Protein AF-0000000080760798 (afdb_homodimer)

Secondary structure (DSSP, 8-state):
-EEEEEEEE-TT----HHHHHHHHHHHHHHHGGG--SEEEEEEEETTEEEEEEESS-HHHHTT-HHHHHHHHHHHHTHHHH-EEEEEEEE--SSS-TT-GGGSSSEEETTEEEEEES-BTTHHHHHHH-TTSPP-SSSTHHHHHHHHHHHHHTT--HHHHHHHHHHH--B--EEEEEESSSSEEEEEESS--EEEEEETTTTEEEEESSHHHHHHHHHHTTTT------EEE-TTEEEEEETTTTEE---EE---TTPPP---------------EEEEHHHHHHHHHHT--B-SSS--BTTSTT--B-TTS-BHHHHT--------HHHHHHHHHTT--SSS---EEEE--SSHHHHHHHHIIIIIS---EEEEEEE-S-B-HHHHHHHHHHHHHHT-EEEEEE--HHHHHHHHHHHHHHHHHS--GGGGGGGGGGGGGHHHHHHHHHHHHT---EEE---GGG--THHHHTTTPPP-STT--GGG--HHHHHHHHHHHHHHHHH-GGGSSTTHHHHHHHHHHHHHS----EEGGGTS---HHHHHHHHHHHH-PPPPTT-S--SS-SBTTHHHHHHHHHHHHS--HHHHHHHHHHHTTSS-HHHHHHHHHHHTS--HHHHHHHHHHHT--HHHHHHHHHHSPP--/-EEEEEEEE-TT----HHHHHHHHHHHHHHHGGG--SEEEEEEEETTEEEEEEESS-HHHHTT-HHHHHHHHHHHHTHHHH-EEEEEEEE--SSS-TT-GGGSSSEEETTEEEEEES-BTTHHHHHHH-TTSPP-SSSTHHHHHHHHHHHHHTT--HHHHHHHHHHH--B--EEEEEESSSSEEEEEESS--EEEEEETTTTEEEEES-HHHHHHHHHHTTTT------EEE-TTEEEEEETTTTEE---EE---TTPPP---------------EEEEHHHHHHHHHHT--B-SSS--BTTSTT--B-TTS-BHHHHT--------HHHHHHHHHTT--SSS---EEEE--SSHHHHHHHHIIIIIS---EEEEEEE-S-B-HHHHHHHHHHHHHHT-EEEEEE--HHHHHHHHHHHHHHHHHS--GGGGGGGGGGGGGHHHHHHHHHHHH----EEE---GGG--THHHHTTTPPP-STT--GGG--HHHHHHHHHHHHHHHHH-GGGSSTTHHHHHHHHHHHHHS----EEGGGTS---HHHHHHHHHHHH-PPPPTT-S--SS-SBTTHHHHHHHHHHHHS--HHHHHHHHHHHTTSS-HHHHHHHHHHHTS--HHHHHHHHHHHT--HHHHHHHHHHSPP--

Sequence (1294 aa):
MCGIFGLVVARQSTLKTDDISKLLKRLFLLSESRGKEAAGLAAAAGQTLRVLKYPVPASELLKMQEYKRQVEQAVSQRDQTGLGIVGHARLVTNGQQGVDANNQPVVRDSVVVVHNGIIVNEAEIWAAEPRLKKLAQVDTEVVAALMNDRLARGAPIEQVCREVFGKIYGEASLGVLFADRDDLLLATNTGSLNYLHAPKQGVFVFVSEYVIAKRIREEMKEHIEFGDPQPVRAGQAMTIRIESAQPGPLFSLGLPYSPAETAAPILAAPAPVLRKVVSNVEEQQRRYAGLRRCSKCVLPETMPFIEFDEQGVCNYCNNYKPAKLKGRKELDKLLEKYRSNNGSADCLVGFSGGRDSSYGLHLLKTELGMNPIAYTYDWGMVTDLARRNQARLCGKLGVEHIWVSADIKQKRANVGVNVNAWLKNPDLGMIPLFMAGDKQFMYHANRLMKETGIKLMVYSTNHLERTDFKVGFCGVRPASAGVQLNKVSSMQKAQLALYYMKNYLVNPGYINQSLLDTFTAFLSYYFVNQDFLYLFDYLEWDEATINKVLIETYDWELAPDTPTTWRIGDGTAPFYNYIYQTVAGFTEYETFRSNQIREGVITREEAFMLIEKENIARIDAIQDYCRLIGVDFDKAMRVINSIPKLYMCGIFGLVVARQSTLKTDDISKLLKRLFLLSESRGKEAAGLAAAAGQTLRVLKYPVPASELLKMQEYKRQVEQAVSQRDQTGLGIVGHARLVTNGQQGVDANNQPVVRDSVVVVHNGIIVNEAEIWAAEPRLKKLAQVDTEVVAALMNDRLARGAPIEQVCREVFGKIYGEASLGVLFADRDDLLLATNTGSLNYLHAPKQGVFVFVSEYVIAKRIREEMKEHIEFGDPQPVRAGQAMTIRIESAQPGPLFSLGLPYSPAETAAPILAAPAPVLRKVVSNVEEQQRRYAGLRRCSKCVLPETMPFIEFDEQGVCNYCNNYKPAKLKGRKELDKLLEKYRSNNGSADCLVGFSGGRDSSYGLHLLKTELGMNPIAYTYDWGMVTDLARRNQARLCGKLGVEHIWVSADIKQKRANVGVNVNAWLKNPDLGMIPLFMAGDKQFMYHANRLMKETGIKLMVYSTNHLERTDFKVGFCGVRPASAGVQLNKVSSMQKAQLALYYMKNYLVNPGYINQSLLDTFTAFLSYYFVNQDFLYLFDYLEWDEATINKVLIETYDWELAPDTPTTWRIGDGTAPFYNYIYQTVAGFTEYETFRSNQIREGVITREEAFMLIEKENIARIDAIQDYCRLIGVDFDKAMRVINSIPKLY

InterPro domains:
  IPR014729 Rossmann-like alpha/beta/alpha sandwich fold [G3DSA:3.40.50.620] (292-463)
  IPR017932 Glutamine amidotransferase type 2 domain [PF13537] (88-210)
  IPR017932 Glutamine amidotransferase type 2 domain [PS51278] (2-243)
  IPR029055 Nucleophile aminohydrolases, N-terminal [G3DSA:3.60.20.10] (2-246)
  IPR029055 Nucleophile aminohydrolases, N-terminal [SSF56235] (2-240)

Structure (mmCIF, N/CA/C/O backbone):
data_AF-0000000080760798-model_v1
#
loop_
_entity.id
_entity.type
_entity.pdbx_description
1 polymer 'glutamine--fructose-6-phosphate transaminase (isomerizing)'
#
loop_
_atom_site.group_PDB
_atom_site.id
_atom_site.type_symbol
_atom_site.label_atom_id
_atom_site.label_alt_id
_atom_site.label_comp_id
_atom_site.label_asym_id
_atom_site.label_entity_id
_atom_site.label_seq_id
_atom_site.pdbx_PDB_ins_code
_atom_site.Cartn_x
_atom_site.Cartn_y
_atom_site.Cartn_z
_atom_site.occupancy
_atom_site.B_iso_or_equiv
_atom_site.auth_seq_id
_atom_site.auth_comp_id
_atom_site.auth_asym_id
_atom_site.auth_atom_id
_atom_site.pdbx_PDB_model_num
ATOM 1 N N . MET A 1 1 ? -3.92 17.984 8.961 1 66.06 1 MET A N 1
ATOM 2 C CA . MET A 1 1 ? -4.133 19.281 9.586 1 66.06 1 MET A CA 1
ATOM 3 C C . MET A 1 1 ? -3.27 19.438 10.836 1 66.06 1 MET A C 1
ATOM 5 O O . MET A 1 1 ? -2.967 18.453 11.508 1 66.06 1 MET A O 1
ATOM 9 N N . CYS A 1 2 ? -2.701 20.641 10.969 1 82.19 2 CYS A N 1
ATOM 10 C CA . CYS A 1 2 ? -1.613 20.906 11.906 1 82.19 2 CYS A CA 1
ATOM 11 C C . CYS A 1 2 ? -1.903 22.156 12.734 1 82.19 2 CYS A C 1
ATOM 13 O O . CYS A 1 2 ? -2.855 22.875 12.453 1 82.19 2 CYS A O 1
ATOM 15 N N . GLY A 1 3 ? -1.371 22.156 13.898 1 88.81 3 GLY A N 1
ATOM 16 C CA . GLY A 1 3 ? -1.355 23.391 14.672 1 88.81 3 GLY A CA 1
ATOM 17 C C . GLY A 1 3 ? -0.161 24.266 14.367 1 88.81 3 GLY A C 1
ATOM 18 O O . GLY A 1 3 ? 0.986 23.828 14.461 1 88.81 3 GLY A O 1
ATOM 19 N N . ILE A 1 4 ? -0.483 25.469 13.906 1 95.06 4 ILE A N 1
ATOM 20 C CA . ILE A 1 4 ? 0.619 26.406 13.672 1 95.06 4 ILE A CA 1
ATOM 21 C C . ILE A 1 4 ? 0.487 27.609 14.609 1 95.06 4 ILE A C 1
ATOM 23 O O . ILE A 1 4 ? -0.614 27.938 15.055 1 95.06 4 ILE A O 1
ATOM 27 N N . PHE A 1 5 ? 1.558 28.234 14.93 1 97.38 5 PHE A N 1
ATOM 28 C CA . PHE A 1 5 ? 1.598 29.422 15.758 1 97.38 5 PHE A CA 1
ATOM 29 C C . PHE A 1 5 ? 2.83 30.266 15.438 1 97.38 5 PHE A C 1
ATOM 31 O O . PHE A 1 5 ? 3.686 29.844 14.656 1 97.38 5 PHE A O 1
ATOM 38 N N . GLY A 1 6 ? 2.838 31.453 16.031 1 97.62 6 GLY A N 1
ATOM 39 C CA . GLY A 1 6 ? 4.02 32.312 15.922 1 97.62 6 GLY A CA 1
ATOM 40 C C . GLY A 1 6 ? 4.031 33.438 16.906 1 97.62 6 GLY A C 1
ATOM 41 O O . GLY A 1 6 ? 3.033 33.688 17.594 1 97.62 6 GLY A O 1
ATOM 42 N N . LEU A 1 7 ? 5.207 34.031 17.062 1 96.88 7 LEU A N 1
ATOM 43 C CA . LEU A 1 7 ? 5.379 35.188 17.953 1 96.88 7 LEU A CA 1
ATOM 44 C C . LEU A 1 7 ? 6.387 36.188 17.391 1 96.88 7 LEU A C 1
ATOM 46 O O . LEU A 1 7 ? 7.348 35.781 16.719 1 96.88 7 LEU A O 1
ATOM 50 N N . VAL A 1 8 ? 6.074 37.406 17.547 1 97.75 8 VAL A N 1
ATOM 51 C CA . VAL A 1 8 ? 6.996 38.469 17.234 1 97.75 8 VAL A CA 1
ATOM 52 C C . VAL A 1 8 ? 7.246 39.312 18.484 1 97.75 8 VAL A C 1
ATOM 54 O O . VAL A 1 8 ? 6.301 39.75 19.141 1 97.75 8 VAL A O 1
ATOM 57 N N . VAL A 1 9 ? 8.477 39.469 18.828 1 97.56 9 VAL A N 1
ATOM 58 C CA . VAL A 1 9 ? 8.906 40.312 19.938 1 97.56 9 VAL A CA 1
ATOM 59 C C . VAL A 1 9 ? 9.734 41.469 19.406 1 97.56 9 VAL A C 1
ATOM 61 O O . VAL A 1 9 ? 10.781 41.281 18.797 1 97.56 9 VAL A O 1
ATOM 64 N N . ALA A 1 10 ? 9.25 42.625 19.688 1 96.25 10 ALA A N 1
ATOM 65 C CA . ALA A 1 10 ? 9.891 43.812 19.156 1 96.25 10 ALA A CA 1
ATOM 66 C C . ALA A 1 10 ? 11.297 44 19.734 1 96.25 10 ALA A C 1
ATOM 68 O O . ALA A 1 10 ? 11.594 43.469 20.812 1 96.25 10 ALA A O 1
ATOM 69 N N . ARG A 1 11 ? 12.102 44.688 19 1 94.12 11 ARG A N 1
ATOM 70 C CA . ARG A 1 11 ? 13.469 44.969 19.422 1 94.12 11 ARG A CA 1
ATOM 71 C C . ARG A 1 11 ? 13.508 45.656 20.781 1 94.12 11 ARG A C 1
ATOM 73 O O . ARG A 1 11 ? 14.344 45.312 21.625 1 94.12 11 ARG A O 1
ATOM 80 N N . GLN A 1 12 ? 12.562 46.5 21.047 1 93.25 12 GLN A N 1
ATOM 81 C CA . GLN A 1 12 ? 12.547 47.281 22.281 1 93.25 12 GLN A CA 1
ATOM 82 C C . GLN A 1 12 ? 11.531 46.719 23.266 1 93.25 12 GLN A C 1
ATOM 84 O O . GLN A 1 12 ? 11.07 47.438 24.156 1 93.25 12 GLN A O 1
ATOM 89 N N . SER A 1 13 ? 11.242 45.531 23.109 1 94.44 13 SER A N 1
ATOM 90 C CA . SER A 1 13 ? 10.258 44.906 23.984 1 94.44 13 SER A CA 1
ATOM 91 C C . SER A 1 13 ? 10.758 44.844 25.422 1 94.44 13 SER A C 1
ATOM 93 O O . SER A 1 13 ? 11.945 44.656 25.672 1 94.44 13 SER A O 1
ATOM 95 N N . THR A 1 14 ? 9.867 44.938 26.344 1 89.69 14 THR A N 1
ATOM 96 C CA . THR A 1 14 ? 10.195 44.906 27.766 1 89.69 14 THR A CA 1
ATOM 97 C C . THR A 1 14 ? 10.039 43.469 28.297 1 89.69 14 THR A C 1
ATOM 99 O O . THR A 1 14 ? 10.25 43.219 29.484 1 89.69 14 THR A O 1
ATOM 102 N N . LEU A 1 15 ? 9.68 42.625 27.469 1 92.81 15 LEU A N 1
ATOM 103 C CA . LEU A 1 15 ? 9.43 41.25 27.891 1 92.81 15 LEU A CA 1
ATOM 104 C C . LEU A 1 15 ? 10.734 40.562 28.25 1 92.81 15 LEU A C 1
ATOM 106 O O . LEU A 1 15 ? 11.711 40.625 27.5 1 92.81 15 LEU A O 1
ATOM 110 N N . LYS A 1 16 ? 10.75 39.812 29.328 1 92.38 16 LYS A N 1
ATOM 111 C CA . LYS A 1 16 ? 11.93 39.094 29.797 1 92.38 16 LYS A CA 1
ATOM 112 C C . LYS A 1 16 ? 12.125 37.812 29.016 1 92.38 16 LYS A C 1
ATOM 114 O O . LYS A 1 16 ? 11.164 37.25 28.469 1 92.38 16 LYS A O 1
ATOM 119 N N . THR A 1 17 ? 13.328 37.375 29.016 1 91.81 17 THR A N 1
ATOM 120 C CA . THR A 1 17 ? 13.703 36.156 28.297 1 91.81 17 THR A CA 1
ATOM 121 C C . THR A 1 17 ? 12.891 34.969 28.797 1 91.81 17 THR A C 1
ATOM 123 O O . THR A 1 17 ? 12.422 34.156 28 1 91.81 17 THR A O 1
ATOM 126 N N . ASP A 1 18 ? 12.703 34.875 30.031 1 92.31 18 ASP A N 1
ATOM 127 C CA . ASP A 1 18 ? 11.984 33.781 30.641 1 92.31 18 ASP A CA 1
ATOM 128 C C . ASP A 1 18 ? 10.516 33.781 30.203 1 92.31 18 ASP A C 1
ATOM 130 O O . ASP A 1 18 ? 9.914 32.688 30.047 1 92.31 18 ASP A O 1
ATOM 134 N N . ASP A 1 19 ? 9.992 34.906 30.047 1 94.19 19 ASP A N 1
ATOM 135 C CA . ASP A 1 19 ? 8.602 35.031 29.625 1 94.19 19 ASP A CA 1
ATOM 136 C C . ASP A 1 19 ? 8.43 34.594 28.172 1 94.19 19 ASP A C 1
ATOM 138 O O . ASP A 1 19 ? 7.402 34 27.812 1 94.19 19 ASP A O 1
ATOM 142 N N . ILE A 1 20 ? 9.414 34.938 27.406 1 94.75 20 ILE A N 1
ATOM 143 C CA . ILE A 1 20 ? 9.383 34.5 26 1 94.75 20 ILE A CA 1
ATOM 144 C C . ILE A 1 20 ? 9.422 33 25.922 1 94.75 20 ILE A C 1
ATOM 146 O O . ILE A 1 20 ? 8.664 32.375 25.172 1 94.75 20 ILE A O 1
ATOM 150 N N . SER A 1 21 ? 10.297 32.375 26.672 1 93.75 21 SER A N 1
ATOM 151 C CA . SER A 1 21 ? 10.422 30.922 26.703 1 93.75 21 SER A CA 1
ATOM 152 C C . SER A 1 21 ? 9.141 30.266 27.188 1 93.75 21 SER A C 1
ATOM 154 O O . SER A 1 21 ? 8.727 29.234 26.656 1 93.75 21 SER A O 1
ATOM 156 N N . LYS A 1 22 ? 8.578 30.812 28.172 1 94.62 22 LYS A N 1
ATOM 157 C CA . LYS A 1 22 ? 7.32 30.297 28.703 1 94.62 22 LYS A CA 1
ATOM 158 C C . LYS A 1 22 ? 6.207 30.391 27.656 1 94.62 22 LYS A C 1
ATOM 160 O O . LYS A 1 22 ? 5.426 29.453 27.5 1 94.62 22 LYS A O 1
ATOM 165 N N . LEU A 1 23 ? 6.133 31.531 27.078 1 96 23 LEU A N 1
ATOM 166 C CA . LEU A 1 23 ? 5.133 31.734 26.031 1 96 23 LEU A CA 1
ATOM 167 C C . LEU A 1 23 ? 5.301 30.703 24.906 1 96 23 LEU A C 1
ATOM 169 O O . LEU A 1 23 ? 4.328 30.094 24.469 1 96 23 LEU A O 1
ATOM 173 N N . LEU A 1 24 ? 6.52 30.516 24.453 1 95.38 24 LEU A N 1
ATOM 174 C CA . LEU A 1 24 ? 6.816 29.562 23.391 1 95.38 24 LEU A CA 1
ATOM 175 C C . LEU A 1 24 ? 6.449 28.156 23.812 1 95.38 24 LEU A C 1
ATOM 177 O O . LEU A 1 24 ? 5.871 27.391 23.016 1 95.38 24 LEU A O 1
ATOM 181 N N . LYS A 1 25 ? 6.789 27.75 24.938 1 95.12 25 LYS A N 1
ATOM 182 C CA . LYS A 1 25 ? 6.469 26.422 25.484 1 95.12 25 LYS A CA 1
ATOM 183 C C . LYS A 1 25 ? 4.961 26.188 25.484 1 95.12 25 LYS A C 1
ATOM 185 O O . LYS A 1 25 ? 4.492 25.125 25.062 1 95.12 25 LYS A O 1
ATOM 190 N N . ARG A 1 26 ? 4.258 27.125 25.938 1 95.06 26 ARG A N 1
ATOM 191 C CA . ARG A 1 26 ? 2.809 26.984 26.031 1 95.06 26 ARG A CA 1
ATOM 192 C C . ARG A 1 26 ? 2.18 26.906 24.641 1 95.06 26 ARG A C 1
ATOM 194 O O . ARG A 1 26 ? 1.226 26.156 24.422 1 95.06 26 ARG A O 1
ATOM 201 N N . LEU A 1 27 ? 2.637 27.719 23.766 1 95.69 27 LEU A N 1
ATOM 202 C CA . LEU A 1 27 ? 2.148 27.688 22.391 1 95.69 27 LEU A CA 1
ATOM 203 C C . LEU A 1 27 ? 2.354 26.297 21.781 1 95.69 27 LEU A C 1
ATOM 205 O O . LEU A 1 27 ? 1.455 25.766 21.125 1 95.69 27 LEU A O 1
ATOM 209 N N . PHE A 1 28 ? 3.473 25.672 21.984 1 94.19 28 PHE A N 1
ATOM 210 C CA . PHE A 1 28 ? 3.762 24.328 21.484 1 94.19 28 PHE A CA 1
ATOM 211 C C . PHE A 1 28 ? 2.822 23.312 22.109 1 94.19 28 PHE A C 1
ATOM 213 O O . PHE A 1 28 ? 2.213 22.5 21.406 1 94.19 28 PHE A O 1
ATOM 220 N N . LEU A 1 29 ? 2.678 23.375 23.359 1 92.75 29 LEU A N 1
ATOM 221 C CA . LEU A 1 29 ? 1.904 22.375 24.078 1 92.75 29 LEU A CA 1
ATOM 222 C C . LEU A 1 29 ? 0.426 22.453 23.719 1 92.75 29 LEU A C 1
ATOM 224 O O . LEU A 1 29 ? -0.244 21.422 23.578 1 92.75 29 LEU A O 1
ATOM 228 N N . LEU A 1 30 ? -0.06 23.672 23.609 1 90.44 30 LEU A N 1
ATOM 229 C CA . LEU A 1 30 ? -1.463 23.844 23.234 1 90.44 30 LEU A CA 1
ATOM 230 C C . LEU A 1 30 ? -1.706 23.422 21.797 1 90.44 30 LEU A C 1
ATOM 232 O O . LEU A 1 30 ? -2.771 22.891 21.469 1 90.44 30 LEU A O 1
ATOM 236 N N . SER A 1 31 ? -0.757 23.656 20.953 1 89.19 31 SER A N 1
ATOM 237 C CA . SER A 1 31 ? -0.904 23.297 19.547 1 89.19 31 SER A CA 1
ATOM 238 C C . SER A 1 31 ? -0.736 21.797 19.328 1 89.19 31 SER A C 1
ATOM 240 O O . SER A 1 31 ? -1.165 21.266 18.297 1 89.19 31 SER A O 1
ATOM 242 N N . GLU A 1 32 ? -0.089 21.062 20.219 1 85.75 32 GLU A N 1
ATOM 243 C CA . GLU A 1 32 ? 0.142 19.625 20.141 1 85.75 32 GLU A CA 1
ATOM 244 C C . GLU A 1 32 ? -1.176 18.844 20.109 1 85.75 32 GLU A C 1
ATOM 246 O O . GLU A 1 32 ? -1.229 17.719 19.625 1 85.75 32 GLU A O 1
ATOM 251 N N . SER A 1 33 ? -2.186 19.438 20.578 1 74.62 33 SER A N 1
ATOM 252 C CA . SER A 1 33 ? -3.496 18.797 20.578 1 74.62 33 SER A CA 1
ATOM 253 C C . SER A 1 33 ? -3.959 18.5 19.156 1 74.62 33 SER A C 1
ATOM 255 O O . SER A 1 33 ? -4.805 17.625 18.938 1 74.62 33 SER A O 1
ATOM 257 N N . ARG A 1 34 ? -3.348 19.094 18.234 1 76 34 ARG A N 1
ATOM 258 C CA . ARG A 1 34 ? -3.783 18.953 16.844 1 76 34 ARG A CA 1
ATOM 259 C C . ARG A 1 34 ? -2.867 18.016 16.078 1 76 34 ARG A C 1
ATOM 261 O O . ARG A 1 34 ? -3.219 17.562 14.984 1 76 34 ARG A O 1
ATOM 268 N N . GLY A 1 35 ? -1.756 17.797 16.625 1 75.44 35 GLY A N 1
ATOM 269 C CA . GLY A 1 35 ? -0.795 16.906 16 1 75.44 35 GLY A CA 1
ATOM 270 C C . GLY A 1 35 ? 0.308 16.453 16.938 1 75.44 35 GLY A C 1
ATOM 271 O O . GLY A 1 35 ? 0.929 17.281 17.609 1 75.44 35 GLY A O 1
ATOM 272 N N . LYS A 1 36 ? 0.462 15.195 16.953 1 74.75 36 LYS A N 1
ATOM 273 C CA . LYS A 1 36 ? 1.42 14.672 17.922 1 74.75 36 LYS A CA 1
ATOM 274 C C . LYS A 1 36 ? 2.535 13.898 17.219 1 74.75 36 LYS A C 1
ATOM 276 O O . LYS A 1 36 ? 3.236 13.109 17.859 1 74.75 36 LYS A O 1
ATOM 281 N N . GLU A 1 37 ? 2.707 14.211 15.969 1 78.19 37 GLU A N 1
ATOM 282 C CA . GLU A 1 37 ? 3.604 13.305 15.258 1 78.19 37 GLU A CA 1
ATOM 283 C C . GLU A 1 37 ? 4.918 14 14.906 1 78.19 37 GLU A C 1
ATOM 285 O O . GLU A 1 37 ? 5.949 13.344 14.75 1 78.19 37 GLU A O 1
ATOM 290 N N . ALA A 1 38 ? 4.867 15.273 14.68 1 85.38 38 ALA A N 1
ATOM 291 C CA . ALA A 1 38 ? 6.062 16.047 14.352 1 85.38 38 ALA A CA 1
ATOM 292 C C . ALA A 1 38 ? 5.926 17.484 14.828 1 85.38 38 ALA A C 1
ATOM 294 O O . ALA A 1 38 ? 4.816 18 15 1 85.38 38 ALA A O 1
ATOM 295 N N . ALA A 1 39 ? 7.055 18.062 15.086 1 91 39 ALA A N 1
ATOM 296 C CA . ALA A 1 39 ? 7.059 19.469 15.516 1 91 39 ALA A CA 1
ATOM 297 C C . ALA A 1 39 ? 8.289 20.188 14.992 1 91 39 ALA A C 1
ATOM 299 O O . ALA A 1 39 ? 9.312 19.578 14.703 1 91 39 ALA A O 1
ATOM 300 N N . GLY A 1 40 ? 8.188 21.453 14.789 1 93.31 40 GLY A N 1
ATOM 301 C CA . GLY A 1 40 ? 9.289 22.281 14.328 1 93.31 40 GLY A CA 1
ATOM 302 C C . GLY A 1 40 ? 9.031 23.766 14.484 1 93.31 40 GLY A C 1
ATOM 303 O O . GLY A 1 40 ? 7.918 24.172 14.812 1 93.31 40 GLY A O 1
ATOM 304 N N . LEU A 1 41 ? 10.141 24.547 14.375 1 96 41 LEU A N 1
ATOM 305 C CA . LEU A 1 41 ? 10.016 26 14.445 1 96 41 LEU A CA 1
ATOM 306 C C . LEU A 1 41 ? 11.07 26.688 13.586 1 96 41 LEU A C 1
ATOM 308 O O . LEU A 1 41 ? 12.047 26.047 13.172 1 96 41 LEU A O 1
ATOM 312 N N . ALA A 1 42 ? 10.828 27.859 13.234 1 97.31 42 ALA A N 1
ATOM 313 C CA . ALA A 1 42 ? 11.773 28.781 12.602 1 97.31 42 ALA A CA 1
ATOM 314 C C . ALA A 1 42 ? 11.867 30.078 13.375 1 97.31 42 ALA A C 1
ATOM 316 O O . ALA A 1 42 ? 10.852 30.656 13.781 1 97.31 42 ALA A O 1
ATOM 317 N N . ALA A 1 43 ? 13.062 30.531 13.672 1 97.06 43 ALA A N 1
ATOM 318 C CA . ALA A 1 43 ? 13.289 31.75 14.445 1 97.06 43 ALA A CA 1
ATOM 319 C C . ALA A 1 43 ? 14.164 32.719 13.68 1 97.06 43 ALA A C 1
ATOM 321 O O . ALA A 1 43 ? 15.297 32.406 13.305 1 97.06 43 ALA A O 1
ATOM 322 N N . ALA A 1 44 ? 13.633 33.844 13.469 1 95.81 44 ALA A N 1
ATOM 323 C CA . ALA A 1 44 ? 14.375 34.938 12.805 1 95.81 44 ALA A CA 1
ATOM 324 C C . ALA A 1 44 ? 14.852 35.969 13.805 1 95.81 44 ALA A C 1
ATOM 326 O O . ALA A 1 44 ? 14.039 36.625 14.469 1 95.81 44 ALA A O 1
ATOM 327 N N . ALA A 1 45 ? 16.125 36.125 13.953 1 94.12 45 ALA A N 1
ATOM 328 C CA . ALA A 1 45 ? 16.75 37.094 14.828 1 94.12 45 ALA A CA 1
ATOM 329 C C . ALA A 1 45 ? 18.156 37.438 14.359 1 94.12 45 ALA A C 1
ATOM 331 O O . ALA A 1 45 ? 18.906 36.562 13.945 1 94.12 45 ALA A O 1
ATOM 332 N N . GLY A 1 46 ? 18.453 38.688 14.414 1 89.94 46 GLY A N 1
ATOM 333 C CA . GLY A 1 46 ? 19.781 39.062 13.969 1 89.94 46 GLY A CA 1
ATOM 334 C C . GLY A 1 46 ? 20.031 38.781 12.5 1 89.94 46 GLY A C 1
ATOM 335 O O . GLY A 1 46 ? 19.25 39.188 11.641 1 89.94 46 GLY A O 1
ATOM 336 N N . GLN A 1 47 ? 21.094 38.062 12.266 1 90.88 47 GLN A N 1
ATOM 337 C CA . GLN A 1 47 ? 21.484 37.781 10.891 1 90.88 47 GLN A CA 1
ATOM 338 C C . GLN A 1 47 ? 21.203 36.312 10.531 1 90.88 47 GLN A C 1
ATOM 340 O O . GLN A 1 47 ? 21.734 35.812 9.555 1 90.88 47 GLN A O 1
ATOM 345 N N . THR A 1 48 ? 20.312 35.75 11.367 1 93.19 48 THR A N 1
ATOM 346 C CA . THR A 1 48 ? 20.109 34.312 11.148 1 93.19 48 THR A CA 1
ATOM 347 C C . THR A 1 48 ? 18.625 33.969 11.234 1 93.19 48 THR A C 1
ATOM 349 O O . THR A 1 48 ? 17.891 34.562 12.016 1 93.19 48 THR A O 1
ATOM 352 N N . LEU A 1 49 ? 18.188 33.188 10.406 1 95.38 49 LEU A N 1
ATOM 353 C CA . LEU A 1 49 ? 16.906 32.469 10.469 1 95.38 49 LEU A CA 1
ATOM 354 C C . LEU A 1 49 ? 17.125 30.984 10.727 1 95.38 49 LEU A C 1
ATOM 356 O O . LEU A 1 49 ? 17.469 30.25 9.812 1 95.38 49 LEU A O 1
ATOM 360 N N . ARG A 1 50 ? 16.828 30.594 11.93 1 95.19 50 ARG A N 1
ATOM 361 C CA . ARG A 1 50 ? 17.094 29.234 12.383 1 95.19 50 ARG A CA 1
ATOM 362 C C . ARG A 1 50 ? 15.867 28.344 12.234 1 95.19 50 ARG A C 1
ATOM 364 O O . ARG A 1 50 ? 14.781 28.688 12.711 1 95.19 50 ARG A O 1
ATOM 371 N N . VAL A 1 51 ? 16.031 27.25 11.555 1 95.12 51 VAL A N 1
ATOM 372 C CA . VAL A 1 51 ? 14.938 26.312 11.352 1 95.12 51 VAL A CA 1
ATOM 373 C C . VAL A 1 51 ? 15.273 24.969 12.016 1 95.12 51 VAL A C 1
ATOM 375 O O . VAL A 1 51 ? 16.344 24.422 11.805 1 95.12 51 VAL A O 1
ATOM 378 N N . LEU A 1 52 ? 14.398 24.531 12.828 1 93.81 52 LEU A N 1
ATOM 379 C CA . LEU A 1 52 ? 14.523 23.266 13.531 1 93.81 52 LEU A CA 1
ATOM 380 C C . LEU A 1 52 ? 13.258 22.422 13.375 1 93.81 52 LEU A C 1
ATOM 382 O O . LEU A 1 52 ? 12.148 22.906 13.625 1 93.81 52 LEU A O 1
ATOM 386 N N . LYS A 1 53 ? 13.359 21.172 12.969 1 90.69 53 LYS A N 1
ATOM 387 C CA . LYS A 1 53 ? 12.219 20.266 12.859 1 90.69 53 LYS A CA 1
ATOM 388 C C . LYS A 1 53 ? 12.633 18.828 13.141 1 90.69 53 LYS A C 1
ATOM 390 O O . LYS A 1 53 ? 13.727 18.406 12.766 1 90.69 53 LYS A O 1
ATOM 395 N N . TYR A 1 54 ? 11.758 18.109 13.828 1 86.88 54 TYR A N 1
ATOM 396 C CA . TYR A 1 54 ? 11.984 16.719 14.203 1 86.88 54 TYR A CA 1
ATOM 397 C C . TYR A 1 54 ? 10.688 15.922 14.125 1 86.88 54 TYR A C 1
ATOM 399 O O . TYR A 1 54 ? 9.602 16.469 14.367 1 86.88 54 TYR A O 1
ATOM 407 N N . PRO A 1 55 ? 10.773 14.664 13.82 1 84.5 55 PRO A N 1
ATOM 408 C CA . PRO A 1 55 ? 9.594 13.789 13.828 1 84.5 55 PRO A CA 1
ATOM 409 C C . PRO A 1 55 ? 9.211 13.336 15.234 1 84.5 55 PRO A C 1
ATOM 411 O O . PRO A 1 55 ? 9.031 12.133 15.469 1 84.5 55 PRO A O 1
ATOM 414 N N . VAL A 1 56 ? 9.047 14.242 16.172 1 83.62 56 VAL A N 1
ATOM 415 C CA . VAL A 1 56 ? 8.633 13.984 17.547 1 83.62 56 VAL A CA 1
ATOM 416 C C . VAL A 1 56 ? 7.535 14.969 17.953 1 83.62 56 VAL A C 1
ATOM 418 O O . VAL A 1 56 ? 7.391 16.031 17.344 1 83.62 56 VAL A O 1
ATOM 421 N N . PRO A 1 57 ? 6.77 14.594 18.938 1 84.94 57 PRO A N 1
ATOM 422 C CA . PRO A 1 57 ? 5.762 15.539 19.438 1 84.94 57 PRO A CA 1
ATOM 423 C C . PRO A 1 57 ? 6.379 16.812 20 1 84.94 57 PRO A C 1
ATOM 425 O O . PRO A 1 57 ? 7.539 16.812 20.422 1 84.94 57 PRO A O 1
ATOM 428 N N . ALA A 1 58 ? 5.598 17.828 20.031 1 90.88 58 ALA A N 1
ATOM 429 C CA . ALA A 1 58 ? 6.051 19.125 20.531 1 90.88 58 ALA A CA 1
ATOM 430 C C . ALA A 1 58 ? 6.598 19 21.953 1 90.88 58 ALA A C 1
ATOM 432 O O . ALA A 1 58 ? 7.609 19.625 22.297 1 90.88 58 ALA A O 1
ATOM 433 N N . SER A 1 59 ? 5.965 18.188 22.766 1 91.25 59 SER A N 1
ATOM 434 C CA . SER A 1 59 ? 6.387 18.016 24.141 1 91.25 59 SER A CA 1
ATOM 435 C C . SER A 1 59 ? 7.789 17.422 24.234 1 91.25 59 SER A C 1
ATOM 437 O O . SER A 1 59 ? 8.562 17.781 25.125 1 91.25 59 SER A O 1
ATOM 439 N N . GLU A 1 60 ? 8.125 16.594 23.312 1 89.56 60 GLU A N 1
ATOM 440 C CA . GLU A 1 60 ? 9.445 15.969 23.266 1 89.56 60 GLU A CA 1
ATOM 441 C C . GLU A 1 60 ? 10.477 16.906 22.656 1 89.56 60 GLU A C 1
ATOM 443 O O . GLU A 1 60 ? 11.633 16.938 23.078 1 89.56 60 GLU A O 1
ATOM 448 N N . LEU A 1 61 ? 10.109 17.656 21.688 1 91.06 61 LEU A N 1
ATOM 449 C CA . LEU A 1 61 ? 10.992 18.625 21.062 1 91.06 61 LEU A CA 1
ATOM 450 C C . LEU A 1 61 ? 11.492 19.641 22.094 1 91.06 61 LEU A C 1
ATOM 452 O O . LEU A 1 61 ? 12.672 20 22.094 1 91.06 61 LEU A O 1
ATOM 456 N N . LEU A 1 62 ? 10.625 20.062 23 1 93.94 62 LEU A N 1
ATOM 457 C CA . LEU A 1 62 ? 10.922 21.078 24 1 93.94 62 LEU A CA 1
ATOM 458 C C . LEU A 1 62 ? 12.008 20.578 24.953 1 93.94 62 LEU A C 1
ATOM 460 O O . LEU A 1 62 ? 12.695 21.391 25.578 1 93.94 62 LEU A O 1
ATOM 464 N N . LYS A 1 63 ? 12.133 19.266 25.016 1 92.62 63 LYS A N 1
ATOM 465 C CA . LYS A 1 63 ? 13.102 18.672 25.938 1 92.62 63 LYS A CA 1
ATOM 466 C C . LYS A 1 63 ? 14.461 18.516 25.266 1 92.62 63 LYS A C 1
ATOM 468 O O . LYS A 1 63 ? 15.469 18.297 25.953 1 92.62 63 LYS A O 1
ATOM 473 N N . MET A 1 64 ? 14.555 18.672 24.062 1 91.06 64 MET A N 1
ATOM 474 C CA . MET A 1 64 ? 15.789 18.438 23.328 1 91.06 64 MET A CA 1
ATOM 475 C C . MET A 1 64 ? 16.797 19.562 23.562 1 91.06 64 MET A C 1
ATOM 477 O O . MET A 1 64 ? 16.406 20.734 23.641 1 91.06 64 MET A O 1
ATOM 481 N N . GLN A 1 65 ? 18 19.25 23.688 1 90.56 65 GLN A N 1
ATOM 482 C CA . GLN A 1 65 ? 19.062 20.219 23.922 1 90.56 65 GLN A CA 1
ATOM 483 C C . GLN A 1 65 ? 19.203 21.156 22.734 1 90.56 65 GLN A C 1
ATOM 485 O O . GLN A 1 65 ? 19.5 22.344 22.891 1 90.56 65 GLN A O 1
ATOM 490 N N . GLU A 1 66 ? 19.125 20.609 21.625 1 88.44 66 GLU A N 1
ATOM 491 C CA . GLU A 1 66 ? 19.266 21.406 20.406 1 88.44 66 GLU A CA 1
ATOM 492 C C . GLU A 1 66 ? 18.188 22.5 20.344 1 88.44 66 GLU A C 1
ATOM 494 O O . GLU A 1 66 ? 18.469 23.625 19.906 1 88.44 66 GLU A O 1
ATOM 499 N N . TYR A 1 67 ? 17.016 22.141 20.688 1 93.38 67 TYR A N 1
ATOM 500 C CA . TYR A 1 67 ? 15.938 23.125 20.734 1 93.38 67 TYR A CA 1
ATOM 501 C C . TYR A 1 67 ? 16.281 24.266 21.703 1 93.38 67 TYR A C 1
ATOM 503 O O . TYR A 1 67 ? 16.172 25.438 21.344 1 93.38 67 TYR A O 1
ATOM 511 N N . LYS A 1 68 ? 16.703 23.891 22.859 1 93.38 68 LYS A N 1
ATOM 512 C CA . LYS A 1 68 ? 17.031 24.891 23.875 1 93.38 68 LYS A CA 1
ATOM 513 C C . LYS A 1 68 ? 18.125 25.828 23.391 1 93.38 68 LYS A C 1
ATOM 515 O O . LYS A 1 68 ? 18.016 27.047 23.547 1 93.38 68 LYS A O 1
ATOM 520 N N . ARG A 1 69 ? 19.078 25.234 22.781 1 92.19 69 ARG A N 1
ATOM 521 C CA . ARG A 1 69 ? 20.203 26.016 22.297 1 92.19 69 ARG A CA 1
ATOM 522 C C . ARG A 1 69 ? 19.766 26.984 21.203 1 92.19 69 ARG A C 1
ATOM 524 O O . ARG A 1 69 ? 20.125 28.156 21.234 1 92.19 69 ARG A O 1
ATOM 531 N N . GLN A 1 70 ? 19.047 26.578 20.281 1 90.5 70 GLN A N 1
ATOM 532 C CA . GLN A 1 70 ? 18.641 27.391 19.141 1 90.5 70 GLN A CA 1
ATOM 533 C C . GLN A 1 70 ? 17.703 28.516 19.562 1 90.5 70 GLN A C 1
ATOM 535 O O . GLN A 1 70 ? 17.844 29.656 19.094 1 90.5 70 GLN A O 1
ATOM 540 N N . VAL A 1 71 ? 16.781 28.188 20.406 1 92.19 71 VAL A N 1
ATOM 541 C CA . VAL A 1 71 ? 15.828 29.188 20.859 1 92.19 71 VAL A CA 1
ATOM 542 C C . VAL A 1 71 ? 16.547 30.234 21.734 1 92.19 71 VAL A C 1
ATOM 544 O O . VAL A 1 71 ? 16.297 31.438 21.594 1 92.19 71 VAL A O 1
ATOM 547 N N . GLU A 1 72 ? 17.422 29.75 22.594 1 92.31 72 GLU A N 1
ATOM 548 C CA . GLU A 1 72 ? 18.188 30.672 23.438 1 92.31 72 GLU A CA 1
ATOM 549 C C . GLU A 1 72 ? 19.016 31.625 22.578 1 92.31 72 GLU A C 1
ATOM 551 O O . GLU A 1 72 ? 19.109 32.812 22.875 1 92.31 72 GLU A O 1
ATOM 556 N N . GLN A 1 73 ? 19.609 31.078 21.625 1 91.94 73 GLN A N 1
ATOM 557 C CA . GLN A 1 73 ? 20.438 31.891 20.734 1 91.94 73 GLN A CA 1
ATOM 558 C C . GLN A 1 73 ? 19.578 32.938 20 1 91.94 73 GLN A C 1
ATOM 560 O O . GLN A 1 73 ? 19.984 34.094 19.859 1 91.94 73 GLN A O 1
ATOM 565 N N . ALA A 1 74 ? 18.5 32.562 19.562 1 93.81 74 ALA A N 1
ATOM 566 C CA . ALA A 1 74 ? 17.609 33.469 18.859 1 93.81 74 ALA A CA 1
ATOM 567 C C . ALA A 1 74 ? 17.094 34.562 19.797 1 93.81 74 ALA A C 1
ATOM 569 O O . ALA A 1 74 ? 17.078 35.75 19.422 1 93.81 74 ALA A O 1
ATOM 570 N N . VAL A 1 75 ? 16.703 34.156 20.953 1 93.75 75 VAL A N 1
ATOM 571 C CA . VAL A 1 75 ? 16.156 35.094 21.938 1 93.75 75 VAL A CA 1
ATOM 572 C C . VAL A 1 75 ? 17.219 36.094 22.344 1 93.75 75 VAL A C 1
ATOM 574 O O . VAL A 1 75 ? 16.922 37.281 22.594 1 93.75 75 VAL A O 1
ATOM 577 N N . SER A 1 76 ? 18.438 35.625 22.422 1 92.12 76 SER A N 1
ATOM 578 C CA . SER A 1 76 ? 19.547 36.469 22.828 1 92.12 76 SER A CA 1
ATOM 579 C C . SER A 1 76 ? 19.828 37.562 21.781 1 92.12 76 SER A C 1
ATOM 581 O O . SER A 1 76 ? 20.406 38.594 22.109 1 92.12 76 SER A O 1
ATOM 583 N N . GLN A 1 77 ? 19.406 37.344 20.594 1 92.06 77 GLN A N 1
ATOM 584 C CA . GLN A 1 77 ? 19.703 38.281 19.516 1 92.06 77 GLN A CA 1
ATOM 585 C C . GLN A 1 77 ? 18.5 39.188 19.219 1 92.06 77 GLN A C 1
ATOM 587 O O . GLN A 1 77 ? 18.516 39.938 18.25 1 92.06 77 GLN A O 1
ATOM 592 N N . ARG A 1 78 ? 17.531 39.094 20 1 91.19 78 ARG A N 1
ATOM 593 C CA . ARG A 1 78 ? 16.297 39.844 19.766 1 91.19 78 ARG A CA 1
ATOM 594 C C . ARG A 1 78 ? 16.531 41.344 19.781 1 91.19 78 ARG A C 1
ATOM 596 O O . ARG A 1 78 ? 15.859 42.094 19.062 1 91.19 78 ARG A O 1
ATOM 603 N N . ASP A 1 79 ? 17.5 41.812 20.5 1 89.44 79 ASP A N 1
ATOM 604 C CA . ASP A 1 79 ? 17.75 43.25 20.672 1 89.44 79 ASP A CA 1
ATOM 605 C C . ASP A 1 79 ? 18.359 43.844 19.406 1 89.44 79 ASP A C 1
ATOM 607 O O . ASP A 1 79 ? 18.375 45.062 19.234 1 89.44 79 ASP A O 1
ATOM 611 N N . GLN A 1 80 ? 18.766 42.969 18.594 1 88.5 80 GLN A N 1
ATOM 612 C CA . GLN A 1 80 ? 19.375 43.469 17.359 1 88.5 80 GLN A CA 1
ATOM 613 C C . GLN A 1 80 ? 18.312 43.812 16.328 1 88.5 80 GLN A C 1
ATOM 615 O O . GLN A 1 80 ? 18.375 44.844 15.695 1 88.5 80 GLN A O 1
ATOM 620 N N . THR A 1 81 ? 17.375 43.062 16.141 1 89.69 81 THR A N 1
ATOM 621 C CA . THR A 1 81 ? 16.453 43.25 15.023 1 89.69 81 THR A CA 1
ATOM 622 C C . THR A 1 81 ? 15.016 42.938 15.453 1 89.69 81 THR A C 1
ATOM 624 O O . THR A 1 81 ? 14.07 43.219 14.711 1 89.69 81 THR A O 1
ATOM 627 N N . GLY A 1 82 ? 14.82 42.406 16.625 1 94.44 82 GLY A N 1
ATOM 628 C CA . GLY A 1 82 ? 13.57 41.781 16.984 1 94.44 82 GLY A CA 1
ATOM 629 C C . GLY A 1 82 ? 13.602 40.281 16.797 1 94.44 82 GLY A C 1
ATOM 630 O O . GLY A 1 82 ? 14.609 39.719 16.344 1 94.44 82 GLY A O 1
ATOM 631 N N . LEU A 1 83 ? 12.555 39.656 17.281 1 96.75 83 LEU A N 1
ATOM 632 C CA . LEU A 1 83 ? 12.461 38.188 17.203 1 96.75 83 LEU A CA 1
ATOM 633 C C . LEU A 1 83 ? 11.156 37.75 16.531 1 96.75 83 LEU A C 1
ATOM 635 O O . LEU A 1 83 ? 10.078 38.219 16.922 1 96.75 83 LEU A O 1
ATOM 639 N N . GLY A 1 84 ? 11.273 37.062 15.445 1 97.44 84 GLY A N 1
ATOM 640 C CA . GLY A 1 84 ? 10.141 36.406 14.812 1 97.44 84 GLY A CA 1
ATOM 641 C C . GLY A 1 84 ? 10.242 34.906 14.82 1 97.44 84 GLY A C 1
ATOM 642 O O . GLY A 1 84 ? 11.273 34.344 14.422 1 97.44 84 GLY A O 1
ATOM 643 N N . ILE A 1 85 ? 9.195 34.219 15.328 1 98.06 85 ILE A N 1
ATOM 644 C CA . ILE A 1 85 ? 9.195 32.781 15.391 1 98.06 85 ILE A CA 1
ATOM 645 C C . ILE A 1 85 ? 7.891 32.25 14.797 1 98.06 85 ILE A C 1
ATOM 647 O O . ILE A 1 85 ? 6.82 32.812 15.016 1 98.06 85 ILE A O 1
ATOM 651 N N . VAL A 1 86 ? 8 31.203 13.977 1 98 86 VAL A N 1
ATOM 652 C CA . VAL A 1 86 ? 6.84 30.406 13.602 1 98 86 VAL A CA 1
ATOM 653 C C . VAL A 1 86 ? 7.051 28.953 14.031 1 98 86 VAL A C 1
ATOM 655 O O . VAL A 1 86 ? 8.18 28.453 14.031 1 98 86 VAL A O 1
ATOM 658 N N . GLY A 1 87 ? 6.012 28.328 14.5 1 96.31 87 GLY A N 1
ATOM 659 C CA . GLY A 1 87 ? 6.066 26.953 14.969 1 96.31 87 GLY A CA 1
ATOM 660 C C . GLY A 1 87 ? 4.945 26.094 14.414 1 96.31 87 GLY A C 1
ATOM 661 O O . GLY A 1 87 ? 3.938 26.609 13.93 1 96.31 87 GLY A O 1
ATOM 662 N N . HIS A 1 88 ? 5.188 24.812 14.438 1 93.19 88 HIS A N 1
ATOM 663 C CA . HIS A 1 88 ? 4.266 23.844 13.867 1 93.19 88 HIS A CA 1
ATOM 664 C C . HIS A 1 88 ? 4.227 22.562 14.688 1 93.19 88 HIS A C 1
ATOM 666 O O . HIS A 1 88 ? 5.266 22.078 15.156 1 93.19 88 HIS A O 1
ATOM 672 N N . ALA A 1 89 ? 3.064 22.078 14.914 1 88.06 89 ALA A N 1
ATOM 673 C CA . ALA A 1 89 ? 2.801 20.734 15.438 1 88.06 89 ALA A CA 1
ATOM 674 C C . ALA A 1 89 ? 1.956 19.938 14.453 1 88.06 89 ALA A C 1
ATOM 676 O O . ALA A 1 89 ? 0.798 20.266 14.195 1 88.06 89 ALA A O 1
ATOM 677 N N . ARG A 1 90 ? 2.49 18.828 13.984 1 77.38 90 ARG A N 1
ATOM 678 C CA . ARG A 1 90 ? 1.94 18.172 12.805 1 77.38 90 ARG A CA 1
ATOM 679 C C . ARG A 1 90 ? 1.256 16.859 13.18 1 77.38 90 ARG A C 1
ATOM 681 O O . ARG A 1 90 ? 1.766 16.109 14.008 1 77.38 90 ARG A O 1
ATOM 688 N N . LEU A 1 91 ? 0.16 16.734 12.469 1 69.38 91 LEU A N 1
ATOM 689 C CA . LEU A 1 91 ? -0.493 15.43 12.43 1 69.38 91 LEU A CA 1
ATOM 690 C C . LEU A 1 91 ? -0.167 14.703 11.133 1 69.38 91 LEU A C 1
ATOM 692 O O . LEU A 1 91 ? -0.388 15.234 10.039 1 69.38 91 LEU A O 1
ATOM 696 N N . VAL A 1 92 ? 0.531 13.586 11.281 1 62.38 92 VAL A N 1
ATOM 697 C CA . VAL A 1 92 ? 0.827 12.781 10.102 1 62.38 92 VAL A CA 1
ATOM 698 C C . VAL A 1 92 ? -0.04 11.523 10.102 1 62.38 92 VAL A C 1
ATOM 700 O O . VAL A 1 92 ? -0.124 10.82 11.117 1 62.38 92 VAL A O 1
ATOM 703 N N . THR A 1 93 ? -0.705 11.344 8.992 1 59.31 93 THR A N 1
ATOM 704 C CA . THR A 1 93 ? -1.636 10.219 8.969 1 59.31 93 THR A CA 1
ATOM 705 C C . THR A 1 93 ? -1.055 9.055 8.172 1 59.31 93 THR A C 1
ATOM 707 O O . THR A 1 93 ? -1.454 7.906 8.367 1 59.31 93 THR A O 1
ATOM 710 N N . ASN A 1 94 ? -0.137 9.383 7.316 1 60.03 94 ASN A N 1
ATOM 711 C CA . ASN A 1 94 ? 0.322 8.32 6.426 1 60.03 94 ASN A CA 1
ATOM 712 C C . ASN A 1 94 ? 1.569 7.637 6.973 1 60.03 94 ASN A C 1
ATOM 714 O O . ASN A 1 94 ? 2.156 6.781 6.301 1 60.03 94 ASN A O 1
ATOM 718 N N . GLY A 1 95 ? 1.939 8.086 8.07 1 61.44 95 GLY A N 1
ATOM 719 C CA . GLY A 1 95 ? 3.049 7.426 8.75 1 61.44 95 GLY A CA 1
ATOM 720 C C . GLY A 1 95 ? 4.402 7.82 8.195 1 61.44 95 GLY A C 1
ATOM 721 O O . GLY A 1 95 ? 5.387 7.098 8.367 1 61.44 95 GLY A O 1
ATOM 722 N N . GLN A 1 96 ? 4.496 8.906 7.52 1 65.75 96 GLN A N 1
ATOM 723 C CA . GLN A 1 96 ? 5.762 9.273 6.891 1 65.75 96 GLN A CA 1
ATOM 724 C C . GLN A 1 96 ? 6.453 10.398 7.656 1 65.75 96 GLN A C 1
ATOM 726 O O . GLN A 1 96 ? 7.242 11.148 7.086 1 65.75 96 GLN A O 1
ATOM 731 N N . GLN A 1 97 ? 6.141 10.555 8.914 1 71.81 97 GLN A N 1
ATOM 732 C CA . GLN A 1 97 ? 6.746 11.609 9.711 1 71.81 97 GLN A CA 1
ATOM 733 C C . GLN A 1 97 ? 8.242 11.375 9.906 1 71.81 97 GLN A C 1
ATOM 735 O O . GLN A 1 97 ? 9 12.32 10.133 1 71.81 97 GLN A O 1
ATOM 740 N N . GLY A 1 98 ? 8.594 10.219 9.688 1 71.88 98 GLY A N 1
ATOM 741 C CA . GLY A 1 98 ? 10 9.898 9.883 1 71.88 98 GLY A CA 1
ATOM 742 C C . GLY A 1 98 ? 10.906 10.5 8.82 1 71.88 98 GLY A C 1
ATOM 743 O O . GLY A 1 98 ? 12.125 10.555 9 1 71.88 98 GLY A O 1
ATOM 744 N N . VAL A 1 99 ? 10.336 11.008 7.77 1 73.88 99 VAL A N 1
ATOM 745 C CA . VAL A 1 99 ? 11.078 11.695 6.719 1 73.88 99 VAL A CA 1
ATOM 746 C C . VAL A 1 99 ? 11.148 13.188 7.027 1 73.88 99 VAL A C 1
ATOM 748 O O . VAL A 1 99 ? 10.195 13.93 6.77 1 73.88 99 VAL A O 1
ATOM 751 N N . ASP A 1 100 ? 12.227 13.633 7.414 1 75.88 100 ASP A N 1
ATOM 752 C CA . ASP A 1 100 ? 12.406 14.984 7.934 1 75.88 100 ASP A CA 1
ATOM 753 C C . ASP A 1 100 ? 11.961 16.031 6.914 1 75.88 100 ASP A C 1
ATOM 755 O O . ASP A 1 100 ? 11.359 17.047 7.277 1 75.88 100 ASP A O 1
ATOM 759 N N . ALA A 1 101 ? 12.258 15.703 5.684 1 74.88 101 ALA A N 1
ATOM 760 C CA . ALA A 1 101 ? 11.945 16.672 4.637 1 74.88 101 ALA A CA 1
ATOM 761 C C . ALA A 1 101 ? 10.438 16.906 4.547 1 74.88 101 ALA A C 1
ATOM 763 O O . ALA A 1 101 ? 10 17.953 4.047 1 74.88 101 ALA A O 1
ATOM 764 N N . ASN A 1 102 ? 9.719 15.953 5.125 1 76.62 102 ASN A N 1
ATOM 765 C CA . ASN A 1 102 ? 8.258 16.047 5.035 1 76.62 102 ASN A CA 1
ATOM 766 C C . ASN A 1 102 ? 7.668 16.828 6.199 1 76.62 102 ASN A C 1
ATOM 768 O O . ASN A 1 102 ? 6.477 17.125 6.207 1 76.62 102 ASN A O 1
ATOM 772 N N . ASN A 1 103 ? 8.477 17.25 7.102 1 84.94 103 ASN A N 1
ATOM 773 C CA . ASN A 1 103 ? 7.984 17.969 8.266 1 84.94 103 ASN A CA 1
ATOM 774 C C . ASN A 1 103 ? 8.102 19.484 8.078 1 84.94 103 ASN A C 1
ATOM 776 O O . ASN A 1 103 ? 8.734 19.938 7.129 1 84.94 103 ASN A O 1
ATOM 780 N N . GLN A 1 104 ? 7.387 20.172 8.828 1 88.62 104 GLN A N 1
ATOM 781 C CA . GLN A 1 104 ? 7.379 21.625 8.766 1 88.62 104 GLN A CA 1
ATOM 782 C C . GLN A 1 104 ? 8.164 22.234 9.93 1 88.62 104 GLN A C 1
ATOM 784 O O . GLN A 1 104 ? 8.305 21.609 10.984 1 88.62 104 GLN A O 1
ATOM 789 N N . PRO A 1 105 ? 8.695 23.453 9.727 1 94.44 105 PRO A N 1
ATOM 790 C CA . PRO A 1 105 ? 8.539 24.406 8.625 1 94.44 105 PRO A CA 1
ATOM 791 C C . PRO A 1 105 ? 9.242 23.953 7.352 1 94.44 105 PRO A C 1
ATOM 793 O O . PRO A 1 105 ? 10.242 23.234 7.418 1 94.44 105 PRO A O 1
ATOM 796 N N . VAL A 1 106 ? 8.719 24.359 6.25 1 92.69 106 VAL A N 1
ATOM 797 C CA . VAL A 1 106 ? 9.297 24.062 4.945 1 92.69 106 VAL A CA 1
ATOM 798 C C . VAL A 1 106 ? 10.156 25.234 4.48 1 92.69 106 VAL A C 1
ATOM 800 O O . VAL A 1 106 ? 9.734 26.391 4.539 1 92.69 106 VAL A O 1
ATOM 803 N N . VAL A 1 107 ? 11.367 24.953 4.047 1 93.06 107 VAL A N 1
ATOM 804 C CA . VAL A 1 107 ? 12.312 25.984 3.625 1 93.06 107 VAL A CA 1
ATOM 805 C C . VAL A 1 107 ? 12.508 25.922 2.111 1 93.06 107 VAL A C 1
ATOM 807 O O . VAL A 1 107 ? 12.703 24.844 1.546 1 93.06 107 VAL A O 1
ATOM 810 N N . ARG A 1 108 ? 12.328 27 1.523 1 92.75 108 ARG A N 1
ATOM 811 C CA . ARG A 1 108 ? 12.727 27.188 0.132 1 92.75 108 ARG A CA 1
ATOM 812 C C . ARG A 1 108 ? 13.555 28.469 -0.038 1 92.75 108 ARG A C 1
ATOM 814 O O . ARG A 1 108 ? 13 29.547 -0.263 1 92.75 108 ARG A O 1
ATOM 821 N N . ASP A 1 109 ? 14.883 28.359 0.022 1 90.56 109 ASP A N 1
ATOM 822 C CA . ASP A 1 109 ? 15.844 29.469 -0.098 1 90.56 109 ASP A CA 1
ATOM 823 C C . ASP A 1 109 ? 15.57 30.547 0.947 1 90.56 109 ASP A C 1
ATOM 825 O O . ASP A 1 109 ? 15.773 30.328 2.143 1 90.56 109 ASP A O 1
ATOM 829 N N . SER A 1 110 ? 14.844 31.609 0.512 1 92.12 110 SER A N 1
ATOM 830 C CA . SER A 1 110 ? 14.688 32.719 1.431 1 92.12 110 SER A CA 1
ATOM 831 C C . SER A 1 110 ? 13.328 32.688 2.121 1 92.12 110 SER A C 1
ATOM 833 O O . SER A 1 110 ? 13.031 33.531 2.967 1 92.12 110 SER A O 1
ATOM 835 N N . VAL A 1 111 ? 12.547 31.703 1.831 1 95.44 111 VAL A N 1
ATOM 836 C CA . VAL A 1 111 ? 11.18 31.656 2.336 1 95.44 111 VAL A CA 1
ATOM 837 C C . VAL A 1 111 ? 11.023 30.453 3.271 1 95.44 111 VAL A C 1
ATOM 839 O O . VAL A 1 111 ? 11.391 29.328 2.92 1 95.44 111 VAL A O 1
ATOM 842 N N . VAL A 1 112 ? 10.555 30.641 4.477 1 96.69 112 VAL A N 1
ATOM 843 C CA . VAL A 1 112 ? 10.258 29.594 5.441 1 96.69 112 VAL A CA 1
ATOM 844 C C . VAL A 1 112 ? 8.773 29.625 5.801 1 96.69 112 VAL A C 1
ATOM 846 O O . VAL A 1 112 ? 8.273 30.641 6.309 1 96.69 112 VAL A O 1
ATOM 849 N N . VAL A 1 113 ? 8.07 28.484 5.566 1 97 113 VAL A N 1
ATOM 850 C CA . VAL A 1 113 ? 6.613 28.5 5.648 1 97 113 VAL A CA 1
ATOM 851 C C . VAL A 1 113 ? 6.133 27.438 6.625 1 97 113 VAL A C 1
ATOM 853 O O . VAL A 1 113 ? 6.66 26.312 6.641 1 97 113 VAL A O 1
ATOM 856 N N . VAL A 1 114 ? 5.207 27.781 7.5 1 96.62 114 VAL A N 1
ATOM 857 C CA . VAL A 1 114 ? 4.367 26.812 8.188 1 96.62 114 VAL A CA 1
ATOM 858 C C . VAL A 1 114 ? 2.945 26.859 7.633 1 96.62 114 VAL A C 1
ATOM 860 O O . VAL A 1 114 ? 2.455 27.938 7.273 1 96.62 114 VAL A O 1
ATOM 863 N N . HIS A 1 115 ? 2.316 25.734 7.52 1 95.44 115 HIS A N 1
ATOM 864 C CA . HIS A 1 115 ? 1.052 25.594 6.805 1 95.44 115 HIS A CA 1
ATOM 865 C C . HIS A 1 115 ? 0.078 24.703 7.566 1 95.44 115 HIS A C 1
ATOM 867 O O . HIS A 1 115 ? 0.44 23.609 7.992 1 95.44 115 HIS A O 1
ATOM 873 N N . ASN A 1 116 ? -1.051 25.219 7.883 1 93.5 116 ASN A N 1
ATOM 874 C CA . ASN A 1 116 ? -2.182 24.422 8.344 1 93.5 116 ASN A CA 1
ATOM 875 C C . ASN A 1 116 ? -3.221 24.234 7.242 1 93.5 116 ASN A C 1
ATOM 877 O O . ASN A 1 116 ? -3.883 25.188 6.836 1 93.5 116 ASN A O 1
ATOM 881 N N . GLY A 1 117 ? -3.27 23.078 6.766 1 92.12 117 GLY A N 1
ATOM 882 C CA . GLY A 1 117 ? -4.188 22.781 5.676 1 92.12 117 GLY A CA 1
ATOM 883 C C . GLY A 1 117 ? -3.66 21.734 4.719 1 92.12 117 GLY A C 1
ATOM 884 O O . GLY A 1 117 ? -2.646 21.078 4.996 1 92.12 117 GLY A O 1
ATOM 885 N N . ILE A 1 118 ? -4.406 21.5 3.646 1 91.94 118 ILE A N 1
ATOM 886 C CA . ILE A 1 118 ? -4.051 20.547 2.604 1 91.94 118 ILE A CA 1
ATOM 887 C C . ILE A 1 118 ? -4.23 21.188 1.229 1 91.94 118 ILE A C 1
ATOM 889 O O . ILE A 1 118 ? -5.305 21.719 0.917 1 91.94 118 ILE A O 1
ATOM 893 N N . ILE A 1 119 ? -3.191 21.203 0.496 1 94.94 119 ILE A N 1
ATOM 894 C CA . ILE A 1 119 ? -3.281 21.609 -0.9 1 94.94 119 ILE A CA 1
ATOM 895 C C . ILE A 1 119 ? -3.537 20.391 -1.783 1 94.94 119 ILE A C 1
ATOM 897 O O . ILE A 1 119 ? -2.662 19.547 -1.939 1 94.94 119 ILE A O 1
ATOM 901 N N . VAL A 1 120 ? -4.688 20.359 -2.387 1 93.69 120 VAL A N 1
ATOM 902 C CA . VAL A 1 120 ? -5.141 19.125 -3.018 1 93.69 120 VAL A CA 1
ATOM 903 C C . VAL A 1 120 ? -4.676 19.078 -4.473 1 93.69 120 VAL A C 1
ATOM 905 O O . VAL A 1 120 ? -4.613 18.016 -5.082 1 93.69 120 VAL A O 1
ATOM 908 N N . ASN A 1 121 ? -4.332 20.219 -5.051 1 93.88 121 ASN A N 1
ATOM 909 C CA . ASN A 1 121 ? -3.955 20.25 -6.461 1 93.88 121 ASN A CA 1
ATOM 910 C C . ASN A 1 121 ? -2.459 20.5 -6.637 1 93.88 121 ASN A C 1
ATOM 912 O O . ASN A 1 121 ? -2.043 21.172 -7.574 1 93.88 121 ASN A O 1
ATOM 916 N N . GLU A 1 122 ? -1.615 20.047 -5.68 1 92.88 122 GLU A N 1
ATOM 917 C CA . GLU A 1 122 ? -0.178 20.297 -5.758 1 92.88 122 GLU A CA 1
ATOM 918 C C . GLU A 1 122 ? 0.42 19.656 -7.016 1 92.88 122 GLU A C 1
ATOM 920 O O . GLU A 1 122 ? 1.303 20.25 -7.648 1 92.88 122 GLU A O 1
ATOM 925 N N . ALA A 1 123 ? -0.021 18.438 -7.402 1 88.94 123 ALA A N 1
ATOM 926 C CA . ALA A 1 123 ? 0.502 17.75 -8.578 1 88.94 123 ALA A CA 1
ATOM 927 C C . ALA A 1 123 ? 0.276 18.578 -9.844 1 88.94 123 ALA A C 1
ATOM 929 O O . ALA A 1 123 ? 1.157 18.656 -10.703 1 88.94 123 ALA A O 1
ATOM 930 N N . GLU A 1 124 ? -0.87 19.141 -9.953 1 92 124 GLU A N 1
ATOM 931 C CA . GLU A 1 124 ? -1.211 19.984 -11.094 1 92 124 GLU A CA 1
ATOM 932 C C . GLU A 1 124 ? -0.327 21.219 -11.148 1 92 124 GLU A C 1
ATOM 934 O O . GLU A 1 124 ? 0.099 21.641 -12.227 1 92 124 GLU A O 1
ATOM 939 N N . ILE A 1 125 ? -0.065 21.859 -10 1 95.31 125 ILE A N 1
ATOM 940 C CA . ILE A 1 125 ? 0.741 23.078 -9.938 1 95.31 125 ILE A CA 1
ATOM 941 C C . ILE A 1 125 ? 2.18 22.766 -10.344 1 95.31 125 ILE A C 1
ATOM 943 O O . ILE A 1 125 ? 2.787 23.5 -11.117 1 95.31 125 ILE A O 1
ATOM 947 N N . TRP A 1 126 ? 2.723 21.609 -9.789 1 92.19 126 TRP A N 1
ATOM 948 C CA . TRP A 1 126 ? 4.074 21.203 -10.164 1 92.19 126 TRP A CA 1
ATOM 949 C C . TRP A 1 126 ? 4.176 20.969 -11.672 1 92.19 126 TRP A C 1
ATOM 951 O O . TRP A 1 126 ? 5.184 21.312 -12.289 1 92.19 126 TRP A O 1
ATOM 961 N N . ALA A 1 127 ? 3.135 20.359 -12.242 1 90.75 127 ALA A N 1
ATOM 962 C CA . ALA A 1 127 ? 3.105 20.094 -13.68 1 90.75 127 ALA A CA 1
ATOM 963 C C . ALA A 1 127 ? 3.07 21.391 -14.477 1 90.75 127 ALA A C 1
ATOM 965 O O . ALA A 1 127 ? 3.664 21.484 -15.555 1 90.75 127 ALA A O 1
ATOM 966 N N . ALA A 1 128 ? 2.395 22.375 -14 1 93.62 128 ALA A N 1
ATOM 967 C CA . ALA A 1 128 ? 2.221 23.656 -14.688 1 93.62 128 ALA A CA 1
ATOM 968 C C . ALA A 1 128 ? 3.459 24.531 -14.531 1 93.62 128 ALA A C 1
ATOM 970 O O . ALA A 1 128 ? 3.643 25.5 -15.273 1 93.62 128 ALA A O 1
ATOM 971 N N . GLU A 1 129 ? 4.281 24.234 -13.5 1 94.69 129 GLU A N 1
ATOM 972 C CA . GLU A 1 129 ? 5.496 24.984 -13.211 1 94.69 129 GLU A CA 1
ATOM 973 C C . GLU A 1 129 ? 6.738 24.125 -13.359 1 94.69 129 GLU A C 1
ATOM 975 O O . GLU A 1 129 ? 7.449 23.875 -12.383 1 94.69 129 GLU A O 1
ATOM 980 N N . PRO A 1 130 ? 7.09 23.688 -14.523 1 86.5 130 PRO A N 1
ATOM 981 C CA . PRO A 1 130 ? 8.172 22.734 -14.727 1 86.5 130 PRO A CA 1
ATOM 982 C C . PRO A 1 130 ? 9.531 23.266 -14.297 1 86.5 130 PRO A C 1
ATOM 984 O O . PRO A 1 130 ? 10.461 22.5 -14.047 1 86.5 130 PRO A O 1
ATOM 987 N N . ARG A 1 131 ? 9.664 24.609 -14.234 1 86.81 131 ARG A N 1
ATOM 988 C CA . ARG A 1 131 ? 10.938 25.203 -13.844 1 86.81 131 ARG A CA 1
ATOM 989 C C . ARG A 1 131 ? 11.195 25.016 -12.352 1 86.81 131 ARG A C 1
ATOM 991 O O . ARG A 1 131 ? 12.336 25.125 -11.891 1 86.81 131 ARG A O 1
ATOM 998 N N . LEU A 1 132 ? 10.211 24.812 -11.617 1 90.5 132 LEU A N 1
ATOM 999 C CA . LEU A 1 132 ? 10.344 24.625 -10.18 1 90.5 132 LEU A CA 1
ATOM 1000 C C . LEU A 1 132 ? 10.578 23.141 -9.844 1 90.5 132 LEU A C 1
ATOM 1002 O O . LEU A 1 132 ? 9.766 22.297 -10.211 1 90.5 132 LEU A O 1
ATOM 1006 N N . LYS A 1 133 ? 11.656 22.781 -9.211 1 84.69 133 LYS A N 1
ATOM 1007 C CA . LYS A 1 133 ? 12 21.422 -8.844 1 84.69 133 LYS A CA 1
ATOM 1008 C C . LYS A 1 133 ? 11.375 21.031 -7.504 1 84.69 133 LYS A C 1
ATOM 1010 O O . LYS A 1 133 ? 11.492 21.766 -6.523 1 84.69 133 LYS A O 1
ATOM 1015 N N . LYS A 1 134 ? 10.797 19.906 -7.418 1 82.56 134 LYS A N 1
ATOM 1016 C CA . LYS A 1 134 ? 10.242 19.375 -6.184 1 82.56 134 LYS A CA 1
ATOM 1017 C C . LYS A 1 134 ? 11.336 18.781 -5.301 1 82.56 134 LYS A C 1
ATOM 1019 O O . LYS A 1 134 ? 12.141 17.969 -5.766 1 82.56 134 LYS A O 1
ATOM 1024 N N . LEU A 1 135 ? 11.398 19.188 -4.031 1 75.12 135 LEU A N 1
ATOM 1025 C CA . LEU A 1 135 ? 12.461 18.75 -3.133 1 75.12 135 LEU A CA 1
ATOM 1026 C C . LEU A 1 135 ? 11.898 17.875 -2.006 1 75.12 135 LEU A C 1
ATOM 1028 O O . LEU A 1 135 ? 12.641 17.141 -1.352 1 75.12 135 LEU A O 1
ATOM 1032 N N . ALA A 1 136 ? 10.641 17.984 -1.666 1 74.44 136 ALA A N 1
ATOM 1033 C CA . ALA A 1 136 ? 9.977 17.25 -0.591 1 74.44 136 ALA A CA 1
ATOM 1034 C C . ALA A 1 136 ? 8.656 16.641 -1.07 1 74.44 136 ALA A C 1
ATOM 1036 O O . ALA A 1 136 ? 8.203 16.922 -2.184 1 74.44 136 ALA A O 1
ATOM 1037 N N . GLN A 1 137 ? 8.148 15.719 -0.328 1 75.25 137 GLN A N 1
ATOM 1038 C CA . GLN A 1 137 ? 6.895 15.062 -0.673 1 75.25 137 GLN A CA 1
ATOM 1039 C C . GLN A 1 137 ? 5.746 15.586 0.179 1 75.25 137 GLN A C 1
ATOM 1041 O O . GLN A 1 137 ? 4.961 14.812 0.729 1 75.25 137 GLN A O 1
ATOM 1046 N N . VAL A 1 138 ? 5.734 16.922 0.396 1 84.94 138 VAL A N 1
ATOM 1047 C CA . VAL A 1 138 ? 4.648 17.531 1.151 1 84.94 138 VAL A CA 1
ATOM 1048 C C . VAL A 1 138 ? 3.971 18.609 0.298 1 84.94 138 VAL A C 1
ATOM 1050 O O . VAL A 1 138 ? 4.629 19.297 -0.483 1 84.94 138 VAL A O 1
ATOM 1053 N N . ASP A 1 139 ? 2.734 18.75 0.424 1 89.19 139 ASP A N 1
ATOM 1054 C CA . ASP A 1 139 ? 1.963 19.688 -0.389 1 89.19 139 ASP A CA 1
ATOM 1055 C C . ASP A 1 139 ? 2.361 21.125 -0.092 1 89.19 139 ASP A C 1
ATOM 1057 O O . ASP A 1 139 ? 2.379 21.969 -0.992 1 89.19 139 ASP A O 1
ATOM 1061 N N . THR A 1 140 ? 2.836 21.375 1.084 1 92.69 140 THR A N 1
ATOM 1062 C CA . THR A 1 140 ? 3.209 22.719 1.528 1 92.69 140 THR A CA 1
ATOM 1063 C C . THR A 1 140 ? 4.367 23.25 0.697 1 92.69 140 THR A C 1
ATOM 1065 O O . THR A 1 140 ? 4.508 24.469 0.533 1 92.69 140 THR A O 1
ATOM 1068 N N . GLU A 1 141 ? 5.148 22.391 0.154 1 93 141 GLU A N 1
ATOM 1069 C CA . GLU A 1 141 ? 6.34 22.828 -0.571 1 93 141 GLU A CA 1
ATOM 1070 C C . GLU A 1 141 ? 5.969 23.656 -1.789 1 93 141 GLU A C 1
ATOM 1072 O O . GLU A 1 141 ? 6.699 24.594 -2.156 1 93 141 GLU A O 1
ATOM 1077 N N . VAL A 1 142 ? 4.836 23.391 -2.34 1 94.62 142 VAL A N 1
ATOM 1078 C CA . VAL A 1 142 ? 4.453 24.094 -3.557 1 94.62 142 VAL A CA 1
ATOM 1079 C C . VAL A 1 142 ? 4.227 25.562 -3.246 1 94.62 142 VAL A C 1
ATOM 1081 O O . VAL A 1 142 ? 4.57 26.438 -4.051 1 94.62 142 VAL A O 1
ATOM 1084 N N . VAL A 1 143 ? 3.715 25.875 -2.109 1 96.19 143 VAL A N 1
ATOM 1085 C CA . VAL A 1 143 ? 3.475 27.25 -1.677 1 96.19 143 VAL A CA 1
ATOM 1086 C C . VAL A 1 143 ? 4.809 27.969 -1.472 1 96.19 143 VAL A C 1
ATOM 1088 O O . VAL A 1 143 ? 5 29.078 -1.965 1 96.19 143 VAL A O 1
ATOM 1091 N N . ALA A 1 144 ? 5.684 27.281 -0.82 1 95.88 144 ALA A N 1
ATOM 1092 C CA . ALA A 1 144 ? 7 27.859 -0.56 1 95.88 144 ALA A CA 1
ATOM 1093 C C . ALA A 1 144 ? 7.754 28.125 -1.862 1 95.88 144 ALA A C 1
ATOM 1095 O O . ALA A 1 144 ? 8.375 29.172 -2.031 1 95.88 144 ALA A O 1
ATOM 1096 N N . ALA A 1 145 ? 7.648 27.172 -2.75 1 95.81 145 ALA A N 1
ATOM 1097 C CA . ALA A 1 145 ? 8.352 27.266 -4.027 1 95.81 145 ALA A CA 1
ATOM 1098 C C . ALA A 1 145 ? 7.805 28.406 -4.871 1 95.81 145 ALA A C 1
ATOM 1100 O O . ALA A 1 145 ? 8.562 29.188 -5.445 1 95.81 145 ALA A O 1
ATOM 1101 N N . LEU A 1 146 ? 6.5 28.578 -4.938 1 96.75 146 LEU A N 1
ATOM 1102 C CA . LEU A 1 146 ? 5.859 29.641 -5.703 1 96.75 146 LEU A CA 1
ATOM 1103 C C . LEU A 1 146 ? 6.191 31 -5.121 1 96.75 146 LEU A C 1
ATOM 1105 O O . LEU A 1 146 ? 6.547 31.922 -5.855 1 96.75 146 LEU A O 1
ATOM 1109 N N . MET A 1 147 ? 6.062 31.109 -3.824 1 96.62 147 MET A N 1
ATOM 1110 C CA . MET A 1 147 ? 6.332 32.375 -3.164 1 96.62 147 MET A CA 1
ATOM 1111 C C . MET A 1 147 ? 7.785 32.812 -3.359 1 96.62 147 MET A C 1
ATOM 1113 O O . MET A 1 147 ? 8.062 33.938 -3.707 1 96.62 147 MET A O 1
ATOM 1117 N N . ASN A 1 148 ? 8.68 31.859 -3.154 1 96.12 148 ASN A N 1
ATOM 1118 C CA . ASN A 1 148 ? 10.102 32.156 -3.316 1 96.12 148 ASN A CA 1
ATOM 1119 C C . ASN A 1 148 ? 10.422 32.625 -4.734 1 96.12 148 ASN A C 1
ATOM 1121 O O . ASN A 1 148 ? 11.172 33.562 -4.922 1 96.12 148 ASN A O 1
ATOM 1125 N N . ASP A 1 149 ? 9.859 31.922 -5.676 1 96.12 149 ASP A N 1
ATOM 1126 C CA . ASP A 1 149 ? 10.125 32.219 -7.078 1 96.12 149 ASP A CA 1
ATOM 1127 C C . ASP A 1 149 ? 9.625 33.625 -7.434 1 96.12 149 ASP A C 1
ATOM 1129 O O . ASP A 1 149 ? 10.336 34.406 -8.078 1 96.12 149 ASP A O 1
ATOM 1133 N N . ARG A 1 150 ? 8.438 34 -7.023 1 95.69 150 ARG A N 1
ATOM 1134 C CA . ARG A 1 150 ? 7.828 35.281 -7.379 1 95.69 150 ARG A CA 1
ATOM 1135 C C . ARG A 1 150 ? 8.484 36.438 -6.617 1 95.69 150 ARG A C 1
ATOM 1137 O O . ARG A 1 150 ? 8.672 37.531 -7.168 1 95.69 150 ARG A O 1
ATOM 1144 N N . LEU A 1 151 ? 8.789 36.219 -5.387 1 94 151 LEU A N 1
ATOM 1145 C CA . LEU A 1 151 ? 9.43 37.25 -4.59 1 94 151 LEU A CA 1
ATOM 1146 C C . LEU A 1 151 ? 10.844 37.531 -5.094 1 94 151 LEU A C 1
ATOM 1148 O O . LEU A 1 151 ? 11.281 38.688 -5.121 1 94 151 LEU A O 1
ATOM 1152 N N . ALA A 1 152 ? 11.5 36.5 -5.414 1 91.94 152 ALA A N 1
ATOM 1153 C CA . ALA A 1 152 ? 12.852 36.625 -5.938 1 91.94 152 ALA A CA 1
ATOM 1154 C C . ALA A 1 152 ? 12.859 37.469 -7.219 1 91.94 152 ALA A C 1
ATOM 1156 O O . ALA A 1 152 ? 13.852 38.125 -7.531 1 91.94 152 ALA A O 1
ATOM 1157 N N . ARG A 1 153 ? 11.758 37.531 -7.887 1 92.75 153 ARG A N 1
ATOM 1158 C CA . ARG A 1 153 ? 11.641 38.312 -9.125 1 92.75 153 ARG A CA 1
ATOM 1159 C C . ARG A 1 153 ? 11.227 39.75 -8.836 1 92.75 153 ARG A C 1
ATOM 1161 O O . ARG A 1 153 ? 11.102 40.562 -9.75 1 92.75 153 ARG A O 1
ATOM 1168 N N . GLY A 1 154 ? 10.945 40.031 -7.59 1 89.94 154 GLY A N 1
ATOM 1169 C CA . GLY A 1 154 ? 10.719 41.406 -7.191 1 89.94 154 GLY A CA 1
ATOM 1170 C C . GLY A 1 154 ? 9.242 41.75 -7.043 1 89.94 154 GLY A C 1
ATOM 1171 O O . GLY A 1 154 ? 8.891 42.906 -6.836 1 89.94 154 GLY A O 1
ATOM 1172 N N . ALA A 1 155 ? 8.414 40.844 -7.102 1 91.38 155 ALA A N 1
ATOM 1173 C CA . ALA A 1 155 ? 6.984 41.125 -6.957 1 91.38 155 ALA A CA 1
ATOM 1174 C C . ALA A 1 155 ? 6.641 41.5 -5.52 1 91.38 155 ALA A C 1
ATOM 1176 O O . ALA A 1 155 ? 7.207 40.938 -4.574 1 91.38 155 ALA A O 1
ATOM 1177 N N . PRO A 1 156 ? 5.723 42.438 -5.391 1 90.88 156 PRO A N 1
ATOM 1178 C CA . PRO A 1 156 ? 5.289 42.781 -4.035 1 90.88 156 PRO A CA 1
ATOM 1179 C C . PRO A 1 156 ? 4.59 41.625 -3.324 1 90.88 156 PRO A C 1
ATOM 1181 O O . PRO A 1 156 ? 3.902 40.812 -3.967 1 90.88 156 PRO A O 1
ATOM 1184 N N . ILE A 1 157 ? 4.699 41.594 -2.055 1 92 157 ILE A N 1
ATOM 1185 C CA . ILE A 1 157 ? 4.227 40.469 -1.235 1 92 157 ILE A CA 1
ATOM 1186 C C . ILE A 1 157 ? 2.719 40.312 -1.41 1 92 157 ILE A C 1
ATOM 1188 O O . ILE A 1 157 ? 2.213 39.188 -1.435 1 92 157 ILE A O 1
ATOM 1192 N N . GLU A 1 158 ? 2 41.375 -1.521 1 92 158 GLU A N 1
ATOM 1193 C CA . GLU A 1 158 ? 0.55 41.312 -1.684 1 92 158 GLU A CA 1
ATOM 1194 C C . GLU A 1 158 ? 0.167 40.625 -2.986 1 92 158 GLU A C 1
ATOM 1196 O O . GLU A 1 158 ? -0.737 39.781 -3.004 1 92 158 GLU A O 1
ATOM 1201 N N . GLN A 1 159 ? 0.84 40.969 -3.971 1 93.94 159 GLN A N 1
ATOM 1202 C CA . GLN A 1 159 ? 0.587 40.375 -5.273 1 93.94 159 GLN A CA 1
ATOM 1203 C C . GLN A 1 159 ? 0.935 38.875 -5.27 1 93.94 159 GLN A C 1
ATOM 1205 O O . GLN A 1 159 ? 0.212 38.062 -5.848 1 93.94 159 GLN A O 1
ATOM 1210 N N . VAL A 1 160 ? 2.037 38.594 -4.668 1 95.81 160 VAL A N 1
ATOM 1211 C CA . VAL A 1 160 ? 2.484 37.188 -4.598 1 95.81 160 VAL A CA 1
ATOM 1212 C C . VAL A 1 160 ? 1.453 36.344 -3.844 1 95.81 160 VAL A C 1
ATOM 1214 O O . VAL A 1 160 ? 1.114 35.25 -4.27 1 95.81 160 VAL A O 1
ATOM 1217 N N . CYS A 1 161 ? 0.93 36.844 -2.756 1 95.31 161 CYS A N 1
ATOM 1218 C CA . CYS A 1 161 ? -0.076 36.156 -1.971 1 95.31 161 CYS A CA 1
ATOM 1219 C C . CYS A 1 161 ? -1.331 35.906 -2.795 1 95.31 161 CYS A C 1
ATOM 1221 O O . CYS A 1 161 ? -1.872 34.781 -2.781 1 95.31 161 CYS A O 1
ATOM 1223 N N . ARG A 1 162 ? -1.729 36.875 -3.514 1 95.25 162 ARG A N 1
ATOM 1224 C CA . ARG A 1 162 ? -2.922 36.75 -4.344 1 95.25 162 ARG A CA 1
ATOM 1225 C C . ARG A 1 162 ? -2.729 35.688 -5.422 1 95.25 162 ARG A C 1
ATOM 1227 O O . ARG A 1 162 ? -3.625 34.875 -5.672 1 95.25 162 ARG A O 1
ATOM 1234 N N . GLU A 1 163 ? -1.625 35.75 -5.965 1 96.25 163 GLU A N 1
ATOM 1235 C CA . GLU A 1 163 ? -1.346 34.781 -7.02 1 96.25 163 GLU A CA 1
ATOM 1236 C C . GLU A 1 163 ? -1.32 33.344 -6.465 1 96.25 163 GLU A C 1
ATOM 1238 O O . GLU A 1 163 ? -1.921 32.438 -7.047 1 96.25 163 GLU A O 1
ATOM 1243 N N . VAL A 1 164 ? -0.597 33.156 -5.387 1 97.06 164 VAL A N 1
ATOM 1244 C CA . VAL A 1 164 ? -0.435 31.844 -4.793 1 97.06 164 VAL A CA 1
ATOM 1245 C C . VAL A 1 164 ? -1.798 31.297 -4.379 1 97.06 164 VAL A C 1
ATOM 1247 O O . VAL A 1 164 ? -2.141 30.156 -4.711 1 97.06 164 VAL A O 1
ATOM 1250 N N . PHE A 1 165 ? -2.605 32.094 -3.727 1 96.94 165 PHE A N 1
ATOM 1251 C CA . PHE A 1 165 ? -3.908 31.641 -3.25 1 96.94 165 PHE A CA 1
ATOM 1252 C C . PHE A 1 165 ? -4.887 31.484 -4.41 1 96.94 165 PHE A C 1
ATOM 1254 O O . PHE A 1 165 ? -5.887 30.781 -4.293 1 96.94 165 PHE A O 1
ATOM 1261 N N . GLY A 1 166 ? -4.605 32.156 -5.457 1 95.31 166 GLY A N 1
ATOM 1262 C CA . GLY A 1 166 ? -5.398 31.953 -6.66 1 95.31 166 GLY A CA 1
ATOM 1263 C C . GLY A 1 166 ? -5.121 30.625 -7.348 1 95.31 166 GLY A C 1
ATOM 1264 O O . GLY A 1 166 ? -6 30.062 -8.008 1 95.31 166 GLY A O 1
ATOM 1265 N N . LYS A 1 167 ? -3.941 30.125 -7.141 1 95.75 167 LYS A N 1
ATOM 1266 C CA . LYS A 1 167 ? -3.521 28.891 -7.816 1 95.75 167 LYS A CA 1
ATOM 1267 C C . LYS A 1 167 ? -3.832 27.672 -6.969 1 95.75 167 LYS A C 1
ATOM 1269 O O . LYS A 1 167 ? -4.105 26.594 -7.504 1 95.75 167 LYS A O 1
ATOM 1274 N N . ILE A 1 168 ? -3.807 27.844 -5.668 1 95.75 168 ILE A N 1
ATOM 1275 C CA . ILE A 1 168 ? -3.93 26.656 -4.816 1 95.75 168 ILE A CA 1
ATOM 1276 C C . ILE A 1 168 ? -5.402 26.312 -4.629 1 95.75 168 ILE A C 1
ATOM 1278 O O . ILE A 1 168 ? -6.262 27.188 -4.637 1 95.75 168 ILE A O 1
ATOM 1282 N N . TYR A 1 169 ? -5.676 25.062 -4.617 1 95.31 169 TYR A N 1
ATOM 1283 C CA . TYR A 1 169 ? -6.988 24.531 -4.285 1 95.31 169 TYR A CA 1
ATOM 1284 C C . TYR A 1 169 ? -6.93 23.688 -3.018 1 95.31 169 TYR A C 1
ATOM 1286 O O . TYR A 1 169 ? -6.023 22.859 -2.854 1 95.31 169 TYR A O 1
ATOM 1294 N N . GLY A 1 170 ? -7.82 23.953 -2.072 1 95.19 170 GLY A N 1
ATOM 1295 C CA . GLY A 1 170 ? -7.816 23.312 -0.765 1 95.19 170 GLY A CA 1
ATOM 1296 C C . GLY A 1 170 ? -7.82 24.312 0.384 1 95.19 170 GLY A C 1
ATOM 1297 O O . GLY A 1 170 ? -8.43 25.375 0.29 1 95.19 170 GLY A O 1
ATOM 1298 N N . GLU A 1 171 ? -7.18 23.891 1.545 1 95 171 GLU A N 1
ATOM 1299 C CA . GLU A 1 171 ? -7.102 24.703 2.748 1 95 171 GLU A CA 1
ATOM 1300 C C . GLU A 1 171 ? -5.672 25.172 3.01 1 95 171 GLU A C 1
ATOM 1302 O O . GLU A 1 171 ? -4.738 24.359 2.992 1 95 171 GLU A O 1
ATOM 1307 N N . ALA A 1 172 ? -5.613 26.453 3.201 1 96.25 172 ALA A N 1
ATOM 1308 C CA . ALA A 1 172 ? -4.273 26.969 3.498 1 96.25 172 ALA A CA 1
ATOM 1309 C C . ALA A 1 172 ? -4.332 28.109 4.508 1 96.25 172 ALA A C 1
ATOM 1311 O O . ALA A 1 172 ? -4.984 29.125 4.266 1 96.25 172 ALA A O 1
ATOM 1312 N N . SER A 1 173 ? -3.793 27.984 5.594 1 96.94 173 SER A N 1
ATOM 1313 C CA . SER A 1 173 ? -3.42 29.016 6.555 1 96.94 173 SER A CA 1
ATOM 1314 C C . SER A 1 173 ? -1.913 29.031 6.793 1 96.94 173 SER A C 1
ATOM 1316 O O . SER A 1 173 ? -1.34 28.031 7.238 1 96.94 173 SER A O 1
ATOM 1318 N N . LEU A 1 174 ? -1.309 30.156 6.512 1 97.81 174 LEU A N 1
ATOM 1319 C CA . LEU A 1 174 ? 0.146 30.172 6.41 1 97.81 174 LEU A CA 1
ATOM 1320 C C . LEU A 1 174 ? 0.747 31.172 7.398 1 97.81 174 LEU A C 1
ATOM 1322 O O . LEU A 1 174 ? 0.157 32.219 7.668 1 97.81 174 LEU A O 1
ATOM 1326 N N . GLY A 1 175 ? 1.853 30.844 7.988 1 98 175 GLY A N 1
ATOM 1327 C CA . GLY A 1 175 ? 2.846 31.734 8.578 1 98 175 GLY A CA 1
ATOM 1328 C C . GLY A 1 175 ? 4.191 31.672 7.879 1 98 175 GLY A C 1
ATOM 1329 O O . GLY A 1 175 ? 4.77 30.594 7.73 1 98 175 GLY A O 1
ATOM 1330 N N . VAL A 1 176 ? 4.672 32.844 7.422 1 98 176 VAL A N 1
ATOM 1331 C CA . VAL A 1 176 ? 5.867 32.812 6.586 1 98 176 VAL A CA 1
ATOM 1332 C C . VAL A 1 176 ? 6.902 33.812 7.145 1 98 176 VAL A C 1
ATOM 1334 O O . VAL A 1 176 ? 6.578 34.938 7.457 1 98 176 VAL A O 1
ATOM 1337 N N . LEU A 1 177 ? 8.094 33.375 7.328 1 97.38 177 LEU A N 1
ATOM 1338 C CA . LEU A 1 177 ? 9.258 34.188 7.602 1 97.38 177 LEU A CA 1
ATOM 1339 C C . LEU A 1 177 ? 10.172 34.281 6.383 1 97.38 177 LEU A C 1
ATOM 1341 O O . LEU A 1 177 ? 10.172 33.375 5.543 1 97.38 177 LEU A O 1
ATOM 1345 N N . PHE A 1 178 ? 10.891 35.375 6.348 1 95.31 178 PHE A N 1
ATOM 1346 C CA . PHE A 1 178 ? 11.75 35.594 5.195 1 95.31 178 PHE A CA 1
ATOM 1347 C C . PHE A 1 178 ? 13.188 35.875 5.633 1 95.31 178 PHE A C 1
ATOM 1349 O O . PHE A 1 178 ? 13.422 36.5 6.66 1 95.31 178 PHE A O 1
ATOM 1356 N N . ALA A 1 179 ? 14.055 35.375 4.852 1 93.44 179 ALA A N 1
ATOM 1357 C CA . ALA A 1 179 ? 15.469 35.656 5.121 1 93.44 179 ALA A CA 1
ATOM 1358 C C . ALA A 1 179 ? 15.867 37.062 4.68 1 93.44 179 ALA A C 1
ATOM 1360 O O . ALA A 1 179 ? 16.781 37.656 5.238 1 93.44 179 ALA A O 1
ATOM 1361 N N . ASP A 1 180 ? 15.117 37.625 3.752 1 90.75 180 ASP A N 1
ATOM 1362 C CA . ASP A 1 180 ? 15.562 38.875 3.139 1 90.75 180 ASP A CA 1
ATOM 1363 C C . ASP A 1 180 ? 14.625 40.031 3.504 1 90.75 180 ASP A C 1
ATOM 1365 O O . ASP A 1 180 ? 14.758 41.125 2.975 1 90.75 180 ASP A O 1
ATOM 1369 N N . ARG A 1 181 ? 13.648 39.75 4.273 1 89.56 181 ARG A N 1
ATOM 1370 C CA . ARG A 1 181 ? 12.734 40.781 4.73 1 89.56 181 ARG A CA 1
ATOM 1371 C C . ARG A 1 181 ? 12.422 40.625 6.215 1 89.56 181 ARG A C 1
ATOM 1373 O O . ARG A 1 181 ? 12.391 39.5 6.73 1 89.56 181 ARG A O 1
ATOM 1380 N N . ASP A 1 182 ? 12.125 41.688 6.836 1 92.12 182 ASP A N 1
ATOM 1381 C CA . ASP A 1 182 ? 11.891 41.688 8.273 1 92.12 182 ASP A CA 1
ATOM 1382 C C . ASP A 1 182 ? 10.398 41.688 8.586 1 92.12 182 ASP A C 1
ATOM 1384 O O . ASP A 1 182 ? 9.906 42.531 9.336 1 92.12 182 ASP A O 1
ATOM 1388 N N . ASP A 1 183 ? 9.703 40.719 8 1 93.44 183 ASP A N 1
ATOM 1389 C CA . ASP A 1 183 ? 8.258 40.625 8.164 1 93.44 183 ASP A CA 1
ATOM 1390 C C . ASP A 1 183 ? 7.828 39.188 8.445 1 93.44 183 ASP A C 1
ATOM 1392 O O . ASP A 1 183 ? 8.477 38.25 7.996 1 93.44 183 ASP A O 1
ATOM 1396 N N . LEU A 1 184 ? 6.824 39.094 9.273 1 96.56 184 LEU A N 1
ATOM 1397 C CA . LEU A 1 184 ? 6.023 37.875 9.359 1 96.56 184 LEU A CA 1
ATOM 1398 C C . LEU A 1 184 ? 4.742 38 8.547 1 96.56 184 LEU A C 1
ATOM 1400 O O . LEU A 1 184 ? 3.988 38.969 8.719 1 96.56 184 LEU A O 1
ATOM 1404 N N . LEU A 1 185 ? 4.559 37.094 7.617 1 97.5 185 LEU A N 1
ATOM 1405 C CA . LEU A 1 185 ? 3.363 37.125 6.785 1 97.5 185 LEU A CA 1
ATOM 1406 C C . LEU A 1 185 ? 2.342 36.094 7.277 1 97.5 185 LEU A C 1
ATOM 1408 O O . LEU A 1 185 ? 2.689 34.938 7.547 1 97.5 185 LEU A O 1
ATOM 1412 N N . LEU A 1 186 ? 1.119 36.5 7.461 1 98.06 186 LEU A N 1
ATOM 1413 C CA . LEU A 1 186 ? -0.027 35.656 7.711 1 98.06 186 LEU A CA 1
ATOM 1414 C C . LEU A 1 186 ? -1.017 35.688 6.551 1 98.06 186 LEU A C 1
ATOM 1416 O O . LEU A 1 186 ? -1.337 36.781 6.059 1 98.06 186 LEU A O 1
ATOM 1420 N N . ALA A 1 187 ? -1.465 34.594 6.082 1 97.62 187 ALA A N 1
ATOM 1421 C CA . ALA A 1 187 ? -2.449 34.531 5.008 1 97.62 187 ALA A CA 1
ATOM 1422 C C . ALA A 1 187 ? -3.326 33.281 5.156 1 97.62 187 ALA A C 1
ATOM 1424 O O . ALA A 1 187 ? -2.838 32.219 5.527 1 97.62 187 ALA A O 1
ATOM 1425 N N . THR A 1 188 ? -4.617 33.375 4.887 1 97.56 188 THR A N 1
ATOM 1426 C CA . THR A 1 188 ? -5.512 32.25 5.062 1 97.56 188 THR A CA 1
ATOM 1427 C C . THR A 1 188 ? -6.699 32.344 4.105 1 97.56 188 THR A C 1
ATOM 1429 O O . THR A 1 188 ? -7.215 33.438 3.852 1 97.56 188 THR A O 1
ATOM 1432 N N . ASN A 1 189 ? -7.062 31.203 3.508 1 96.56 189 ASN A N 1
ATOM 1433 C CA . ASN A 1 189 ? -8.289 31.188 2.723 1 96.56 189 ASN A CA 1
ATOM 1434 C C . ASN A 1 189 ? -9.453 30.609 3.529 1 96.56 189 ASN A C 1
ATOM 1436 O O . ASN A 1 189 ? -10.594 30.594 3.051 1 96.56 189 ASN A O 1
ATOM 1440 N N . THR A 1 190 ? -9.25 30.219 4.781 1 94.88 190 THR A N 1
ATOM 1441 C CA . THR A 1 190 ? -10.32 29.578 5.551 1 94.88 190 THR A CA 1
ATOM 1442 C C . THR A 1 190 ? -10.633 30.391 6.809 1 94.88 190 THR A C 1
ATOM 1444 O O . THR A 1 190 ? -11.68 30.188 7.43 1 94.88 190 THR A O 1
ATOM 1447 N N . GLY A 1 191 ? -9.695 31.219 7.188 1 92.75 191 GLY A N 1
ATOM 1448 C CA . GLY A 1 191 ? -9.914 32 8.391 1 92.75 191 GLY A CA 1
ATOM 1449 C C . GLY A 1 191 ? -9.492 31.281 9.656 1 92.75 191 GLY A C 1
ATOM 1450 O O . GLY A 1 191 ? -9.945 31.625 10.75 1 92.75 191 GLY A O 1
ATOM 1451 N N . SER A 1 192 ? -8.562 30.359 9.547 1 91.94 192 SER A N 1
ATOM 1452 C CA . SER A 1 192 ? -8.102 29.562 10.672 1 91.94 192 SER A CA 1
ATOM 1453 C C . SER A 1 192 ? -6.926 30.219 11.383 1 91.94 192 SER A C 1
ATOM 1455 O O . SER A 1 192 ? -6.004 29.531 11.836 1 91.94 192 SER A O 1
ATOM 1457 N N . LEU A 1 193 ? -6.824 31.5 11.414 1 95.56 193 LEU A N 1
ATOM 1458 C CA . LEU A 1 193 ? -5.762 32.25 12.094 1 95.56 193 LEU A CA 1
ATOM 1459 C C . LEU A 1 193 ? -6.34 33.281 13.047 1 95.56 193 LEU A C 1
ATOM 1461 O O . LEU A 1 193 ? -7.27 34 12.68 1 95.56 193 LEU A O 1
ATOM 1465 N N . ASN A 1 194 ? -5.832 33.312 14.219 1 95.69 194 ASN A N 1
ATOM 1466 C CA . ASN A 1 194 ? -6.148 34.312 15.242 1 95.69 194 ASN A CA 1
ATOM 1467 C C . ASN A 1 194 ? -4.883 34.938 15.812 1 95.69 194 ASN A C 1
ATOM 1469 O O . ASN A 1 194 ? -3.842 34.281 15.906 1 95.69 194 ASN A O 1
ATOM 1473 N N . TYR A 1 195 ? -5.02 36.188 16.141 1 97.5 195 TYR A N 1
ATOM 1474 C CA . TYR A 1 195 ? -3.803 36.812 16.656 1 97.5 195 TYR A CA 1
ATOM 1475 C C . TYR A 1 195 ? -4.094 37.656 17.891 1 97.5 195 TYR A C 1
ATOM 1477 O O . TYR A 1 195 ? -5.242 38.031 18.141 1 97.5 195 TYR A O 1
ATOM 1485 N N . LEU A 1 196 ? -3.119 37.812 18.75 1 97.94 196 LEU A N 1
ATOM 1486 C CA . LEU A 1 196 ? -3.047 38.656 19.938 1 97.94 196 LEU A CA 1
ATOM 1487 C C . LEU A 1 196 ? -1.972 39.719 19.766 1 97.94 196 LEU A C 1
ATOM 1489 O O . LEU A 1 196 ? -0.884 39.438 19.266 1 97.94 196 LEU A O 1
ATOM 1493 N N . HIS A 1 197 ? -2.35 40.938 20.125 1 97.44 197 HIS A N 1
ATOM 1494 C CA . HIS A 1 197 ? -1.405 42.031 20.047 1 97.44 197 HIS A CA 1
ATOM 1495 C C . HIS A 1 197 ? -1.287 42.75 21.375 1 97.44 197 HIS A C 1
ATOM 1497 O O . HIS A 1 197 ? -2.297 43.062 22.031 1 97.44 197 HIS A O 1
ATOM 1503 N N . ALA A 1 198 ? -0.064 42.969 21.812 1 97 198 ALA A N 1
ATOM 1504 C CA . ALA A 1 198 ? 0.27 43.75 23.016 1 97 198 ALA A CA 1
ATOM 1505 C C . ALA A 1 198 ? 1.239 44.875 22.688 1 97 198 ALA A C 1
ATOM 1507 O O . ALA A 1 198 ? 2.438 44.781 22.953 1 97 198 ALA A O 1
ATOM 1508 N N . PRO A 1 199 ? 0.685 45.938 22.234 1 94.38 199 PRO A N 1
ATOM 1509 C CA . PRO A 1 199 ? 1.552 47.031 21.797 1 94.38 199 PRO A CA 1
ATOM 1510 C C . PRO A 1 199 ? 2.416 47.594 22.922 1 94.38 199 PRO A C 1
ATOM 1512 O O . PRO A 1 199 ? 3.547 48 22.672 1 94.38 199 PRO A O 1
ATOM 1515 N N . LYS A 1 200 ? 1.961 47.625 24.125 1 94 200 LYS A N 1
ATOM 1516 C CA . LYS A 1 200 ? 2.709 48.188 25.25 1 94 200 LYS A CA 1
ATOM 1517 C C . LYS A 1 200 ? 3.998 47.406 25.484 1 94 200 LYS A C 1
ATOM 1519 O O . LYS A 1 200 ? 5.043 48 25.766 1 94 200 LYS A O 1
ATOM 1524 N N . GLN A 1 201 ? 3.883 46.156 25.359 1 95 201 GLN A N 1
ATOM 1525 C CA . GLN A 1 201 ? 5.051 45.312 25.609 1 95 201 GLN A CA 1
ATOM 1526 C C . GLN A 1 201 ? 5.789 45 24.312 1 95 201 GLN A C 1
ATOM 1528 O O . GLN A 1 201 ? 6.902 44.469 24.328 1 95 201 GLN A O 1
ATOM 1533 N N . GLY A 1 202 ? 5.219 45.312 23.172 1 95.88 202 GLY A N 1
ATOM 1534 C CA . GLY A 1 202 ? 5.832 45.031 21.875 1 95.88 202 GLY A CA 1
ATOM 1535 C C . GLY A 1 202 ? 5.828 43.531 21.531 1 95.88 202 GLY A C 1
ATOM 1536 O O . GLY A 1 202 ? 6.863 43 21.172 1 95.88 202 GLY A O 1
ATOM 1537 N N . VAL A 1 203 ? 4.656 42.938 21.703 1 97.25 203 VAL A N 1
ATOM 1538 C CA . VAL A 1 203 ? 4.543 41.5 21.453 1 97.25 203 VAL A CA 1
ATOM 1539 C C . VAL A 1 203 ? 3.342 41.219 20.547 1 97.25 203 VAL A C 1
ATOM 1541 O O . VAL A 1 203 ? 2.289 41.844 20.703 1 97.25 203 VAL A O 1
ATOM 1544 N N . PHE A 1 204 ? 3.545 40.344 19.562 1 97.94 204 PHE A N 1
ATOM 1545 C CA . PHE A 1 204 ? 2.51 39.844 18.656 1 97.94 204 PHE A CA 1
ATOM 1546 C C . PHE A 1 204 ? 2.523 38.344 18.625 1 97.94 204 PHE A C 1
ATOM 1548 O O . PHE A 1 204 ? 3.59 37.719 18.547 1 97.94 204 PHE A O 1
ATOM 1555 N N . VAL A 1 205 ? 1.312 37.688 18.766 1 98.38 205 VAL A N 1
ATOM 1556 C CA . VAL A 1 205 ? 1.2 36.25 18.703 1 98.38 205 VAL A CA 1
ATOM 1557 C C . VAL A 1 205 ? 0.091 35.844 17.734 1 98.38 205 VAL A C 1
ATOM 1559 O O . VAL A 1 205 ? -0.968 36.469 17.703 1 98.38 205 VAL A O 1
ATOM 1562 N N . PHE A 1 206 ? 0.319 34.844 16.906 1 98.19 206 PHE A N 1
ATOM 1563 C CA . PHE A 1 206 ? -0.788 34.25 16.156 1 98.19 206 PHE A CA 1
ATOM 1564 C C . PHE A 1 206 ? -0.901 32.75 16.422 1 98.19 206 PHE A C 1
ATOM 1566 O O . PHE A 1 206 ? 0.083 32.125 16.781 1 98.19 206 PHE A O 1
ATOM 1573 N N . VAL A 1 207 ? -2.082 32.25 16.359 1 96.19 207 VAL A N 1
ATOM 1574 C CA . VAL A 1 207 ? -2.379 30.812 16.547 1 96.19 207 VAL A CA 1
ATOM 1575 C C . VAL A 1 207 ? -3.455 30.375 15.555 1 96.19 207 VAL A C 1
ATOM 1577 O O . VAL A 1 207 ? -4.211 31.203 15.039 1 96.19 207 VAL A O 1
ATOM 1580 N N . SER A 1 208 ? -3.484 29.125 15.297 1 92.62 208 SER A N 1
ATOM 1581 C CA . SER A 1 208 ? -4.391 28.625 14.273 1 92.62 208 SER A CA 1
ATOM 1582 C C . SER A 1 208 ? -5.766 28.312 14.859 1 92.62 208 SER A C 1
ATOM 1584 O O . SER A 1 208 ? -6.68 27.906 14.133 1 92.62 208 SER A O 1
ATOM 1586 N N . GLU A 1 209 ? -5.992 28.547 16.172 1 87.75 209 GLU A N 1
ATOM 1587 C CA . GLU A 1 209 ? -7.305 28.328 16.781 1 87.75 209 GLU A CA 1
ATOM 1588 C C . GLU A 1 209 ? -7.621 29.406 17.812 1 87.75 209 GLU A C 1
ATOM 1590 O O . GLU A 1 209 ? -6.754 29.797 18.594 1 87.75 209 GLU A O 1
ATOM 1595 N N . TYR A 1 210 ? -8.812 29.719 17.812 1 89.19 210 TYR A N 1
ATOM 1596 C CA . TYR A 1 210 ? -9.281 30.766 18.703 1 89.19 210 TYR A CA 1
ATOM 1597 C C . TYR A 1 210 ? -9.109 30.375 20.156 1 89.19 210 TYR A C 1
ATOM 1599 O O . TYR A 1 210 ? -8.719 31.188 20.984 1 89.19 210 TYR A O 1
ATOM 1607 N N . VAL A 1 211 ? -9.367 29.141 20.469 1 87.5 211 VAL A N 1
ATOM 1608 C CA . VAL A 1 211 ? -9.32 28.656 21.844 1 87.5 211 VAL A CA 1
ATOM 1609 C C . VAL A 1 211 ? -7.898 28.781 22.391 1 87.5 211 VAL A C 1
ATOM 1611 O O . VAL A 1 211 ? -7.703 29.094 23.562 1 87.5 211 VAL A O 1
ATOM 1614 N N . ILE A 1 212 ? -6.98 28.547 21.609 1 91.5 212 ILE A N 1
ATOM 1615 C CA . ILE A 1 212 ? -5.586 28.656 22.016 1 91.5 212 ILE A CA 1
ATOM 1616 C C . ILE A 1 212 ? -5.246 30.109 22.312 1 91.5 212 ILE A C 1
ATOM 1618 O O . ILE A 1 212 ? -4.551 30.406 23.281 1 91.5 212 ILE A O 1
ATOM 1622 N N . ALA A 1 213 ? -5.75 31.047 21.484 1 94.62 213 ALA A N 1
ATOM 1623 C CA . ALA A 1 213 ? -5.539 32.469 21.719 1 94.62 213 ALA A CA 1
ATOM 1624 C C . ALA A 1 213 ? -6.113 32.906 23.062 1 94.62 213 ALA A C 1
ATOM 1626 O O . ALA A 1 213 ? -5.461 33.656 23.812 1 94.62 213 ALA A O 1
ATOM 1627 N N . LYS A 1 214 ? -7.25 32.438 23.312 1 93.38 214 LYS A N 1
ATOM 1628 C CA . LYS A 1 214 ? -7.906 32.781 24.562 1 93.38 214 LYS A CA 1
ATOM 1629 C C . LYS A 1 214 ? -7.113 32.281 25.766 1 93.38 214 LYS A C 1
ATOM 1631 O O . LYS A 1 214 ? -6.941 32.969 26.75 1 93.38 214 LYS A O 1
ATOM 1636 N N . ARG A 1 215 ? -6.699 31.094 25.656 1 93.75 215 ARG A N 1
ATOM 1637 C CA . ARG A 1 215 ? -5.945 30.484 26.734 1 93.75 215 ARG A CA 1
ATOM 1638 C C . ARG A 1 215 ? -4.625 31.219 26.969 1 93.75 215 ARG A C 1
ATOM 1640 O O . ARG A 1 215 ? -4.227 31.438 28.109 1 93.75 215 ARG A O 1
ATOM 1647 N N . ILE A 1 216 ? -3.953 31.516 25.922 1 96 216 ILE A N 1
ATOM 1648 C CA . ILE A 1 216 ? -2.682 32.219 26.016 1 96 216 ILE A CA 1
ATOM 1649 C C . ILE A 1 216 ? -2.895 33.594 26.688 1 96 216 ILE A C 1
ATOM 1651 O O . ILE A 1 216 ? -2.121 33.969 27.562 1 96 216 ILE A O 1
ATOM 1655 N N . ARG A 1 217 ? -3.912 34.312 26.266 1 96.38 217 ARG A N 1
ATOM 1656 C CA . ARG A 1 217 ? -4.219 35.594 26.859 1 96.38 217 ARG A CA 1
ATOM 1657 C C . ARG A 1 217 ? -4.438 35.469 28.359 1 96.38 217 ARG A C 1
ATOM 1659 O O . ARG A 1 217 ? -3.916 36.281 29.141 1 96.38 217 ARG A O 1
ATOM 1666 N N . GLU A 1 218 ? -5.137 34.469 28.719 1 95.12 218 GLU A N 1
ATOM 1667 C CA . GLU A 1 218 ? -5.453 34.25 30.125 1 95.12 218 GLU A CA 1
ATOM 1668 C C . GLU A 1 218 ? -4.219 33.812 30.922 1 95.12 218 GLU A C 1
ATOM 1670 O O . GLU A 1 218 ? -3.99 34.281 32.031 1 95.12 218 GLU A O 1
ATOM 1675 N N . GLU A 1 219 ? -3.457 32.969 30.375 1 95.38 219 GLU A N 1
ATOM 1676 C CA . GLU A 1 219 ? -2.322 32.406 31.094 1 95.38 219 GLU A CA 1
ATOM 1677 C C . GLU A 1 219 ? -1.174 33.406 31.203 1 95.38 219 GLU A C 1
ATOM 1679 O O . GLU A 1 219 ? -0.393 33.344 32.156 1 95.38 219 GLU A O 1
ATOM 1684 N N . MET A 1 220 ? -1.082 34.281 30.25 1 94.94 220 MET A N 1
ATOM 1685 C CA . MET A 1 220 ? 0.047 35.219 30.219 1 94.94 220 MET A CA 1
ATOM 1686 C C . MET A 1 220 ? -0.364 36.594 30.734 1 94.94 220 MET A C 1
ATOM 1688 O O . MET A 1 220 ? 0.413 37.562 30.656 1 94.94 220 MET A O 1
ATOM 1692 N N . LYS A 1 221 ? -1.493 36.781 31.391 1 93.94 221 LYS A N 1
ATOM 1693 C CA . LYS A 1 221 ? -2.09 38.062 31.719 1 93.94 221 LYS A CA 1
ATOM 1694 C C . LYS A 1 221 ? -1.221 38.844 32.719 1 93.94 221 LYS A C 1
ATOM 1696 O O . LYS A 1 221 ? -1.238 40.062 32.75 1 93.94 221 LYS A O 1
ATOM 1701 N N . GLU A 1 222 ? -0.452 38.188 33.531 1 92.75 222 GLU A N 1
ATOM 1702 C CA . GLU A 1 222 ? 0.367 38.844 34.531 1 92.75 222 GLU A CA 1
ATOM 1703 C C . GLU A 1 222 ? 1.599 39.5 33.906 1 92.75 222 GLU A C 1
ATOM 1705 O O . GLU A 1 222 ? 2.168 40.438 34.469 1 92.75 222 GLU A O 1
ATOM 1710 N N . HIS A 1 223 ? 1.995 39.062 32.719 1 92.62 223 HIS A N 1
ATOM 1711 C CA . HIS A 1 223 ? 3.252 39.531 32.156 1 92.62 223 HIS A CA 1
ATOM 1712 C C . HIS A 1 223 ? 3.014 40.281 30.859 1 92.62 223 HIS A C 1
ATOM 1714 O O . HIS A 1 223 ? 3.855 41.094 30.438 1 92.62 223 HIS A O 1
ATOM 1720 N N . ILE A 1 224 ? 1.946 39.969 30.172 1 95.62 224 ILE A N 1
ATOM 1721 C CA . ILE A 1 224 ? 1.666 40.562 28.859 1 95.62 224 ILE A CA 1
ATOM 1722 C C . ILE A 1 224 ? 0.205 41 28.812 1 95.62 224 ILE A C 1
ATOM 1724 O O . ILE A 1 224 ? -0.701 40.219 29.047 1 95.62 224 ILE A O 1
ATOM 1728 N N . GLU A 1 225 ? -0.041 42.188 28.438 1 95.25 225 GLU A N 1
ATOM 1729 C CA . GLU A 1 225 ? -1.397 42.719 28.312 1 95.25 225 GLU A CA 1
ATOM 1730 C C . GLU A 1 225 ? -1.891 42.625 26.875 1 95.25 225 GLU A C 1
ATOM 1732 O O . GLU A 1 225 ? -1.973 43.625 26.172 1 95.25 225 GLU A O 1
ATOM 1737 N N . PHE A 1 226 ? -2.369 41.5 26.531 1 96.06 226 PHE A N 1
ATOM 1738 C CA . PHE A 1 226 ? -2.918 41.281 25.203 1 96.06 226 PHE A CA 1
ATOM 1739 C C . PHE A 1 226 ? -4.32 41.875 25.094 1 96.06 226 PHE A C 1
ATOM 1741 O O . PHE A 1 226 ? -5.098 41.812 26.047 1 96.06 226 PHE A O 1
ATOM 1748 N N . GLY A 1 227 ? -4.641 42.438 23.891 1 94.81 227 GLY A N 1
ATOM 1749 C CA . GLY A 1 227 ? -6.031 42.719 23.578 1 94.81 227 GLY A CA 1
ATOM 1750 C C . GLY A 1 227 ? -6.844 41.469 23.297 1 94.81 227 GLY A C 1
ATOM 1751 O O . GLY A 1 227 ? -6.336 40.344 23.406 1 94.81 227 GLY A O 1
ATOM 1752 N N . ASP A 1 228 ? -8.078 41.625 22.922 1 94.12 228 ASP A N 1
ATOM 1753 C CA . ASP A 1 228 ? -8.93 40.5 22.562 1 94.12 228 ASP A CA 1
ATOM 1754 C C . ASP A 1 228 ? -8.406 39.781 21.297 1 94.12 228 ASP A C 1
ATOM 1756 O O . ASP A 1 228 ? -7.887 40.438 20.391 1 94.12 228 ASP A O 1
ATOM 1760 N N . PRO A 1 229 ? -8.555 38.469 21.344 1 94.75 229 PRO A N 1
ATOM 1761 C CA . PRO A 1 229 ? -8.164 37.781 20.125 1 94.75 229 PRO A CA 1
ATOM 1762 C C . PRO A 1 229 ? -8.891 38.281 18.891 1 94.75 229 PRO A C 1
ATOM 1764 O O . PRO A 1 229 ? -10.102 38.5 18.922 1 94.75 229 PRO A O 1
ATOM 1767 N N . GLN A 1 230 ? -8.133 38.531 17.828 1 94.12 230 GLN A N 1
ATOM 1768 C CA . GLN A 1 230 ? -8.688 39 16.562 1 94.12 230 GLN A CA 1
ATOM 1769 C C . GLN A 1 230 ? -8.477 37.969 15.453 1 94.12 230 GLN A C 1
ATOM 1771 O O . GLN A 1 230 ? -7.422 37.312 15.383 1 94.12 230 GLN A O 1
ATOM 1776 N N . PRO A 1 231 ? -9.461 37.75 14.641 1 92.69 231 PRO A N 1
ATOM 1777 C CA . PRO A 1 231 ? -9.32 36.781 13.547 1 92.69 231 PRO A CA 1
ATOM 1778 C C . PRO A 1 231 ? -8.719 37.406 12.289 1 92.69 231 PRO A C 1
ATOM 1780 O O . PRO A 1 231 ? -8.93 38.562 12.008 1 92.69 231 PRO A O 1
ATOM 1783 N N . VAL A 1 232 ? -7.828 36.688 11.648 1 94.44 232 VAL A N 1
ATOM 1784 C CA . VAL A 1 232 ? -7.598 36.906 10.227 1 94.44 232 VAL A CA 1
ATOM 1785 C C . VAL A 1 232 ? -8.656 36.156 9.406 1 94.44 232 VAL A C 1
ATOM 1787 O O . VAL A 1 232 ? -8.633 34.938 9.336 1 94.44 232 VAL A O 1
ATOM 1790 N N . ARG A 1 233 ? -9.477 36.844 8.789 1 92.69 233 ARG A N 1
ATOM 1791 C CA . ARG A 1 233 ? -10.648 36.25 8.164 1 92.69 233 ARG A CA 1
ATOM 1792 C C . ARG A 1 233 ? -10.266 35.531 6.879 1 92.69 233 ARG A C 1
ATOM 1794 O O . ARG A 1 233 ? -9.18 35.75 6.332 1 92.69 233 ARG A O 1
ATOM 1801 N N . ALA A 1 234 ? -11.219 34.656 6.465 1 94.56 234 ALA A N 1
ATOM 1802 C CA . ALA A 1 234 ? -11.008 33.938 5.223 1 94.56 234 ALA A CA 1
ATOM 1803 C C . ALA A 1 234 ? -10.773 34.875 4.055 1 94.56 234 ALA A C 1
ATOM 1805 O O . ALA A 1 234 ? -11.492 35.875 3.895 1 94.56 234 ALA A O 1
ATOM 1806 N N . GLY A 1 235 ? -9.711 34.625 3.332 1 94.94 235 GLY A N 1
ATOM 1807 C CA . GLY A 1 235 ? -9.391 35.438 2.168 1 94.94 235 GLY A CA 1
ATOM 1808 C C . GLY A 1 235 ? -8.594 36.656 2.508 1 94.94 235 GLY A C 1
ATOM 1809 O O . GLY A 1 235 ? -8.516 37.594 1.704 1 94.94 235 GLY A O 1
ATOM 1810 N N . GLN A 1 236 ? -8.008 36.688 3.678 1 95.5 236 GLN A N 1
ATOM 1811 C CA . GLN A 1 236 ? -7.25 37.844 4.105 1 95.5 236 GLN A CA 1
ATOM 1812 C C . GLN A 1 236 ? -5.801 37.5 4.418 1 95.5 236 GLN A C 1
ATOM 1814 O O . GLN A 1 236 ? -5.473 36.312 4.586 1 95.5 236 GLN A O 1
ATOM 1819 N N . ALA A 1 237 ? -5.008 38.5 4.445 1 96.31 237 ALA A N 1
ATOM 1820 C CA . ALA A 1 237 ? -3.598 38.406 4.812 1 96.31 237 ALA A CA 1
ATOM 1821 C C . ALA A 1 237 ? -3.105 39.656 5.504 1 96.31 237 ALA A C 1
ATOM 1823 O O . ALA A 1 237 ? -3.787 40.688 5.492 1 96.31 237 ALA A O 1
ATOM 1824 N N . MET A 1 238 ? -1.997 39.562 6.176 1 95.56 238 MET A N 1
ATOM 1825 C CA . MET A 1 238 ? -1.355 40.719 6.797 1 95.56 238 MET A CA 1
ATOM 1826 C C . MET A 1 238 ? 0.13 40.469 7.023 1 95.56 238 MET A C 1
ATOM 1828 O O . MET A 1 238 ? 0.566 39.312 7.043 1 95.56 238 MET A O 1
ATOM 1832 N N . THR A 1 239 ? 0.868 41.469 7.137 1 95.38 239 THR A N 1
ATOM 1833 C CA . THR A 1 239 ? 2.283 41.406 7.48 1 95.38 239 THR A CA 1
ATOM 1834 C C . THR A 1 239 ? 2.551 42.062 8.828 1 95.38 239 THR A C 1
ATOM 1836 O O . THR A 1 239 ? 1.918 43.062 9.164 1 95.38 239 THR A O 1
ATOM 1839 N N . ILE A 1 240 ? 3.432 41.5 9.57 1 95.81 240 ILE A N 1
ATOM 1840 C CA . ILE A 1 240 ? 3.863 42.062 10.852 1 95.81 240 ILE A CA 1
ATOM 1841 C C . ILE A 1 240 ? 5.352 42.375 10.789 1 95.81 240 ILE A C 1
ATOM 1843 O O . ILE A 1 240 ? 6.176 41.531 10.484 1 95.81 240 ILE A O 1
ATOM 1847 N N . ARG A 1 241 ? 5.617 43.625 11.07 1 94.12 241 ARG A N 1
ATOM 1848 C CA . ARG A 1 241 ? 7.023 44 11.125 1 94.12 241 ARG A CA 1
ATOM 1849 C C . ARG A 1 241 ? 7.703 43.406 12.359 1 94.12 241 ARG A C 1
ATOM 1851 O O . ARG A 1 241 ? 7.242 43.594 13.484 1 94.12 241 ARG A O 1
ATOM 1858 N N . ILE A 1 242 ? 8.773 42.688 12.18 1 95.38 242 ILE A N 1
ATOM 1859 C CA . ILE A 1 242 ? 9.422 42 13.281 1 95.38 242 ILE A CA 1
ATOM 1860 C C . ILE A 1 242 ? 10.07 43 14.227 1 95.38 242 ILE A C 1
ATOM 1862 O O . ILE A 1 242 ? 9.977 42.875 15.445 1 95.38 242 ILE A O 1
ATOM 1866 N N . GLU A 1 243 ? 10.625 44.031 13.734 1 93.25 243 GLU A N 1
ATOM 1867 C CA . GLU A 1 243 ? 11.359 45.031 14.523 1 93.25 243 GLU A CA 1
ATOM 1868 C C . GLU A 1 243 ? 10.445 45.688 15.547 1 93.25 243 GLU A C 1
ATOM 1870 O O . GLU A 1 243 ? 10.867 45.969 16.672 1 93.25 243 GLU A O 1
ATOM 1875 N N . SER A 1 244 ? 9.188 45.906 15.141 1 93.56 244 SER A N 1
ATOM 1876 C CA . SER A 1 244 ? 8.312 46.719 15.992 1 93.56 244 SER A CA 1
ATOM 1877 C C . SER A 1 244 ? 7.145 45.875 16.516 1 93.56 244 SER A C 1
ATOM 1879 O O . SER A 1 244 ? 6.422 46.312 17.422 1 93.56 244 SER A O 1
ATOM 1881 N N . ALA A 1 245 ? 6.934 44.719 15.984 1 95.56 245 ALA A N 1
ATOM 1882 C CA . ALA A 1 245 ? 5.797 43.875 16.312 1 95.56 245 ALA A CA 1
ATOM 1883 C C . ALA A 1 245 ? 4.477 44.531 15.945 1 95.56 245 ALA A C 1
ATOM 1885 O O . ALA A 1 245 ? 3.439 44.25 16.547 1 95.56 245 ALA A O 1
ATOM 1886 N N . GLN A 1 246 ? 4.531 45.469 15.008 1 93.31 246 GLN A N 1
ATOM 1887 C CA . GLN A 1 246 ? 3.34 46.188 14.586 1 93.31 246 GLN A CA 1
ATOM 1888 C C . GLN A 1 246 ? 2.697 45.531 13.367 1 93.31 246 GLN A C 1
ATOM 1890 O O . GLN A 1 246 ? 3.352 45.344 12.336 1 93.31 246 GLN A O 1
ATOM 1895 N N . PRO A 1 247 ? 1.462 45.125 13.523 1 95 247 PRO A N 1
ATOM 1896 C CA . PRO A 1 247 ? 0.771 44.562 12.367 1 95 247 PRO A CA 1
ATOM 1897 C C . PRO A 1 247 ? 0.427 45.625 11.312 1 95 247 PRO A C 1
ATOM 1899 O O . PRO A 1 247 ? 0.06 46.75 11.664 1 95 247 PRO A O 1
ATOM 1902 N N . GLY A 1 248 ? 0.647 45.219 10.094 1 90.88 248 GLY A N 1
ATOM 1903 C CA . GLY A 1 248 ? 0.169 46.062 9 1 90.88 248 GLY A CA 1
ATOM 1904 C C . GLY A 1 248 ? -1.312 45.906 8.727 1 90.88 248 GLY A C 1
ATOM 1905 O O . GLY A 1 248 ? -1.996 45.125 9.414 1 90.88 248 GLY A O 1
ATOM 1906 N N . PRO A 1 249 ? -1.751 46.594 7.754 1 90.5 249 PRO A N 1
ATOM 1907 C CA . PRO A 1 249 ? -3.166 46.469 7.402 1 90.5 249 PRO A CA 1
ATOM 1908 C C . PRO A 1 249 ? -3.504 45.125 6.797 1 90.5 249 PRO A C 1
ATOM 1910 O O . PRO A 1 249 ? -2.678 44.531 6.098 1 90.5 249 PRO A O 1
ATOM 1913 N N . LEU A 1 250 ? -4.746 44.719 7.121 1 93.31 250 LEU A N 1
ATOM 1914 C CA . LEU A 1 250 ? -5.262 43.531 6.465 1 93.31 250 LEU A CA 1
ATOM 1915 C C . LEU A 1 250 ? -5.504 43.781 4.98 1 93.31 250 LEU A C 1
ATOM 1917 O O . LEU A 1 250 ? -5.949 44.875 4.598 1 93.31 250 LEU A O 1
ATOM 1921 N N . PHE A 1 251 ? -5.086 42.844 4.125 1 92.31 251 PHE A N 1
ATOM 1922 C CA . PHE A 1 251 ? -5.363 43 2.699 1 92.31 251 PHE A CA 1
ATOM 1923 C C . PHE A 1 251 ? -6.043 41.719 2.156 1 92.31 251 PHE A C 1
ATOM 1925 O O . PHE A 1 251 ? -5.953 40.656 2.76 1 92.31 251 PHE A O 1
ATOM 1932 N N . SER A 1 252 ? -6.77 41.938 1.024 1 94 252 SER A N 1
ATOM 1933 C CA . SER A 1 252 ? -7.559 40.875 0.41 1 94 252 SER A CA 1
ATOM 1934 C C . SER A 1 252 ? -6.695 39.969 -0.458 1 94 252 SER A C 1
ATOM 1936 O O . SER A 1 252 ? -5.801 40.438 -1.163 1 94 252 SER A O 1
ATOM 1938 N N . LEU A 1 253 ? -7.008 38.656 -0.39 1 94.25 253 LEU A N 1
ATOM 1939 C CA . LEU A 1 253 ? -6.324 37.688 -1.243 1 94.25 253 LEU A CA 1
ATOM 1940 C C . LEU A 1 253 ? -7.039 37.562 -2.582 1 94.25 253 LEU A C 1
ATOM 1942 O O . LEU A 1 253 ? -6.598 36.812 -3.449 1 94.25 253 LEU A O 1
ATOM 1946 N N . GLY A 1 254 ? -8.125 38.281 -2.781 1 91.62 254 GLY A N 1
ATOM 1947 C CA . GLY A 1 254 ? -8.844 38.281 -4.043 1 91.62 254 GLY A CA 1
ATOM 1948 C C . GLY A 1 254 ? -9.719 37.062 -4.238 1 91.62 254 GLY A C 1
ATOM 1949 O O . GLY A 1 254 ? -10.031 36.688 -5.371 1 91.62 254 GLY A O 1
ATOM 1950 N N . LEU A 1 255 ? -10.102 36.406 -3.186 1 92.44 255 LEU A N 1
ATOM 1951 C CA . LEU A 1 255 ? -10.992 35.25 -3.24 1 92.44 255 LEU A CA 1
ATOM 1952 C C . LEU A 1 255 ? -12.453 35.688 -3.141 1 92.44 255 LEU A C 1
ATOM 1954 O O . LEU A 1 255 ? -12.75 36.781 -2.693 1 92.44 255 LEU A O 1
ATOM 1958 N N . PRO A 1 256 ? -13.398 34.844 -3.576 1 86.5 256 PRO A N 1
ATOM 1959 C CA . PRO A 1 256 ? -14.805 35.219 -3.633 1 86.5 256 PRO A CA 1
ATOM 1960 C C . PRO A 1 256 ? -15.352 35.656 -2.275 1 86.5 256 PRO A C 1
ATOM 1962 O O . PRO A 1 256 ? -16.266 36.469 -2.211 1 86.5 256 PRO A O 1
ATOM 1965 N N . TYR A 1 257 ? -14.812 35.156 -1.269 1 85.06 257 TYR A N 1
ATOM 1966 C CA . TYR A 1 257 ? -15.336 35.438 0.061 1 85.06 257 TYR A CA 1
ATOM 1967 C C . TYR A 1 257 ? -14.438 36.438 0.799 1 85.06 257 TYR A C 1
ATOM 1969 O O . TYR A 1 257 ? -14.633 36.688 1.99 1 85.06 257 TYR A O 1
ATOM 1977 N N . SER A 1 258 ? -13.5 36.938 0.142 1 87.38 258 SER A N 1
ATOM 1978 C CA . SER A 1 258 ? -12.609 37.906 0.763 1 87.38 258 SER A CA 1
ATOM 1979 C C . SER A 1 258 ? -13.367 39.188 1.158 1 87.38 258 SER A C 1
ATOM 1981 O O . SER A 1 258 ? -14.18 39.688 0.382 1 87.38 258 SER A O 1
ATOM 1983 N N . PRO A 1 259 ? -13.117 39.562 2.377 1 79.69 259 PRO A N 1
ATOM 1984 C CA . PRO A 1 259 ? -13.758 40.812 2.748 1 79.69 259 PRO A CA 1
ATOM 1985 C C . PRO A 1 259 ? -13.266 42 1.913 1 79.69 259 PRO A C 1
ATOM 1987 O O . PRO A 1 259 ? -12.172 41.938 1.336 1 79.69 259 PRO A O 1
ATOM 1990 N N . ALA A 1 260 ? -14.125 43.031 1.762 1 70.06 260 ALA A N 1
ATOM 1991 C CA . ALA A 1 260 ? -13.797 44.219 0.98 1 70.06 260 ALA A CA 1
ATOM 1992 C C . ALA A 1 260 ? -12.602 44.938 1.574 1 70.06 260 ALA A C 1
ATOM 1994 O O . ALA A 1 260 ? -12.414 44.969 2.793 1 70.06 260 ALA A O 1
ATOM 1995 N N . GLU A 1 261 ? -11.609 45.25 0.71 1 63.88 261 GLU A N 1
ATOM 1996 C CA . GLU A 1 261 ? -10.344 45.906 1.079 1 63.88 261 GLU A CA 1
ATOM 1997 C C . GLU A 1 261 ? -10.578 47.312 1.613 1 63.88 261 GLU A C 1
ATOM 1999 O O . GLU A 1 261 ? -11.406 48.062 1.084 1 63.88 261 GLU A O 1
ATOM 2004 N N . THR A 1 262 ? -10.32 47.5 2.879 1 53.03 262 THR A N 1
ATOM 2005 C CA . THR A 1 262 ? -10.203 48.906 3.227 1 53.03 262 THR A CA 1
ATOM 2006 C C . THR A 1 262 ? -8.867 49.469 2.752 1 53.03 262 THR A C 1
ATOM 2008 O O . THR A 1 262 ? -7.855 48.781 2.762 1 53.03 262 THR A O 1
ATOM 2011 N N . ALA A 1 263 ? -8.766 50.594 1.944 1 50.38 263 ALA A N 1
ATOM 2012 C CA . ALA A 1 263 ? -7.652 51.344 1.37 1 50.38 263 ALA A CA 1
ATOM 2013 C C . ALA A 1 263 ? -6.523 51.531 2.385 1 50.38 263 ALA A C 1
ATOM 2015 O O . ALA A 1 263 ? -6.668 52.25 3.369 1 50.38 263 ALA A O 1
ATOM 2016 N N . ALA A 1 264 ? -5.918 50.562 2.844 1 52.66 264 ALA A N 1
ATOM 2017 C CA . ALA A 1 264 ? -4.91 51 3.811 1 52.66 264 ALA A CA 1
ATOM 2018 C C . ALA A 1 264 ? -3.643 51.5 3.105 1 52.66 264 ALA A C 1
ATOM 2020 O O . ALA A 1 264 ? -3.348 51.062 1.987 1 52.66 264 ALA A O 1
ATOM 2021 N N . PRO A 1 265 ? -2.98 52.344 3.699 1 45.56 265 PRO A N 1
ATOM 2022 C CA . PRO A 1 265 ? -1.745 52.969 3.215 1 45.56 265 PRO A CA 1
ATOM 2023 C C . PRO A 1 265 ? -0.604 51.969 3.055 1 45.56 265 PRO A C 1
ATOM 2025 O O . PRO A 1 265 ? -0.516 51 3.816 1 45.56 265 PRO A O 1
ATOM 2028 N N . ILE A 1 266 ? -0.009 51.906 1.827 1 46.28 266 ILE A N 1
ATOM 2029 C CA . ILE A 1 266 ? 1.198 51.156 1.49 1 46.28 266 ILE A CA 1
ATOM 2030 C C . ILE A 1 266 ? 2.27 51.406 2.549 1 46.28 266 ILE A C 1
ATOM 2032 O O . ILE A 1 266 ? 2.697 52.531 2.756 1 46.28 266 ILE A O 1
ATOM 2036 N N . LEU A 1 267 ? 2.246 50.562 3.605 1 50.69 267 LEU A N 1
ATOM 2037 C CA . LEU A 1 267 ? 3.381 50.719 4.508 1 50.69 267 LEU A CA 1
ATOM 2038 C C . LEU A 1 267 ? 4.695 50.75 3.734 1 50.69 267 LEU A C 1
ATOM 2040 O O . LEU A 1 267 ? 4.805 50.094 2.686 1 50.69 267 LEU A O 1
ATOM 2044 N N . ALA A 1 268 ? 5.566 51.719 4.082 1 50.66 268 ALA A N 1
ATOM 2045 C CA . ALA A 1 268 ? 6.91 51.844 3.521 1 50.66 268 ALA A CA 1
ATOM 2046 C C . ALA A 1 268 ? 7.645 50.5 3.547 1 50.66 268 ALA A C 1
ATOM 2048 O O . ALA A 1 268 ? 7.453 49.719 4.461 1 50.66 268 ALA A O 1
ATOM 2049 N N . ALA A 1 269 ? 8.281 50.188 2.432 1 55.72 269 ALA A N 1
ATOM 2050 C CA . ALA A 1 269 ? 9.07 48.969 2.254 1 55.72 269 ALA A CA 1
ATOM 2051 C C . ALA A 1 269 ? 10.141 48.875 3.336 1 55.72 269 ALA A C 1
ATOM 2053 O O . ALA A 1 269 ? 10.922 49.781 3.553 1 55.72 269 ALA A O 1
ATOM 2054 N N . PRO A 1 270 ? 9.992 47.875 4.332 1 56.06 270 PRO A N 1
ATOM 2055 C CA . PRO A 1 270 ? 11.008 47.781 5.383 1 56.06 270 PRO A CA 1
ATOM 2056 C C . PRO A 1 270 ? 12.422 47.594 4.828 1 56.06 270 PRO A C 1
ATOM 2058 O O . PRO A 1 270 ? 12.594 47.188 3.676 1 56.06 270 PRO A O 1
ATOM 2061 N N . ALA A 1 271 ? 13.422 48.156 5.535 1 56.75 271 ALA A N 1
ATOM 2062 C CA . ALA A 1 271 ? 14.844 47.969 5.242 1 56.75 271 ALA A CA 1
ATOM 2063 C C . ALA A 1 271 ? 15.164 46.5 5.047 1 56.75 271 ALA A C 1
ATOM 2065 O O . ALA A 1 271 ? 14.695 45.656 5.812 1 56.75 271 ALA A O 1
ATOM 2066 N N . PRO A 1 272 ? 15.758 46.219 4.051 1 70 272 PRO A N 1
ATOM 2067 C CA . PRO A 1 272 ? 16.156 44.875 3.723 1 70 272 PRO A CA 1
ATOM 2068 C C . PRO A 1 272 ? 17.094 44.25 4.77 1 70 272 PRO A C 1
ATOM 2070 O O . PRO A 1 272 ? 17.922 44.969 5.344 1 70 272 PRO A O 1
ATOM 2073 N N . VAL A 1 273 ? 16.625 43.25 5.422 1 81.31 273 VAL A N 1
ATOM 2074 C CA . VAL A 1 273 ? 17.516 42.438 6.25 1 81.31 273 VAL A CA 1
ATOM 2075 C C . VAL A 1 273 ? 18 41.219 5.461 1 81.31 273 VAL A C 1
ATOM 2077 O O . VAL A 1 273 ? 17.344 40.812 4.488 1 81.31 273 VAL A O 1
ATOM 2080 N N . LEU A 1 274 ? 19.203 40.875 5.684 1 86.19 274 LEU A N 1
ATOM 2081 C CA . LEU A 1 274 ? 19.719 39.656 5.082 1 86.19 274 LEU A CA 1
ATOM 2082 C C . LEU A 1 274 ? 20.094 38.625 6.156 1 86.19 274 LEU A C 1
ATOM 2084 O O . LEU A 1 274 ? 21.047 38.844 6.922 1 86.19 274 LEU A O 1
ATOM 2088 N N . ARG A 1 275 ? 19.297 37.656 6.242 1 90.06 275 ARG A N 1
ATOM 2089 C CA . ARG A 1 275 ? 19.547 36.594 7.207 1 90.06 275 ARG A CA 1
ATOM 2090 C C . ARG A 1 275 ? 20.016 35.312 6.504 1 90.06 275 ARG A C 1
ATOM 2092 O O . ARG A 1 275 ? 19.547 35 5.398 1 90.06 275 ARG A O 1
ATOM 2099 N N . LYS A 1 276 ? 20.875 34.625 7.156 1 89.69 276 LYS A N 1
ATOM 2100 C CA . LYS A 1 276 ? 21.266 33.312 6.703 1 89.69 276 LYS A CA 1
ATOM 2101 C C . LYS A 1 276 ? 20.344 32.25 7.277 1 89.69 276 LYS A C 1
ATOM 2103 O O . LYS A 1 276 ? 20.141 32.156 8.492 1 89.69 276 LYS A O 1
ATOM 2108 N N . VAL A 1 277 ? 19.812 31.5 6.441 1 89.56 277 VAL A N 1
ATOM 2109 C CA . VAL A 1 277 ? 18.938 30.422 6.898 1 89.56 277 VAL A CA 1
ATOM 2110 C C . VAL A 1 277 ? 19.781 29.234 7.359 1 89.56 277 VAL A C 1
ATOM 2112 O O . VAL A 1 277 ? 20.609 28.719 6.605 1 89.56 277 VAL A O 1
ATOM 2115 N N . VAL A 1 278 ? 19.594 28.844 8.594 1 86 278 VAL A N 1
ATOM 2116 C CA . VAL A 1 278 ? 20.266 27.688 9.156 1 86 278 VAL A CA 1
ATOM 2117 C C . VAL A 1 278 ? 19.25 26.625 9.547 1 86 278 VAL A C 1
ATOM 2119 O O . VAL A 1 278 ? 18.359 26.875 10.359 1 86 278 VAL A O 1
ATOM 2122 N N . SER A 1 279 ? 19.328 25.531 8.906 1 85.88 279 SER A N 1
ATOM 2123 C CA . SER A 1 279 ? 18.406 24.422 9.148 1 85.88 279 SER A CA 1
ATOM 2124 C C . SER A 1 279 ? 19.172 23.141 9.508 1 85.88 279 SER A C 1
ATOM 2126 O O . SER A 1 279 ? 20.219 22.859 8.938 1 85.88 279 SER A O 1
ATOM 2128 N N . ASN A 1 280 ? 18.656 22.469 10.508 1 75.5 280 ASN A N 1
ATOM 2129 C CA . ASN A 1 280 ? 19.297 21.203 10.859 1 75.5 280 ASN A CA 1
ATOM 2130 C C . ASN A 1 280 ? 19.297 20.234 9.688 1 75.5 280 ASN A C 1
ATOM 2132 O O . ASN A 1 280 ? 20.25 19.484 9.484 1 75.5 280 ASN A O 1
ATOM 2136 N N . VAL A 1 281 ? 18.266 20.25 8.914 1 75.5 281 VAL A N 1
ATOM 2137 C CA . VAL A 1 281 ? 18.156 19.344 7.766 1 75.5 281 VAL A CA 1
ATOM 2138 C C . VAL A 1 281 ? 19.094 19.797 6.66 1 75.5 281 VAL A C 1
ATOM 2140 O O . VAL A 1 281 ? 19.812 18.984 6.074 1 75.5 281 VAL A O 1
ATOM 2143 N N . GLU A 1 282 ? 19.141 21.109 6.438 1 76.81 282 GLU A N 1
ATOM 2144 C CA . GLU A 1 282 ? 20.016 21.641 5.398 1 76.81 282 GLU A CA 1
ATOM 2145 C C . GLU A 1 282 ? 21.484 21.469 5.773 1 76.81 282 GLU A C 1
ATOM 2147 O O . GLU A 1 282 ? 22.328 21.266 4.902 1 76.81 282 GLU A O 1
ATOM 2152 N N . GLU A 1 283 ? 21.703 21.625 7.055 1 77.56 283 GLU A N 1
ATOM 2153 C CA . GLU A 1 283 ? 23.078 21.406 7.512 1 77.56 283 GLU A CA 1
ATOM 2154 C C . GLU A 1 283 ? 23.547 19.984 7.234 1 77.56 283 GLU A C 1
ATOM 2156 O O . GLU A 1 283 ? 24.688 19.766 6.812 1 77.56 283 GLU A O 1
ATOM 2161 N N . GLN A 1 284 ? 22.703 19.125 7.496 1 76.88 284 GLN A N 1
ATOM 2162 C CA . GLN A 1 284 ? 23.016 17.734 7.211 1 76.88 284 GLN A CA 1
ATOM 2163 C C . GLN A 1 284 ? 23.234 17.516 5.715 1 76.88 284 GLN A C 1
ATOM 2165 O O . GLN A 1 284 ? 24.141 16.781 5.316 1 76.88 284 GLN A O 1
ATOM 2170 N N . GLN A 1 285 ? 22.438 18.141 4.969 1 77.19 285 GLN A N 1
ATOM 2171 C CA . GLN A 1 285 ? 22.562 18.031 3.52 1 77.19 285 GLN A CA 1
ATOM 2172 C C . GLN A 1 285 ? 23.859 18.656 3.029 1 77.19 285 GLN A C 1
ATOM 2174 O O . GLN A 1 285 ? 24.5 18.156 2.104 1 77.19 285 GLN A O 1
ATOM 2179 N N . ARG A 1 286 ? 24.188 19.734 3.666 1 77.44 286 ARG A N 1
ATOM 2180 C CA . ARG A 1 286 ? 25.438 20.391 3.318 1 77.44 286 ARG A CA 1
ATOM 2181 C C . ARG A 1 286 ? 26.641 19.516 3.666 1 77.44 286 ARG A C 1
ATOM 2183 O O . ARG A 1 286 ? 27.609 19.453 2.898 1 77.44 286 ARG A O 1
ATOM 2190 N N . ARG A 1 287 ? 26.594 18.953 4.844 1 80.44 287 ARG A N 1
ATOM 2191 C CA . ARG A 1 287 ? 27.656 18.047 5.238 1 80.44 287 ARG A CA 1
ATOM 2192 C C . ARG A 1 287 ? 27.766 16.875 4.266 1 80.44 287 ARG A C 1
ATOM 2194 O O . ARG A 1 287 ? 28.875 16.469 3.896 1 80.44 287 ARG A O 1
ATOM 2201 N N . TYR A 1 288 ? 26.641 16.406 3.922 1 85.25 288 TYR A N 1
ATOM 2202 C CA . TYR A 1 288 ? 26.594 15.336 2.938 1 85.25 288 TYR A CA 1
ATOM 2203 C C . TYR A 1 288 ? 27.203 15.781 1.612 1 85.25 288 TYR A C 1
ATOM 2205 O O . TYR A 1 288 ? 28.031 15.078 1.03 1 85.25 288 TYR A O 1
ATOM 2213 N N . ALA A 1 289 ? 26.859 16.969 1.195 1 83 289 ALA A N 1
ATOM 2214 C CA . ALA A 1 289 ? 27.344 17.516 -0.073 1 83 289 ALA A CA 1
ATOM 2215 C C . ALA A 1 289 ? 28.828 17.828 -0.002 1 83 289 ALA A C 1
ATOM 2217 O O . ALA A 1 289 ? 29.531 17.797 -1.018 1 83 289 ALA A O 1
ATOM 2218 N N . GLY A 1 290 ? 29.312 18.156 1.194 1 87.69 290 GLY A N 1
ATOM 2219 C CA . GLY A 1 290 ? 30.688 18.562 1.374 1 87.69 290 GLY A CA 1
ATOM 2220 C C . GLY A 1 290 ? 31.625 17.406 1.664 1 87.69 290 GLY A C 1
ATOM 2221 O O . GLY A 1 290 ? 32.812 17.609 1.918 1 87.69 290 GLY A O 1
ATOM 2222 N N . LEU A 1 291 ? 31.172 16.234 1.651 1 92.62 291 LEU A N 1
ATOM 2223 C CA . LEU A 1 291 ? 32 15.055 1.893 1 92.62 291 LEU A CA 1
ATOM 2224 C C . LEU A 1 291 ? 33.188 15.016 0.93 1 92.62 291 LEU A C 1
ATOM 2226 O O . LEU A 1 291 ? 33 15.148 -0.284 1 92.62 291 LEU A O 1
ATOM 2230 N N . ARG A 1 292 ? 34.344 14.891 1.555 1 95.19 292 ARG A N 1
ATOM 2231 C CA . ARG A 1 292 ? 35.531 14.727 0.711 1 95.19 292 ARG A CA 1
ATOM 2232 C C . ARG A 1 292 ? 35.469 13.43 -0.081 1 95.19 292 ARG A C 1
ATOM 2234 O O . ARG A 1 292 ? 35.156 12.367 0.479 1 95.19 292 ARG A O 1
ATOM 2241 N N . ARG A 1 293 ? 35.688 13.523 -1.31 1 97.06 293 ARG A N 1
ATOM 2242 C CA . ARG A 1 293 ? 35.625 12.352 -2.186 1 97.06 293 ARG A CA 1
ATOM 2243 C C . ARG A 1 293 ? 36.906 12.219 -3.006 1 97.06 293 ARG A C 1
ATOM 2245 O O . ARG A 1 293 ? 37.656 13.18 -3.154 1 97.06 293 ARG A O 1
ATOM 2252 N N . CYS A 1 294 ? 37.094 11.023 -3.445 1 97.44 294 CYS A N 1
ATOM 2253 C CA . CYS A 1 294 ? 38.219 10.742 -4.32 1 97.44 294 CYS A CA 1
ATOM 2254 C C . CYS A 1 294 ? 38.188 11.648 -5.543 1 97.44 294 CYS A C 1
ATOM 2256 O O . CYS A 1 294 ? 37.125 11.906 -6.117 1 97.44 294 CYS A O 1
ATOM 2258 N N . SER A 1 295 ? 39.344 12.102 -5.957 1 96.94 295 SER A N 1
ATOM 2259 C CA . SER A 1 295 ? 39.469 13.016 -7.09 1 96.94 295 SER 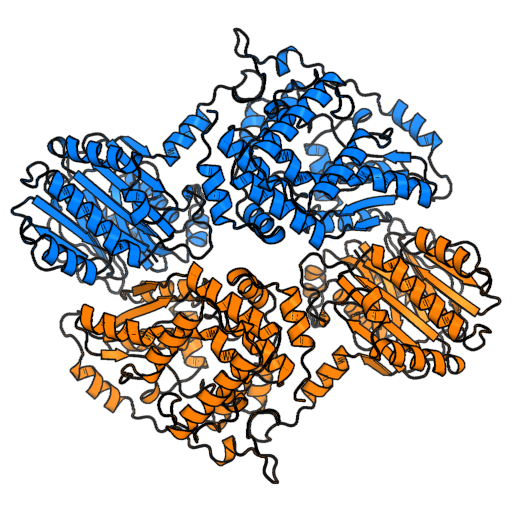A CA 1
ATOM 2260 C C . SER A 1 295 ? 39.375 12.266 -8.414 1 96.94 295 SER A C 1
ATOM 2262 O O . SER A 1 295 ? 39.156 12.875 -9.469 1 96.94 295 SER A O 1
ATOM 2264 N N . LYS A 1 296 ? 39.5 11.023 -8.406 1 96.88 296 LYS A N 1
ATOM 2265 C CA . LYS A 1 296 ? 39.375 10.203 -9.609 1 96.88 296 LYS A CA 1
ATOM 2266 C C . LYS A 1 296 ? 38.031 9.547 -9.719 1 96.88 296 LYS A C 1
ATOM 2268 O O . LYS A 1 296 ? 37.406 9.57 -10.789 1 96.88 296 LYS A O 1
ATOM 2273 N N . CYS A 1 297 ? 37.594 8.961 -8.664 1 97.31 297 CYS A N 1
ATOM 2274 C CA . CYS A 1 297 ? 36.281 8.352 -8.664 1 97.31 297 CYS A CA 1
ATOM 2275 C C . CYS A 1 297 ? 35.312 9.172 -7.82 1 97.31 297 CYS A C 1
ATOM 2277 O O . CYS A 1 297 ? 35.344 10.406 -7.84 1 97.31 297 CYS A O 1
ATOM 2279 N N . VAL A 1 298 ? 34.281 8.516 -7.145 1 97.06 298 VAL A N 1
ATOM 2280 C CA . VAL A 1 298 ? 33.281 9.32 -6.445 1 97.06 298 VAL A CA 1
ATOM 2281 C C . VAL A 1 298 ? 33.156 8.828 -5.008 1 97.06 298 VAL A C 1
ATOM 2283 O O . VAL A 1 298 ? 32.219 9.234 -4.289 1 97.06 298 VAL A O 1
ATOM 2286 N N . LEU A 1 299 ? 34.094 7.926 -4.574 1 97 299 LEU A N 1
ATOM 2287 C CA . LEU A 1 299 ? 34 7.363 -3.23 1 97 299 LEU A CA 1
ATOM 2288 C C . LEU A 1 299 ? 34.344 8.414 -2.18 1 97 299 LEU A C 1
ATOM 2290 O O . LEU A 1 299 ? 35.281 9.188 -2.35 1 97 299 LEU A O 1
ATOM 2294 N N . PRO A 1 300 ? 33.531 8.461 -1.166 1 97.19 300 PRO A N 1
ATOM 2295 C CA . PRO A 1 300 ? 33.781 9.453 -0.115 1 97.19 300 PRO A CA 1
ATOM 2296 C C . PRO A 1 300 ? 34.75 8.961 0.949 1 97.19 300 PRO A C 1
ATOM 2298 O O . PRO A 1 300 ? 35.094 7.777 0.984 1 97.19 300 PRO A O 1
ATOM 2301 N N . GLU A 1 301 ? 35.156 9.844 1.798 1 96.69 301 GLU A N 1
ATOM 2302 C CA . GLU A 1 301 ? 36.094 9.578 2.873 1 96.69 301 GLU A CA 1
ATOM 2303 C C . GLU A 1 301 ? 35.531 8.609 3.898 1 96.69 301 GLU A C 1
ATOM 2305 O O . GLU A 1 301 ? 36.25 8.039 4.707 1 96.69 301 GLU A O 1
ATOM 2310 N N . THR A 1 302 ? 34.219 8.414 3.836 1 96.25 302 THR A N 1
ATOM 2311 C CA . THR A 1 302 ? 33.562 7.547 4.797 1 96.25 302 THR A CA 1
ATOM 2312 C C . THR A 1 302 ? 33.625 6.094 4.344 1 96.25 302 THR A C 1
ATOM 2314 O O . THR A 1 302 ? 33.25 5.188 5.09 1 96.25 302 THR A O 1
ATOM 2317 N N . MET A 1 303 ? 34.094 5.859 3.119 1 95.69 303 MET A N 1
ATOM 2318 C CA . MET A 1 303 ? 34.312 4.488 2.652 1 95.69 303 MET A CA 1
ATOM 2319 C C . MET A 1 303 ? 35.281 3.75 3.551 1 95.69 303 MET A C 1
ATOM 2321 O O . MET A 1 303 ? 36.375 4.27 3.857 1 95.69 303 MET A O 1
ATOM 2325 N N . PRO A 1 304 ? 34.844 2.557 3.941 1 94.81 304 PRO A N 1
ATOM 2326 C CA . PRO A 1 304 ? 35.75 1.821 4.844 1 94.81 304 PRO A CA 1
ATOM 2327 C C . PRO A 1 304 ? 37.125 1.597 4.25 1 94.81 304 PRO A C 1
ATOM 2329 O O . PRO A 1 304 ? 37.25 1.168 3.1 1 94.81 304 PRO A O 1
ATOM 2332 N N . PHE A 1 305 ? 38.188 1.931 5.035 1 93.19 305 PHE A N 1
ATOM 2333 C CA . PHE A 1 305 ? 39.594 1.677 4.762 1 93.19 305 PHE A CA 1
ATOM 2334 C C . PHE A 1 305 ? 40.094 2.52 3.588 1 93.19 305 PHE A C 1
ATOM 2336 O O . PHE A 1 305 ? 41.094 2.182 2.943 1 93.19 305 PHE A O 1
ATOM 2343 N N . ILE A 1 306 ? 39.375 3.523 3.256 1 95 306 ILE A N 1
ATOM 2344 C CA . ILE A 1 306 ? 39.781 4.379 2.152 1 95 306 ILE A CA 1
ATOM 2345 C C . ILE A 1 306 ? 40.938 5.277 2.611 1 95 306 ILE A C 1
ATOM 2347 O O . ILE A 1 306 ? 40.969 5.723 3.762 1 95 306 ILE A O 1
ATOM 2351 N N . GLU A 1 307 ? 41.938 5.418 1.806 1 95.44 307 GLU A N 1
ATOM 2352 C CA . GLU A 1 307 ? 43.031 6.332 2.004 1 95.44 307 GLU A CA 1
ATOM 2353 C C . GLU A 1 307 ? 43.281 7.172 0.756 1 95.44 307 GLU A C 1
ATOM 2355 O O . GLU A 1 307 ? 43.281 6.652 -0.361 1 95.44 307 GLU A O 1
ATOM 2360 N N . PHE A 1 308 ? 43.531 8.492 1.027 1 96.38 308 PHE A N 1
ATOM 2361 C CA . PHE A 1 308 ? 43.75 9.391 -0.097 1 96.38 308 PHE A CA 1
ATOM 2362 C C . PHE A 1 308 ? 45.25 9.734 -0.207 1 96.38 308 PHE A C 1
ATOM 2364 O O . PHE A 1 308 ? 45.906 9.953 0.805 1 96.38 308 PHE A O 1
ATOM 2371 N N . ASP A 1 309 ? 45.719 9.797 -1.343 1 96.88 309 ASP A N 1
ATOM 2372 C CA . ASP A 1 309 ? 47.094 10.242 -1.56 1 96.88 309 ASP A CA 1
ATOM 2373 C C . ASP A 1 309 ? 47.156 11.758 -1.679 1 96.88 309 ASP A C 1
ATOM 2375 O O . ASP A 1 309 ? 46.188 12.461 -1.371 1 96.88 309 ASP A O 1
ATOM 2379 N N . GLU A 1 310 ? 48.312 12.289 -2.047 1 96.06 310 GLU A N 1
ATOM 2380 C CA . GLU A 1 310 ? 48.562 13.727 -2.072 1 96.06 310 GLU A CA 1
ATOM 2381 C C . GLU A 1 310 ? 47.688 14.414 -3.127 1 96.06 310 GLU A C 1
ATOM 2383 O O . GLU A 1 310 ? 47.344 15.586 -2.973 1 96.06 310 GLU A O 1
ATOM 2388 N N . GLN A 1 311 ? 47.312 13.68 -4.141 1 96.44 311 GLN A N 1
ATOM 2389 C CA . GLN A 1 311 ? 46.5 14.242 -5.215 1 96.44 311 GLN A CA 1
ATOM 2390 C C . GLN A 1 311 ? 45.031 14.031 -4.953 1 96.44 311 GLN A C 1
ATOM 2392 O O . GLN A 1 311 ? 44.188 14.422 -5.77 1 96.44 311 GLN A O 1
ATOM 2397 N N . GLY A 1 312 ? 44.688 13.352 -3.844 1 96.69 312 GLY A N 1
ATOM 2398 C CA . GLY A 1 312 ? 43.312 13.117 -3.482 1 96.69 312 GLY A CA 1
ATOM 2399 C C . GLY A 1 312 ? 42.75 11.852 -4.086 1 96.69 312 GLY A C 1
ATOM 2400 O O . GLY A 1 312 ? 41.531 11.617 -4.031 1 96.69 312 GLY A O 1
ATOM 2401 N N . VAL A 1 313 ? 43.594 11.078 -4.68 1 97.81 313 VAL A N 1
ATOM 2402 C CA . VAL A 1 313 ? 43.156 9.836 -5.289 1 97.81 313 VAL A CA 1
ATOM 2403 C C . VAL A 1 313 ? 43.125 8.727 -4.238 1 97.81 313 VAL A C 1
ATOM 2405 O O . VAL A 1 313 ? 44.062 8.602 -3.441 1 97.81 313 VAL A O 1
ATOM 2408 N N . CYS A 1 314 ? 42.156 7.926 -4.223 1 96.25 314 CYS A N 1
ATOM 2409 C CA . CYS A 1 314 ? 42 6.93 -3.168 1 96.25 314 CYS A CA 1
ATOM 2410 C C . CYS A 1 314 ? 42.812 5.68 -3.479 1 96.25 314 CYS A C 1
ATOM 2412 O O . CYS A 1 314 ? 43.219 5.473 -4.621 1 96.25 314 CYS A O 1
ATOM 2414 N N . ASN A 1 315 ? 43 4.863 -2.482 1 94.88 315 ASN A N 1
ATOM 2415 C CA . ASN A 1 315 ? 43.75 3.633 -2.615 1 94.88 315 ASN A CA 1
ATOM 2416 C C . ASN A 1 315 ? 43.062 2.617 -3.51 1 94.88 315 ASN A C 1
ATOM 2418 O O . ASN A 1 315 ? 43.688 1.8 -4.164 1 94.88 315 ASN A O 1
ATOM 2422 N N . TYR A 1 316 ? 41.75 2.629 -3.561 1 93 316 TYR A N 1
ATOM 2423 C CA . TYR A 1 316 ? 41 1.707 -4.418 1 93 316 TYR A CA 1
ATOM 2424 C C . TYR A 1 316 ? 41.25 2.008 -5.891 1 93 316 TYR A C 1
ATOM 2426 O O . TYR A 1 316 ? 41.344 1.093 -6.711 1 93 316 TYR A O 1
ATOM 2434 N N . CYS A 1 317 ? 41.344 3.275 -6.219 1 95.25 317 CYS A N 1
ATOM 2435 C CA . CYS A 1 317 ? 41.656 3.67 -7.586 1 95.25 317 CYS A CA 1
ATOM 2436 C C . CYS A 1 317 ? 43.125 3.369 -7.902 1 95.25 317 CYS A C 1
ATOM 2438 O O . CYS A 1 317 ? 43.438 2.84 -8.969 1 95.25 317 CYS A O 1
ATOM 2440 N N . ASN A 1 318 ? 44 3.652 -7 1 94.5 318 ASN A N 1
ATOM 2441 C CA . ASN A 1 318 ? 45.438 3.461 -7.223 1 94.5 318 ASN A CA 1
ATOM 2442 C C . ASN A 1 318 ? 45.781 1.982 -7.375 1 94.5 318 ASN A C 1
ATOM 2444 O O . ASN A 1 318 ? 46.688 1.63 -8.141 1 94.5 318 ASN A O 1
ATOM 2448 N N . ASN A 1 319 ? 45.094 1.197 -6.68 1 91.19 319 ASN A N 1
ATOM 2449 C CA . ASN A 1 319 ? 45.406 -0.224 -6.664 1 91.19 319 ASN A CA 1
ATOM 2450 C C . ASN A 1 319 ? 44.5 -1.016 -7.613 1 91.19 319 ASN A C 1
ATOM 2452 O O . ASN A 1 319 ? 44.594 -2.244 -7.664 1 91.19 319 ASN A O 1
ATOM 2456 N N . TYR A 1 320 ? 43.719 -0.348 -8.305 1 90.88 320 TYR A N 1
ATOM 2457 C CA . TYR A 1 320 ? 42.75 -1.031 -9.141 1 90.88 320 TYR A CA 1
ATOM 2458 C C . TYR A 1 320 ? 43.406 -1.684 -10.344 1 90.88 320 TYR A C 1
ATOM 2460 O O . TYR A 1 320 ? 44.281 -1.075 -10.984 1 90.88 320 TYR A O 1
ATOM 2468 N N . LYS A 1 321 ? 43.031 -2.936 -10.594 1 87.81 321 LYS A N 1
ATOM 2469 C CA . LYS A 1 321 ? 43.469 -3.635 -11.805 1 87.81 321 LYS A CA 1
ATOM 2470 C C . LYS A 1 321 ? 42.281 -3.945 -12.703 1 87.81 321 LYS A C 1
ATOM 2472 O O . LYS A 1 321 ? 41.344 -4.645 -12.297 1 87.81 321 LYS A O 1
ATOM 2477 N N . PRO A 1 322 ? 42.375 -3.414 -13.898 1 87.56 322 PRO A N 1
ATOM 2478 C CA . PRO A 1 322 ? 41.25 -3.699 -14.812 1 87.56 322 PRO A CA 1
ATOM 2479 C C . PRO A 1 322 ? 41.031 -5.195 -15.008 1 87.56 322 PRO A C 1
ATOM 2481 O O . PRO A 1 322 ? 41.969 -5.977 -15.023 1 87.56 322 PRO A O 1
ATOM 2484 N N . ALA A 1 323 ? 39.844 -5.555 -15.086 1 82.62 323 ALA A N 1
ATOM 2485 C CA . ALA A 1 323 ? 39.469 -6.957 -15.227 1 82.62 323 ALA A CA 1
ATOM 2486 C C . ALA A 1 323 ? 39.938 -7.516 -16.578 1 82.62 323 ALA A C 1
ATOM 2488 O O . ALA A 1 323 ? 39.812 -6.836 -17.594 1 82.62 323 ALA A O 1
ATOM 2489 N N . LYS A 1 324 ? 40.562 -8.633 -16.531 1 88.5 324 LYS A N 1
ATOM 2490 C CA . LYS A 1 324 ? 40.906 -9.336 -17.766 1 88.5 324 LYS A CA 1
ATOM 2491 C C . LYS A 1 324 ? 39.844 -10.367 -18.125 1 88.5 324 LYS A C 1
ATOM 2493 O O . LYS A 1 324 ? 39.656 -11.352 -17.422 1 88.5 324 LYS A O 1
ATOM 2498 N N . LEU A 1 325 ? 39.219 -10.109 -19.203 1 91.81 325 LEU A N 1
ATOM 2499 C CA . LEU A 1 325 ? 38.156 -11.008 -19.641 1 91.81 325 LEU A CA 1
ATOM 2500 C C . LEU A 1 325 ? 38.75 -12.242 -20.328 1 91.81 325 LEU A C 1
ATOM 2502 O O . LEU A 1 325 ? 39.719 -12.141 -21.047 1 91.81 325 LEU A O 1
ATOM 2506 N N . LYS A 1 326 ? 38.188 -13.359 -20.078 1 94.19 326 LYS A N 1
ATOM 2507 C CA . LYS A 1 326 ? 38.625 -14.602 -20.688 1 94.19 326 LYS A CA 1
ATOM 2508 C C . LYS A 1 326 ? 38.312 -14.633 -22.188 1 94.19 326 LYS A C 1
ATOM 2510 O O . LYS A 1 326 ? 39.031 -15.25 -22.969 1 94.19 326 LYS A O 1
ATOM 2515 N N . GLY A 1 327 ? 37.219 -14.023 -22.578 1 94.62 327 GLY A N 1
ATOM 2516 C CA . GLY A 1 327 ? 36.906 -13.828 -24 1 94.62 327 GLY A CA 1
ATOM 2517 C C . GLY A 1 327 ? 35.844 -14.742 -24.516 1 94.62 327 GLY A C 1
ATOM 2518 O O . GLY A 1 327 ? 35.594 -15.812 -23.953 1 94.62 327 GLY A O 1
ATOM 2519 N N . ARG A 1 328 ? 35.344 -14.359 -25.625 1 95.75 328 ARG A N 1
ATOM 2520 C CA . ARG A 1 328 ? 34.219 -15.055 -26.266 1 95.75 328 ARG A CA 1
ATOM 2521 C C . ARG A 1 328 ? 34.656 -16.422 -26.781 1 95.75 328 ARG A C 1
ATOM 2523 O O . ARG A 1 328 ? 33.906 -17.391 -26.688 1 95.75 328 ARG A O 1
ATOM 2530 N N . LYS A 1 329 ? 35.844 -16.547 -27.312 1 95.88 329 LYS A N 1
ATOM 2531 C CA . LYS A 1 329 ? 36.312 -17.797 -27.875 1 95.88 329 LYS A CA 1
ATOM 2532 C C . LYS A 1 329 ? 36.438 -18.875 -26.812 1 95.88 329 LYS A C 1
ATOM 2534 O O . LYS A 1 329 ? 36.031 -20.016 -27.031 1 95.88 329 LYS A O 1
ATOM 2539 N N . GLU A 1 330 ? 36.906 -18.469 -25.688 1 96.25 330 GLU A N 1
ATOM 2540 C CA . GLU A 1 330 ? 37 -19.406 -24.578 1 96.25 330 GLU A CA 1
ATOM 2541 C C . GLU A 1 330 ? 35.656 -19.828 -24.062 1 96.25 330 GLU A C 1
ATOM 2543 O O . GLU A 1 330 ? 35.438 -20.969 -23.656 1 96.25 330 GLU A O 1
ATOM 2548 N N . LEU A 1 331 ? 34.781 -18.922 -24.031 1 96.88 331 LEU A N 1
ATOM 2549 C CA . LEU A 1 331 ? 33.406 -19.203 -23.594 1 96.88 331 LEU A CA 1
ATOM 2550 C C . LEU A 1 331 ? 32.719 -20.188 -24.531 1 96.88 331 LEU A C 1
ATOM 2552 O O . LEU A 1 331 ? 32.094 -21.156 -24.078 1 96.88 331 LEU A O 1
ATOM 2556 N N . ASP A 1 332 ? 32.938 -20.016 -25.812 1 96.56 332 ASP A N 1
ATOM 2557 C CA . ASP A 1 332 ? 32.312 -20.906 -26.797 1 96.56 332 ASP A CA 1
ATOM 2558 C C . ASP A 1 332 ? 32.844 -22.328 -26.656 1 96.56 332 ASP A C 1
ATOM 2560 O O . ASP A 1 332 ? 32.094 -23.297 -26.75 1 96.56 332 ASP A O 1
ATOM 2564 N N . LYS A 1 333 ? 34.094 -22.391 -26.469 1 96 333 LYS A N 1
ATOM 2565 C CA . LYS A 1 333 ? 34.719 -23.703 -26.281 1 96 333 LYS A CA 1
ATOM 2566 C C . LYS A 1 333 ? 34.156 -24.406 -25.047 1 96 333 LYS A C 1
ATOM 2568 O O . LYS A 1 333 ? 33.875 -25.609 -25.094 1 96 333 LYS A O 1
ATOM 2573 N N . LEU A 1 334 ? 34 -23.656 -24.047 1 95.81 334 LEU A N 1
ATOM 2574 C CA . LEU A 1 334 ? 33.469 -24.219 -22.797 1 95.81 334 LEU A CA 1
ATOM 2575 C C . LEU A 1 334 ? 32.031 -24.672 -22.984 1 95.81 334 LEU A C 1
ATOM 2577 O O . LEU A 1 334 ? 31.656 -25.766 -22.562 1 95.81 334 LEU A O 1
ATOM 2581 N N . LEU A 1 335 ? 31.203 -23.891 -23.609 1 96.62 335 LEU A N 1
ATOM 2582 C CA . LEU A 1 335 ? 29.781 -24.172 -23.766 1 96.62 335 LEU A CA 1
ATOM 2583 C C . LEU A 1 335 ? 29.547 -25.344 -24.703 1 96.62 335 LEU A C 1
ATOM 2585 O O . LEU A 1 335 ? 28.547 -26.047 -24.594 1 96.62 335 LEU A O 1
ATOM 2589 N N . GLU A 1 336 ? 30.453 -25.516 -25.641 1 95.44 336 GLU A N 1
ATOM 2590 C CA . GLU A 1 336 ? 30.344 -26.625 -26.578 1 95.44 336 GLU A CA 1
ATOM 2591 C C . GLU A 1 336 ? 30.359 -27.969 -25.859 1 95.44 336 GLU A C 1
ATOM 2593 O O . GLU A 1 336 ? 29.719 -28.922 -26.297 1 95.44 336 GLU A O 1
ATOM 2598 N N . LYS A 1 337 ? 30.938 -27.984 -24.766 1 94.69 337 LYS A N 1
ATOM 2599 C CA . LYS A 1 337 ? 31.031 -29.219 -23.984 1 94.69 337 LYS A CA 1
ATOM 2600 C C . LYS A 1 337 ? 29.688 -29.594 -23.375 1 94.69 337 LYS A C 1
ATOM 2602 O O . LYS A 1 337 ? 29.453 -30.75 -23.047 1 94.69 337 LYS A O 1
ATOM 2607 N N . TYR A 1 338 ? 28.844 -28.609 -23.219 1 95.19 338 TYR A N 1
ATOM 2608 C CA . TYR A 1 338 ? 27.594 -28.844 -22.484 1 95.19 338 TYR A CA 1
ATOM 2609 C C . TYR A 1 338 ? 26.391 -28.734 -23.422 1 95.19 338 TYR A C 1
ATOM 2611 O O . TYR A 1 338 ? 25.297 -29.203 -23.078 1 95.19 338 TYR A O 1
ATOM 2619 N N . ARG A 1 339 ? 26.531 -28.203 -24.562 1 94.75 339 ARG A N 1
ATOM 2620 C CA . ARG A 1 339 ? 25.438 -27.859 -25.469 1 94.75 339 ARG A CA 1
ATOM 2621 C C . ARG A 1 339 ? 24.719 -29.125 -25.938 1 94.75 339 ARG A C 1
ATOM 2623 O O . ARG A 1 339 ? 25.344 -30.109 -26.312 1 94.75 339 ARG A O 1
ATOM 2630 N N . SER A 1 340 ? 23.406 -29.016 -25.875 1 91.94 340 SER A N 1
ATOM 2631 C CA . SER A 1 340 ? 22.594 -30.109 -26.375 1 91.94 340 SER A CA 1
ATOM 2632 C C . SER A 1 340 ? 22.328 -29.984 -27.859 1 91.94 340 SER A C 1
ATOM 2634 O O . SER A 1 340 ? 22.172 -28.875 -28.375 1 91.94 340 SER A O 1
ATOM 2636 N N . ASN A 1 341 ? 22.188 -31.156 -28.531 1 86.75 341 ASN A N 1
ATOM 2637 C CA . ASN A 1 341 ? 21.969 -31.172 -29.984 1 86.75 341 ASN A CA 1
ATOM 2638 C C . ASN A 1 341 ? 20.516 -31.453 -30.312 1 86.75 341 ASN A C 1
ATOM 2640 O O . ASN A 1 341 ? 20.094 -31.328 -31.469 1 86.75 341 ASN A O 1
ATOM 2644 N N . ASN A 1 342 ? 19.734 -31.766 -29.312 1 82.75 342 ASN A N 1
ATOM 2645 C CA . ASN A 1 342 ? 18.359 -32.156 -29.578 1 82.75 342 ASN A CA 1
ATOM 2646 C C . ASN A 1 342 ? 17.375 -31.141 -28.984 1 82.75 342 ASN A C 1
ATOM 2648 O O . ASN A 1 342 ? 16.172 -31.438 -28.859 1 82.75 342 ASN A O 1
ATOM 2652 N N . GLY A 1 343 ? 17.922 -30.062 -28.516 1 80.69 343 GLY A N 1
ATOM 2653 C CA . GLY A 1 343 ? 17.031 -29.031 -28 1 80.69 343 GLY A CA 1
ATOM 2654 C C . GLY A 1 343 ? 16.703 -29.219 -26.531 1 80.69 343 GLY A C 1
ATOM 2655 O O . GLY A 1 343 ? 15.984 -28.406 -25.953 1 80.69 343 GLY A O 1
ATOM 2656 N N . SER A 1 344 ? 17.219 -30.25 -25.875 1 87.19 344 SER A N 1
ATOM 2657 C CA . SER A 1 344 ? 17.016 -30.453 -24.453 1 87.19 344 SER A CA 1
ATOM 2658 C C . SER A 1 344 ? 17.766 -29.422 -23.625 1 87.19 344 SER A C 1
ATOM 2660 O O . SER A 1 344 ? 18.766 -28.859 -24.078 1 87.19 344 SER A O 1
ATOM 2662 N N . ALA A 1 345 ? 17.375 -29.281 -22.453 1 91.56 345 ALA A N 1
ATOM 2663 C CA . ALA A 1 345 ? 18.016 -28.297 -21.578 1 91.56 345 ALA A CA 1
ATOM 2664 C C . ALA A 1 345 ? 19.453 -28.688 -21.297 1 91.56 345 ALA A C 1
ATOM 2666 O O . ALA A 1 345 ? 19.781 -29.859 -21.109 1 91.56 345 ALA A O 1
ATOM 2667 N N . ASP A 1 346 ? 20.312 -27.703 -21.359 1 95.62 346 ASP A N 1
ATOM 2668 C CA . ASP A 1 346 ? 21.734 -28.031 -21.25 1 95.62 346 ASP A CA 1
ATOM 2669 C C . ASP A 1 346 ? 22.422 -27.141 -20.219 1 95.62 346 ASP A C 1
ATOM 2671 O O . ASP A 1 346 ? 23.625 -27.281 -19.969 1 95.62 346 ASP A O 1
ATOM 2675 N N . CYS A 1 347 ? 21.703 -26.234 -19.641 1 96.12 347 CYS A N 1
ATOM 2676 C CA . CYS A 1 347 ? 22.266 -25.453 -18.562 1 96.12 347 CYS A CA 1
ATOM 2677 C C . CYS A 1 347 ? 21.172 -24.875 -17.672 1 96.12 347 CYS A C 1
ATOM 2679 O O . CYS A 1 347 ? 20.031 -24.719 -18.125 1 96.12 347 CYS A O 1
ATOM 2681 N N . LEU A 1 348 ? 21.516 -24.688 -16.438 1 95.12 348 LEU A N 1
ATOM 2682 C CA . LEU A 1 348 ? 20.688 -23.969 -15.477 1 95.12 348 LEU A CA 1
ATOM 2683 C C . LEU A 1 348 ? 21.188 -22.531 -15.297 1 95.12 348 LEU A C 1
ATOM 2685 O O . LEU A 1 348 ? 22.391 -22.297 -15.25 1 95.12 348 LEU A O 1
ATOM 2689 N N . VAL A 1 349 ? 20.25 -21.609 -15.25 1 96.44 349 VAL A N 1
ATOM 2690 C CA . VAL A 1 349 ? 20.625 -20.203 -15.133 1 96.44 349 VAL A CA 1
ATOM 2691 C C . VAL A 1 349 ? 19.969 -19.594 -13.891 1 96.44 349 VAL A C 1
ATOM 2693 O O . VAL A 1 349 ? 18.75 -19.656 -13.734 1 96.44 349 VAL A O 1
ATOM 2696 N N . GLY A 1 350 ? 20.828 -19.109 -12.961 1 94.44 350 GLY A N 1
ATOM 2697 C CA . GLY A 1 350 ? 20.266 -18.297 -11.891 1 94.44 350 GLY A CA 1
ATOM 2698 C C . GLY A 1 350 ? 19.594 -17.031 -12.391 1 94.44 350 GLY A C 1
ATOM 2699 O O . GLY A 1 350 ? 20.25 -16.188 -12.992 1 94.44 350 GLY A O 1
ATOM 2700 N N . PHE A 1 351 ? 18.297 -16.953 -12.148 1 94.94 351 PHE A N 1
ATOM 2701 C CA . PHE A 1 351 ? 17.531 -15.859 -12.734 1 94.94 351 PHE A CA 1
ATOM 2702 C C . PHE A 1 351 ? 16.781 -15.086 -11.656 1 94.94 351 PHE A C 1
ATOM 2704 O O . PHE A 1 351 ? 15.758 -15.547 -11.141 1 94.94 351 PHE A O 1
ATOM 2711 N N . SER A 1 352 ? 17.172 -13.883 -11.398 1 91.5 352 SER A N 1
ATOM 2712 C CA . SER A 1 352 ? 16.609 -13.078 -10.32 1 91.5 352 SER A CA 1
ATOM 2713 C C . SER A 1 352 ? 15.516 -12.148 -10.836 1 91.5 352 SER A C 1
ATOM 2715 O O . SER A 1 352 ? 14.719 -11.625 -10.062 1 91.5 352 SER A O 1
ATOM 2717 N N . GLY A 1 353 ? 15.469 -11.969 -12.109 1 91.62 353 GLY A N 1
ATOM 2718 C CA . GLY A 1 353 ? 14.57 -10.961 -12.656 1 91.62 353 GLY A CA 1
ATOM 2719 C C . GLY A 1 353 ? 15.211 -9.586 -12.766 1 91.62 353 GLY A C 1
ATOM 2720 O O . GLY A 1 353 ? 14.633 -8.672 -13.352 1 91.62 353 GLY A O 1
ATOM 2721 N N . GLY A 1 354 ? 16.422 -9.477 -12.266 1 94.38 354 GLY A N 1
ATOM 2722 C CA . GLY A 1 354 ? 17.172 -8.242 -12.391 1 94.38 354 GLY A CA 1
ATOM 2723 C C . GLY A 1 354 ? 17.797 -8.062 -13.766 1 94.38 354 GLY A C 1
ATOM 2724 O O . GLY A 1 354 ? 17.672 -8.93 -14.633 1 94.38 354 GLY A O 1
ATOM 2725 N N . ARG A 1 355 ? 18.469 -6.988 -13.953 1 94.75 355 ARG A N 1
ATOM 2726 C CA . ARG A 1 355 ? 19 -6.57 -15.25 1 94.75 355 ARG A CA 1
ATOM 2727 C C . ARG A 1 355 ? 20.047 -7.555 -15.758 1 94.75 355 ARG A C 1
ATOM 2729 O O . ARG A 1 355 ? 19.953 -8.023 -16.906 1 94.75 355 ARG A O 1
ATOM 2736 N N . ASP A 1 356 ? 20.984 -7.922 -14.922 1 96.06 356 ASP A N 1
ATOM 2737 C CA . ASP A 1 356 ? 22.125 -8.734 -15.359 1 96.06 356 ASP A CA 1
ATOM 2738 C C . ASP A 1 356 ? 21.688 -10.164 -15.656 1 96.06 356 ASP A C 1
ATOM 2740 O O . ASP A 1 356 ? 22.078 -10.742 -16.672 1 96.06 356 ASP A O 1
ATOM 2744 N N . SER A 1 357 ? 20.922 -10.719 -14.758 1 96.31 357 SER A N 1
ATOM 2745 C CA . SER A 1 357 ? 20.453 -12.086 -14.992 1 96.31 357 SER A CA 1
ATOM 2746 C C . SER A 1 357 ? 19.516 -12.148 -16.188 1 96.31 357 SER A C 1
ATOM 2748 O O . SER A 1 357 ? 19.5 -13.141 -16.922 1 96.31 357 SER A O 1
ATOM 2750 N N . SER A 1 358 ? 18.734 -11.156 -16.406 1 97.5 358 SER A N 1
ATOM 2751 C CA . SER A 1 358 ? 17.875 -11.086 -17.578 1 97.5 358 SER A CA 1
ATOM 2752 C C . SER A 1 358 ? 18.688 -11.07 -18.859 1 97.5 358 SER A C 1
ATOM 2754 O O . SER A 1 358 ? 18.391 -11.82 -19.797 1 97.5 358 SER A O 1
ATOM 2756 N N . TYR A 1 359 ? 19.688 -10.219 -18.891 1 97.94 359 TYR A N 1
ATOM 2757 C CA . TYR A 1 359 ? 20.531 -10.125 -20.078 1 97.94 359 TYR A CA 1
ATOM 2758 C C . TYR A 1 359 ? 21.312 -11.414 -20.297 1 97.94 359 TYR A C 1
ATOM 2760 O O . TYR A 1 359 ? 21.484 -11.844 -21.438 1 97.94 359 TYR A O 1
ATOM 2768 N N . GLY A 1 360 ? 21.812 -11.977 -19.188 1 97.75 360 GLY A N 1
ATOM 2769 C CA . GLY A 1 360 ? 22.484 -13.266 -19.297 1 97.75 360 GLY A CA 1
ATOM 2770 C C . GLY A 1 360 ? 21.609 -14.328 -19.938 1 97.75 360 GLY A C 1
ATOM 2771 O O . GLY A 1 360 ? 22.078 -15.094 -20.781 1 97.75 360 GLY A O 1
ATOM 2772 N N . LEU A 1 361 ? 20.359 -14.406 -19.5 1 97.5 361 LEU A N 1
ATOM 2773 C CA . LEU A 1 361 ? 19.422 -15.367 -20.078 1 97.5 361 LEU A CA 1
ATOM 2774 C C . LEU A 1 361 ? 19.219 -15.109 -21.562 1 97.5 361 LEU A C 1
ATOM 2776 O O . LEU A 1 361 ? 19.188 -16.047 -22.359 1 97.5 361 LEU A O 1
ATOM 2780 N N . HIS A 1 362 ? 19.109 -13.844 -21.938 1 97.56 362 HIS A N 1
ATOM 2781 C CA . HIS A 1 362 ? 19 -13.438 -23.344 1 97.56 362 HIS A CA 1
ATOM 2782 C C . HIS A 1 362 ? 20.219 -13.914 -24.141 1 97.56 362 HIS A C 1
ATOM 2784 O O . HIS A 1 362 ? 20.062 -14.5 -25.219 1 97.56 362 HIS A O 1
ATOM 2790 N N . LEU A 1 363 ? 21.391 -13.664 -23.625 1 97.75 363 LEU A N 1
ATOM 2791 C CA . LEU A 1 363 ? 22.609 -14.023 -24.344 1 97.75 363 LEU A CA 1
ATOM 2792 C C . LEU A 1 363 ? 22.703 -15.531 -24.547 1 97.75 363 LEU A C 1
ATOM 2794 O O . LEU A 1 363 ? 23.016 -15.992 -25.641 1 97.75 363 LEU A O 1
ATOM 2798 N N . LEU A 1 364 ? 22.438 -16.297 -23.516 1 97.56 364 LEU A N 1
ATOM 2799 C CA . LEU A 1 364 ? 22.562 -17.75 -23.578 1 97.56 364 LEU A CA 1
ATOM 2800 C C . LEU A 1 364 ? 21.625 -18.328 -24.641 1 97.56 364 LEU A C 1
ATOM 2802 O O . LEU A 1 364 ? 22 -19.219 -25.406 1 97.56 364 LEU A O 1
ATOM 2806 N N . LYS A 1 365 ? 20.422 -17.797 -24.641 1 96.25 365 LYS A N 1
ATOM 2807 C CA . LYS A 1 365 ? 19.391 -18.359 -25.516 1 96.25 365 LYS A CA 1
ATOM 2808 C C . LYS A 1 365 ? 19.547 -17.844 -26.953 1 96.25 365 LYS A C 1
ATOM 2810 O O . LYS A 1 365 ? 19.438 -18.609 -27.906 1 96.25 365 LYS A O 1
ATOM 2815 N N . THR A 1 366 ? 19.844 -16.578 -27.188 1 95.94 366 THR A N 1
ATOM 2816 C CA . THR A 1 366 ? 19.734 -15.977 -28.516 1 95.94 366 THR A CA 1
ATOM 2817 C C . THR A 1 366 ? 21.094 -15.883 -29.188 1 95.94 366 THR A C 1
ATOM 2819 O O . THR A 1 366 ? 21.203 -15.922 -30.406 1 95.94 366 THR A O 1
ATOM 2822 N N . GLU A 1 367 ? 22.125 -15.711 -28.453 1 95.69 367 GLU A N 1
ATOM 2823 C CA . GLU A 1 367 ? 23.422 -15.453 -29.047 1 95.69 367 GLU A CA 1
ATOM 2824 C C . GLU A 1 367 ? 24.344 -16.656 -28.922 1 95.69 367 GLU A C 1
ATOM 2826 O O . GLU A 1 367 ? 25.172 -16.922 -29.797 1 95.69 367 GLU A O 1
ATOM 2831 N N . LEU A 1 368 ? 24.219 -17.375 -27.828 1 96.31 368 LEU A N 1
ATOM 2832 C CA . LEU A 1 368 ? 25.188 -18.438 -27.562 1 96.31 368 LEU A CA 1
ATOM 2833 C C . LEU A 1 368 ? 24.594 -19.812 -27.906 1 96.31 368 LEU A C 1
ATOM 2835 O O . LEU A 1 368 ? 25.281 -20.828 -27.828 1 96.31 368 LEU A O 1
ATOM 2839 N N . GLY A 1 369 ? 23.281 -19.859 -28.203 1 93.38 369 GLY A N 1
ATOM 2840 C CA . GLY A 1 369 ? 22.641 -21.047 -28.75 1 93.38 369 GLY A CA 1
ATOM 2841 C C . GLY A 1 369 ? 22.422 -22.125 -27.703 1 93.38 369 GLY A C 1
ATOM 2842 O O . GLY A 1 369 ? 22.422 -23.312 -28.016 1 93.38 369 GLY A O 1
ATOM 2843 N N . MET A 1 370 ? 22.375 -21.781 -26.453 1 96.38 370 MET A N 1
ATOM 2844 C CA . MET A 1 370 ? 22.125 -22.734 -25.375 1 96.38 370 MET A CA 1
ATOM 2845 C C . MET A 1 370 ? 20.625 -22.938 -25.172 1 96.38 370 MET A C 1
ATOM 2847 O O . MET A 1 370 ? 19.812 -22.188 -25.719 1 96.38 370 MET A O 1
ATOM 2851 N N . ASN A 1 371 ? 20.266 -23.953 -24.516 1 94.75 371 ASN A N 1
ATOM 2852 C CA . ASN A 1 371 ? 18.891 -24.25 -24.109 1 94.75 371 ASN A CA 1
ATOM 2853 C C . ASN A 1 371 ? 18.734 -24.219 -22.594 1 94.75 371 ASN A C 1
ATOM 2855 O O . ASN A 1 371 ? 18.656 -25.281 -21.953 1 94.75 371 ASN A O 1
ATOM 2859 N N . PRO A 1 372 ? 18.531 -23.078 -22.031 1 96.25 372 PRO A N 1
ATOM 2860 C CA . PRO A 1 372 ? 18.594 -22.922 -20.578 1 96.25 372 PRO A CA 1
ATOM 2861 C C . PRO A 1 372 ? 17.25 -23.219 -19.906 1 96.25 372 PRO A C 1
ATOM 2863 O O . PRO A 1 372 ? 16.203 -23.141 -20.547 1 96.25 372 PRO A O 1
ATOM 2866 N N . ILE A 1 373 ? 17.297 -23.672 -18.672 1 94.81 373 ILE A N 1
ATOM 2867 C CA . ILE A 1 373 ? 16.203 -23.609 -17.703 1 94.81 373 ILE A CA 1
ATOM 2868 C C . ILE A 1 373 ? 16.5 -22.516 -16.688 1 94.81 373 ILE A C 1
ATOM 2870 O O . ILE A 1 373 ? 17.562 -22.484 -16.078 1 94.81 373 ILE A O 1
ATOM 2874 N N . ALA A 1 374 ? 15.578 -21.578 -16.641 1 95.25 374 ALA A N 1
ATOM 2875 C CA . ALA A 1 374 ? 15.727 -20.5 -15.656 1 95.25 374 ALA A CA 1
ATOM 2876 C C . ALA A 1 374 ? 15.312 -20.969 -14.266 1 95.25 374 ALA A C 1
ATOM 2878 O O . ALA A 1 374 ? 14.32 -21.688 -14.117 1 95.25 374 ALA A O 1
ATOM 2879 N N . TYR A 1 375 ? 16.109 -20.625 -13.273 1 92.75 375 TYR A N 1
ATOM 2880 C CA . TYR A 1 375 ? 15.875 -20.984 -11.875 1 92.75 375 TYR A CA 1
ATOM 2881 C C . TYR A 1 375 ? 15.836 -19.734 -10.992 1 92.75 375 TYR A C 1
ATOM 2883 O O . TYR A 1 375 ? 16.734 -18.906 -11.047 1 92.75 375 TYR A O 1
ATOM 2891 N N . THR A 1 376 ? 14.711 -19.578 -10.25 1 91.12 376 THR A N 1
ATOM 2892 C CA . THR A 1 376 ? 14.57 -18.469 -9.312 1 91.12 376 THR A CA 1
ATOM 2893 C C . THR A 1 376 ? 14.273 -18.984 -7.91 1 91.12 376 THR A C 1
ATOM 2895 O O . THR A 1 376 ? 13.438 -19.859 -7.73 1 91.12 376 THR A O 1
ATOM 2898 N N . TYR A 1 377 ? 15 -18.469 -7.004 1 88.75 377 TYR A N 1
ATOM 2899 C CA . TYR A 1 377 ? 14.734 -18.734 -5.594 1 88.75 377 TYR A CA 1
ATOM 2900 C C . TYR A 1 377 ? 14.047 -17.531 -4.938 1 88.75 377 TYR A C 1
ATOM 2902 O O . TYR A 1 377 ? 14.625 -16.453 -4.863 1 88.75 377 TYR A O 1
ATOM 2910 N N . ASP A 1 378 ? 12.852 -17.766 -4.5 1 85 378 ASP A N 1
ATOM 2911 C CA . ASP A 1 378 ? 12.125 -16.688 -3.816 1 85 378 ASP A CA 1
ATOM 2912 C C . ASP A 1 378 ? 12.219 -16.859 -2.299 1 85 378 ASP A C 1
ATOM 2914 O O . ASP A 1 378 ? 11.602 -17.766 -1.728 1 85 378 ASP A O 1
ATOM 2918 N N . TRP A 1 379 ? 12.891 -15.977 -1.736 1 85.69 379 TRP A N 1
ATOM 2919 C CA . TRP A 1 379 ? 13.07 -16.031 -0.289 1 85.69 379 TRP A CA 1
ATOM 2920 C C . TRP A 1 379 ? 12.156 -15.031 0.414 1 85.69 379 TRP A C 1
ATOM 2922 O O . TRP A 1 379 ? 12.352 -14.734 1.594 1 85.69 379 TRP A O 1
ATOM 2932 N N . GLY A 1 380 ? 11.289 -14.453 -0.38 1 83.75 380 GLY A N 1
ATOM 2933 C CA . GLY A 1 380 ? 10.273 -13.602 0.227 1 83.75 380 GLY A CA 1
ATOM 2934 C C . GLY A 1 380 ? 10.453 -12.133 -0.095 1 83.75 380 GLY A C 1
ATOM 2935 O O . GLY A 1 380 ? 9.578 -11.32 0.192 1 83.75 380 GLY A O 1
ATOM 2936 N N . MET A 1 381 ? 11.539 -11.781 -0.728 1 89.38 381 MET A N 1
ATOM 2937 C CA . MET A 1 381 ? 11.781 -10.359 -0.933 1 89.38 381 MET A CA 1
ATOM 2938 C C . MET A 1 381 ? 11.906 -10.039 -2.418 1 89.38 381 MET A C 1
ATOM 2940 O O . MET A 1 381 ? 12.336 -8.938 -2.785 1 89.38 381 MET A O 1
ATOM 2944 N N . VAL A 1 382 ? 11.594 -10.992 -3.248 1 89.19 382 VAL A N 1
ATOM 2945 C CA . VAL A 1 382 ? 11.531 -10.719 -4.68 1 89.19 382 VAL A CA 1
ATOM 2946 C C . VAL A 1 382 ? 10.344 -9.805 -4.984 1 89.19 382 VAL A C 1
ATOM 2948 O O . VAL A 1 382 ? 9.219 -10.094 -4.57 1 89.19 382 VAL A O 1
ATOM 2951 N N . THR A 1 383 ? 10.547 -8.758 -5.621 1 89.38 383 THR A N 1
ATOM 2952 C CA . THR A 1 383 ? 9.484 -7.801 -5.891 1 89.38 383 THR A CA 1
ATOM 2953 C C . THR A 1 383 ? 8.539 -8.328 -6.969 1 89.38 383 THR A C 1
ATOM 2955 O O . THR A 1 383 ? 8.914 -9.195 -7.758 1 89.38 383 THR A O 1
ATOM 2958 N N . ASP A 1 384 ? 7.367 -7.832 -6.984 1 88.06 384 ASP A N 1
ATOM 2959 C CA . ASP A 1 384 ? 6.414 -8.18 -8.031 1 88.06 384 ASP A CA 1
ATOM 2960 C C . ASP A 1 384 ? 6.93 -7.75 -9.406 1 88.06 384 ASP A C 1
ATOM 2962 O O . ASP A 1 384 ? 6.703 -8.438 -10.406 1 88.06 384 ASP A O 1
ATOM 2966 N N . LEU A 1 385 ? 7.617 -6.652 -9.406 1 91.12 385 LEU A N 1
ATOM 2967 C CA . LEU A 1 385 ? 8.219 -6.156 -10.633 1 91.12 385 LEU A CA 1
ATOM 2968 C C . LEU A 1 385 ? 9.211 -7.172 -11.203 1 91.12 385 LEU A C 1
ATOM 2970 O O . LEU A 1 385 ? 9.195 -7.453 -12.398 1 91.12 385 LEU A O 1
ATOM 2974 N N . ALA A 1 386 ? 10.031 -7.691 -10.336 1 93.56 386 ALA A N 1
ATOM 2975 C CA . ALA A 1 386 ? 11.008 -8.688 -10.773 1 93.56 386 ALA A CA 1
ATOM 2976 C C . ALA A 1 386 ? 10.32 -9.938 -11.312 1 93.56 386 ALA A C 1
ATOM 2978 O O . ALA A 1 386 ? 10.773 -10.531 -12.289 1 93.56 386 ALA A O 1
ATOM 2979 N N . ARG A 1 387 ? 9.273 -10.344 -10.711 1 91.62 387 ARG A N 1
ATOM 2980 C CA . ARG A 1 387 ? 8.516 -11.508 -11.164 1 91.62 387 ARG A CA 1
ATOM 2981 C C . ARG A 1 387 ? 7.938 -11.273 -12.555 1 91.62 387 ARG A C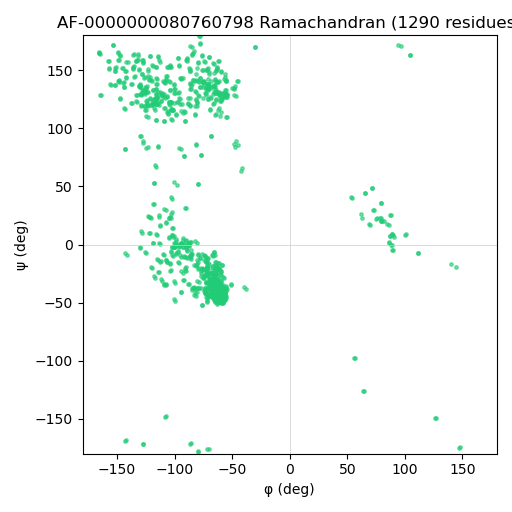 1
ATOM 2983 O O . ARG A 1 387 ? 7.941 -12.18 -13.391 1 91.62 387 ARG A O 1
ATOM 2990 N N . ARG A 1 388 ? 7.422 -10.125 -12.75 1 92.94 388 ARG A N 1
ATOM 2991 C CA . ARG A 1 388 ? 6.863 -9.812 -14.062 1 92.94 388 ARG A CA 1
ATOM 2992 C C . ARG A 1 388 ? 7.953 -9.805 -15.133 1 92.94 388 ARG A C 1
ATOM 2994 O O . ARG A 1 388 ? 7.734 -10.273 -16.25 1 92.94 388 ARG A O 1
ATOM 3001 N N . ASN A 1 389 ? 9.094 -9.273 -14.766 1 95.75 389 ASN A N 1
ATOM 3002 C CA . ASN A 1 389 ? 10.203 -9.273 -15.711 1 95.75 389 ASN A CA 1
ATOM 3003 C C . ASN A 1 389 ? 10.688 -10.695 -16.016 1 95.75 389 ASN A C 1
ATOM 3005 O O . ASN A 1 389 ? 11.094 -10.992 -17.141 1 95.75 389 ASN A O 1
ATOM 3009 N N . GLN A 1 390 ? 10.664 -11.531 -14.977 1 95.31 390 GLN A N 1
ATOM 3010 C CA . GLN A 1 390 ? 10.969 -12.945 -15.203 1 95.31 390 GLN A CA 1
ATOM 3011 C C . GLN A 1 390 ? 10 -13.555 -16.203 1 95.31 390 GLN A C 1
ATOM 3013 O O . GLN A 1 390 ? 10.422 -14.242 -17.141 1 95.31 390 GLN A O 1
ATOM 3018 N N . ALA A 1 391 ? 8.797 -13.25 -16.031 1 94.38 391 ALA A N 1
ATOM 3019 C CA . ALA A 1 391 ? 7.758 -13.797 -16.906 1 94.38 391 ALA A CA 1
ATOM 3020 C C . ALA A 1 391 ? 7.914 -13.266 -18.328 1 94.38 391 ALA A C 1
ATOM 3022 O O . ALA A 1 391 ? 7.742 -14.008 -19.297 1 94.38 391 ALA A O 1
ATOM 3023 N N . ARG A 1 392 ? 8.266 -12.008 -18.469 1 95.44 392 ARG A N 1
ATOM 3024 C CA . ARG A 1 392 ? 8.461 -11.398 -19.781 1 95.44 392 ARG A CA 1
ATOM 3025 C C . ARG A 1 392 ? 9.555 -12.117 -20.562 1 95.44 392 ARG A C 1
ATOM 3027 O O . ARG A 1 392 ? 9.359 -12.492 -21.719 1 95.44 392 ARG A O 1
ATOM 3034 N N . LEU A 1 393 ? 10.594 -12.305 -19.875 1 96.5 393 LEU A N 1
ATOM 3035 C CA . LEU A 1 393 ? 11.734 -12.898 -20.562 1 96.5 393 LEU A CA 1
ATOM 3036 C C . LEU A 1 393 ? 11.477 -14.375 -20.859 1 96.5 393 LEU A C 1
ATOM 3038 O O . LEU A 1 393 ? 11.672 -14.828 -22 1 96.5 393 LEU A O 1
ATOM 3042 N N . CYS A 1 394 ? 11.062 -15.141 -19.906 1 95.69 394 CYS A N 1
ATOM 3043 C CA . CYS A 1 394 ? 10.859 -16.562 -20.109 1 95.69 394 CYS A CA 1
ATOM 3044 C C . CYS A 1 394 ? 9.797 -16.844 -21.156 1 95.69 394 CYS A C 1
ATOM 3046 O O . CYS A 1 394 ? 9.945 -17.75 -21.969 1 95.69 394 CYS A O 1
ATOM 3048 N N . GLY A 1 395 ? 8.781 -16.047 -21.109 1 94 395 GLY A N 1
ATOM 3049 C CA . GLY A 1 395 ? 7.734 -16.203 -22.109 1 94 395 GLY A CA 1
ATOM 3050 C C . GLY A 1 395 ? 8.203 -15.883 -23.516 1 94 395 GLY A C 1
ATOM 3051 O O . GLY A 1 395 ? 7.91 -16.625 -24.453 1 94 395 GLY A O 1
ATOM 3052 N N . LYS A 1 396 ? 8.914 -14.844 -23.641 1 94.81 396 LYS A N 1
ATOM 3053 C CA . LYS A 1 396 ? 9.375 -14.391 -24.953 1 94.81 396 LYS A CA 1
ATOM 3054 C C . LYS A 1 396 ? 10.469 -15.305 -25.5 1 94.81 396 LYS A C 1
ATOM 3056 O O . LYS A 1 396 ? 10.562 -15.523 -26.703 1 94.81 396 LYS A O 1
ATOM 3061 N N . LEU A 1 397 ? 11.266 -15.859 -24.625 1 95.56 397 LEU A N 1
ATOM 3062 C CA . LEU A 1 397 ? 12.406 -16.672 -25.047 1 95.56 397 LEU A CA 1
ATOM 3063 C C . LEU A 1 397 ? 12.016 -18.141 -25.141 1 95.56 397 LEU A C 1
ATOM 3065 O O . LEU A 1 397 ? 12.75 -18.953 -25.719 1 95.56 397 LEU A O 1
ATOM 3069 N N . GLY A 1 398 ? 10.844 -18.453 -24.641 1 94.88 398 GLY A N 1
ATOM 3070 C CA . GLY A 1 398 ? 10.461 -19.859 -24.609 1 94.88 398 GLY A CA 1
ATOM 3071 C C . GLY A 1 398 ? 11.336 -20.703 -23.688 1 94.88 398 GLY A C 1
ATOM 3072 O O . GLY A 1 398 ? 11.82 -21.766 -24.094 1 94.88 398 GLY A O 1
ATOM 3073 N N . VAL A 1 399 ? 11.602 -20.188 -22.516 1 94.81 399 VAL A N 1
ATOM 3074 C CA . VAL A 1 399 ? 12.492 -20.828 -21.562 1 94.81 399 VAL A CA 1
ATOM 3075 C C . VAL A 1 399 ? 11.695 -21.312 -20.344 1 94.81 399 VAL A C 1
ATOM 3077 O O . VAL A 1 399 ? 10.875 -20.562 -19.797 1 94.81 399 VAL A O 1
ATOM 3080 N N . GLU A 1 400 ? 11.914 -22.547 -20.016 1 93.44 400 GLU A N 1
ATOM 3081 C CA . GLU A 1 400 ? 11.305 -23.078 -18.797 1 93.44 400 GLU A CA 1
ATOM 3082 C C . GLU A 1 400 ? 11.789 -22.328 -17.562 1 93.44 400 GLU A C 1
ATOM 3084 O O . GLU A 1 400 ? 12.969 -21.969 -17.484 1 93.44 400 GLU A O 1
ATOM 3089 N N . HIS A 1 401 ? 10.875 -22.109 -16.672 1 92.25 401 HIS A N 1
ATOM 3090 C CA . HIS A 1 401 ? 11.18 -21.375 -15.461 1 92.25 401 HIS A CA 1
ATOM 3091 C C . HIS A 1 401 ? 10.805 -22.156 -14.219 1 92.25 401 HIS A C 1
ATOM 3093 O O . HIS A 1 401 ? 9.625 -22.469 -14.016 1 92.25 401 HIS A O 1
ATOM 3099 N N . ILE A 1 402 ? 11.773 -22.516 -13.422 1 88.44 402 ILE A N 1
ATOM 3100 C CA . ILE A 1 402 ? 11.539 -23.25 -12.18 1 88.44 402 ILE A CA 1
ATOM 3101 C C . ILE A 1 402 ? 11.664 -22.297 -10.992 1 88.44 402 ILE A C 1
ATOM 3103 O O . ILE A 1 402 ? 12.711 -21.688 -10.797 1 88.44 402 ILE A O 1
ATOM 3107 N N . TRP A 1 403 ? 10.602 -22.234 -10.227 1 85.19 403 TRP A N 1
ATOM 3108 C CA . TRP A 1 403 ? 10.578 -21.406 -9.023 1 85.19 403 TRP A CA 1
ATOM 3109 C C . TRP A 1 403 ? 10.695 -22.266 -7.77 1 85.19 403 TRP A C 1
ATOM 3111 O O . TRP A 1 403 ? 9.938 -23.234 -7.598 1 85.19 403 TRP A O 1
ATOM 3121 N N . VAL A 1 404 ? 11.656 -21.969 -7.039 1 82.19 404 VAL A N 1
ATOM 3122 C CA . VAL A 1 404 ? 11.758 -22.578 -5.719 1 82.19 404 VAL A CA 1
ATOM 3123 C C . VAL A 1 404 ? 11.406 -21.547 -4.645 1 82.19 404 VAL A C 1
ATOM 3125 O O . VAL A 1 404 ? 12.102 -20.531 -4.488 1 82.19 404 VAL A O 1
ATOM 3128 N N . SER A 1 405 ? 10.328 -21.766 -3.959 1 79.31 405 SER A N 1
ATOM 3129 C CA . SER A 1 405 ? 9.875 -20.797 -2.963 1 79.31 405 SER A CA 1
ATOM 3130 C C . SER A 1 405 ? 10.18 -21.281 -1.549 1 79.31 405 SER A C 1
ATOM 3132 O O . SER A 1 405 ? 9.93 -22.438 -1.214 1 79.31 405 SER A O 1
ATOM 3134 N N . ALA A 1 406 ? 10.727 -20.375 -0.802 1 81.12 406 ALA A N 1
ATOM 3135 C CA . ALA A 1 406 ? 10.844 -20.641 0.628 1 81.12 406 ALA A CA 1
ATOM 3136 C C . ALA A 1 406 ? 9.516 -20.422 1.343 1 81.12 406 ALA A C 1
ATOM 3138 O O . ALA A 1 406 ? 8.5 -20.156 0.701 1 81.12 406 ALA A O 1
ATOM 3139 N N . ASP A 1 407 ? 9.547 -20.781 2.576 1 79.44 407 ASP A N 1
ATOM 3140 C CA . ASP A 1 407 ? 8.414 -20.344 3.389 1 79.44 407 ASP A CA 1
ATOM 3141 C C . ASP A 1 407 ? 8.414 -18.828 3.584 1 79.44 407 ASP A C 1
ATOM 3143 O O . ASP A 1 407 ? 9 -18.328 4.547 1 79.44 407 ASP A O 1
ATOM 3147 N N . ILE A 1 408 ? 7.727 -18.188 2.748 1 81.56 408 ILE A N 1
ATOM 3148 C CA . ILE A 1 408 ? 7.805 -16.734 2.617 1 81.56 408 ILE A CA 1
ATOM 3149 C C . ILE A 1 408 ? 7.383 -16.078 3.93 1 81.56 408 ILE A C 1
ATOM 3151 O O . ILE A 1 408 ? 8.031 -15.133 4.391 1 81.56 408 ILE A O 1
ATOM 3155 N N . LYS A 1 409 ? 6.316 -16.5 4.512 1 78.12 409 LYS A N 1
ATOM 3156 C CA . LYS A 1 409 ? 5.844 -15.938 5.77 1 78.12 409 LYS A CA 1
ATOM 3157 C C . LYS A 1 409 ? 6.914 -16.031 6.855 1 78.12 409 LYS A C 1
ATOM 3159 O O . LYS A 1 409 ? 7.176 -15.07 7.57 1 78.12 409 LYS A O 1
ATOM 3164 N N . GLN A 1 410 ? 7.473 -17.219 6.941 1 83.12 410 GLN A N 1
ATOM 3165 C CA . GLN A 1 410 ? 8.5 -17.453 7.949 1 83.12 410 GLN A CA 1
ATOM 3166 C C . GLN A 1 410 ? 9.75 -16.625 7.656 1 83.12 410 GLN A C 1
ATOM 3168 O O . GLN A 1 410 ? 10.367 -16.062 8.57 1 83.12 410 GLN A O 1
ATOM 3173 N N . LYS A 1 411 ? 10.172 -16.625 6.426 1 87.5 411 LYS A N 1
ATOM 3174 C CA . LYS A 1 411 ? 11.352 -15.852 6.047 1 87.5 411 LYS A CA 1
ATOM 3175 C C . LYS A 1 411 ? 11.172 -14.375 6.355 1 87.5 411 LYS A C 1
ATOM 3177 O O . LYS A 1 411 ? 12.086 -13.727 6.887 1 87.5 411 LYS A O 1
ATOM 3182 N N . ARG A 1 412 ? 10.055 -13.805 6.023 1 88.25 412 ARG A N 1
ATOM 3183 C CA . ARG A 1 412 ? 9.766 -12.398 6.281 1 88.25 412 ARG A CA 1
ATOM 3184 C C . ARG A 1 412 ? 9.734 -12.102 7.777 1 88.25 412 ARG A C 1
ATOM 3186 O O . ARG A 1 412 ? 10.219 -11.062 8.227 1 88.25 412 ARG A O 1
ATOM 3193 N N . ALA A 1 413 ? 9.195 -13.039 8.531 1 87.06 413 ALA A N 1
ATOM 3194 C CA . ALA A 1 413 ? 9.195 -12.898 9.984 1 87.06 413 ALA A CA 1
ATOM 3195 C C . ALA A 1 413 ? 10.625 -12.867 10.523 1 87.06 413 ALA A C 1
ATOM 3197 O O . ALA A 1 413 ? 10.93 -12.102 11.445 1 87.06 413 ALA A O 1
ATOM 3198 N N . ASN A 1 414 ? 11.477 -13.742 9.953 1 89.94 414 ASN A N 1
ATOM 3199 C CA . ASN A 1 414 ? 12.875 -13.781 10.367 1 89.94 414 ASN A CA 1
ATOM 3200 C C . ASN A 1 414 ? 13.586 -12.461 10.078 1 89.94 414 ASN A C 1
ATOM 3202 O O . ASN A 1 414 ? 14.328 -11.953 10.922 1 89.94 414 ASN A O 1
ATOM 3206 N N . VAL A 1 415 ? 13.391 -11.906 8.945 1 91.88 415 VAL A N 1
ATOM 3207 C CA . VAL A 1 415 ? 13.992 -10.625 8.586 1 91.88 415 VAL A CA 1
ATOM 3208 C C . VAL A 1 415 ? 13.477 -9.539 9.523 1 91.88 415 VAL A C 1
ATOM 3210 O O . VAL A 1 415 ? 14.25 -8.703 9.992 1 91.88 415 VAL A O 1
ATOM 3213 N N . GLY A 1 416 ? 12.141 -9.562 9.797 1 93.12 416 GLY A N 1
ATOM 3214 C CA . GLY A 1 416 ? 11.523 -8.57 10.656 1 93.12 416 GLY A CA 1
ATOM 3215 C C . GLY A 1 416 ? 12.133 -8.523 12.047 1 93.12 416 GLY A C 1
ATOM 3216 O O . GLY A 1 416 ? 12.43 -7.445 12.57 1 93.12 416 GLY A O 1
ATOM 3217 N N . VAL A 1 417 ? 12.344 -9.656 12.633 1 91.62 417 VAL A N 1
ATOM 3218 C CA . VAL A 1 417 ? 12.891 -9.711 13.984 1 91.62 417 VAL A CA 1
ATOM 3219 C C . VAL A 1 417 ? 14.336 -9.219 13.977 1 91.62 417 VAL A C 1
ATOM 3221 O O . VAL A 1 417 ? 14.797 -8.609 14.945 1 91.62 417 VAL A O 1
ATOM 3224 N N . ASN A 1 418 ? 15.078 -9.523 12.945 1 92.25 418 ASN A N 1
ATOM 3225 C CA . ASN A 1 418 ? 16.453 -9.055 12.836 1 92.25 418 ASN A CA 1
ATOM 3226 C C . ASN A 1 418 ? 16.516 -7.539 12.672 1 92.25 418 ASN A C 1
ATOM 3228 O O . ASN A 1 418 ? 17.375 -6.879 13.266 1 92.25 418 ASN A O 1
ATOM 3232 N N . VAL A 1 419 ? 15.641 -7.016 11.852 1 94.62 419 VAL A N 1
ATOM 3233 C CA . VAL A 1 419 ? 15.617 -5.57 11.641 1 94.62 419 VAL A CA 1
ATOM 3234 C C . VAL A 1 419 ? 15.219 -4.867 12.938 1 94.62 419 VAL A C 1
ATOM 3236 O O . VAL A 1 419 ? 15.797 -3.84 13.297 1 94.62 419 VAL A O 1
ATOM 3239 N N . ASN A 1 420 ? 14.25 -5.422 13.633 1 93.69 420 ASN A N 1
ATOM 3240 C CA . ASN A 1 420 ? 13.859 -4.844 14.906 1 93.69 420 ASN A CA 1
ATOM 3241 C C . ASN A 1 420 ? 15 -4.875 15.922 1 93.69 420 ASN A C 1
ATOM 3243 O O . ASN A 1 420 ? 15.172 -3.938 16.703 1 93.69 420 ASN A O 1
ATOM 3247 N N . ALA A 1 421 ? 15.695 -5.953 15.898 1 93.12 421 ALA A N 1
ATOM 3248 C CA . ALA A 1 421 ? 16.875 -6.031 16.75 1 93.12 421 ALA A CA 1
ATOM 3249 C C . ALA A 1 421 ? 17.906 -4.969 16.359 1 93.12 421 ALA A C 1
ATOM 3251 O O . ALA A 1 421 ? 18.484 -4.309 17.219 1 93.12 421 ALA A O 1
ATOM 3252 N N . TRP A 1 422 ? 18.141 -4.801 15.117 1 95.25 422 TRP A N 1
ATOM 3253 C CA . TRP A 1 422 ? 19.094 -3.82 14.609 1 95.25 422 TRP A CA 1
ATOM 3254 C C . TRP A 1 422 ? 18.688 -2.408 15.016 1 95.25 422 TRP A C 1
ATOM 3256 O O . TRP A 1 422 ? 19.531 -1.58 15.344 1 95.25 422 TRP A O 1
ATOM 3266 N N . LEU A 1 423 ? 17.438 -2.109 15.016 1 94.31 423 LEU A N 1
ATOM 3267 C CA . LEU A 1 423 ? 16.922 -0.783 15.344 1 94.31 423 LEU A CA 1
ATOM 3268 C C . LEU A 1 423 ? 17.219 -0.432 16.797 1 94.31 423 LEU A C 1
ATOM 3270 O O . LEU A 1 423 ? 17.25 0.746 17.172 1 94.31 423 LEU A O 1
ATOM 3274 N N . LYS A 1 424 ? 17.438 -1.411 17.609 1 93.44 424 LYS A N 1
ATOM 3275 C CA . LYS A 1 424 ? 17.75 -1.172 19.016 1 93.44 424 LYS A CA 1
ATOM 3276 C C . LYS A 1 424 ? 19.203 -0.728 19.203 1 93.44 424 LYS A C 1
ATOM 3278 O O . LYS A 1 424 ? 19.5 0.095 20.062 1 93.44 424 LYS A O 1
ATOM 3283 N N . ASN A 1 425 ? 20.031 -1.291 18.453 1 94.12 425 ASN A N 1
ATOM 3284 C CA . ASN A 1 425 ? 21.453 -0.951 18.453 1 94.12 425 ASN A CA 1
ATOM 3285 C C . ASN A 1 425 ? 22.031 -1.009 17.031 1 94.12 425 ASN A C 1
ATOM 3287 O O . ASN A 1 425 ? 22.75 -1.948 16.703 1 94.12 425 ASN A O 1
ATOM 3291 N N . PRO A 1 426 ? 21.812 0.076 16.328 1 94.88 426 PRO A N 1
ATOM 3292 C CA . PRO A 1 426 ? 22.172 0.069 14.914 1 94.88 426 PRO A CA 1
ATOM 3293 C C . PRO A 1 426 ? 23.672 -0.041 14.688 1 94.88 426 PRO A C 1
ATOM 3295 O O . PRO A 1 426 ? 24.469 0.552 15.438 1 94.88 426 PRO A O 1
ATOM 3298 N N . ASP A 1 427 ? 24.062 -0.827 13.773 1 94.88 427 ASP A N 1
ATOM 3299 C CA . ASP A 1 427 ? 25.438 -1.042 13.352 1 94.88 427 ASP A CA 1
ATOM 3300 C C . ASP A 1 427 ? 25.516 -1.363 11.859 1 94.88 427 ASP A C 1
ATOM 3302 O O . ASP A 1 427 ? 24.891 -2.316 11.398 1 94.88 427 ASP A O 1
ATOM 3306 N N . LEU A 1 428 ? 26.328 -0.593 11.125 1 95.69 428 LEU A N 1
ATOM 3307 C CA . LEU A 1 428 ? 26.375 -0.729 9.672 1 95.69 428 LEU A CA 1
ATOM 3308 C C . LEU A 1 428 ? 26.891 -2.104 9.273 1 95.69 428 LEU A C 1
ATOM 3310 O O . LEU A 1 428 ? 26.531 -2.631 8.219 1 95.69 428 LEU A O 1
ATOM 3314 N N . GLY A 1 429 ? 27.719 -2.688 10.055 1 93.38 429 GLY A N 1
ATOM 3315 C CA . GLY A 1 429 ? 28.281 -3.994 9.766 1 93.38 429 GLY A CA 1
ATOM 3316 C C . GLY A 1 429 ? 27.266 -5.121 9.867 1 93.38 429 GLY A C 1
ATOM 3317 O O . GLY A 1 429 ? 27.484 -6.207 9.32 1 93.38 429 GLY A O 1
ATOM 3318 N N . MET A 1 430 ? 26.156 -4.941 10.477 1 92.69 430 MET A N 1
ATOM 3319 C CA . MET A 1 430 ? 25.156 -5.98 10.727 1 92.69 430 MET A CA 1
ATOM 3320 C C . MET A 1 430 ? 24.078 -5.949 9.656 1 92.69 430 MET A C 1
ATOM 3322 O O . MET A 1 430 ? 23.219 -6.832 9.609 1 92.69 430 MET A O 1
ATOM 3326 N N . ILE A 1 431 ? 24.141 -5.016 8.711 1 92.81 431 ILE A N 1
ATOM 3327 C CA . ILE A 1 431 ? 23.094 -4.789 7.723 1 92.81 431 ILE A CA 1
ATOM 3328 C C . ILE A 1 431 ? 22.969 -6.012 6.82 1 92.81 431 ILE A C 1
ATOM 3330 O O . ILE A 1 431 ? 21.859 -6.395 6.438 1 92.81 431 ILE A O 1
ATOM 3334 N N . PRO A 1 432 ? 24.062 -6.723 6.477 1 88.56 432 PRO A N 1
ATOM 3335 C CA . PRO A 1 432 ? 23.953 -7.906 5.621 1 88.56 432 PRO A CA 1
ATOM 3336 C C . PRO A 1 432 ? 23.047 -8.977 6.211 1 88.56 432 PRO A C 1
ATOM 3338 O O . PRO A 1 432 ? 22.562 -9.852 5.484 1 88.56 432 PRO A O 1
ATOM 3341 N N . LEU A 1 433 ? 22.766 -8.914 7.488 1 86.88 433 LEU A N 1
ATOM 3342 C CA . LEU A 1 433 ? 21.875 -9.867 8.133 1 86.88 433 LEU A CA 1
ATOM 3343 C C . LEU A 1 433 ? 20.453 -9.758 7.57 1 86.88 433 LEU A C 1
ATOM 3345 O O . LEU A 1 433 ? 19.672 -10.703 7.66 1 86.88 433 LEU A O 1
ATOM 3349 N N . PHE A 1 434 ? 20.141 -8.531 7.035 1 90.12 434 PHE A N 1
ATOM 3350 C CA . PHE A 1 434 ? 18.812 -8.328 6.453 1 90.12 434 PHE A CA 1
ATOM 3351 C C . PHE A 1 434 ? 18.609 -9.25 5.254 1 90.12 434 PHE A C 1
ATOM 3353 O O . PHE A 1 434 ? 17.469 -9.531 4.875 1 90.12 434 PHE A O 1
ATOM 3360 N N . MET A 1 435 ? 19.719 -9.727 4.66 1 85.44 435 MET A N 1
ATOM 3361 C CA . MET A 1 435 ? 19.656 -10.523 3.436 1 85.44 435 MET A CA 1
ATOM 3362 C C . MET A 1 435 ? 20.094 -11.953 3.701 1 85.44 435 MET A C 1
ATOM 3364 O O . MET A 1 435 ? 20.438 -12.688 2.77 1 85.44 435 MET A O 1
ATOM 3368 N N . ALA A 1 436 ? 20.156 -12.375 4.859 1 76.12 436 ALA A N 1
ATOM 3369 C CA . ALA A 1 436 ? 20.656 -13.703 5.211 1 76.12 436 ALA A CA 1
ATOM 3370 C C . ALA A 1 436 ? 19.812 -14.789 4.551 1 76.12 436 ALA A C 1
ATOM 3372 O O . ALA A 1 436 ? 20.344 -15.828 4.141 1 76.12 436 ALA A O 1
ATOM 3373 N N . GLY A 1 437 ? 18.609 -14.617 4.363 1 71.62 437 GLY A N 1
ATOM 3374 C CA . GLY A 1 437 ? 17.703 -15.641 3.828 1 71.62 437 GLY A CA 1
ATOM 3375 C C . GLY A 1 437 ? 17.906 -15.891 2.346 1 71.62 437 GLY A C 1
ATOM 3376 O O . GLY A 1 437 ? 17.469 -16.906 1.819 1 71.62 437 GLY A O 1
ATOM 3377 N N . ASP A 1 438 ? 18.578 -15.031 1.7 1 77.44 438 ASP A N 1
ATOM 3378 C CA . ASP A 1 438 ? 18.781 -15.133 0.258 1 77.44 438 ASP A CA 1
ATOM 3379 C C . ASP A 1 438 ? 19.922 -16.094 -0.072 1 77.44 438 ASP A C 1
ATOM 3381 O O . ASP A 1 438 ? 20.016 -16.578 -1.196 1 77.44 438 ASP A O 1
ATOM 3385 N N . LYS A 1 439 ? 20.734 -16.406 0.767 1 73.75 439 LYS A N 1
ATOM 3386 C CA . LYS A 1 439 ? 22 -17.078 0.483 1 73.75 439 LYS A CA 1
ATOM 3387 C C . LYS A 1 439 ? 21.781 -18.594 0.328 1 73.75 439 LYS A C 1
ATOM 3389 O O . LYS A 1 439 ? 22.703 -19.312 -0.024 1 73.75 439 LYS A O 1
ATOM 3394 N N . GLN A 1 440 ? 20.609 -19.031 0.397 1 76.56 440 GLN A N 1
ATOM 3395 C CA . GLN A 1 440 ? 20.297 -20.438 0.208 1 76.56 440 GLN A CA 1
ATOM 3396 C C . GLN A 1 440 ? 20.094 -20.766 -1.27 1 76.56 440 GLN A C 1
ATOM 3398 O O . GLN A 1 440 ? 19.891 -21.922 -1.632 1 76.56 440 GLN A O 1
ATOM 3403 N N . PHE A 1 441 ? 20.281 -19.75 -2.061 1 81.5 441 PHE A N 1
ATOM 3404 C CA . PHE A 1 441 ? 20.031 -20 -3.479 1 81.5 441 PHE A CA 1
ATOM 3405 C C . PHE A 1 441 ? 21.109 -20.922 -4.059 1 81.5 441 PHE A C 1
ATOM 3407 O O . PHE A 1 441 ? 20.828 -21.672 -4.996 1 81.5 441 PHE A O 1
ATOM 3414 N N . MET A 1 442 ? 22.281 -20.984 -3.488 1 82.44 442 MET A N 1
ATOM 3415 C CA . MET A 1 442 ? 23.328 -21.875 -3.971 1 82.44 442 MET A CA 1
ATOM 3416 C C . MET A 1 442 ? 23.016 -23.328 -3.648 1 82.44 442 MET A C 1
ATOM 3418 O O . MET A 1 442 ? 23.297 -24.219 -4.445 1 82.44 442 MET A O 1
ATOM 3422 N N . TYR A 1 443 ? 22.469 -23.453 -2.508 1 83.56 443 TYR A N 1
ATOM 3423 C CA . TYR A 1 443 ? 22.062 -24.797 -2.121 1 83.56 443 TYR A CA 1
ATOM 3424 C C . TYR A 1 443 ? 20.984 -25.328 -3.066 1 83.56 443 TYR A C 1
ATOM 3426 O O . TYR A 1 443 ? 21.078 -26.469 -3.539 1 83.56 443 TYR A O 1
ATOM 3434 N N . HIS A 1 444 ? 20.078 -24.562 -3.311 1 86.69 444 HIS A N 1
ATOM 3435 C CA . HIS A 1 444 ? 18.969 -24.984 -4.164 1 86.69 444 HIS A CA 1
ATOM 3436 C C . HIS A 1 444 ? 19.422 -25.156 -5.609 1 86.69 444 HIS A C 1
ATOM 3438 O O . HIS A 1 444 ? 18.891 -26.016 -6.328 1 86.69 444 HIS A O 1
ATOM 3444 N N . ALA A 1 445 ? 20.406 -24.375 -6.023 1 87.69 445 ALA A N 1
ATOM 3445 C CA . ALA A 1 445 ? 20.969 -24.547 -7.359 1 87.69 445 ALA A CA 1
ATOM 3446 C C . ALA A 1 445 ? 21.609 -25.922 -7.516 1 87.69 445 ALA A C 1
ATOM 3448 O O . ALA A 1 445 ? 21.375 -26.609 -8.516 1 87.69 445 ALA A O 1
ATOM 3449 N N . ASN A 1 446 ? 22.375 -26.297 -6.527 1 88.25 446 ASN A N 1
ATOM 3450 C CA . ASN A 1 446 ? 23.016 -27.609 -6.57 1 88.25 446 ASN A CA 1
ATOM 3451 C C . ASN A 1 446 ? 21.984 -28.734 -6.516 1 88.25 446 ASN A C 1
ATOM 3453 O O . ASN A 1 446 ? 22.141 -29.734 -7.203 1 88.25 446 ASN A O 1
ATOM 3457 N N . ARG A 1 447 ? 21.047 -28.547 -5.707 1 87.25 447 ARG A N 1
ATOM 3458 C CA . ARG A 1 447 ? 19.969 -29.531 -5.617 1 87.25 447 ARG A CA 1
ATOM 3459 C C . ARG A 1 447 ? 19.266 -29.703 -6.957 1 87.25 447 ARG A C 1
ATOM 3461 O O . ARG A 1 447 ? 19 -30.812 -7.398 1 87.25 447 ARG A O 1
ATOM 3468 N N . LEU A 1 448 ? 18.984 -28.641 -7.602 1 87.94 448 LEU A N 1
ATOM 3469 C CA . LEU A 1 448 ? 18.281 -28.672 -8.875 1 87.94 448 LEU A CA 1
ATOM 3470 C C . LEU A 1 448 ? 19.141 -29.297 -9.969 1 87.94 448 LEU A C 1
ATOM 3472 O O . LEU A 1 448 ? 18.625 -29.984 -10.852 1 87.94 448 LEU A O 1
ATOM 3476 N N . MET A 1 449 ? 20.438 -28.984 -9.953 1 90.5 449 MET A N 1
ATOM 3477 C CA . MET A 1 449 ? 21.344 -29.609 -10.906 1 90.5 449 MET A CA 1
ATOM 3478 C C . MET A 1 449 ? 21.312 -31.141 -10.773 1 90.5 449 MET A C 1
ATOM 3480 O O . MET A 1 449 ? 21.219 -31.844 -11.781 1 90.5 449 MET A O 1
ATOM 3484 N N . LYS A 1 450 ? 21.266 -31.562 -9.547 1 88.5 450 LYS A N 1
ATOM 3485 C CA . LYS A 1 450 ? 21.203 -33 -9.305 1 88.5 450 LYS A CA 1
ATOM 3486 C C . LYS A 1 450 ? 19.875 -33.594 -9.766 1 88.5 450 LYS A C 1
ATOM 3488 O O . LYS A 1 450 ? 19.844 -34.656 -10.406 1 88.5 450 LYS A O 1
ATOM 3493 N N . GLU A 1 451 ? 18.875 -32.906 -9.461 1 85.5 451 GLU A N 1
ATOM 3494 C CA . GLU A 1 451 ? 17.531 -33.406 -9.758 1 85.5 451 GLU A CA 1
ATOM 3495 C C . GLU A 1 451 ? 17.266 -33.406 -11.266 1 85.5 451 GLU A C 1
ATOM 3497 O O . GLU A 1 451 ? 16.547 -34.281 -11.766 1 85.5 451 GLU A O 1
ATOM 3502 N N . THR A 1 452 ? 17.812 -32.469 -12.016 1 85.38 452 THR A N 1
ATOM 3503 C CA . THR A 1 452 ? 17.531 -32.344 -13.445 1 85.38 452 THR A CA 1
ATOM 3504 C C . THR A 1 452 ? 18.594 -33.094 -14.258 1 85.38 452 THR A C 1
ATOM 3506 O O . THR A 1 452 ? 18.391 -33.375 -15.445 1 85.38 452 THR A O 1
ATOM 3509 N N . GLY A 1 453 ? 19.75 -33.281 -13.648 1 87.25 453 GLY A N 1
ATOM 3510 C CA . GLY A 1 453 ? 20.844 -33.938 -14.367 1 87.25 453 GLY A CA 1
ATOM 3511 C C . GLY A 1 453 ? 21.672 -32.969 -15.188 1 87.25 453 GLY A C 1
ATOM 3512 O O . GLY A 1 453 ? 22.578 -33.375 -15.914 1 87.25 453 GLY A O 1
ATOM 3513 N N . ILE A 1 454 ? 21.359 -31.734 -15.133 1 91.94 454 ILE A N 1
ATOM 3514 C CA . ILE A 1 454 ? 22.109 -30.703 -15.844 1 91.94 454 ILE A CA 1
ATOM 3515 C C . ILE A 1 454 ? 23.422 -30.422 -15.117 1 91.94 454 ILE A C 1
ATOM 3517 O O . ILE A 1 454 ? 23.438 -30.25 -13.891 1 91.94 454 ILE A O 1
ATOM 3521 N N . LYS A 1 455 ? 24.484 -30.219 -15.805 1 93.06 455 LYS A N 1
ATOM 3522 C CA . LYS A 1 455 ? 25.812 -30.172 -15.18 1 93.06 455 LYS A CA 1
ATOM 3523 C C . LYS A 1 455 ? 26.375 -28.766 -15.195 1 93.06 455 LYS A C 1
ATOM 3525 O O . LYS A 1 455 ? 27.391 -28.484 -14.562 1 93.06 455 LYS A O 1
ATOM 3530 N N . LEU A 1 456 ? 25.75 -27.875 -15.859 1 94.88 456 LEU A N 1
ATOM 3531 C CA . LEU A 1 456 ? 26.266 -26.516 -15.977 1 94.88 456 LEU A CA 1
ATOM 3532 C C . LEU A 1 456 ? 25.312 -25.531 -15.32 1 94.88 456 LEU A C 1
ATOM 3534 O O . LEU A 1 456 ? 24.125 -25.484 -15.656 1 94.88 456 LEU A O 1
ATOM 3538 N N . MET A 1 457 ? 25.828 -24.812 -14.344 1 94.75 457 MET A N 1
ATOM 3539 C CA . MET A 1 457 ? 25.109 -23.703 -13.711 1 94.75 457 MET A CA 1
ATOM 3540 C C . MET A 1 457 ? 25.734 -22.375 -14.094 1 94.75 457 MET A C 1
ATOM 3542 O O . MET A 1 457 ? 26.953 -22.203 -14.008 1 94.75 457 MET A O 1
ATOM 3546 N N . VAL A 1 458 ? 24.906 -21.406 -14.57 1 96 458 VAL A N 1
ATOM 3547 C CA . VAL A 1 458 ? 25.422 -20.141 -15.07 1 96 458 VAL A CA 1
ATOM 3548 C C . VAL A 1 458 ? 24.875 -18.984 -14.227 1 96 458 VAL A C 1
ATOM 3550 O O . VAL A 1 458 ? 23.688 -18.969 -13.906 1 96 458 VAL A O 1
ATOM 3553 N N . TYR A 1 459 ? 25.672 -18.109 -13.82 1 94.12 459 TYR A N 1
ATOM 3554 C CA . TYR A 1 459 ? 25.297 -16.844 -13.18 1 94.12 459 TYR A CA 1
ATOM 3555 C C . TYR A 1 459 ? 25.797 -15.656 -13.992 1 94.12 459 TYR A C 1
ATOM 3557 O O . TYR A 1 459 ? 26.703 -15.789 -14.812 1 94.12 459 TYR A O 1
ATOM 3565 N N . SER A 1 460 ? 25.094 -14.547 -13.82 1 94.5 460 SER A N 1
ATOM 3566 C CA . SER A 1 460 ? 25.406 -13.359 -14.617 1 94.5 460 SER A CA 1
ATOM 3567 C C . SER A 1 460 ? 25.828 -12.195 -13.727 1 94.5 460 SER A C 1
ATOM 3569 O O . SER A 1 460 ? 25.484 -11.039 -14.008 1 94.5 460 SER A O 1
ATOM 3571 N N . THR A 1 461 ? 26.469 -12.492 -12.719 1 89.69 461 THR A N 1
ATOM 3572 C CA . THR A 1 461 ? 26.984 -11.422 -11.867 1 89.69 461 THR A CA 1
ATOM 3573 C C . THR A 1 461 ? 28.125 -10.68 -12.555 1 89.69 461 THR A C 1
ATOM 3575 O O . THR A 1 461 ? 28.969 -11.297 -13.203 1 89.69 461 THR A O 1
ATOM 3578 N N . ASN A 1 462 ? 28.078 -9.383 -12.516 1 88.88 462 ASN A N 1
ATOM 3579 C CA . ASN A 1 462 ? 29.156 -8.609 -13.109 1 88.88 462 ASN A CA 1
ATOM 3580 C C . ASN A 1 462 ? 30.094 -8.047 -12.039 1 88.88 462 ASN A C 1
ATOM 3582 O O . ASN A 1 462 ? 29.672 -7.762 -10.922 1 88.88 462 ASN A O 1
ATOM 3586 N N . HIS A 1 463 ? 31.328 -7.82 -12.352 1 87 463 HIS A N 1
ATOM 3587 C CA . HIS A 1 463 ? 32.375 -7.469 -11.406 1 87 463 HIS A CA 1
ATOM 3588 C C . HIS A 1 463 ? 32.281 -6 -11 1 87 463 HIS A C 1
ATOM 3590 O O . HIS A 1 463 ? 32.875 -5.59 -10 1 87 463 HIS A O 1
ATOM 3596 N N . LEU A 1 464 ? 31.484 -5.266 -11.703 1 90.81 464 LEU A N 1
ATOM 3597 C CA . LEU A 1 464 ? 31.375 -3.844 -11.398 1 90.81 464 LEU A CA 1
ATOM 3598 C C . LEU A 1 464 ? 30.422 -3.607 -10.234 1 90.81 464 LEU A C 1
ATOM 3600 O O . LEU A 1 464 ? 30.422 -2.535 -9.625 1 90.81 464 LEU A O 1
ATOM 3604 N N . GLU A 1 465 ? 29.562 -4.613 -9.891 1 89.5 465 GLU A N 1
ATOM 3605 C CA . GLU A 1 465 ? 28.531 -4.438 -8.875 1 89.5 465 GLU A CA 1
ATOM 3606 C C . GLU A 1 465 ? 28.938 -5.09 -7.555 1 89.5 465 GLU A C 1
ATOM 3608 O O . GLU A 1 465 ? 28.078 -5.445 -6.742 1 89.5 465 GLU A O 1
ATOM 3613 N N . ARG A 1 466 ? 30.141 -5.156 -7.371 1 82.56 466 ARG A N 1
ATOM 3614 C CA . ARG A 1 466 ? 30.641 -5.707 -6.113 1 82.56 466 ARG A CA 1
ATOM 3615 C C . ARG A 1 466 ? 30.438 -4.719 -4.969 1 82.56 466 ARG A C 1
ATOM 3617 O O . ARG A 1 466 ? 30.688 -3.523 -5.121 1 82.56 466 ARG A O 1
ATOM 3624 N N . THR A 1 467 ? 29.875 -5.191 -3.9 1 81.81 467 THR A N 1
ATOM 3625 C CA . THR A 1 467 ? 29.562 -4.352 -2.748 1 81.81 467 THR A CA 1
ATOM 3626 C C . THR A 1 467 ? 30.328 -4.812 -1.517 1 81.81 467 THR A C 1
ATOM 3628 O O . THR A 1 467 ? 29.766 -4.969 -0.438 1 81.81 467 THR A O 1
ATOM 3631 N N . ASP A 1 468 ? 31.562 -4.93 -1.628 1 82.69 468 ASP A N 1
ATOM 3632 C CA . ASP A 1 468 ? 32.406 -5.492 -0.586 1 82.69 468 ASP A CA 1
ATOM 3633 C C . ASP A 1 468 ? 32.625 -4.5 0.557 1 82.69 468 ASP A C 1
ATOM 3635 O O . ASP A 1 468 ? 33.156 -4.855 1.608 1 82.69 468 ASP A O 1
ATOM 3639 N N . PHE A 1 469 ? 32.156 -3.279 0.32 1 89.19 469 PHE A N 1
ATOM 3640 C CA . PHE A 1 469 ? 32.312 -2.279 1.366 1 89.19 469 PHE A CA 1
ATOM 3641 C C . PHE A 1 469 ? 31.547 -2.668 2.619 1 89.19 469 PHE A C 1
ATOM 3643 O O . PHE A 1 469 ? 31.859 -2.205 3.719 1 89.19 469 PHE A O 1
ATOM 3650 N N . LYS A 1 470 ? 30.562 -3.525 2.494 1 89.25 470 LYS A N 1
ATOM 3651 C CA . LYS A 1 470 ? 29.734 -3.918 3.623 1 89.25 470 LYS A CA 1
ATOM 3652 C C . LYS A 1 470 ? 30.547 -4.648 4.688 1 89.25 470 LYS A C 1
ATOM 3654 O O . LYS A 1 470 ? 30.328 -4.445 5.883 1 89.25 470 LYS A O 1
ATOM 3659 N N . VAL A 1 471 ? 31.453 -5.414 4.188 1 86.44 471 VAL A N 1
ATOM 3660 C CA . VAL A 1 471 ? 32.312 -6.145 5.109 1 86.44 471 VAL A CA 1
ATOM 3661 C C . VAL A 1 471 ? 33.312 -5.18 5.754 1 86.44 471 VAL A C 1
ATOM 3663 O O . VAL A 1 471 ? 33.781 -5.414 6.871 1 86.44 471 VAL A O 1
ATOM 3666 N N . GLY A 1 472 ? 33.594 -4.117 5.059 1 90.25 472 GLY A N 1
ATOM 3667 C CA . GLY A 1 472 ? 34.5 -3.098 5.602 1 90.25 472 GLY A CA 1
ATOM 3668 C C . GLY A 1 472 ? 33.969 -2.484 6.887 1 90.25 472 GLY A C 1
ATOM 3669 O O . GLY A 1 472 ? 34.75 -2.119 7.77 1 90.25 472 GLY A O 1
ATOM 3670 N N . PHE A 1 473 ? 32.688 -2.383 7.027 1 92.94 473 PHE A N 1
ATOM 3671 C CA . PHE A 1 473 ? 32.094 -1.802 8.219 1 92.94 473 PHE A CA 1
ATOM 3672 C C . PHE A 1 473 ? 32.219 -2.748 9.406 1 92.94 473 PHE A C 1
ATOM 3674 O O . PHE A 1 473 ? 32 -2.348 10.555 1 92.94 473 PHE A O 1
ATOM 3681 N N . CYS A 1 474 ? 32.594 -4.027 9.055 1 90.44 474 CYS A N 1
ATOM 3682 C CA . CYS A 1 474 ? 32.875 -4.984 10.117 1 90.44 474 CYS A CA 1
ATOM 3683 C C . CYS A 1 474 ? 34.344 -4.93 10.539 1 90.44 474 CYS A C 1
ATOM 3685 O O . CYS A 1 474 ? 34.781 -5.723 11.375 1 90.44 474 CYS A O 1
ATOM 3687 N N . GLY A 1 475 ? 35.031 -4.098 9.914 1 87.25 475 GLY A N 1
ATOM 3688 C CA . GLY A 1 475 ? 36.438 -3.961 10.25 1 87.25 475 GLY A CA 1
ATOM 3689 C C . GLY A 1 475 ? 37.344 -4.887 9.445 1 87.25 475 GLY A C 1
ATOM 3690 O O . GLY A 1 475 ? 38.531 -5.074 9.781 1 87.25 475 GLY A O 1
ATOM 3691 N N . VAL A 1 476 ? 36.812 -5.492 8.531 1 85.62 476 VAL A N 1
ATOM 3692 C CA . VAL A 1 476 ? 37.594 -6.41 7.695 1 85.62 476 VAL A CA 1
ATOM 3693 C C . VAL A 1 476 ? 37.906 -5.742 6.359 1 85.62 476 VAL A C 1
ATOM 3695 O O . VAL A 1 476 ? 37 -5.258 5.668 1 85.62 476 VAL A O 1
ATOM 3698 N N . ARG A 1 477 ? 39.156 -5.66 6.098 1 80.56 477 ARG A N 1
ATOM 3699 C CA . ARG A 1 477 ? 39.594 -5.035 4.855 1 80.56 477 ARG A CA 1
ATOM 3700 C C . ARG A 1 477 ? 39.188 -5.855 3.645 1 80.56 477 ARG A C 1
ATOM 3702 O O . ARG A 1 477 ? 39.375 -7.07 3.609 1 80.56 477 ARG A O 1
ATOM 3709 N N . PRO A 1 478 ? 38.469 -5.152 2.9 1 69 478 PRO A N 1
ATOM 3710 C CA . PRO A 1 478 ? 38.062 -5.898 1.708 1 69 478 PRO A CA 1
ATOM 3711 C C . PRO A 1 478 ? 39.25 -6.387 0.881 1 69 478 PRO A C 1
ATOM 3713 O O . PRO A 1 478 ? 40.312 -5.762 0.899 1 69 478 PRO A O 1
ATOM 3716 N N . ALA A 1 479 ? 39.25 -7.668 0.654 1 55.41 479 ALA A N 1
ATOM 3717 C CA . ALA A 1 479 ? 40.375 -8.219 -0.129 1 55.41 479 ALA A CA 1
ATOM 3718 C C . ALA A 1 479 ? 40.656 -7.363 -1.362 1 55.41 479 ALA A C 1
ATOM 3720 O O . ALA A 1 479 ? 39.75 -6.645 -1.837 1 55.41 479 ALA A O 1
ATOM 3721 N N . SER A 1 480 ? 41.969 -7.168 -1.688 1 48.16 480 SER A N 1
ATOM 3722 C CA . SER A 1 480 ? 42.344 -6.43 -2.889 1 48.16 480 SER A CA 1
ATOM 3723 C C . SER A 1 480 ? 41.281 -6.59 -3.99 1 48.16 480 SER A C 1
ATOM 3725 O O . SER A 1 480 ? 40.469 -7.52 -3.955 1 48.16 480 SER A O 1
ATOM 3727 N N . ALA A 1 481 ? 41.406 -5.785 -5.098 1 38.38 481 ALA A N 1
ATOM 3728 C CA . ALA A 1 481 ? 40.688 -5.707 -6.379 1 38.38 481 ALA A CA 1
ATOM 3729 C C . ALA A 1 481 ? 40.531 -7.094 -6.992 1 38.38 481 ALA A C 1
ATOM 3731 O O . ALA A 1 481 ? 41.5 -7.777 -7.293 1 38.38 481 ALA A O 1
ATOM 3732 N N . GLY A 1 482 ? 39.406 -8.055 -6.617 1 42.72 482 GLY A N 1
ATOM 3733 C CA . GLY A 1 482 ? 39 -9.211 -7.406 1 42.72 482 GLY A CA 1
ATOM 3734 C C . GLY A 1 482 ? 38.562 -10.391 -6.559 1 42.72 482 GLY A C 1
ATOM 3735 O O . GLY A 1 482 ? 38.25 -11.461 -7.086 1 42.72 482 GLY A O 1
ATOM 3736 N N . VAL A 1 483 ? 38.938 -10.406 -5.328 1 37.91 483 VAL A N 1
ATOM 3737 C CA . VAL A 1 483 ? 38.656 -11.656 -4.617 1 37.91 483 VAL A CA 1
ATOM 3738 C C . VAL A 1 483 ? 37.188 -11.672 -4.16 1 37.91 483 VAL A C 1
ATOM 3740 O O . VAL A 1 483 ? 36.719 -10.727 -3.521 1 37.91 483 VAL A O 1
ATOM 3743 N N . GLN A 1 484 ? 36.5 -12.609 -4.625 1 48.5 484 GLN A N 1
ATOM 3744 C CA . GLN A 1 484 ? 35.094 -12.93 -4.293 1 48.5 484 GLN A CA 1
ATOM 3745 C C . GLN A 1 484 ? 34.969 -13.25 -2.807 1 48.5 484 GLN A C 1
ATOM 3747 O O . GLN A 1 484 ? 35.844 -13.883 -2.213 1 48.5 484 GLN A O 1
ATOM 3752 N N . LEU A 1 485 ? 34.062 -12.641 -2.084 1 47.12 485 LEU A N 1
ATOM 3753 C CA . LEU A 1 485 ? 33.781 -12.797 -0.665 1 47.12 485 LEU A CA 1
ATOM 3754 C C . LEU A 1 485 ? 33.875 -14.266 -0.249 1 47.12 485 LEU A C 1
ATOM 3756 O O . LEU A 1 485 ? 34.25 -14.562 0.883 1 47.12 485 LEU A O 1
ATOM 3760 N N . ASN A 1 486 ? 33.469 -15.18 -1.065 1 48.97 486 ASN A N 1
ATOM 3761 C CA . ASN A 1 486 ? 33.5 -16.594 -0.734 1 48.97 486 ASN A CA 1
ATOM 3762 C C . ASN A 1 486 ? 34.906 -17.109 -0.576 1 48.97 486 ASN A C 1
ATOM 3764 O O . ASN A 1 486 ? 35.125 -18.234 -0.125 1 48.97 486 ASN A O 1
ATOM 3768 N N . LYS A 1 487 ? 36.031 -16.219 -0.902 1 54.03 487 LYS A N 1
ATOM 3769 C CA . LYS A 1 487 ? 37.438 -16.609 -0.797 1 54.03 487 LYS A CA 1
ATOM 3770 C C . LYS A 1 487 ? 38.156 -15.812 0.295 1 54.03 487 LYS A C 1
ATOM 3772 O O . LYS A 1 487 ? 39.344 -15.516 0.178 1 54.03 487 LYS A O 1
ATOM 3777 N N . VAL A 1 488 ? 37.375 -15.344 1.192 1 57.81 488 VAL A N 1
ATOM 3778 C CA . VAL A 1 488 ? 37.969 -14.602 2.303 1 57.81 488 VAL A CA 1
ATOM 3779 C C . VAL A 1 488 ? 38.875 -15.523 3.111 1 57.81 488 VAL A C 1
ATOM 3781 O O . VAL A 1 488 ? 38.625 -16.719 3.229 1 57.81 488 VAL A O 1
ATOM 3784 N N . SER A 1 489 ? 40 -14.984 3.531 1 67.88 489 SER A N 1
ATOM 3785 C CA . SER A 1 489 ? 41 -15.734 4.312 1 67.88 489 SER A CA 1
ATOM 3786 C C . SER A 1 489 ? 40.375 -16.25 5.613 1 67.88 489 SER A C 1
ATOM 3788 O O . SER A 1 489 ? 39.344 -15.75 6.062 1 67.88 489 SER A O 1
ATOM 3790 N N . SER A 1 490 ? 40.875 -17.344 6.02 1 73.81 490 SER A N 1
ATOM 3791 C CA . SER A 1 490 ? 40.438 -17.922 7.281 1 73.81 490 SER A CA 1
ATOM 3792 C C . SER A 1 490 ? 40.5 -16.891 8.406 1 73.81 490 SER A C 1
ATOM 3794 O O . SER A 1 490 ? 39.625 -16.875 9.281 1 73.81 490 SER A O 1
ATOM 3796 N N . MET A 1 491 ? 41.469 -16.031 8.336 1 75.25 491 MET A N 1
ATOM 3797 C CA . MET A 1 491 ? 41.594 -15 9.359 1 75.25 491 MET A CA 1
ATOM 3798 C C . MET A 1 491 ? 40.469 -13.992 9.25 1 75.25 491 MET A C 1
ATOM 3800 O O . MET A 1 491 ? 39.906 -13.555 10.258 1 75.25 491 MET A O 1
ATOM 3804 N N . GLN A 1 492 ? 40.188 -13.609 8.094 1 79.5 492 GLN A N 1
ATOM 3805 C CA . GLN A 1 492 ? 39.094 -12.648 7.859 1 79.5 492 GLN A CA 1
ATOM 3806 C C . GLN A 1 492 ? 37.75 -13.234 8.273 1 79.5 492 GLN A C 1
ATOM 3808 O O . GLN A 1 492 ? 36.906 -12.516 8.812 1 79.5 492 GLN A O 1
ATOM 3813 N N . LYS A 1 493 ? 37.625 -14.477 8.086 1 80.38 493 LYS A N 1
ATOM 3814 C CA . LYS A 1 493 ? 36.406 -15.148 8.508 1 80.38 493 LYS A CA 1
ATOM 3815 C C . LYS A 1 493 ? 36.25 -15.141 10.023 1 80.38 493 LYS A C 1
ATOM 3817 O O . LYS A 1 493 ? 35.156 -14.953 10.555 1 80.38 493 LYS A O 1
ATOM 3822 N N . ALA A 1 494 ? 37.344 -15.414 10.562 1 80.19 494 ALA A N 1
ATOM 3823 C CA . ALA A 1 494 ? 37.344 -15.391 12.023 1 80.19 494 ALA A CA 1
ATOM 3824 C C . ALA A 1 494 ? 37 -14 12.539 1 80.19 494 ALA A C 1
ATOM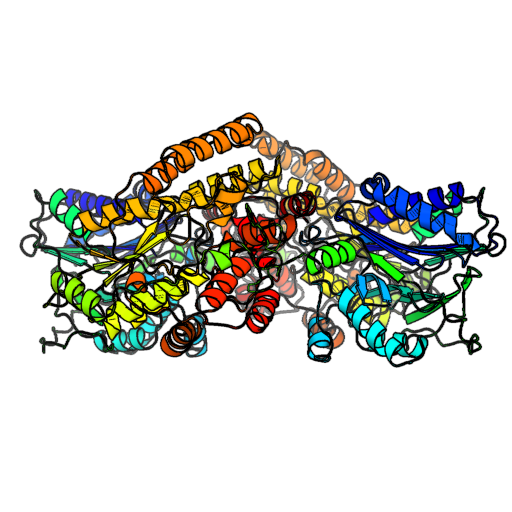 3826 O O . ALA A 1 494 ? 36.281 -13.859 13.531 1 80.19 494 ALA A O 1
ATOM 3827 N N . GLN A 1 495 ? 37.594 -12.984 11.93 1 83.06 495 GLN A N 1
ATOM 3828 C CA . GLN A 1 495 ? 37.312 -11.609 12.328 1 83.06 495 GLN A CA 1
ATOM 3829 C C . GLN A 1 495 ? 35.812 -11.281 12.148 1 83.06 495 GLN A C 1
ATOM 3831 O O . GLN A 1 495 ? 35.219 -10.609 13 1 83.06 495 GLN A O 1
ATOM 3836 N N . LEU A 1 496 ? 35.344 -11.695 11.055 1 84.56 496 LEU A N 1
ATOM 3837 C CA . LEU A 1 496 ? 33.938 -11.469 10.789 1 84.56 496 LEU A CA 1
ATOM 3838 C C . LEU A 1 496 ? 33.062 -12.18 11.828 1 84.56 496 LEU A C 1
ATOM 3840 O O . LEU A 1 496 ? 32.094 -11.617 12.32 1 84.56 496 LEU A O 1
ATOM 3844 N N . ALA A 1 497 ? 33.406 -13.414 12.117 1 83.44 497 ALA A N 1
ATOM 3845 C CA . ALA A 1 497 ? 32.656 -14.188 13.117 1 83.44 497 ALA A CA 1
ATOM 3846 C C . ALA A 1 497 ? 32.688 -13.5 14.477 1 83.44 497 ALA A C 1
ATOM 3848 O O . ALA A 1 497 ? 31.688 -13.461 15.188 1 83.44 497 ALA A O 1
ATOM 3849 N N . LEU A 1 498 ? 33.844 -13.031 14.797 1 86.31 498 LEU A N 1
ATOM 3850 C CA . LEU A 1 498 ? 34 -12.336 16.062 1 86.31 498 LEU A CA 1
ATOM 3851 C C . LEU A 1 498 ? 33.188 -11.062 16.109 1 86.31 498 LEU A C 1
ATOM 3853 O O . LEU A 1 498 ? 32.594 -10.727 17.141 1 86.31 498 LEU A O 1
ATOM 3857 N N . TYR A 1 499 ? 33.156 -10.375 15.016 1 89.19 499 TYR A N 1
ATOM 3858 C CA . TYR A 1 499 ? 32.375 -9.148 14.922 1 89.19 499 TYR A CA 1
ATOM 3859 C C . TYR A 1 499 ? 30.906 -9.438 15.156 1 89.19 499 TYR A C 1
ATOM 3861 O O . TYR A 1 499 ? 30.25 -8.742 15.938 1 89.19 499 TYR A O 1
ATOM 3869 N N . TYR A 1 500 ? 30.344 -10.422 14.562 1 86.94 500 TYR A N 1
ATOM 3870 C CA . TYR A 1 500 ? 28.938 -10.789 14.695 1 86.94 500 TYR A CA 1
ATOM 3871 C C . TYR A 1 500 ? 28.641 -11.273 16.109 1 86.94 500 TYR A C 1
ATOM 3873 O O . TYR A 1 500 ? 27.609 -10.914 16.688 1 86.94 500 TYR A O 1
ATOM 3881 N N . MET A 1 501 ? 29.578 -12.039 16.641 1 86 501 MET A N 1
ATOM 3882 C CA . MET A 1 501 ? 29.406 -12.539 18 1 86 501 MET A CA 1
ATOM 3883 C C . MET A 1 501 ? 29.344 -11.391 19 1 86 501 MET A C 1
ATOM 3885 O O . MET A 1 501 ? 28.516 -11.398 19.906 1 86 501 MET A O 1
ATOM 3889 N N . LYS A 1 502 ? 30.219 -10.516 18.812 1 89.5 502 LYS A N 1
ATOM 3890 C CA . LYS A 1 502 ? 30.234 -9.344 19.688 1 89.5 502 LYS A CA 1
ATOM 3891 C C . LYS A 1 502 ? 28.906 -8.594 19.625 1 89.5 502 LYS A C 1
ATOM 3893 O O . LYS A 1 502 ? 28.375 -8.18 20.656 1 89.5 502 LYS A O 1
ATOM 3898 N N . ASN A 1 503 ? 28.391 -8.383 18.438 1 89.62 503 ASN A N 1
ATOM 3899 C CA . ASN A 1 503 ? 27.125 -7.656 18.266 1 89.62 503 ASN A CA 1
ATOM 3900 C C . ASN A 1 503 ? 25.953 -8.445 18.828 1 89.62 503 ASN A C 1
ATOM 3902 O O . ASN A 1 503 ? 25 -7.855 19.328 1 89.62 503 ASN A O 1
ATOM 3906 N N . TYR A 1 504 ? 26.047 -9.766 18.812 1 88.44 504 TYR A N 1
ATOM 3907 C CA . TYR A 1 504 ? 25 -10.602 19.406 1 88.44 504 TYR A CA 1
ATOM 3908 C C . TYR A 1 504 ? 25 -10.492 20.922 1 88.44 504 TYR A C 1
ATOM 3910 O O . TYR A 1 504 ? 23.938 -10.539 21.547 1 88.44 504 TYR A O 1
ATOM 3918 N N . LEU A 1 505 ? 26.141 -10.312 21.438 1 86.38 505 LEU A N 1
ATOM 3919 C CA . LEU A 1 505 ? 26.281 -10.211 22.875 1 86.38 505 LEU A CA 1
ATOM 3920 C C . LEU A 1 505 ? 25.734 -8.875 23.375 1 86.38 505 LEU A C 1
ATOM 3922 O O . LEU A 1 505 ? 25.078 -8.812 24.422 1 86.38 505 LEU A O 1
ATOM 3926 N N . VAL A 1 506 ? 26.031 -7.883 22.609 1 88.88 506 VAL A N 1
ATOM 3927 C CA . VAL A 1 506 ? 25.625 -6.535 23.016 1 88.88 506 VAL A CA 1
ATOM 3928 C C . VAL A 1 506 ? 24.141 -6.344 22.75 1 88.88 506 VAL A C 1
ATOM 3930 O O . VAL A 1 506 ? 23.469 -5.574 23.438 1 88.88 506 VAL A O 1
ATOM 3933 N N . ASN A 1 507 ? 23.641 -7.047 21.797 1 90.62 507 ASN A N 1
ATOM 3934 C CA . ASN A 1 507 ? 22.234 -6.949 21.406 1 90.62 507 ASN A CA 1
ATOM 3935 C C . ASN A 1 507 ? 21.562 -8.32 21.375 1 90.62 507 ASN A C 1
ATOM 3937 O O . ASN A 1 507 ? 21.453 -8.938 20.312 1 90.62 507 ASN A O 1
ATOM 3941 N N . PRO A 1 508 ? 21.031 -8.734 22.469 1 84.81 508 PRO A N 1
ATOM 3942 C CA . PRO A 1 508 ? 20.453 -10.078 22.547 1 84.81 508 PRO A CA 1
ATOM 3943 C C . PRO A 1 508 ? 19.219 -10.242 21.672 1 84.81 508 PRO A C 1
ATOM 3945 O O . PRO A 1 508 ? 18.75 -11.359 21.453 1 84.81 508 PRO A O 1
ATOM 3948 N N . GLY A 1 509 ? 18.781 -9.141 21.125 1 83.69 509 GLY A N 1
ATOM 3949 C CA . GLY A 1 509 ? 17.656 -9.219 20.219 1 83.69 509 GLY A CA 1
ATOM 3950 C C . GLY A 1 509 ? 17.922 -10.07 19 1 83.69 509 GLY A C 1
ATOM 3951 O O . GLY A 1 509 ? 17 -10.586 18.359 1 83.69 509 GLY A O 1
ATOM 3952 N N . TYR A 1 510 ? 19.156 -10.266 18.672 1 87.44 510 TYR A N 1
ATOM 3953 C CA . TYR A 1 510 ? 19.547 -11.062 17.516 1 87.44 510 TYR A CA 1
ATOM 3954 C C . TYR A 1 510 ? 19.359 -12.555 17.781 1 87.44 510 TYR A C 1
ATOM 3956 O O . TYR A 1 510 ? 19.375 -13.367 16.859 1 87.44 510 TYR A O 1
ATOM 3964 N N . ILE A 1 511 ? 19.328 -12.922 19.047 1 83.62 511 ILE A N 1
ATOM 3965 C CA . ILE A 1 511 ? 19.094 -14.312 19.406 1 83.62 511 ILE A CA 1
ATOM 3966 C C . ILE A 1 511 ? 17.594 -14.609 19.359 1 83.62 511 ILE A C 1
ATOM 3968 O O . ILE A 1 511 ? 16.906 -14.539 20.391 1 83.62 511 ILE A O 1
ATOM 3972 N N . ASN A 1 512 ? 17.109 -14.945 18.266 1 82.31 512 ASN A N 1
ATOM 3973 C CA . ASN A 1 512 ? 15.68 -15.133 18.016 1 82.31 512 ASN A CA 1
ATOM 3974 C C . ASN A 1 512 ? 15.43 -16.297 17.062 1 82.31 512 ASN A C 1
ATOM 3976 O O . ASN A 1 512 ? 16.312 -17.125 16.844 1 82.31 512 ASN A O 1
ATOM 3980 N N . GLN A 1 513 ? 14.234 -16.469 16.562 1 75.19 513 GLN A N 1
ATOM 3981 C CA . GLN A 1 513 ? 13.805 -17.625 15.773 1 75.19 513 GLN A CA 1
ATOM 3982 C C . GLN A 1 513 ? 14.523 -17.672 14.43 1 75.19 513 GLN A C 1
ATOM 3984 O O . GLN A 1 513 ? 14.523 -18.703 13.758 1 75.19 513 GLN A O 1
ATOM 3989 N N . SER A 1 514 ? 15.242 -16.609 14.094 1 79.25 514 SER A N 1
ATOM 3990 C CA . SER A 1 514 ? 15.883 -16.547 12.789 1 79.25 514 SER A CA 1
ATOM 3991 C C . SER A 1 514 ? 17.25 -17.219 12.805 1 79.25 514 SER A C 1
ATOM 3993 O O . SER A 1 514 ? 17.875 -17.391 11.758 1 79.25 514 SER A O 1
ATOM 3995 N N . LEU A 1 515 ? 17.719 -17.547 13.898 1 77.62 515 LEU A N 1
ATOM 3996 C CA . LEU A 1 515 ? 19.094 -18.016 14.062 1 77.62 515 LEU A CA 1
ATOM 3997 C C . LEU A 1 515 ? 19.359 -19.219 13.156 1 77.62 515 LEU A C 1
ATOM 3999 O O . LEU A 1 515 ? 20.422 -19.312 12.539 1 77.62 515 LEU A O 1
ATOM 4003 N N . LEU A 1 516 ? 18.406 -20.078 13.109 1 68.88 516 LEU A N 1
ATOM 4004 C CA . LEU A 1 516 ? 18.594 -21.266 12.266 1 68.88 516 LEU A CA 1
ATOM 4005 C C . LEU A 1 516 ? 18.656 -20.875 10.789 1 68.88 516 LEU A C 1
ATOM 4007 O O . LEU A 1 516 ? 19.438 -21.438 10.031 1 68.88 516 LEU A O 1
ATOM 4011 N N . ASP A 1 517 ? 17.875 -20 10.477 1 76.5 517 ASP A N 1
ATOM 4012 C CA . ASP A 1 517 ? 17.859 -19.516 9.102 1 76.5 517 ASP A CA 1
ATOM 4013 C C . ASP A 1 517 ? 19.172 -18.828 8.742 1 76.5 517 ASP A C 1
ATOM 4015 O O . ASP A 1 517 ? 19.719 -19.047 7.66 1 76.5 517 ASP A O 1
ATOM 4019 N N . THR A 1 518 ? 19.609 -18.016 9.625 1 74.31 518 THR A N 1
ATOM 4020 C CA . THR A 1 518 ? 20.875 -17.312 9.43 1 74.31 518 THR A CA 1
ATOM 4021 C C . THR A 1 518 ? 22.031 -18.297 9.352 1 74.31 518 THR A C 1
ATOM 4023 O O . THR A 1 518 ? 22.938 -18.141 8.523 1 74.31 518 THR A O 1
ATOM 4026 N N . PHE A 1 519 ? 21.938 -19.25 10.148 1 70.25 519 PHE A N 1
ATOM 4027 C CA . PHE A 1 519 ? 22.984 -20.25 10.188 1 70.25 519 PHE A CA 1
ATOM 4028 C C . PHE A 1 519 ? 23.016 -21.047 8.891 1 70.25 519 PHE A C 1
ATOM 4030 O O . PHE A 1 519 ? 24.094 -21.297 8.328 1 70.25 519 PHE A O 1
ATOM 4037 N N . THR A 1 520 ? 21.938 -21.453 8.43 1 69.88 520 THR A N 1
ATOM 4038 C CA . THR A 1 520 ? 21.875 -22.234 7.199 1 69.88 520 THR A CA 1
ATOM 4039 C C . THR A 1 520 ? 22.266 -21.375 5.996 1 69.88 520 THR A C 1
ATOM 4041 O O . THR A 1 520 ? 22.859 -21.891 5.039 1 69.88 520 THR A O 1
ATOM 4044 N N . ALA A 1 521 ? 21.938 -20.188 6.066 1 72.88 521 ALA A N 1
ATOM 4045 C CA . ALA A 1 521 ? 22.375 -19.266 5.031 1 72.88 521 ALA A CA 1
ATOM 4046 C C . ALA A 1 521 ? 23.891 -19.156 5.004 1 72.88 521 ALA A C 1
ATOM 4048 O O . ALA A 1 521 ? 24.5 -19.141 3.934 1 72.88 521 ALA A O 1
ATOM 4049 N N . PHE A 1 522 ? 24.422 -19.031 6.168 1 68.88 522 PHE A N 1
ATOM 4050 C CA . PHE A 1 522 ? 25.875 -18.969 6.309 1 68.88 522 PHE A CA 1
ATOM 4051 C C . PHE A 1 522 ? 26.531 -20.219 5.734 1 68.88 522 PHE A C 1
ATOM 4053 O O . PHE A 1 522 ? 27.484 -20.125 4.961 1 68.88 522 PHE A O 1
ATOM 4060 N N . LEU A 1 523 ? 25.984 -21.328 6.027 1 65.88 523 LEU A N 1
ATOM 4061 C CA . LEU A 1 523 ? 26.531 -22.594 5.531 1 65.88 523 LEU A CA 1
ATOM 4062 C C . LEU A 1 523 ? 26.406 -22.672 4.012 1 65.88 523 LEU A C 1
ATOM 4064 O O . LEU A 1 523 ? 27.328 -23.125 3.338 1 65.88 523 LEU A O 1
ATOM 4068 N N . SER A 1 524 ? 25.344 -22.281 3.564 1 67.19 524 SER A N 1
ATOM 4069 C CA . SER A 1 524 ? 25.094 -22.328 2.127 1 67.19 524 SER A CA 1
ATOM 4070 C C . SER A 1 524 ? 26.062 -21.422 1.371 1 67.19 524 SER A C 1
ATOM 4072 O O . SER A 1 524 ? 26.578 -21.797 0.313 1 67.19 524 SER A O 1
ATOM 4074 N N . TYR A 1 525 ? 26.312 -20.359 1.885 1 67.44 525 TYR A N 1
ATOM 4075 C CA . TYR A 1 525 ? 27.125 -19.359 1.191 1 67.44 525 TYR A CA 1
ATOM 4076 C C . TYR A 1 525 ? 28.609 -19.703 1.284 1 67.44 525 TYR A C 1
ATOM 4078 O O . TYR A 1 525 ? 29.359 -19.5 0.325 1 67.44 525 TYR A O 1
ATOM 4086 N N . TYR A 1 526 ? 28.969 -20.281 2.301 1 64.31 526 TYR A N 1
ATOM 4087 C CA . TYR A 1 526 ? 30.406 -20.422 2.508 1 64.31 526 TYR A CA 1
ATOM 4088 C C . TYR A 1 526 ? 30.844 -21.875 2.291 1 64.31 526 TYR A C 1
ATOM 4090 O O . TYR A 1 526 ? 32.031 -22.141 2.037 1 64.31 526 TYR A O 1
ATOM 4098 N N . PHE A 1 527 ? 29.875 -22.797 2.23 1 65.19 527 PHE A N 1
ATOM 4099 C CA . PHE A 1 527 ? 30.328 -24.188 2.234 1 65.19 527 PHE A CA 1
ATOM 4100 C C . PHE A 1 527 ? 29.781 -24.938 1.028 1 65.19 527 PHE A C 1
ATOM 4102 O O . PHE A 1 527 ? 30.156 -26.078 0.778 1 65.19 527 PHE A O 1
ATOM 4109 N N . VAL A 1 528 ? 29 -24.406 0.347 1 68.25 528 VAL A N 1
ATOM 4110 C CA . VAL A 1 528 ? 28.438 -25.062 -0.817 1 68.25 528 VAL A CA 1
ATOM 4111 C C . VAL A 1 528 ? 29.25 -24.734 -2.061 1 68.25 528 VAL A C 1
ATOM 4113 O O . VAL A 1 528 ? 29.797 -23.625 -2.174 1 68.25 528 VAL A O 1
ATOM 4116 N N . ASN A 1 529 ? 29.391 -25.656 -2.912 1 70.56 529 ASN A N 1
ATOM 4117 C CA . ASN A 1 529 ? 30.156 -25.531 -4.156 1 70.56 529 ASN A CA 1
ATOM 4118 C C . ASN A 1 529 ? 29.641 -24.375 -5 1 70.56 529 ASN A C 1
ATOM 4120 O O . ASN A 1 529 ? 28.422 -24.219 -5.172 1 70.56 529 ASN A O 1
ATOM 4124 N N . GLN A 1 530 ? 30.641 -23.594 -5.375 1 67.69 530 GLN A N 1
ATOM 4125 C CA . GLN A 1 530 ? 30.266 -22.438 -6.176 1 67.69 530 GLN A CA 1
ATOM 4126 C C . GLN A 1 530 ? 31 -22.422 -7.516 1 67.69 530 GLN A C 1
ATOM 4128 O O . GLN A 1 530 ? 31.25 -21.375 -8.086 1 67.69 530 GLN A O 1
ATOM 4133 N N . ASP A 1 531 ? 31.375 -23.531 -7.898 1 73.81 531 ASP A N 1
ATOM 4134 C CA . ASP A 1 531 ? 32.062 -23.609 -9.188 1 73.81 531 ASP A CA 1
ATOM 4135 C C . ASP A 1 531 ? 31.062 -23.516 -10.344 1 73.81 531 ASP A C 1
ATOM 4137 O O . ASP A 1 531 ? 30.734 -24.516 -10.977 1 73.81 531 ASP A O 1
ATOM 4141 N N . PHE A 1 532 ? 30.656 -22.359 -10.562 1 88.25 532 PHE A N 1
ATOM 4142 C CA . PHE A 1 532 ? 29.672 -22.078 -11.602 1 88.25 532 PHE A CA 1
ATOM 4143 C C . PHE A 1 532 ? 30.281 -21.219 -12.703 1 88.25 532 PHE A C 1
ATOM 4145 O O . PHE A 1 532 ? 31.406 -20.734 -12.578 1 88.25 532 PHE A O 1
ATOM 4152 N N . LEU A 1 533 ? 29.672 -21.203 -13.781 1 92.69 533 LEU A N 1
ATOM 4153 C CA . LEU A 1 533 ? 30.078 -20.312 -14.867 1 92.69 533 LEU A CA 1
ATOM 4154 C C . LEU A 1 533 ? 29.531 -18.906 -14.648 1 92.69 533 LEU A C 1
ATOM 4156 O O . LEU A 1 533 ? 28.328 -18.75 -14.398 1 92.69 533 LEU A O 1
ATOM 4160 N N . TYR A 1 534 ? 30.391 -17.984 -14.648 1 93.44 534 TYR A N 1
ATOM 4161 C CA . TYR A 1 534 ? 30 -16.594 -14.586 1 93.44 534 TYR A CA 1
ATOM 4162 C C . TYR A 1 534 ? 30.172 -15.906 -15.938 1 93.44 534 TYR A C 1
ATOM 4164 O O . TYR A 1 534 ? 31.297 -15.633 -16.375 1 93.44 534 TYR A O 1
ATOM 4172 N N . LEU A 1 535 ? 29.125 -15.547 -16.531 1 95.38 535 LEU A N 1
ATOM 4173 C CA . LEU A 1 535 ? 29.078 -15.141 -17.922 1 95.38 535 LEU A CA 1
ATOM 4174 C C . LEU A 1 535 ? 29.953 -13.914 -18.172 1 95.38 535 LEU A C 1
ATOM 4176 O O . LEU A 1 535 ? 30.672 -13.844 -19.172 1 95.38 535 LEU A O 1
ATOM 4180 N N . PHE A 1 536 ? 29.984 -13.047 -17.25 1 94 536 PHE A N 1
ATOM 4181 C CA . PHE A 1 536 ? 30.641 -11.766 -17.5 1 94 536 PHE A CA 1
ATOM 4182 C C . PHE A 1 536 ? 32.094 -11.805 -17.078 1 94 536 PHE A C 1
ATOM 4184 O O . PHE A 1 536 ? 32.781 -10.781 -17.078 1 94 536 PHE A O 1
ATOM 4191 N N . ASP A 1 537 ? 32.531 -12.945 -16.656 1 92.5 537 ASP A N 1
ATOM 4192 C CA . ASP A 1 537 ? 33.969 -13.188 -16.625 1 92.5 537 ASP A CA 1
ATOM 4193 C C . ASP A 1 537 ? 34.531 -13.352 -18.031 1 92.5 537 ASP A C 1
ATOM 4195 O O . ASP A 1 537 ? 35.75 -13.211 -18.25 1 92.5 537 ASP A O 1
ATOM 4199 N N . TYR A 1 538 ? 33.656 -13.633 -18.922 1 95.06 538 TYR A N 1
ATOM 4200 C CA . TYR A 1 538 ? 34.062 -13.922 -20.297 1 95.06 538 TYR A CA 1
ATOM 4201 C C . TYR A 1 538 ? 33.656 -12.797 -21.234 1 95.06 538 TYR A C 1
ATOM 4203 O O . TYR A 1 538 ? 34.344 -12.492 -22.203 1 95.06 538 TYR A O 1
ATOM 4211 N N . LEU A 1 539 ? 32.562 -12.164 -21 1 95 539 LEU A N 1
ATOM 4212 C CA . LEU A 1 539 ? 32 -11.188 -21.922 1 95 539 LEU A CA 1
ATOM 4213 C C . LEU A 1 539 ? 32.031 -9.789 -21.312 1 95 539 LEU A C 1
ATOM 4215 O O . LEU A 1 539 ? 32.031 -9.633 -20.094 1 95 539 LEU A O 1
ATOM 4219 N N . GLU A 1 540 ? 31.969 -8.828 -22.234 1 91.38 540 GLU A N 1
ATOM 4220 C CA . GLU A 1 540 ? 31.938 -7.438 -21.797 1 91.38 540 GLU A CA 1
ATOM 4221 C C . GLU A 1 540 ? 30.562 -7.07 -21.25 1 91.38 540 GLU A C 1
ATOM 4223 O O . GLU A 1 540 ? 29.531 -7.52 -21.766 1 91.38 540 GLU A O 1
ATOM 4228 N N . TRP A 1 541 ? 30.609 -6.34 -20.219 1 93.31 541 TRP A N 1
ATOM 4229 C CA . TRP A 1 541 ? 29.391 -5.84 -19.594 1 93.31 541 TRP A CA 1
ATOM 4230 C C . TRP A 1 541 ? 29.234 -4.34 -19.828 1 93.31 541 TRP A C 1
ATOM 4232 O O . TRP A 1 541 ? 30.062 -3.547 -19.391 1 93.31 541 TRP A O 1
ATOM 4242 N N . ASP A 1 542 ? 28.172 -3.938 -20.531 1 92.62 542 ASP A N 1
ATOM 4243 C CA . ASP A 1 542 ? 27.875 -2.539 -20.812 1 92.62 542 ASP A CA 1
ATOM 4244 C C . ASP A 1 542 ? 26.422 -2.199 -20.438 1 92.62 542 ASP A C 1
ATOM 4246 O O . ASP A 1 542 ? 25.484 -2.734 -21.031 1 92.62 542 ASP A O 1
ATOM 4250 N N . GLU A 1 543 ? 26.281 -1.281 -19.562 1 94.06 543 GLU A N 1
ATOM 4251 C CA . GLU A 1 543 ? 24.969 -0.967 -19 1 94.06 543 GLU A CA 1
ATOM 4252 C C . GLU A 1 543 ? 24.016 -0.461 -20.062 1 94.06 543 GLU A C 1
ATOM 4254 O O . GLU A 1 543 ? 22.844 -0.844 -20.094 1 94.06 543 GLU A O 1
ATOM 4259 N N . ALA A 1 544 ? 24.453 0.443 -20.906 1 92.5 544 ALA A N 1
ATOM 4260 C CA . ALA A 1 544 ? 23.609 1.041 -21.938 1 92.5 544 ALA A CA 1
ATOM 4261 C C . ALA A 1 544 ? 23.078 -0.019 -22.906 1 92.5 544 ALA A C 1
ATOM 4263 O O . ALA A 1 544 ? 21.906 -0.011 -23.266 1 92.5 544 ALA A O 1
ATOM 4264 N N . THR A 1 545 ? 23.984 -0.924 -23.328 1 95 545 THR A N 1
ATOM 4265 C CA . THR A 1 545 ? 23.609 -2.002 -24.234 1 95 545 THR A CA 1
ATOM 4266 C C . THR A 1 545 ? 22.594 -2.934 -23.578 1 95 545 THR A C 1
ATOM 4268 O O . THR A 1 545 ? 21.609 -3.312 -24.203 1 95 545 THR A O 1
ATOM 4271 N N . ILE A 1 546 ? 22.906 -3.27 -22.391 1 96.44 546 ILE A N 1
ATOM 4272 C CA . ILE A 1 546 ? 22.047 -4.184 -21.656 1 96.44 546 ILE A CA 1
ATOM 4273 C C . ILE A 1 546 ? 20.656 -3.564 -21.484 1 96.44 546 ILE A C 1
ATOM 4275 O O . ILE A 1 546 ? 19.641 -4.211 -21.781 1 96.44 546 ILE A O 1
ATOM 4279 N N . ASN A 1 547 ? 20.594 -2.328 -21.047 1 96.19 547 ASN A N 1
ATOM 4280 C CA . ASN A 1 547 ? 19.312 -1.636 -20.859 1 96.19 547 ASN A CA 1
ATOM 4281 C C . ASN A 1 547 ? 18.531 -1.537 -22.172 1 96.19 547 ASN A C 1
ATOM 4283 O O . ASN A 1 547 ? 17.312 -1.744 -22.188 1 96.19 547 ASN A O 1
ATOM 4287 N N . LYS A 1 548 ? 19.188 -1.232 -23.219 1 96.31 548 LYS A N 1
ATOM 4288 C CA . LYS A 1 548 ? 18.531 -1.104 -24.516 1 96.31 548 LYS A CA 1
ATOM 4289 C C . LYS A 1 548 ? 17.859 -2.412 -24.922 1 96.31 548 LYS A C 1
ATOM 4291 O O . LYS A 1 548 ? 16.688 -2.42 -25.312 1 96.31 548 LYS A O 1
ATOM 4296 N N . VAL A 1 549 ? 18.594 -3.506 -24.812 1 97.25 549 VAL A N 1
ATOM 4297 C CA . VAL A 1 549 ? 18.078 -4.812 -25.219 1 97.25 549 VAL A CA 1
ATOM 4298 C C . VAL A 1 549 ? 16.875 -5.184 -24.344 1 97.25 549 VAL A C 1
ATOM 4300 O O . VAL A 1 549 ? 15.828 -5.582 -24.844 1 97.25 549 VAL A O 1
ATOM 4303 N N . LEU A 1 550 ? 17.031 -5.047 -23.047 1 97.5 550 LEU A N 1
ATOM 4304 C CA . LEU A 1 550 ? 15.984 -5.477 -22.125 1 97.5 550 LEU A CA 1
ATOM 4305 C C . LEU A 1 550 ? 14.727 -4.637 -22.297 1 97.5 550 LEU A C 1
ATOM 4307 O O . LEU A 1 550 ? 13.617 -5.172 -22.328 1 97.5 550 LEU A O 1
ATOM 4311 N N . ILE A 1 551 ? 14.852 -3.311 -22.406 1 95.69 551 ILE A N 1
ATOM 4312 C CA . ILE A 1 551 ? 13.703 -2.412 -22.469 1 95.69 551 ILE A CA 1
ATOM 4313 C C . ILE A 1 551 ? 13.039 -2.512 -23.828 1 95.69 551 ILE A C 1
ATOM 4315 O O . ILE A 1 551 ? 11.82 -2.641 -23.938 1 95.69 551 ILE A O 1
ATOM 4319 N N . GLU A 1 552 ? 13.781 -2.588 -24.938 1 95.62 552 GLU A N 1
ATOM 4320 C CA . GLU A 1 552 ? 13.227 -2.537 -26.281 1 95.62 552 GLU A CA 1
ATOM 4321 C C . GLU A 1 552 ? 12.75 -3.914 -26.75 1 95.62 552 GLU A C 1
ATOM 4323 O O . GLU A 1 552 ? 11.719 -4.035 -27.406 1 95.62 552 GLU A O 1
ATOM 4328 N N . THR A 1 553 ? 13.484 -4.945 -26.391 1 96 553 THR A N 1
ATOM 4329 C CA . THR A 1 553 ? 13.18 -6.273 -26.906 1 96 553 THR A CA 1
ATOM 4330 C C . THR A 1 553 ? 12.172 -6.984 -26 1 96 553 THR A C 1
ATOM 4332 O O . THR A 1 553 ? 11.32 -7.734 -26.484 1 96 553 THR A O 1
ATOM 4335 N N . TYR A 1 554 ? 12.227 -6.742 -24.719 1 96.62 554 TYR A N 1
ATOM 4336 C CA . TYR A 1 554 ? 11.43 -7.543 -23.797 1 96.62 554 TYR A CA 1
ATOM 4337 C C . TYR A 1 554 ? 10.438 -6.68 -23.047 1 96.62 554 TYR A C 1
ATOM 4339 O O . TYR A 1 554 ? 9.742 -7.16 -22.156 1 96.62 554 TYR A O 1
ATOM 4347 N N . ASP A 1 555 ? 10.359 -5.383 -23.297 1 94.69 555 ASP A N 1
ATOM 4348 C CA . ASP A 1 555 ? 9.516 -4.473 -22.531 1 94.69 555 ASP A CA 1
ATOM 4349 C C . ASP A 1 555 ? 9.797 -4.598 -21.031 1 94.69 555 ASP A C 1
ATOM 4351 O O . ASP A 1 555 ? 8.867 -4.723 -20.234 1 94.69 555 ASP A O 1
ATOM 4355 N N . TRP A 1 556 ? 11.055 -4.715 -20.75 1 95.56 556 TRP A N 1
ATOM 4356 C CA . TRP A 1 556 ? 11.492 -4.875 -19.359 1 95.56 556 TRP A CA 1
ATOM 4357 C C . TRP A 1 556 ? 11.008 -3.707 -18.516 1 95.56 556 TRP A C 1
ATOM 4359 O O . TRP A 1 556 ? 11.203 -2.543 -18.875 1 95.56 556 TRP A O 1
ATOM 4369 N N . GLU A 1 557 ? 10.359 -4.031 -17.422 1 93.81 557 GLU A N 1
ATOM 4370 C CA . GLU A 1 557 ? 9.695 -3.035 -16.594 1 93.81 557 GLU A CA 1
ATOM 4371 C C . GLU A 1 557 ? 10.688 -2.35 -15.648 1 93.81 557 GLU A C 1
ATOM 4373 O O . GLU A 1 557 ? 11.508 -3.012 -15.016 1 93.81 557 GLU A O 1
ATOM 4378 N N . LEU A 1 558 ? 10.602 -1.059 -15.641 1 92.94 558 LEU A N 1
ATOM 4379 C CA . LEU A 1 558 ? 11.391 -0.248 -14.719 1 92.94 558 LEU A CA 1
ATOM 4380 C C . LEU A 1 558 ? 10.578 0.099 -13.477 1 92.94 558 LEU A C 1
ATOM 4382 O O . LEU A 1 558 ? 9.352 0.053 -13.492 1 92.94 558 LEU A O 1
ATOM 4386 N N . ALA A 1 559 ? 11.32 0.333 -12.406 1 90.81 559 ALA A N 1
ATOM 4387 C CA . ALA A 1 559 ? 10.625 0.801 -11.211 1 90.81 559 ALA A CA 1
ATOM 4388 C C . ALA A 1 559 ? 10.133 2.234 -11.391 1 90.81 559 ALA A C 1
ATOM 4390 O O . ALA A 1 559 ? 10.836 3.076 -11.953 1 90.81 559 ALA A O 1
ATOM 4391 N N . PRO A 1 560 ? 8.93 2.514 -10.953 1 83.94 560 PRO A N 1
ATOM 4392 C CA . PRO A 1 560 ? 8.383 3.857 -11.156 1 83.94 560 PRO A CA 1
ATOM 4393 C C . PRO A 1 560 ? 9.055 4.906 -10.273 1 83.94 560 PRO A C 1
ATOM 4395 O O . PRO A 1 560 ? 9.016 6.102 -10.586 1 83.94 560 PRO A O 1
ATOM 4398 N N . ASP A 1 561 ? 9.703 4.531 -9.234 1 85.25 561 ASP A N 1
ATOM 4399 C CA . ASP A 1 561 ? 10.18 5.484 -8.242 1 85.25 561 ASP A CA 1
ATOM 4400 C C . ASP A 1 561 ? 11.664 5.785 -8.438 1 85.25 561 ASP A C 1
ATOM 4402 O O . ASP A 1 561 ? 12.242 6.59 -7.703 1 85.25 561 ASP A O 1
ATOM 4406 N N . THR A 1 562 ? 12.32 5.152 -9.406 1 89.94 562 THR A N 1
ATOM 4407 C CA . THR A 1 562 ? 13.742 5.375 -9.641 1 89.94 562 THR A CA 1
ATOM 4408 C C . THR A 1 562 ? 14.094 5.141 -11.109 1 89.94 562 THR A C 1
ATOM 4410 O O . THR A 1 562 ? 13.469 4.316 -11.773 1 89.94 562 THR A O 1
ATOM 4413 N N . PRO A 1 563 ? 15.055 5.848 -11.547 1 88.88 563 PRO A N 1
ATOM 4414 C CA . PRO A 1 563 ? 15.484 5.625 -12.93 1 88.88 563 PRO A CA 1
ATOM 4415 C C . PRO A 1 563 ? 16.516 4.504 -13.055 1 88.88 563 PRO A C 1
ATOM 4417 O O . PRO A 1 563 ? 16.828 4.07 -14.164 1 88.88 563 PRO A O 1
ATOM 4420 N N . THR A 1 564 ? 17.031 4.039 -11.93 1 91.44 564 THR A N 1
ATOM 4421 C CA . THR A 1 564 ? 18.078 3.02 -11.992 1 91.44 564 THR A CA 1
ATOM 4422 C C . THR A 1 564 ? 17.484 1.676 -12.422 1 91.44 564 THR A C 1
ATOM 4424 O O . THR A 1 564 ? 16.312 1.393 -12.172 1 91.44 564 THR A O 1
ATOM 4427 N N . THR A 1 565 ? 18.344 0.938 -13.07 1 93.94 565 THR A N 1
ATOM 4428 C CA . THR A 1 565 ? 17.953 -0.415 -13.461 1 93.94 565 THR A CA 1
ATOM 4429 C C . THR A 1 565 ? 18.578 -1.445 -12.523 1 93.94 565 THR A C 1
ATOM 4431 O O . THR A 1 565 ? 18.375 -2.65 -12.695 1 93.94 565 THR A O 1
ATOM 4434 N N . TRP A 1 566 ? 19.375 -0.971 -11.578 1 92.19 566 TRP A N 1
ATOM 4435 C CA . TRP A 1 566 ? 20.047 -1.854 -10.625 1 92.19 566 TRP A CA 1
ATOM 4436 C C . TRP A 1 566 ? 19.297 -1.876 -9.289 1 92.19 566 TRP A C 1
ATOM 4438 O O . TRP A 1 566 ? 18.891 -0.828 -8.781 1 92.19 566 TRP A O 1
ATOM 4448 N N . ARG A 1 567 ? 19.078 -3.135 -8.727 1 91.31 567 ARG A N 1
ATOM 4449 C CA . ARG A 1 567 ? 18.547 -3.334 -7.383 1 91.31 567 ARG A CA 1
ATOM 4450 C C . ARG A 1 567 ? 17.047 -3.006 -7.332 1 91.31 567 ARG A C 1
ATOM 4452 O O . ARG A 1 567 ? 16.578 -2.426 -6.352 1 91.31 567 ARG A O 1
ATOM 4459 N N . ILE A 1 568 ? 16.328 -3.168 -8.344 1 87.25 568 ILE A N 1
ATOM 4460 C CA . ILE A 1 568 ? 14.891 -2.889 -8.344 1 87.25 568 ILE A CA 1
ATOM 4461 C C . ILE A 1 568 ? 14.109 -4.188 -8.148 1 87.25 568 ILE A C 1
ATOM 4463 O O . ILE A 1 568 ? 12.914 -4.164 -7.863 1 87.25 568 ILE A O 1
ATOM 4467 N N . GLY A 1 569 ? 14.859 -5.262 -8.188 1 89.75 569 GLY A N 1
ATOM 4468 C CA . GLY A 1 569 ? 14.188 -6.543 -8.047 1 89.75 569 GLY A CA 1
ATOM 4469 C C . GLY A 1 569 ? 14.219 -7.082 -6.629 1 89.75 569 GLY A C 1
ATOM 4470 O O . GLY A 1 569 ? 13.586 -8.094 -6.328 1 89.75 569 GLY A O 1
ATOM 4471 N N . ASP A 1 570 ? 14.906 -6.457 -5.77 1 87.81 570 ASP A N 1
ATOM 4472 C CA . ASP A 1 570 ? 15.047 -6.844 -4.371 1 87.81 570 ASP A CA 1
ATOM 4473 C C . ASP A 1 570 ? 14.359 -5.836 -3.451 1 87.81 570 ASP A C 1
ATOM 4475 O O . ASP A 1 570 ? 14.773 -4.68 -3.373 1 87.81 570 ASP A O 1
ATOM 4479 N N . GLY A 1 571 ? 13.477 -6.297 -2.666 1 89.44 571 GLY A N 1
ATOM 4480 C CA . GLY A 1 571 ? 12.688 -5.41 -1.818 1 89.44 571 GLY A CA 1
ATOM 4481 C C . GLY A 1 571 ? 13.477 -4.855 -0.647 1 89.44 571 GLY A C 1
ATOM 4482 O O . GLY A 1 571 ? 13.062 -3.875 -0.023 1 89.44 571 GLY A O 1
ATOM 4483 N N . THR A 1 572 ? 14.727 -5.375 -0.39 1 93.94 572 THR A N 1
ATOM 4484 C CA . THR A 1 572 ? 15.516 -4.953 0.756 1 93.94 572 THR A CA 1
ATOM 4485 C C . THR A 1 572 ? 16.422 -3.773 0.386 1 93.94 572 THR A C 1
ATOM 4487 O O . THR A 1 572 ? 16.812 -2.992 1.253 1 93.94 572 THR A O 1
ATOM 4490 N N . ALA A 1 573 ? 16.688 -3.627 -0.833 1 94.5 573 ALA A N 1
ATOM 4491 C CA . ALA A 1 573 ? 17.719 -2.727 -1.321 1 94.5 573 ALA A CA 1
ATOM 4492 C C . ALA A 1 573 ? 17.391 -1.274 -0.984 1 94.5 573 ALA A C 1
ATOM 4494 O O . ALA A 1 573 ? 18.25 -0.528 -0.517 1 94.5 573 ALA A O 1
ATOM 4495 N N . PRO A 1 574 ? 16.125 -0.831 -1.196 1 94.5 574 PRO A N 1
ATOM 4496 C CA . PRO A 1 574 ? 15.82 0.564 -0.863 1 94.5 574 PRO A CA 1
ATOM 4497 C C . PRO A 1 574 ? 16.062 0.884 0.609 1 94.5 574 PRO A C 1
ATOM 4499 O O . PRO A 1 574 ? 16.5 1.991 0.94 1 94.5 574 PRO A O 1
ATOM 4502 N N . PHE A 1 575 ? 15.875 -0.089 1.448 1 96.06 575 PHE A N 1
ATOM 4503 C CA . PHE A 1 575 ? 15.984 0.118 2.887 1 96.06 575 PHE A CA 1
ATOM 4504 C C . PHE A 1 575 ? 17.438 0.224 3.314 1 96.06 575 PHE A C 1
ATOM 4506 O O . PHE A 1 575 ? 17.828 1.19 3.971 1 96.06 575 PHE A O 1
ATOM 4513 N N . TYR A 1 576 ? 18.281 -0.747 2.926 1 96.06 576 TYR A N 1
ATOM 4514 C CA . TYR A 1 576 ? 19.656 -0.688 3.404 1 96.06 576 TYR A CA 1
ATOM 4515 C C . TYR A 1 576 ? 20.422 0.424 2.705 1 96.06 576 TYR A C 1
ATOM 4517 O O . TYR A 1 576 ? 21.328 1.021 3.291 1 96.06 576 TYR A O 1
ATOM 4525 N N . ASN A 1 577 ? 20.125 0.728 1.43 1 95.69 577 ASN A N 1
ATOM 4526 C CA . ASN A 1 577 ? 20.781 1.855 0.779 1 95.69 577 ASN A CA 1
ATOM 4527 C C . ASN A 1 577 ? 20.422 3.178 1.449 1 95.69 577 ASN A C 1
ATOM 4529 O O . ASN A 1 577 ? 21.234 4.094 1.512 1 95.69 577 ASN A O 1
ATOM 4533 N N . TYR A 1 578 ? 19.188 3.25 1.944 1 94.56 578 TYR A N 1
ATOM 4534 C CA . TYR A 1 578 ? 18.797 4.43 2.711 1 94.56 578 TYR A CA 1
ATOM 4535 C C . TYR A 1 578 ? 19.641 4.562 3.971 1 94.56 578 TYR A C 1
ATOM 4537 O O . TYR A 1 578 ? 20.078 5.66 4.328 1 94.56 578 TYR A O 1
ATOM 4545 N N . ILE A 1 579 ? 19.891 3.457 4.605 1 96.5 579 ILE A N 1
ATOM 4546 C CA . ILE A 1 579 ? 20.719 3.455 5.816 1 96.5 579 ILE A CA 1
ATOM 4547 C C . ILE A 1 579 ? 22.125 3.916 5.48 1 96.5 579 ILE A C 1
ATOM 4549 O O . ILE A 1 579 ? 22.672 4.82 6.125 1 96.5 579 ILE A O 1
ATOM 4553 N N . TYR A 1 580 ? 22.703 3.312 4.496 1 96.62 580 TYR A N 1
ATOM 4554 C CA . TYR A 1 580 ? 24.078 3.637 4.125 1 96.62 580 TYR A CA 1
ATOM 4555 C C . TYR A 1 580 ? 24.203 5.098 3.709 1 96.62 580 TYR A C 1
ATOM 4557 O O . TYR A 1 580 ? 25.141 5.789 4.109 1 96.62 580 TYR A O 1
ATOM 4565 N N . GLN A 1 581 ? 23.266 5.508 2.92 1 94 581 GLN A N 1
ATOM 4566 C CA . GLN A 1 581 ? 23.297 6.898 2.469 1 94 581 GLN A CA 1
ATOM 4567 C C . GLN A 1 581 ? 23.188 7.859 3.646 1 94 581 GLN A C 1
ATOM 4569 O O . GLN A 1 581 ? 23.953 8.828 3.738 1 94 581 GLN A O 1
ATOM 4574 N N . THR A 1 582 ? 22.25 7.547 4.484 1 92.19 582 THR A N 1
ATOM 4575 C CA . THR A 1 582 ? 21.953 8.43 5.605 1 92.19 582 THR A CA 1
ATOM 4576 C C . THR A 1 582 ? 23.125 8.445 6.594 1 92.19 582 THR A C 1
ATOM 4578 O O . THR A 1 582 ? 23.531 9.516 7.066 1 92.19 582 THR A O 1
ATOM 4581 N N . VAL A 1 583 ? 23.703 7.316 6.859 1 95.12 583 VAL A N 1
ATOM 4582 C CA . VAL A 1 583 ? 24.656 7.199 7.949 1 95.12 583 VAL A CA 1
ATOM 4583 C C . VAL A 1 583 ? 26.078 7.391 7.406 1 95.12 583 VAL A C 1
ATOM 4585 O O . VAL A 1 583 ? 26.891 8.078 8.016 1 95.12 583 VAL A O 1
ATOM 4588 N N . ALA A 1 584 ? 26.359 6.828 6.258 1 95.81 584 ALA A N 1
ATOM 4589 C CA . ALA A 1 584 ? 27.719 6.824 5.75 1 95.81 584 ALA A CA 1
ATOM 4590 C C . ALA A 1 584 ? 27.875 7.801 4.586 1 95.81 584 ALA A C 1
ATOM 4592 O O . ALA A 1 584 ? 29 8.109 4.176 1 95.81 584 ALA A O 1
ATOM 4593 N N . GLY A 1 585 ? 26.828 8.25 4.02 1 94.38 585 GLY A N 1
ATOM 4594 C CA . GLY A 1 585 ? 26.891 9.266 2.982 1 94.38 585 GLY A CA 1
ATOM 4595 C C . GLY A 1 585 ? 27.094 8.695 1.594 1 94.38 585 GLY A C 1
ATOM 4596 O O . GLY A 1 585 ? 27.469 9.414 0.667 1 94.38 585 GLY A O 1
ATOM 4597 N N . PHE A 1 586 ? 27.047 7.445 1.448 1 95.19 586 PHE A N 1
ATOM 4598 C CA . PHE A 1 586 ? 27.125 6.816 0.136 1 95.19 586 PHE A CA 1
ATOM 4599 C C . PHE A 1 586 ? 26.328 5.516 0.115 1 95.19 586 PHE A C 1
ATOM 4601 O O . PHE A 1 586 ? 25.875 5.043 1.158 1 95.19 586 PHE A O 1
ATOM 4608 N N . THR A 1 587 ? 26.031 4.973 -1.05 1 95.44 587 THR A N 1
ATOM 4609 C CA . THR A 1 587 ? 25.281 3.736 -1.26 1 95.44 587 THR A CA 1
ATOM 4610 C C . THR A 1 587 ? 26.062 2.783 -2.166 1 95.44 587 THR A C 1
ATOM 4612 O O . THR A 1 587 ? 27.234 2.998 -2.436 1 95.44 587 THR A O 1
ATOM 4615 N N . GLU A 1 588 ? 25.391 1.729 -2.551 1 95.38 588 GLU A N 1
ATOM 4616 C CA . GLU A 1 588 ? 25.969 0.794 -3.514 1 95.38 588 GLU A CA 1
ATOM 4617 C C . GLU A 1 588 ? 26.172 1.461 -4.871 1 95.38 588 GLU A C 1
ATOM 4619 O O . GLU A 1 588 ? 27.031 1.036 -5.648 1 95.38 588 GLU A O 1
ATOM 4624 N N . TYR A 1 589 ? 25.531 2.549 -5.105 1 96.06 589 TYR A N 1
ATOM 4625 C CA . TYR A 1 589 ? 25.641 3.213 -6.398 1 96.06 589 TYR A CA 1
ATOM 4626 C C . TYR A 1 589 ? 26.984 3.906 -6.547 1 96.06 589 TYR A C 1
ATOM 4628 O O . TYR A 1 589 ? 27.562 3.93 -7.641 1 96.06 589 TYR A O 1
ATOM 4636 N N . GLU A 1 590 ? 27.484 4.477 -5.469 1 96.25 590 GLU A N 1
ATOM 4637 C CA . GLU A 1 590 ? 28.812 5.09 -5.531 1 96.25 590 GLU A CA 1
ATOM 4638 C C . GLU A 1 590 ? 29.875 4.059 -5.875 1 96.25 590 GLU A C 1
ATOM 4640 O O . GLU A 1 590 ? 30.797 4.34 -6.66 1 96.25 590 GLU A O 1
ATOM 4645 N N . THR A 1 591 ? 29.75 2.9 -5.25 1 94.75 591 THR A N 1
ATOM 4646 C CA . THR A 1 591 ? 30.734 1.857 -5.535 1 94.75 591 THR A CA 1
ATOM 4647 C C . THR A 1 591 ? 30.594 1.365 -6.973 1 94.75 591 THR A C 1
ATOM 4649 O O . THR A 1 591 ? 31.609 1.166 -7.664 1 94.75 591 THR A O 1
ATOM 4652 N N . PHE A 1 592 ? 29.453 1.164 -7.406 1 95.44 592 PHE A N 1
ATOM 4653 C CA . PHE A 1 592 ? 29.172 0.707 -8.766 1 95.44 592 PHE A CA 1
ATOM 4654 C C . PHE A 1 592 ? 29.703 1.703 -9.789 1 95.44 592 PHE A C 1
ATOM 4656 O O . PHE A 1 592 ? 30.438 1.328 -10.703 1 95.44 592 PHE A O 1
ATOM 4663 N N . ARG A 1 593 ? 29.375 2.973 -9.625 1 96.94 593 ARG A N 1
ATOM 4664 C CA . ARG A 1 593 ? 29.797 4.004 -10.57 1 96.94 593 ARG A CA 1
ATOM 4665 C C . ARG A 1 593 ? 31.297 4.211 -10.523 1 96.94 593 ARG A C 1
ATOM 4667 O O . ARG A 1 593 ? 31.922 4.488 -11.547 1 96.94 593 ARG A O 1
ATOM 4674 N N . SER A 1 594 ? 31.891 4.098 -9.336 1 96.62 594 SER A N 1
ATOM 4675 C CA . SER A 1 594 ? 33.344 4.203 -9.211 1 96.62 594 SER A CA 1
ATOM 4676 C C . SER A 1 594 ? 34.031 3.104 -10 1 96.62 594 SER A C 1
ATOM 4678 O O . SER A 1 594 ? 35.062 3.35 -10.641 1 96.62 594 SER A O 1
ATOM 4680 N N . ASN A 1 595 ? 33.469 1.924 -9.898 1 94.44 595 ASN A N 1
ATOM 4681 C CA . ASN A 1 595 ? 34.062 0.827 -10.68 1 94.44 595 ASN A CA 1
ATOM 4682 C C . ASN A 1 595 ? 33.906 1.081 -12.172 1 94.44 595 ASN A C 1
ATOM 4684 O O . ASN A 1 595 ? 34.812 0.732 -12.945 1 94.44 595 ASN A O 1
ATOM 4688 N N . GLN A 1 596 ? 32.875 1.7 -12.562 1 94.44 596 GLN A N 1
ATOM 4689 C CA . GLN A 1 596 ? 32.688 2.041 -13.969 1 94.44 596 GLN A CA 1
ATOM 4690 C C . GLN A 1 596 ? 33.719 3.086 -14.414 1 94.44 596 GLN A C 1
ATOM 4692 O O . GLN A 1 596 ? 34.219 3.025 -15.539 1 94.44 596 GLN A O 1
ATOM 4697 N N . ILE A 1 597 ? 33.969 4.012 -13.539 1 96 597 ILE A N 1
ATOM 4698 C CA . ILE A 1 597 ? 34.969 5.035 -13.836 1 96 597 ILE A CA 1
ATOM 4699 C C . ILE A 1 597 ? 36.312 4.383 -14.008 1 96 597 ILE A C 1
ATOM 4701 O O . ILE A 1 597 ? 37.031 4.676 -14.969 1 96 597 ILE A O 1
ATOM 4705 N N . ARG A 1 598 ? 36.656 3.502 -13.133 1 94.25 598 ARG A N 1
ATOM 4706 C CA . ARG A 1 598 ? 37.938 2.836 -13.148 1 94.25 598 ARG A CA 1
ATOM 4707 C C . ARG A 1 598 ? 38.125 2.006 -14.422 1 94.25 598 ARG A C 1
ATOM 4709 O O . ARG A 1 598 ? 39.219 1.874 -14.938 1 94.25 598 ARG A O 1
ATOM 4716 N N . GLU A 1 599 ? 37 1.47 -14.938 1 92.56 599 GLU A N 1
ATOM 4717 C CA . GLU A 1 599 ? 37.031 0.678 -16.156 1 92.56 599 GLU A CA 1
ATOM 4718 C C . GLU A 1 599 ? 36.938 1.57 -17.391 1 92.56 599 GLU A C 1
ATOM 4720 O O . GLU A 1 599 ? 37.031 1.084 -18.531 1 92.56 599 GLU A O 1
ATOM 4725 N N . GLY A 1 600 ? 36.75 2.84 -17.188 1 90.88 600 GLY A N 1
ATOM 4726 C CA . GLY A 1 600 ? 36.719 3.801 -18.281 1 90.88 600 GLY A CA 1
ATOM 4727 C C . GLY A 1 600 ? 35.375 3.824 -19 1 90.88 600 GLY A C 1
ATOM 4728 O O . GLY A 1 600 ? 35.281 4.273 -20.156 1 90.88 600 GLY A O 1
ATOM 4729 N N . VAL A 1 601 ? 34.406 3.359 -18.375 1 91.69 601 VAL A N 1
ATOM 4730 C CA . VAL A 1 601 ? 33.094 3.246 -19.016 1 91.69 601 VAL A CA 1
ATOM 4731 C C . VAL A 1 601 ? 32.375 4.59 -18.953 1 91.69 601 VAL A C 1
ATOM 4733 O O . VAL A 1 601 ? 31.672 4.965 -19.891 1 91.69 601 VAL A O 1
ATOM 4736 N N . ILE A 1 602 ? 32.531 5.305 -17.812 1 94.88 602 ILE A N 1
ATOM 4737 C CA . ILE A 1 602 ? 31.891 6.602 -17.656 1 94.88 602 ILE A CA 1
ATOM 4738 C C . ILE A 1 602 ? 32.875 7.602 -17.062 1 94.88 602 ILE A C 1
ATOM 4740 O O . ILE A 1 602 ? 33.906 7.211 -16.531 1 94.88 602 ILE A O 1
ATOM 4744 N N . THR A 1 603 ? 32.5 8.875 -17.203 1 96.44 603 THR A N 1
ATOM 4745 C CA . THR A 1 603 ? 33.312 9.93 -16.594 1 96.44 603 THR A CA 1
ATOM 4746 C C . THR A 1 603 ? 32.844 10.211 -15.164 1 96.44 603 THR A C 1
ATOM 4748 O O . THR A 1 603 ? 31.766 9.797 -14.766 1 96.44 603 THR A O 1
ATOM 4751 N N . ARG A 1 604 ? 33.75 10.773 -14.398 1 96.69 604 ARG A N 1
ATOM 4752 C CA . ARG A 1 604 ? 33.438 11.156 -13.031 1 96.69 604 ARG A CA 1
ATOM 4753 C C . ARG A 1 604 ? 32.219 12.07 -12.992 1 96.69 604 ARG A C 1
ATOM 4755 O O . ARG A 1 604 ? 31.344 11.938 -12.117 1 96.69 604 ARG A O 1
ATOM 4762 N N . GLU A 1 605 ? 32.062 13.008 -13.969 1 95.56 605 GLU A N 1
ATOM 4763 C CA . GLU A 1 605 ? 30.953 13.938 -14.055 1 95.56 605 GLU A CA 1
ATOM 4764 C C . GLU A 1 605 ? 29.641 13.203 -14.32 1 95.56 605 GLU A C 1
ATOM 4766 O O . GLU A 1 605 ? 28.609 13.492 -13.695 1 95.56 605 GLU A O 1
ATOM 4771 N N . GLU A 1 606 ? 29.75 12.297 -15.188 1 94.94 606 GLU A N 1
ATOM 4772 C CA . GLU A 1 606 ? 28.578 11.484 -15.492 1 94.94 606 GLU A CA 1
ATOM 4773 C C . GLU A 1 606 ? 28.141 10.672 -14.273 1 94.94 606 GLU A C 1
ATOM 4775 O O . GLU A 1 606 ? 26.938 10.523 -14.016 1 94.94 606 GLU A O 1
ATOM 4780 N N . ALA A 1 607 ? 29.125 10.18 -13.586 1 96.31 607 ALA A N 1
ATOM 4781 C CA . ALA A 1 607 ? 28.844 9.375 -12.398 1 96.31 607 ALA A CA 1
ATOM 4782 C C . ALA A 1 607 ? 28.078 10.195 -11.359 1 96.31 607 ALA A C 1
ATOM 4784 O O . ALA A 1 607 ? 27.109 9.703 -10.758 1 96.31 607 ALA A O 1
ATOM 4785 N N . PHE A 1 608 ? 28.453 11.422 -11.156 1 94.75 608 PHE A N 1
ATOM 4786 C CA . PHE A 1 608 ? 27.781 12.273 -10.188 1 94.75 608 PHE A CA 1
ATOM 4787 C C . PHE A 1 608 ? 26.344 12.562 -10.617 1 94.75 608 PHE A C 1
ATOM 4789 O O . PHE A 1 608 ? 25.438 12.586 -9.789 1 94.75 608 PHE A O 1
ATOM 4796 N N . MET A 1 609 ? 26.172 12.742 -11.906 1 92.94 609 MET A N 1
ATOM 4797 C CA . MET A 1 609 ? 24.828 13 -12.422 1 92.94 609 MET A CA 1
ATOM 4798 C C . MET A 1 609 ? 23.906 11.805 -12.172 1 92.94 609 MET A C 1
ATOM 4800 O O . MET A 1 609 ? 22.75 11.977 -11.789 1 92.94 609 MET A O 1
ATOM 4804 N N . LEU A 1 610 ? 24.422 10.664 -12.359 1 93.38 610 LEU A N 1
ATOM 4805 C CA . LEU A 1 610 ? 23.641 9.445 -12.172 1 93.38 610 LEU A CA 1
ATOM 4806 C C . LEU A 1 610 ? 23.359 9.211 -10.695 1 93.38 610 LEU A C 1
ATOM 4808 O O . LEU A 1 610 ? 22.219 8.914 -10.32 1 93.38 610 LEU A O 1
ATOM 4812 N N . ILE A 1 611 ? 24.359 9.375 -9.867 1 94.31 611 ILE A N 1
ATOM 4813 C CA . ILE A 1 611 ? 24.25 9.102 -8.438 1 94.31 611 ILE A CA 1
ATOM 4814 C C . ILE A 1 611 ? 23.234 10.047 -7.805 1 94.31 611 ILE A C 1
ATOM 4816 O O . ILE A 1 611 ? 22.5 9.656 -6.895 1 94.31 611 ILE A O 1
ATOM 4820 N N . GLU A 1 612 ? 23.203 11.258 -8.258 1 88.44 612 GLU A N 1
ATOM 4821 C CA . GLU A 1 612 ? 22.266 12.25 -7.738 1 88.44 612 GLU A CA 1
ATOM 4822 C C . GLU A 1 612 ? 20.812 11.766 -7.895 1 88.44 612 GLU A C 1
ATOM 4824 O O . GLU A 1 612 ? 20 11.961 -7 1 88.44 612 GLU A O 1
ATOM 4829 N N . LYS A 1 613 ? 20.531 11.125 -8.961 1 89.06 613 LYS A N 1
ATOM 4830 C CA . LYS A 1 613 ? 19.188 10.625 -9.227 1 89.06 613 LYS A CA 1
ATOM 4831 C C . LYS A 1 613 ? 18.969 9.273 -8.547 1 89.06 613 LYS A C 1
ATOM 4833 O O . LYS A 1 613 ? 17.875 9.016 -8.023 1 89.06 613 LYS A O 1
ATOM 4838 N N . GLU A 1 614 ? 19.969 8.445 -8.523 1 92.81 614 GLU A N 1
ATOM 4839 C CA . GLU A 1 614 ? 19.859 7.086 -8 1 92.81 614 GLU A CA 1
ATOM 4840 C C . GLU A 1 614 ? 19.719 7.086 -6.484 1 92.81 614 GLU A C 1
ATOM 4842 O O . GLU A 1 614 ? 19.078 6.199 -5.91 1 92.81 614 GLU A O 1
ATOM 4847 N N . ASN A 1 615 ? 20.219 8.086 -5.836 1 91.88 615 ASN A N 1
ATOM 4848 C CA . ASN A 1 615 ? 20.266 8.109 -4.379 1 91.88 615 ASN A CA 1
ATOM 4849 C C . ASN A 1 615 ? 19.031 8.781 -3.783 1 91.88 615 ASN A C 1
ATOM 4851 O O . ASN A 1 615 ? 18.938 8.93 -2.564 1 91.88 615 ASN A O 1
ATOM 4855 N N . ILE A 1 616 ? 18.156 9.211 -4.676 1 86.12 616 ILE A N 1
ATOM 4856 C CA . ILE A 1 616 ? 16.891 9.703 -4.141 1 86.12 616 ILE A CA 1
ATOM 4857 C C . ILE A 1 616 ? 16.188 8.586 -3.369 1 86.12 616 ILE A C 1
ATOM 4859 O O . ILE A 1 616 ? 16.016 7.477 -3.885 1 86.12 616 ILE A O 1
ATOM 4863 N N . ALA A 1 617 ? 15.906 8.914 -2.105 1 87 617 ALA A N 1
ATOM 4864 C CA . ALA A 1 617 ? 15.312 7.914 -1.227 1 87 617 ALA A CA 1
ATOM 4865 C C . ALA A 1 617 ? 14.008 7.375 -1.809 1 87 617 ALA A C 1
ATOM 4867 O O . ALA A 1 617 ? 13.141 8.148 -2.211 1 87 617 ALA A O 1
ATOM 4868 N N . ARG A 1 618 ? 13.867 6.113 -1.865 1 89.69 618 ARG A N 1
ATOM 4869 C CA . ARG A 1 618 ? 12.672 5.453 -2.365 1 89.69 618 ARG A CA 1
ATOM 4870 C C . ARG A 1 618 ? 11.695 5.16 -1.229 1 89.69 618 ARG A C 1
ATOM 4872 O O . ARG A 1 618 ? 11.484 3.998 -0.87 1 89.69 618 ARG A O 1
ATOM 4879 N N . ILE A 1 619 ? 11.023 6.125 -0.788 1 87.12 619 ILE A N 1
ATOM 4880 C CA . ILE A 1 619 ? 10.258 6.105 0.455 1 87.12 619 ILE A CA 1
ATOM 4881 C C . ILE A 1 619 ? 9.125 5.094 0.348 1 87.12 619 ILE A C 1
ATOM 4883 O O . ILE A 1 619 ? 8.883 4.32 1.279 1 87.12 619 ILE A O 1
ATOM 4887 N N . ASP A 1 620 ? 8.383 5.055 -0.793 1 83.94 620 ASP A N 1
ATOM 4888 C CA . ASP A 1 620 ? 7.281 4.113 -0.972 1 83.94 620 ASP A CA 1
ATOM 4889 C C . ASP A 1 620 ? 7.777 2.672 -0.913 1 83.94 620 ASP A C 1
ATOM 4891 O O . ASP A 1 620 ? 7.133 1.812 -0.309 1 83.94 620 ASP A O 1
ATOM 4895 N N . ALA A 1 621 ? 8.891 2.443 -1.542 1 90.38 621 ALA A N 1
ATOM 4896 C CA . ALA A 1 621 ? 9.469 1.101 -1.533 1 90.38 621 ALA A CA 1
ATOM 4897 C C . ALA A 1 621 ? 9.906 0.702 -0.128 1 90.38 621 ALA A C 1
ATOM 4899 O O . ALA A 1 621 ? 9.773 -0.458 0.267 1 90.38 621 ALA A O 1
ATOM 4900 N N . ILE A 1 622 ? 10.477 1.646 0.619 1 92.94 622 ILE A N 1
ATOM 4901 C CA . ILE A 1 622 ? 10.898 1.379 1.989 1 92.94 622 ILE A CA 1
ATOM 4902 C C . ILE A 1 622 ? 9.688 1.066 2.855 1 92.94 622 ILE A C 1
ATOM 4904 O O . ILE A 1 622 ? 9.719 0.156 3.686 1 92.94 622 ILE A O 1
ATOM 4908 N N . GLN A 1 623 ? 8.625 1.784 2.637 1 87.88 623 GLN A N 1
ATOM 4909 C CA . GLN A 1 623 ? 7.387 1.535 3.367 1 87.88 623 GLN A CA 1
ATOM 4910 C C . GLN A 1 623 ? 6.848 0.139 3.072 1 87.88 623 GLN A C 1
ATOM 4912 O O . GLN A 1 623 ? 6.406 -0.566 3.982 1 87.88 623 GLN A O 1
ATOM 4917 N N . ASP A 1 624 ? 6.848 -0.211 1.847 1 87.38 624 ASP A N 1
ATOM 4918 C CA . ASP A 1 624 ? 6.391 -1.537 1.445 1 87.38 624 ASP A CA 1
ATOM 4919 C C . ASP A 1 624 ? 7.234 -2.631 2.096 1 87.38 624 ASP A C 1
ATOM 4921 O O . ASP A 1 624 ? 6.699 -3.654 2.533 1 87.38 624 ASP A O 1
ATOM 4925 N N . TYR A 1 625 ? 8.484 -2.447 2.088 1 92.38 625 TYR A N 1
ATOM 4926 C CA . TYR A 1 625 ? 9.398 -3.406 2.711 1 92.38 625 TYR A CA 1
ATOM 4927 C C . TYR A 1 625 ? 9.07 -3.582 4.188 1 92.38 625 TYR A C 1
ATOM 4929 O O . TYR A 1 625 ? 8.961 -4.711 4.676 1 92.38 625 TYR A O 1
ATOM 4937 N N . CYS A 1 626 ? 8.953 -2.441 4.906 1 91.12 626 CYS A N 1
ATOM 4938 C CA . CYS A 1 626 ? 8.641 -2.492 6.328 1 91.12 626 CYS A CA 1
ATOM 4939 C C . CYS A 1 626 ? 7.328 -3.229 6.574 1 91.12 626 CYS A C 1
ATOM 4941 O O . CYS A 1 626 ? 7.223 -4.027 7.508 1 91.12 626 CYS A O 1
ATOM 4943 N N . ARG A 1 627 ? 6.398 -2.973 5.723 1 83.69 627 ARG A N 1
ATOM 4944 C CA . ARG A 1 627 ? 5.105 -3.643 5.828 1 83.69 627 ARG A CA 1
ATOM 4945 C C . ARG A 1 627 ? 5.254 -5.148 5.652 1 83.69 627 ARG A C 1
ATOM 4947 O O . ARG A 1 627 ? 4.68 -5.93 6.418 1 83.69 627 ARG A O 1
ATOM 4954 N N . LEU A 1 628 ? 5.98 -5.57 4.719 1 85.81 628 LEU A N 1
ATOM 4955 C CA . LEU A 1 628 ? 6.152 -6.98 4.395 1 85.81 628 LEU A CA 1
ATOM 4956 C C . LEU A 1 628 ? 6.793 -7.734 5.555 1 85.81 628 LEU A C 1
ATOM 4958 O O . LEU A 1 628 ? 6.449 -8.891 5.816 1 85.81 628 LEU A O 1
ATOM 4962 N N . ILE A 1 629 ? 7.715 -7.086 6.227 1 90.69 629 ILE A N 1
ATOM 4963 C CA . ILE A 1 629 ? 8.469 -7.812 7.242 1 90.69 629 ILE A CA 1
ATOM 4964 C C . ILE A 1 629 ? 7.898 -7.5 8.625 1 90.69 629 ILE A C 1
ATOM 4966 O O . ILE A 1 629 ? 8.438 -7.938 9.641 1 90.69 629 ILE A O 1
ATOM 4970 N N . GLY A 1 630 ? 6.934 -6.68 8.711 1 86.19 630 GLY A N 1
ATOM 4971 C CA . GLY A 1 630 ? 6.262 -6.395 9.969 1 86.19 630 GLY A CA 1
ATOM 4972 C C . GLY A 1 630 ? 7.035 -5.43 10.852 1 86.19 630 GLY A C 1
ATOM 4973 O O . GLY A 1 630 ? 7.102 -5.605 12.062 1 86.19 630 GLY A O 1
ATOM 4974 N N . VAL A 1 631 ? 7.691 -4.484 10.289 1 90.56 631 VAL A N 1
ATOM 4975 C CA . VAL A 1 631 ? 8.43 -3.453 11.008 1 90.56 631 VAL A CA 1
ATOM 4976 C C . VAL A 1 631 ? 7.707 -2.115 10.891 1 90.56 631 VAL A C 1
ATOM 4978 O O . VAL A 1 631 ? 7.16 -1.79 9.836 1 90.56 631 VAL A O 1
ATOM 4981 N N . ASP A 1 632 ? 7.676 -1.358 12.016 1 84.88 632 ASP A N 1
ATOM 4982 C CA . ASP A 1 632 ? 7.062 -0.034 12.008 1 84.88 632 ASP A CA 1
ATOM 4983 C C . ASP A 1 632 ? 7.895 0.953 11.188 1 84.88 632 ASP A C 1
ATOM 4985 O O . ASP A 1 632 ? 9.031 1.259 11.555 1 84.88 632 ASP A O 1
ATOM 4989 N N . PHE A 1 633 ? 7.328 1.446 10.125 1 87.81 633 PHE A N 1
ATOM 4990 C CA . PHE A 1 633 ? 8.023 2.314 9.188 1 87.81 633 PHE A CA 1
ATOM 4991 C C . PHE A 1 633 ? 8.492 3.59 9.875 1 87.81 633 PHE A C 1
ATOM 4993 O O . PHE A 1 633 ? 9.648 3.998 9.719 1 87.81 633 PHE A O 1
ATOM 5000 N N . ASP A 1 634 ? 7.68 4.262 10.578 1 81.19 634 ASP A N 1
ATOM 5001 C CA . ASP A 1 634 ? 8.016 5.523 11.234 1 81.19 634 ASP A CA 1
ATOM 5002 C C . ASP A 1 634 ? 9.148 5.336 12.242 1 81.19 634 ASP A C 1
ATOM 5004 O O . ASP A 1 634 ? 10.062 6.16 12.32 1 81.19 634 ASP A O 1
ATOM 5008 N N . LYS A 1 635 ? 9.039 4.32 13.016 1 85.31 635 LYS A N 1
ATOM 5009 C CA . LYS A 1 635 ? 10.094 4.023 13.984 1 85.31 635 LYS A CA 1
ATOM 5010 C C . LYS A 1 635 ? 11.43 3.779 13.281 1 85.31 635 LYS A C 1
ATOM 5012 O O . LYS A 1 635 ? 12.469 4.293 13.711 1 85.31 635 LYS A O 1
ATOM 5017 N N . ALA A 1 636 ? 11.391 2.994 12.273 1 92.5 636 ALA A N 1
ATOM 5018 C CA . ALA A 1 636 ? 12.609 2.67 11.531 1 92.5 636 ALA A CA 1
ATOM 5019 C C . ALA A 1 636 ? 13.273 3.932 10.992 1 92.5 636 ALA A C 1
ATOM 5021 O O . ALA A 1 636 ? 14.477 4.129 11.164 1 92.5 636 ALA A O 1
ATOM 5022 N N . MET A 1 637 ? 12.484 4.789 10.352 1 88.75 637 MET A N 1
ATOM 5023 C CA . MET A 1 637 ? 13.023 6.012 9.758 1 88.75 637 MET A CA 1
ATOM 5024 C C . MET A 1 637 ? 13.594 6.934 10.836 1 88.75 637 MET A C 1
ATOM 5026 O O . MET A 1 637 ? 14.656 7.527 10.648 1 88.75 637 MET A O 1
ATOM 5030 N N . ARG A 1 638 ? 12.938 7.059 11.945 1 85 638 ARG A N 1
ATOM 5031 C CA . ARG A 1 638 ? 13.398 7.902 13.039 1 85 638 ARG A CA 1
ATOM 5032 C C . ARG A 1 638 ? 14.734 7.414 13.594 1 85 638 ARG A C 1
ATOM 5034 O O . ARG A 1 638 ? 15.641 8.211 13.836 1 85 638 ARG A O 1
ATOM 5041 N N . VAL A 1 639 ? 14.789 6.137 13.805 1 91.25 639 VAL A N 1
ATOM 5042 C CA . VAL A 1 639 ? 16.016 5.559 14.344 1 91.25 639 VAL A CA 1
ATOM 5043 C C . VAL A 1 639 ? 17.156 5.758 13.359 1 91.25 639 VAL A C 1
ATOM 5045 O O . VAL A 1 639 ? 18.25 6.195 13.75 1 91.25 639 VAL A O 1
ATOM 5048 N N . ILE A 1 640 ? 16.938 5.496 12.133 1 93 640 ILE A N 1
ATOM 5049 C CA . ILE A 1 640 ? 17.984 5.621 11.117 1 93 640 ILE A CA 1
ATOM 5050 C C . ILE A 1 640 ? 18.469 7.066 11.047 1 93 640 ILE A C 1
ATOM 5052 O O . ILE A 1 640 ? 19.672 7.32 11.039 1 93 640 ILE A O 1
ATOM 5056 N N . ASN A 1 641 ? 17.562 7.957 11.039 1 85.44 641 ASN A N 1
ATOM 5057 C CA . ASN A 1 641 ? 17.906 9.367 10.922 1 85.44 641 ASN A CA 1
ATOM 5058 C C . ASN A 1 641 ? 18.625 9.875 12.164 1 85.44 641 ASN A C 1
ATOM 5060 O O . ASN A 1 641 ? 19.359 10.859 12.102 1 85.44 641 ASN A O 1
ATOM 5064 N N . SER A 1 642 ? 18.391 9.203 13.266 1 86.44 642 SER A N 1
ATOM 5065 C CA . SER A 1 642 ? 18.984 9.648 14.516 1 86.44 642 SER A CA 1
ATOM 5066 C C . SER A 1 642 ? 20.391 9.078 14.695 1 86.44 642 SER A C 1
ATOM 5068 O O . SER A 1 642 ? 21.141 9.531 15.562 1 86.44 642 SER A O 1
ATOM 5070 N N . ILE A 1 643 ? 20.781 8.125 13.891 1 92.38 643 ILE A N 1
ATOM 5071 C CA . ILE A 1 643 ? 22.125 7.531 13.984 1 92.38 643 ILE A CA 1
ATOM 5072 C C . ILE A 1 643 ? 23.172 8.602 13.711 1 92.38 643 ILE A C 1
ATOM 5074 O O . ILE A 1 643 ? 23.047 9.375 12.766 1 92.38 643 ILE A O 1
ATOM 5078 N N . PRO A 1 644 ? 24.156 8.703 14.594 1 91.75 644 PRO A N 1
ATOM 5079 C CA . PRO A 1 644 ? 25.25 9.633 14.297 1 91.75 644 PRO A CA 1
ATOM 5080 C C . PRO A 1 644 ? 25.891 9.375 12.93 1 91.75 644 PRO A C 1
ATOM 5082 O O . PRO A 1 644 ? 26.203 8.227 12.602 1 91.75 644 PRO A O 1
ATOM 5085 N N . LYS A 1 645 ? 26 10.398 12.18 1 93.31 645 LYS A N 1
ATOM 5086 C CA . LYS A 1 645 ? 26.531 10.266 10.828 1 93.31 645 LYS A CA 1
ATOM 5087 C C . LYS A 1 645 ? 28.047 10.102 10.844 1 93.31 645 LYS A C 1
ATOM 5089 O O . LYS A 1 645 ? 28.719 10.594 11.758 1 93.31 645 LYS A O 1
ATOM 5094 N N . LEU A 1 646 ? 28.578 9.406 9.859 1 94.81 646 LEU A N 1
ATOM 5095 C CA . LEU A 1 646 ? 30.016 9.234 9.742 1 94.81 646 LEU A CA 1
ATOM 5096 C C . LEU A 1 646 ? 30.672 10.461 9.125 1 94.81 646 LEU A C 1
ATOM 5098 O O . LEU A 1 646 ? 31.891 10.578 9.086 1 94.81 646 LEU A O 1
ATOM 5102 N N . TYR A 1 647 ? 29.938 11.344 8.672 1 91.5 647 TYR A N 1
ATOM 5103 C CA . TYR A 1 647 ? 30.406 12.586 8.07 1 91.5 647 TYR A CA 1
ATOM 5104 C C . TYR A 1 647 ? 29.922 13.789 8.875 1 91.5 647 TYR A C 1
ATOM 5106 O O . TYR A 1 647 ? 28.984 13.688 9.656 1 91.5 647 TYR A O 1
ATOM 5114 N N . MET B 1 1 ? 4.07 -17.859 -9.188 1 66.06 1 MET B N 1
ATOM 5115 C CA . MET B 1 1 ? 4.266 -19.141 -9.867 1 66.06 1 MET B CA 1
ATOM 5116 C C . MET B 1 1 ? 3.76 -20.297 -9.008 1 66.06 1 MET B C 1
ATOM 5118 O O . MET B 1 1 ? 3.768 -20.203 -7.781 1 66.06 1 MET B O 1
ATOM 5122 N N . CYS B 1 2 ? 3.104 -21.234 -9.68 1 82 2 CYS B N 1
ATOM 5123 C CA . CYS B 1 2 ? 2.275 -22.25 -9.039 1 82 2 CYS B CA 1
ATOM 5124 C C . CYS B 1 2 ? 2.615 -23.641 -9.555 1 82 2 CYS B C 1
ATOM 5126 O O . CYS B 1 2 ? 3.359 -23.781 -10.531 1 82 2 CYS B O 1
ATOM 5128 N N . GLY B 1 3 ? 2.426 -24.594 -8.719 1 88.75 3 GLY B N 1
ATOM 5129 C CA . GLY B 1 3 ? 2.469 -25.984 -9.172 1 88.75 3 GLY B CA 1
ATOM 5130 C C . GLY B 1 3 ? 1.136 -26.469 -9.695 1 88.75 3 GLY B C 1
ATOM 5131 O O . GLY B 1 3 ? 0.123 -26.406 -9 1 88.75 3 GLY B O 1
ATOM 5132 N N . ILE B 1 4 ? 1.162 -26.859 -10.977 1 95.06 4 ILE B N 1
ATOM 5133 C CA . ILE B 1 4 ? -0.07 -27.422 -11.523 1 95.06 4 ILE B CA 1
ATOM 5134 C C . ILE B 1 4 ? 0.152 -28.875 -11.898 1 95.06 4 ILE B C 1
ATOM 5136 O O . ILE B 1 4 ? 1.281 -29.297 -12.18 1 95.06 4 ILE B O 1
ATOM 5140 N N . PHE B 1 5 ? -0.868 -29.656 -11.883 1 97.38 5 PHE B N 1
ATOM 5141 C CA . PHE B 1 5 ? -0.837 -31.062 -12.281 1 97.38 5 PHE B CA 1
ATOM 5142 C C . PHE B 1 5 ? -2.205 -31.516 -12.773 1 97.38 5 PHE B C 1
ATOM 5144 O O . PHE B 1 5 ? -3.18 -30.766 -12.695 1 97.38 5 PHE B O 1
ATOM 5151 N N . GLY B 1 6 ? -2.201 -32.719 -13.312 1 97.62 6 GLY B N 1
ATOM 5152 C CA . GLY B 1 6 ? -3.465 -33.344 -13.703 1 97.62 6 GLY B CA 1
ATOM 5153 C C . GLY B 1 6 ? -3.355 -34.812 -13.969 1 97.62 6 GLY B C 1
ATOM 5154 O O . GLY B 1 6 ? -2.254 -35.375 -14 1 97.62 6 GLY B O 1
ATOM 5155 N N . LEU B 1 7 ? -4.516 -35.469 -14.016 1 96.81 7 LEU B N 1
ATOM 5156 C CA . LEU B 1 7 ? -4.59 -36.906 -14.266 1 96.81 7 LEU B CA 1
ATOM 5157 C C . LEU B 1 7 ? -5.824 -37.25 -15.094 1 96.81 7 LEU B C 1
ATOM 5159 O O . LEU B 1 7 ? -6.875 -36.594 -14.945 1 96.81 7 LEU B O 1
ATOM 5163 N N . VAL B 1 8 ? -5.637 -38.125 -16 1 97.75 8 VAL B N 1
ATOM 5164 C CA . VAL B 1 8 ? -6.738 -38.688 -16.766 1 97.75 8 VAL B CA 1
ATOM 5165 C C . VAL B 1 8 ? -6.746 -40.219 -16.562 1 97.75 8 VAL B C 1
ATOM 5167 O O . VAL B 1 8 ? -5.723 -40.875 -16.75 1 97.75 8 VAL B O 1
ATOM 5170 N N . VAL B 1 9 ? -7.844 -40.719 -16.141 1 97.5 9 VAL B N 1
ATOM 5171 C CA . VAL B 1 9 ? -8.062 -42.156 -16 1 97.5 9 VAL B CA 1
ATOM 5172 C C . VAL B 1 9 ? -9.148 -42.625 -16.984 1 97.5 9 VAL B C 1
ATOM 5174 O O . VAL B 1 9 ? -10.289 -42.156 -16.906 1 97.5 9 VAL B O 1
ATOM 5177 N N . ALA B 1 10 ? -8.75 -43.531 -17.797 1 96.31 10 ALA B N 1
ATOM 5178 C CA . ALA B 1 10 ? -9.656 -43.969 -18.844 1 96.31 10 ALA B CA 1
ATOM 5179 C C . ALA B 1 10 ? -10.867 -44.688 -18.25 1 96.31 10 ALA B C 1
ATOM 5181 O O . ALA B 1 10 ? -10.797 -45.219 -17.125 1 96.31 10 ALA B O 1
ATOM 5182 N N . ARG B 1 11 ? -11.922 -44.688 -18.984 1 94.12 11 ARG B N 1
ATOM 5183 C CA . ARG B 1 11 ? -13.156 -45.344 -18.594 1 94.12 11 ARG B CA 1
ATOM 5184 C C . ARG B 1 11 ? -12.914 -46.812 -18.266 1 94.12 11 ARG B C 1
ATOM 5186 O O . ARG B 1 11 ? -13.445 -47.344 -17.281 1 94.12 11 ARG B O 1
ATOM 5193 N N . GLN B 1 12 ? -12.055 -47.438 -19 1 93.12 12 GLN B N 1
ATOM 5194 C CA . GLN B 1 12 ? -11.812 -48.875 -18.844 1 93.12 12 GLN B CA 1
ATOM 5195 C C . GLN B 1 12 ? -10.508 -49.125 -18.094 1 93.12 12 GLN B C 1
ATOM 5197 O O . GLN B 1 12 ? -9.922 -50.219 -18.219 1 93.12 12 GLN B O 1
ATOM 5202 N N . SER B 1 13 ? -10.125 -48.188 -17.391 1 94.38 13 SER B N 1
ATOM 5203 C CA . SER B 1 13 ? -8.867 -48.344 -16.656 1 94.38 13 SER B CA 1
ATOM 5204 C C . SER B 1 13 ? -8.953 -49.469 -15.609 1 94.38 13 SER B C 1
ATOM 5206 O O . SER B 1 13 ? -10 -49.656 -15 1 94.38 13 SER B O 1
ATOM 5208 N N . THR B 1 14 ? -7.871 -50.094 -15.367 1 89.44 14 THR B N 1
ATOM 5209 C CA . THR B 1 14 ? -7.797 -51.188 -14.383 1 89.44 14 THR B CA 1
ATOM 5210 C C . THR B 1 14 ? -7.328 -50.625 -13.031 1 89.44 14 THR B C 1
ATOM 5212 O O . THR B 1 14 ? -7.18 -51.406 -12.07 1 89.44 14 THR B O 1
ATOM 5215 N N . LEU B 1 15 ? -7.105 -49.438 -13 1 92.75 15 LEU B N 1
ATOM 5216 C CA . LEU B 1 15 ? -6.578 -48.844 -11.781 1 92.75 15 LEU B CA 1
ATOM 5217 C C . LEU B 1 15 ? -7.637 -48.812 -10.688 1 92.75 15 LEU B C 1
ATOM 5219 O O . LEU B 1 15 ? -8.781 -48.438 -10.93 1 92.75 15 LEU B O 1
ATOM 5223 N N . LYS B 1 16 ? -7.258 -49.156 -9.477 1 92.31 16 LYS B N 1
ATOM 5224 C CA . LYS B 1 16 ? -8.18 -49.188 -8.344 1 92.31 16 LYS B CA 1
ATOM 5225 C C . LYS B 1 16 ? -8.406 -47.781 -7.793 1 92.31 16 LYS B C 1
ATOM 5227 O O . LYS B 1 16 ? -7.566 -46.875 -7.965 1 92.31 16 LYS B O 1
ATOM 5232 N N . THR B 1 17 ? -9.5 -47.625 -7.16 1 91.69 17 THR B N 1
ATOM 5233 C CA . THR B 1 17 ? -9.898 -46.344 -6.578 1 91.69 17 THR B CA 1
ATOM 5234 C C . THR B 1 17 ? -8.844 -45.875 -5.598 1 91.69 17 THR B C 1
ATOM 5236 O O . THR B 1 17 ? -8.508 -44.688 -5.586 1 91.69 17 THR B O 1
ATOM 5239 N N . ASP B 1 18 ? -8.32 -46.719 -4.832 1 92.25 18 ASP B N 1
ATOM 5240 C CA . ASP B 1 18 ? -7.332 -46.344 -3.822 1 92.25 18 ASP B CA 1
ATOM 5241 C C . ASP B 1 18 ? -6.047 -45.844 -4.469 1 92.25 18 ASP B C 1
ATOM 5243 O O . ASP B 1 18 ? -5.383 -44.969 -3.924 1 92.25 18 ASP B O 1
ATOM 5247 N N . ASP B 1 19 ? -5.73 -46.406 -5.57 1 94.12 19 ASP B N 1
ATOM 5248 C CA . ASP B 1 19 ? -4.523 -46 -6.277 1 94.12 19 ASP B CA 1
ATOM 5249 C C . ASP B 1 19 ? -4.691 -44.594 -6.871 1 94.12 19 ASP B C 1
ATOM 5251 O O . ASP B 1 19 ? -3.736 -43.812 -6.926 1 94.12 19 ASP B O 1
ATOM 5255 N N . ILE B 1 20 ? -5.883 -44.344 -7.324 1 94.69 20 ILE B N 1
ATOM 5256 C CA . ILE B 1 20 ? -6.176 -43.031 -7.855 1 94.69 20 ILE B CA 1
ATOM 5257 C C . ILE B 1 20 ? -6.043 -42 -6.746 1 94.69 20 ILE B C 1
ATOM 5259 O O . ILE B 1 20 ? -5.441 -40.938 -6.945 1 94.69 20 ILE B O 1
ATOM 5263 N N . SER B 1 21 ? -6.602 -42.281 -5.605 1 93.56 21 SER B N 1
ATOM 5264 C CA . SER B 1 21 ? -6.539 -41.375 -4.457 1 93.56 21 SER B CA 1
ATOM 5265 C C . SER B 1 21 ? -5.098 -41.156 -4.012 1 93.56 21 SER B C 1
ATOM 5267 O O . SER B 1 21 ? -4.711 -40.031 -3.672 1 93.56 21 SER B O 1
ATOM 5269 N N . LYS B 1 22 ? -4.367 -42.188 -3.977 1 94.56 22 LYS B N 1
ATOM 5270 C CA . LYS B 1 22 ? -2.955 -42.094 -3.607 1 94.56 22 LYS B CA 1
ATOM 5271 C C . LYS B 1 22 ? -2.184 -41.219 -4.598 1 94.56 22 LYS B C 1
ATOM 5273 O O . LYS B 1 22 ? -1.358 -40.375 -4.195 1 94.56 22 LYS B O 1
ATOM 5278 N N . LEU B 1 23 ? -2.414 -41.5 -5.84 1 95.94 23 LEU B N 1
ATOM 5279 C CA . LEU B 1 23 ? -1.765 -40.719 -6.887 1 95.94 23 LEU B CA 1
ATOM 5280 C C . LEU B 1 23 ? -2.094 -39.219 -6.746 1 95.94 23 LEU B C 1
ATOM 5282 O O . LEU B 1 23 ? -1.199 -38.375 -6.801 1 95.94 23 LEU B O 1
ATOM 5286 N N . LEU B 1 24 ? -3.348 -38.938 -6.535 1 95.31 24 LEU B N 1
ATOM 5287 C CA . LEU B 1 24 ? -3.797 -37.562 -6.383 1 95.31 24 LEU B CA 1
ATOM 5288 C C . LEU B 1 24 ? -3.152 -36.906 -5.164 1 95.31 24 LEU B C 1
ATOM 5290 O O . LEU B 1 24 ? -2.717 -35.75 -5.227 1 95.31 24 LEU B O 1
ATOM 5294 N N . LYS B 1 25 ? -3.125 -37.531 -4.094 1 95.06 25 LYS B N 1
ATOM 5295 C CA . LYS B 1 25 ? -2.508 -37.062 -2.863 1 95.06 25 LYS B CA 1
ATOM 5296 C C . LYS B 1 25 ? -1.035 -36.719 -3.084 1 95.06 25 LYS B C 1
ATOM 5298 O O . LYS B 1 25 ? -0.565 -35.656 -2.664 1 95.06 25 LYS B O 1
ATOM 5303 N N . ARG B 1 26 ? -0.359 -37.562 -3.709 1 95 26 ARG B N 1
ATOM 5304 C CA . ARG B 1 26 ? 1.067 -37.344 -3.943 1 95 26 ARG B CA 1
ATOM 5305 C C . ARG B 1 26 ? 1.304 -36.188 -4.883 1 95 26 ARG B C 1
ATOM 5307 O O . ARG B 1 26 ? 2.248 -35.406 -4.695 1 95 26 ARG B O 1
ATOM 5314 N N . LEU B 1 27 ? 0.526 -36.094 -5.898 1 95.62 27 LEU B N 1
ATOM 5315 C CA . LEU B 1 27 ? 0.626 -35 -6.828 1 95.62 27 LEU B CA 1
ATOM 5316 C C . LEU B 1 27 ? 0.442 -33.656 -6.102 1 95.62 27 LEU B C 1
ATOM 5318 O O . LEU B 1 27 ? 1.194 -32.719 -6.332 1 95.62 27 LEU B O 1
ATOM 5322 N N . PHE B 1 28 ? -0.496 -33.562 -5.203 1 94.19 28 PHE B N 1
ATOM 5323 C CA . PHE B 1 28 ? -0.736 -32.344 -4.414 1 94.19 28 PHE B CA 1
ATOM 5324 C C . PHE B 1 28 ? 0.459 -32.031 -3.518 1 94.19 28 PHE B C 1
ATOM 5326 O O . PHE B 1 28 ? 0.952 -30.906 -3.496 1 94.19 28 PHE B O 1
ATOM 5333 N N . LEU B 1 29 ? 0.927 -33 -2.857 1 92.75 29 LEU B N 1
ATOM 5334 C CA . LEU B 1 29 ? 1.986 -32.781 -1.875 1 92.75 29 LEU B CA 1
ATOM 5335 C C . LEU B 1 29 ? 3.289 -32.375 -2.557 1 92.75 29 LEU B C 1
ATOM 5337 O O . LEU B 1 29 ? 4.02 -31.531 -2.047 1 92.75 29 LEU B O 1
ATOM 5341 N N . LEU B 1 30 ? 3.566 -33.031 -3.674 1 90.44 30 LEU B N 1
ATOM 5342 C CA . LEU B 1 30 ? 4.785 -32.688 -4.398 1 90.44 30 LEU B CA 1
ATOM 5343 C C . LEU B 1 30 ? 4.684 -31.297 -5.016 1 90.44 30 LEU B C 1
ATOM 5345 O O . LEU B 1 30 ? 5.68 -30.578 -5.098 1 90.44 30 LEU B O 1
ATOM 5349 N N . SER B 1 31 ? 3.521 -30.938 -5.445 1 89.25 31 SER B N 1
ATOM 5350 C CA . SER B 1 31 ? 3.328 -29.641 -6.074 1 89.25 31 SER B CA 1
ATOM 5351 C C . SER B 1 31 ? 3.299 -28.516 -5.035 1 89.25 31 SER B C 1
ATOM 5353 O O . SER B 1 31 ? 3.51 -27.344 -5.363 1 89.25 31 SER B O 1
ATOM 5355 N N . GLU B 1 32 ? 3.012 -28.797 -3.746 1 85.88 32 GLU B N 1
ATOM 5356 C CA . GLU B 1 32 ? 2.947 -27.828 -2.658 1 85.88 32 GLU B CA 1
ATOM 5357 C C . GLU B 1 32 ? 4.297 -27.141 -2.445 1 85.88 32 GLU B C 1
ATOM 5359 O O . GLU B 1 32 ? 4.363 -26.047 -1.9 1 85.88 32 GLU B O 1
ATOM 5364 N N . SER B 1 33 ? 5.316 -27.734 -2.881 1 74.94 33 SER B N 1
ATOM 5365 C CA . SER B 1 33 ? 6.648 -27.156 -2.752 1 74.94 33 SER B CA 1
ATOM 5366 C C . SER B 1 33 ? 6.754 -25.844 -3.502 1 74.94 33 SER B C 1
ATOM 5368 O O . SER B 1 33 ? 7.617 -25.016 -3.197 1 74.94 33 SER B O 1
ATOM 5370 N N . ARG B 1 34 ? 5.84 -25.609 -4.348 1 76.31 34 ARG B N 1
ATOM 5371 C CA . ARG B 1 34 ? 5.906 -24.422 -5.199 1 76.31 34 ARG B CA 1
ATOM 5372 C C . ARG B 1 34 ? 4.941 -23.344 -4.719 1 76.31 34 ARG B C 1
ATOM 5374 O O . ARG B 1 34 ? 5.043 -22.188 -5.121 1 76.31 34 ARG B O 1
ATOM 5381 N N . GLY B 1 35 ? 4.059 -23.766 -3.912 1 75.62 35 GLY B N 1
ATOM 5382 C CA . GLY B 1 35 ? 3.084 -22.828 -3.361 1 75.62 35 GLY B CA 1
ATOM 5383 C C . GLY B 1 35 ? 2.338 -23.391 -2.164 1 75.62 35 GLY B C 1
ATOM 5384 O O . GLY B 1 35 ? 1.813 -24.5 -2.217 1 75.62 35 GLY B O 1
ATOM 5385 N N . LYS B 1 36 ? 2.354 -22.609 -1.17 1 75.12 36 LYS B N 1
ATOM 5386 C CA . LYS B 1 36 ? 1.765 -23.125 0.063 1 75.12 36 LYS B CA 1
ATOM 5387 C C . LYS B 1 36 ? 0.612 -22.234 0.534 1 75.12 36 LYS B C 1
ATOM 5389 O O . LYS B 1 36 ? 0.217 -22.297 1.7 1 75.12 36 LYS B O 1
ATOM 5394 N N . GLU B 1 37 ? 0.075 -21.531 -0.421 1 78.38 37 GLU B N 1
ATOM 5395 C CA . GLU B 1 37 ? -0.859 -20.516 0.078 1 78.38 37 GLU B CA 1
ATOM 5396 C C . GLU B 1 37 ? -2.295 -20.859 -0.313 1 78.38 37 GLU B C 1
ATOM 5398 O O . GLU B 1 37 ? -3.24 -20.438 0.36 1 78.38 37 GLU B O 1
ATOM 5403 N N . ALA B 1 38 ? -2.461 -21.516 -1.413 1 85.62 38 ALA B N 1
ATOM 5404 C CA . ALA B 1 38 ? -3.787 -21.922 -1.873 1 85.62 38 ALA B CA 1
ATOM 5405 C C . ALA B 1 38 ? -3.713 -23.188 -2.715 1 85.62 38 ALA B C 1
ATOM 5407 O O . ALA B 1 38 ? -2.666 -23.5 -3.283 1 85.62 38 ALA B O 1
ATOM 5408 N N . ALA B 1 39 ? -4.793 -23.906 -2.676 1 91.06 39 ALA B N 1
ATOM 5409 C CA . ALA B 1 39 ? -4.852 -25.125 -3.469 1 91.06 39 ALA B CA 1
ATOM 5410 C C . ALA B 1 39 ? -6.262 -25.359 -4.004 1 91.06 39 ALA B C 1
ATOM 5412 O O . ALA B 1 39 ? -7.238 -24.875 -3.436 1 91.06 39 ALA B O 1
ATOM 5413 N N . GLY B 1 40 ? -6.375 -26.016 -5.105 1 93.31 40 GLY B N 1
ATOM 5414 C CA . GLY B 1 40 ? -7.66 -26.344 -5.707 1 93.31 40 GLY B CA 1
ATOM 5415 C C . GLY B 1 40 ? -7.559 -27.391 -6.797 1 93.31 40 GLY B C 1
ATOM 5416 O O . GLY B 1 40 ? -6.457 -27.75 -7.211 1 93.31 40 GLY B O 1
ATOM 5417 N N . LEU B 1 41 ? -8.734 -27.938 -7.16 1 96 41 LEU B N 1
ATOM 5418 C CA . LEU B 1 41 ? -8.781 -28.922 -8.242 1 96 41 LEU B CA 1
ATOM 5419 C C . LEU B 1 41 ? -10.109 -28.844 -8.992 1 96 41 LEU B C 1
ATOM 5421 O O . LEU B 1 41 ? -11.07 -28.25 -8.5 1 96 41 LEU B O 1
ATOM 5425 N N . ALA B 1 42 ? -10.117 -29.312 -10.156 1 97.31 42 ALA B N 1
ATOM 5426 C CA . ALA B 1 42 ? -11.305 -29.547 -10.969 1 97.31 42 ALA B CA 1
ATOM 5427 C C . ALA B 1 42 ? -11.352 -30.984 -11.461 1 97.31 42 ALA B C 1
ATOM 5429 O O . ALA B 1 42 ? -10.344 -31.531 -11.914 1 97.31 42 ALA B O 1
ATOM 5430 N N . ALA B 1 43 ? -12.477 -31.641 -11.297 1 97 43 ALA B N 1
ATOM 5431 C CA . ALA B 1 43 ? -12.641 -33.031 -11.688 1 97 43 ALA B CA 1
ATOM 5432 C C . ALA B 1 43 ? -13.805 -33.219 -12.656 1 97 43 ALA B C 1
ATOM 5434 O O . ALA B 1 43 ? -14.945 -32.875 -12.328 1 97 43 ALA B O 1
ATOM 5435 N N . ALA B 1 44 ? -13.5 -33.719 -13.773 1 95.81 44 ALA B N 1
ATOM 5436 C CA . ALA B 1 44 ? -14.516 -34 -14.781 1 95.81 44 ALA B CA 1
ATOM 5437 C C . ALA B 1 44 ? -14.836 -35.5 -14.836 1 95.81 44 ALA B C 1
ATOM 5439 O O . ALA B 1 44 ? -13.961 -36.312 -15.148 1 95.81 44 ALA B O 1
ATOM 5440 N N . ALA B 1 45 ? -16.031 -35.844 -14.516 1 94.06 45 ALA B N 1
ATOM 5441 C CA . ALA B 1 45 ? -16.516 -37.219 -14.578 1 94.06 45 ALA B CA 1
ATOM 5442 C C . ALA B 1 45 ? -18.031 -37.281 -14.727 1 94.06 45 ALA B C 1
ATOM 5444 O O . ALA B 1 45 ? -18.75 -36.469 -14.109 1 94.06 45 ALA B O 1
ATOM 5445 N N . GLY B 1 46 ? -18.469 -38.156 -15.562 1 89.94 46 GLY B N 1
ATOM 5446 C CA . GLY B 1 46 ? -19.906 -38.219 -15.766 1 89.94 46 GLY B CA 1
ATOM 5447 C C . GLY B 1 46 ? -20.5 -36.969 -16.375 1 89.94 46 GLY B C 1
ATOM 5448 O O . GLY B 1 46 ? -20.016 -36.469 -17.391 1 89.94 46 GLY B O 1
ATOM 5449 N N . GLN B 1 47 ? -21.469 -36.469 -15.688 1 91 47 GLN B N 1
ATOM 5450 C CA . GLN B 1 47 ? -22.172 -35.281 -16.203 1 91 47 GLN B CA 1
ATOM 5451 C C . GLN B 1 47 ? -21.812 -34.062 -15.398 1 91 47 GLN B C 1
ATOM 5453 O O . GLN B 1 47 ? -22.531 -33.031 -15.445 1 91 47 GLN B O 1
ATOM 5458 N N . THR B 1 48 ? -20.688 -34.188 -14.688 1 93.19 48 THR B N 1
ATOM 5459 C CA . THR B 1 48 ? -20.359 -33.062 -13.797 1 93.19 48 THR B CA 1
ATOM 5460 C C . THR B 1 48 ? -18.875 -32.719 -13.875 1 93.19 48 THR B C 1
ATOM 5462 O O . THR B 1 48 ? -18.031 -33.625 -14.047 1 93.19 48 THR B O 1
ATOM 5465 N N . LEU B 1 49 ? -18.578 -31.531 -13.898 1 95.44 49 LEU B N 1
ATOM 5466 C CA . LEU B 1 49 ? -17.25 -30.969 -13.672 1 95.44 49 LEU B CA 1
ATOM 5467 C C . LEU B 1 49 ? -17.203 -30.234 -12.344 1 95.44 49 LEU B C 1
ATOM 5469 O O . LEU B 1 49 ? -17.688 -29.109 -12.234 1 95.44 49 LEU B O 1
ATOM 5473 N N . ARG B 1 50 ? -16.547 -30.844 -11.391 1 95.19 50 ARG B N 1
ATOM 5474 C CA . ARG B 1 50 ? -16.516 -30.328 -10.023 1 95.19 50 ARG B CA 1
ATOM 5475 C C . ARG B 1 50 ? -15.258 -29.5 -9.773 1 95.19 50 ARG B C 1
ATOM 5477 O O . ARG B 1 50 ? -14.141 -29.953 -10.039 1 95.19 50 ARG B O 1
ATOM 5484 N N . VAL B 1 51 ? -15.469 -28.312 -9.32 1 95.19 51 VAL B N 1
ATOM 5485 C CA . VAL B 1 51 ? -14.359 -27.406 -9.031 1 95.19 51 VAL B CA 1
ATOM 5486 C C . VAL B 1 51 ? -14.328 -27.094 -7.535 1 95.19 51 VAL B C 1
ATOM 5488 O O . VAL B 1 51 ? -15.344 -26.703 -6.957 1 95.19 51 VAL B O 1
ATOM 5491 N N . LEU B 1 52 ? -13.219 -27.312 -6.941 1 93.81 52 LEU B N 1
ATOM 5492 C CA . LEU B 1 52 ? -12.992 -27.031 -5.527 1 93.81 52 LEU B CA 1
ATOM 5493 C C . LEU B 1 52 ? -11.719 -26.219 -5.328 1 93.81 52 LEU B C 1
ATOM 5495 O O . LEU B 1 52 ? -10.656 -26.578 -5.84 1 93.81 52 LEU B O 1
ATOM 5499 N N . LYS B 1 53 ? -11.773 -25.125 -4.602 1 90.62 53 LYS B N 1
ATOM 5500 C CA . LYS B 1 53 ? -10.602 -24.312 -4.297 1 90.62 53 LYS B CA 1
ATOM 5501 C C . LYS B 1 53 ? -10.734 -23.641 -2.934 1 90.62 53 LYS B C 1
ATOM 5503 O O . LYS B 1 53 ? -11.836 -23.219 -2.547 1 90.62 53 LYS B O 1
ATOM 5508 N N . TYR B 1 54 ? -9.625 -23.594 -2.203 1 86.94 54 TYR B N 1
ATOM 5509 C CA . TYR B 1 54 ? -9.562 -23 -0.873 1 86.94 54 TYR B CA 1
ATOM 5510 C C . TYR B 1 54 ? -8.242 -22.266 -0.667 1 86.94 54 TYR B C 1
ATOM 5512 O O . TYR B 1 54 ? -7.215 -22.656 -1.224 1 86.94 54 TYR B O 1
ATOM 5520 N N . PRO B 1 55 ? -8.25 -21.219 0.123 1 84.75 55 PRO B N 1
ATOM 5521 C CA . PRO B 1 55 ? -7.02 -20.516 0.467 1 84.75 55 PRO B CA 1
ATOM 5522 C C . PRO B 1 55 ? -6.215 -21.219 1.555 1 84.75 55 PRO B C 1
ATOM 5524 O O . PRO B 1 55 ? -5.832 -20.594 2.549 1 84.75 55 PRO B O 1
ATOM 5527 N N . VAL B 1 56 ? -5.926 -22.484 1.387 1 83.56 56 VAL B N 1
ATOM 5528 C CA . VAL B 1 56 ? -5.129 -23.297 2.299 1 83.56 56 VAL B CA 1
ATOM 5529 C C . VAL B 1 56 ? -4.098 -24.109 1.507 1 83.56 56 VAL B C 1
ATOM 5531 O O . VAL B 1 56 ? -4.254 -24.312 0.302 1 83.56 56 VAL B O 1
ATOM 5534 N N . PRO B 1 57 ? -3.053 -24.516 2.18 1 85.06 57 PRO B N 1
ATOM 5535 C CA . PRO B 1 57 ? -2.078 -25.375 1.49 1 85.06 57 PRO B CA 1
ATOM 5536 C C . PRO B 1 57 ? -2.67 -26.703 1.041 1 85.06 57 PRO B C 1
ATOM 5538 O O . PRO B 1 57 ? -3.67 -27.156 1.603 1 85.06 57 PRO B O 1
ATOM 5541 N N . ALA B 1 58 ? -2.049 -27.281 0.084 1 90.94 58 ALA B N 1
ATOM 5542 C CA . ALA B 1 58 ? -2.506 -28.562 -0.469 1 90.94 58 ALA B CA 1
ATOM 5543 C C . ALA B 1 58 ? -2.635 -29.609 0.623 1 90.94 58 ALA B C 1
ATOM 5545 O O . ALA B 1 58 ? -3.594 -30.391 0.632 1 90.94 58 ALA B O 1
ATOM 5546 N N . SER B 1 59 ? -1.706 -29.625 1.551 1 91.31 59 SER B N 1
ATOM 5547 C CA . SER B 1 59 ? -1.717 -30.609 2.627 1 91.31 59 SER B CA 1
ATOM 5548 C C . SER B 1 59 ? -2.961 -30.453 3.498 1 91.31 59 SER B C 1
ATOM 5550 O O . SER B 1 59 ? -3.512 -31.453 3.977 1 91.31 59 SER B O 1
ATOM 5552 N N . GLU B 1 60 ? -3.42 -29.266 3.67 1 89.5 60 GLU B N 1
ATOM 5553 C CA . GLU B 1 60 ? -4.617 -29 4.461 1 89.5 60 GLU B CA 1
ATOM 5554 C C . GLU B 1 60 ? -5.883 -29.281 3.656 1 89.5 60 GLU B C 1
ATOM 5556 O O . GLU B 1 60 ? -6.879 -29.75 4.203 1 89.5 60 GLU B O 1
ATOM 5561 N N . LEU B 1 61 ? -5.887 -28.984 2.422 1 91 61 LEU B N 1
ATOM 5562 C CA . LEU B 1 61 ? -7.023 -29.266 1.55 1 91 61 LEU B CA 1
ATOM 5563 C C . LEU B 1 61 ? -7.352 -30.75 1.536 1 91 61 LEU B C 1
ATOM 5565 O O . LEU B 1 61 ? -8.523 -31.125 1.591 1 91 61 LEU B O 1
ATOM 5569 N N . LEU B 1 62 ? -6.328 -31.578 1.535 1 93.88 62 LEU B N 1
ATOM 5570 C CA . LEU B 1 62 ? -6.473 -33.031 1.458 1 93.88 62 LEU B CA 1
ATOM 5571 C C . LEU B 1 62 ? -7.191 -33.562 2.689 1 93.88 62 LEU B C 1
ATOM 5573 O O . LEU B 1 62 ? -7.793 -34.656 2.639 1 93.88 62 LEU B O 1
ATOM 5577 N N . LYS B 1 63 ? -7.133 -32.781 3.752 1 92.5 63 LYS B N 1
ATOM 5578 C CA . LYS B 1 63 ? -7.734 -33.219 5.008 1 92.5 63 LYS B CA 1
ATOM 5579 C C . LYS B 1 63 ? -9.195 -32.781 5.102 1 92.5 63 LYS B C 1
ATOM 5581 O O . LYS B 1 63 ? -9.945 -33.281 5.934 1 92.5 63 LYS B O 1
ATOM 5586 N N . MET B 1 64 ? -9.625 -31.984 4.27 1 91 64 MET B N 1
ATOM 5587 C CA . MET B 1 64 ? -10.977 -31.438 4.332 1 91 64 MET B CA 1
ATOM 5588 C C . MET B 1 64 ? -12.008 -32.469 3.893 1 91 64 MET B C 1
ATOM 5590 O O . MET B 1 64 ? -11.766 -33.25 2.957 1 91 64 MET B O 1
ATOM 5594 N N . GLN B 1 65 ? -13.102 -32.531 4.543 1 90.44 65 GLN B N 1
ATOM 5595 C CA . GLN B 1 65 ? -14.172 -33.469 4.227 1 90.44 65 GLN B CA 1
ATOM 5596 C C . GLN B 1 65 ? -14.758 -33.188 2.846 1 90.44 65 GLN B C 1
ATOM 5598 O O . GLN B 1 65 ? -15.117 -34.125 2.119 1 90.44 65 GLN B O 1
ATOM 5603 N N . GLU B 1 66 ? -14.891 -32 2.564 1 88.31 66 GLU B N 1
ATOM 5604 C CA . GLU B 1 66 ? -15.453 -31.609 1.271 1 88.31 66 GLU B CA 1
ATOM 5605 C C . GLU B 1 66 ? -14.586 -32.125 0.124 1 88.31 66 GLU B C 1
ATOM 5607 O O . GLU B 1 66 ? -15.102 -32.562 -0.905 1 88.31 66 GLU B O 1
ATOM 5612 N N . TYR B 1 67 ? -13.32 -32 0.286 1 93.12 67 TYR B N 1
ATOM 5613 C CA . TYR B 1 67 ? -12.398 -32.531 -0.709 1 93.12 67 TYR B CA 1
ATOM 5614 C C . TYR B 1 67 ? -12.617 -34.031 -0.901 1 93.12 67 TYR B C 1
ATOM 5616 O O . TYR B 1 67 ? -12.758 -34.5 -2.031 1 93.12 67 TYR B O 1
ATOM 5624 N N . LYS B 1 68 ? -12.656 -34.75 0.193 1 93.25 68 LYS B N 1
ATOM 5625 C CA . LYS B 1 68 ? -12.82 -36.188 0.14 1 93.25 68 LYS B CA 1
ATOM 5626 C C . LYS B 1 68 ? -14.117 -36.562 -0.571 1 93.25 68 LYS B C 1
ATOM 5628 O O . LYS B 1 68 ? -14.125 -37.438 -1.429 1 93.25 68 LYS B O 1
ATOM 5633 N N . ARG B 1 69 ? -15.109 -35.844 -0.231 1 92 69 ARG B N 1
ATOM 5634 C CA . ARG B 1 69 ? -16.422 -36.125 -0.806 1 92 69 ARG B CA 1
ATOM 5635 C C . ARG B 1 69 ? -16.422 -35.875 -2.311 1 92 69 ARG B C 1
ATOM 5637 O O . ARG B 1 69 ? -16.906 -36.688 -3.082 1 92 69 ARG B O 1
ATOM 5644 N N . GLN B 1 70 ? -15.93 -34.812 -2.756 1 90.38 70 GLN B N 1
ATOM 5645 C CA . GLN B 1 70 ? -15.953 -34.438 -4.16 1 90.38 70 GLN B CA 1
ATOM 5646 C C . GLN B 1 70 ? -15.086 -35.344 -5.008 1 90.38 70 GLN B C 1
ATOM 5648 O O . GLN B 1 70 ? -15.477 -35.75 -6.105 1 90.38 70 GLN B O 1
ATOM 5653 N N . VAL B 1 71 ? -13.945 -35.656 -4.5 1 91.94 71 VAL B N 1
ATOM 5654 C CA . VAL B 1 71 ? -13.031 -36.531 -5.234 1 91.94 71 VAL B CA 1
ATOM 5655 C C . VAL B 1 71 ? -13.609 -37.938 -5.305 1 91.94 71 VAL B C 1
ATOM 5657 O O . VAL B 1 71 ? -13.562 -38.594 -6.359 1 91.94 71 VAL B O 1
ATOM 5660 N N . GLU B 1 72 ? -14.148 -38.406 -4.191 1 92.06 72 GLU B N 1
ATOM 5661 C CA . GLU B 1 72 ? -14.773 -39.719 -4.176 1 92.06 72 GLU B CA 1
ATOM 5662 C C . GLU B 1 72 ? -15.922 -39.812 -5.18 1 92.06 72 GLU B C 1
ATOM 5664 O O . GLU B 1 72 ? -16.078 -40.812 -5.875 1 92.06 72 GLU B O 1
ATOM 5669 N N . GLN B 1 73 ? -16.672 -38.812 -5.184 1 91.81 73 GLN B N 1
ATOM 5670 C CA . GLN B 1 73 ? -17.797 -38.75 -6.113 1 91.81 73 GLN B CA 1
ATOM 5671 C C . GLN B 1 73 ? -17.312 -38.781 -7.562 1 91.81 73 GLN B C 1
ATOM 5673 O O . GLN B 1 73 ? -17.891 -39.469 -8.406 1 91.81 73 GLN B O 1
ATOM 5678 N N . ALA B 1 74 ? -16.344 -38.062 -7.828 1 93.62 74 ALA B N 1
ATOM 5679 C CA . ALA B 1 74 ? -15.805 -38 -9.188 1 93.62 74 ALA B CA 1
ATOM 5680 C C . ALA B 1 74 ? -15.203 -39.375 -9.586 1 93.62 74 ALA B C 1
ATOM 5682 O O . ALA B 1 74 ? -15.438 -39.844 -10.695 1 93.62 74 ALA B O 1
ATOM 5683 N N . VAL B 1 75 ? -14.453 -39.938 -8.688 1 93.56 75 VAL B N 1
ATOM 5684 C CA . VAL B 1 75 ? -13.781 -41.188 -8.953 1 93.56 75 VAL B CA 1
ATOM 5685 C C . VAL B 1 75 ? -14.82 -42.312 -9.164 1 93.56 75 VAL B C 1
ATOM 5687 O O . VAL B 1 75 ? -14.625 -43.188 -9.984 1 93.56 75 VAL B O 1
ATOM 5690 N N . SER B 1 76 ? -15.914 -42.188 -8.438 1 91.94 76 SER B N 1
ATOM 5691 C CA . SER B 1 76 ? -16.969 -43.188 -8.539 1 91.94 76 SER B CA 1
ATOM 5692 C C . SER B 1 76 ? -17.656 -43.125 -9.891 1 91.94 76 SER B C 1
ATOM 5694 O O . SER B 1 76 ? -18.25 -44.125 -10.336 1 91.94 76 SER B O 1
ATOM 5696 N N . GLN B 1 77 ? -17.547 -42.062 -10.562 1 91.94 77 GLN B N 1
ATOM 5697 C CA . GLN B 1 77 ? -18.25 -41.875 -11.836 1 91.94 77 GLN B CA 1
ATOM 5698 C C . GLN B 1 77 ? -17.297 -42.094 -13.008 1 91.94 77 GLN B C 1
ATOM 5700 O O . GLN B 1 77 ? -17.656 -41.875 -14.164 1 91.94 77 GLN B O 1
ATOM 5705 N N . ARG B 1 78 ? -16.156 -42.5 -12.742 1 91.19 78 ARG B N 1
ATOM 5706 C CA . ARG B 1 78 ? -15.125 -42.625 -13.773 1 91.19 78 ARG B CA 1
ATOM 5707 C C . ARG B 1 78 ? -15.539 -43.656 -14.828 1 91.19 78 ARG B C 1
ATOM 5709 O O . ARG B 1 78 ? -15.172 -43.531 -16 1 91.19 78 ARG B O 1
ATOM 5716 N N . ASP B 1 79 ? -16.312 -44.625 -14.5 1 89.62 79 ASP B N 1
ATOM 5717 C CA . ASP B 1 79 ? -16.703 -45.719 -15.406 1 89.62 79 ASP B CA 1
ATOM 5718 C C . ASP B 1 79 ? -17.688 -45.219 -16.453 1 89.62 79 ASP B C 1
ATOM 5720 O O . ASP B 1 79 ? -17.906 -45.875 -17.469 1 89.62 79 ASP B O 1
ATOM 5724 N N . GLN B 1 80 ? -18.203 -44.094 -16.188 1 88.5 80 GLN B N 1
ATOM 5725 C CA . GLN B 1 80 ? -19.172 -43.531 -17.125 1 88.5 80 GLN B CA 1
ATOM 5726 C C . GLN B 1 80 ? -18.469 -42.844 -18.297 1 88.5 80 GLN B C 1
ATOM 5728 O O . GLN B 1 80 ? -18.828 -43.062 -19.453 1 88.5 80 GLN B O 1
ATOM 5733 N N . THR B 1 81 ? -17.516 -42.125 -18.109 1 89.44 81 THR B N 1
ATOM 5734 C CA . THR B 1 81 ? -16.953 -41.281 -19.156 1 89.44 81 THR B CA 1
ATOM 5735 C C . THR B 1 81 ? -15.43 -41.219 -19.047 1 89.44 81 THR B C 1
ATOM 5737 O O . THR B 1 81 ? -14.758 -40.719 -19.953 1 89.44 81 THR B O 1
ATOM 5740 N N . GLY B 1 82 ? -14.875 -41.781 -18 1 94.44 82 GLY B N 1
ATOM 5741 C CA . GLY B 1 82 ? -13.5 -41.469 -17.625 1 94.44 82 GLY B CA 1
ATOM 5742 C C . GLY B 1 82 ? -13.391 -40.344 -16.594 1 94.44 82 GLY B C 1
ATOM 5743 O O . GLY B 1 82 ? -14.406 -39.781 -16.172 1 94.44 82 GLY B O 1
ATOM 5744 N N . LEU B 1 83 ? -12.18 -40.188 -16.125 1 96.75 83 LEU B N 1
ATOM 5745 C CA . LEU B 1 83 ? -11.93 -39.188 -15.102 1 96.75 83 LEU B CA 1
ATOM 5746 C C . LEU B 1 83 ? -10.812 -38.25 -15.523 1 96.75 83 LEU B C 1
ATOM 5748 O O . LEU B 1 83 ? -9.734 -38.688 -15.93 1 96.75 83 LEU B O 1
ATOM 5752 N N . GLY B 1 84 ? -11.125 -36.969 -15.633 1 97.44 84 GLY B N 1
ATOM 5753 C CA . GLY B 1 84 ? -10.125 -35.938 -15.828 1 97.44 84 GLY B CA 1
ATOM 5754 C C . GLY B 1 84 ? -10.031 -34.969 -14.656 1 97.44 84 GLY B C 1
ATOM 5755 O O . GLY B 1 84 ? -11.047 -34.438 -14.203 1 97.44 84 GLY B O 1
ATOM 5756 N N . ILE B 1 85 ? -8.805 -34.781 -14.133 1 98.06 85 ILE B N 1
ATOM 5757 C CA . ILE B 1 85 ? -8.602 -33.906 -13 1 98.06 85 ILE B CA 1
ATOM 5758 C C . ILE B 1 85 ? -7.449 -32.938 -13.305 1 98.06 85 ILE B C 1
ATOM 5760 O O . ILE B 1 85 ? -6.441 -33.344 -13.891 1 98.06 85 ILE B O 1
ATOM 5764 N N . VAL B 1 86 ? -7.648 -31.672 -12.984 1 98 86 VAL B N 1
ATOM 5765 C CA . VAL B 1 86 ? -6.539 -30.719 -12.914 1 98 86 VAL B CA 1
ATOM 5766 C C . VAL B 1 86 ? -6.441 -30.141 -11.508 1 98 86 VAL B C 1
ATOM 5768 O O . VAL B 1 86 ? -7.457 -29.953 -10.836 1 98 86 VAL B O 1
ATOM 5771 N N . GLY B 1 87 ? -5.246 -29.953 -11.023 1 96.31 87 GLY B N 1
ATOM 5772 C CA . GLY B 1 87 ? -5 -29.422 -9.695 1 96.31 87 GLY B CA 1
ATOM 5773 C C . GLY B 1 87 ? -3.967 -28.312 -9.672 1 96.31 87 GLY B C 1
ATOM 5774 O O . GLY B 1 87 ? -3.201 -28.156 -10.633 1 96.31 87 GLY B O 1
ATOM 5775 N N . HIS B 1 88 ? -4.027 -27.531 -8.641 1 93.31 88 HIS B N 1
ATOM 5776 C CA . HIS B 1 88 ? -3.182 -26.359 -8.508 1 93.31 88 HIS B CA 1
ATOM 5777 C C . HIS B 1 88 ? -2.764 -26.141 -7.055 1 93.31 88 HIS B C 1
ATOM 5779 O O . HIS B 1 88 ? -3.57 -26.312 -6.141 1 93.31 88 HIS B O 1
ATOM 5785 N N . ALA B 1 89 ? -1.534 -25.859 -6.867 1 88.19 89 ALA B N 1
ATOM 5786 C CA . ALA B 1 89 ? -0.978 -25.344 -5.621 1 88.19 89 ALA B CA 1
ATOM 5787 C C . ALA B 1 89 ? -0.335 -23.984 -5.832 1 88.19 89 ALA B C 1
ATOM 5789 O O . ALA B 1 89 ? 0.66 -23.859 -6.551 1 88.19 89 ALA B O 1
ATOM 5790 N N . ARG B 1 90 ? -0.831 -22.984 -5.141 1 77.62 90 ARG B N 1
ATOM 5791 C CA . ARG B 1 90 ? -0.544 -21.594 -5.504 1 77.62 90 ARG B CA 1
ATOM 5792 C C . ARG B 1 90 ? 0.376 -20.938 -4.48 1 77.62 90 ARG B C 1
ATOM 5794 O O . ARG B 1 90 ? 0.209 -21.141 -3.275 1 77.62 90 ARG B O 1
ATOM 5801 N N . LEU B 1 91 ? 1.249 -20.188 -5.113 1 69.75 91 LEU B N 1
ATOM 5802 C CA . LEU B 1 91 ? 2.025 -19.234 -4.332 1 69.75 91 LEU B CA 1
ATOM 5803 C C . LEU B 1 91 ? 1.456 -17.828 -4.477 1 69.75 91 LEU B C 1
ATOM 5805 O O . LEU B 1 91 ? 1.301 -17.328 -5.59 1 69.75 91 LEU B O 1
ATOM 5809 N N . VAL B 1 92 ? 0.978 -17.312 -3.348 1 62.84 92 VAL B N 1
ATOM 5810 C CA . VAL B 1 92 ? 0.482 -15.945 -3.369 1 62.84 92 VAL B CA 1
ATOM 5811 C C . VAL B 1 92 ? 1.468 -15.031 -2.648 1 62.84 92 VAL B C 1
ATOM 5813 O O . VAL B 1 92 ? 1.896 -15.32 -1.529 1 62.84 92 VAL B O 1
ATOM 5816 N N . THR B 1 93 ? 1.841 -13.984 -3.367 1 59.31 93 THR B N 1
ATOM 5817 C CA . THR B 1 93 ? 2.863 -13.133 -2.779 1 59.31 93 THR B CA 1
ATOM 5818 C C . THR B 1 93 ? 2.242 -11.852 -2.217 1 59.31 93 THR B C 1
ATOM 5820 O O . THR B 1 93 ? 2.818 -11.211 -1.337 1 59.31 93 THR B O 1
ATOM 5823 N N . ASN B 1 94 ? 1.088 -11.523 -2.729 1 60.16 94 ASN B N 1
ATOM 5824 C CA . ASN B 1 94 ? 0.541 -10.227 -2.338 1 60.16 94 ASN B CA 1
ATOM 5825 C C . ASN B 1 94 ? -0.423 -10.359 -1.162 1 60.16 94 ASN B C 1
ATOM 5827 O O . ASN B 1 94 ? -1.053 -9.383 -0.76 1 60.16 94 ASN B O 1
ATOM 5831 N N . GLY B 1 95 ? -0.538 -11.531 -0.738 1 61.62 95 GLY B N 1
ATOM 5832 C CA . GLY B 1 95 ? -1.337 -11.758 0.455 1 61.62 95 GLY B CA 1
ATOM 5833 C C . GLY B 1 95 ? -2.83 -11.773 0.18 1 61.62 95 GLY B C 1
ATOM 5834 O O . GLY B 1 95 ? -3.635 -11.555 1.088 1 61.62 95 GLY B O 1
ATOM 5835 N N . GLN B 1 96 ? -3.234 -11.984 -1.017 1 65.56 96 GLN B N 1
ATOM 5836 C CA . GLN B 1 96 ? -4.656 -11.906 -1.338 1 65.56 96 GLN B CA 1
ATOM 5837 C C . GLN B 1 96 ? -5.25 -13.297 -1.535 1 65.56 96 GLN B C 1
ATOM 5839 O O . GLN B 1 96 ? -6.246 -13.461 -2.246 1 65.56 96 GLN B O 1
ATOM 5844 N N . GLN B 1 97 ? -4.633 -14.305 -0.976 1 71.94 97 GLN B N 1
ATOM 5845 C CA . GLN B 1 97 ? -5.129 -15.672 -1.134 1 71.94 97 GLN B CA 1
ATOM 5846 C C . GLN B 1 97 ? -6.477 -15.844 -0.443 1 71.94 97 GLN B C 1
ATOM 5848 O O . GLN B 1 97 ? -7.258 -16.734 -0.811 1 71.94 97 GLN B O 1
ATOM 5853 N N . GLY B 1 98 ? -6.73 -14.977 0.382 1 71.94 98 GLY B N 1
ATOM 5854 C CA . GLY B 1 98 ? -7.98 -15.094 1.117 1 71.94 98 GLY B CA 1
ATOM 5855 C C . GLY B 1 98 ? -9.203 -14.797 0.267 1 71.94 98 GLY B C 1
ATOM 5856 O O . GLY B 1 98 ? -10.328 -15.117 0.657 1 71.94 98 GLY B O 1
ATOM 5857 N N . VAL B 1 99 ? -9 -14.266 -0.904 1 73.56 99 VAL B N 1
ATOM 5858 C CA . VAL B 1 99 ? -10.078 -14.016 -1.855 1 73.56 99 VAL B CA 1
ATOM 5859 C C . VAL B 1 99 ? -10.25 -15.219 -2.775 1 73.56 99 VAL B C 1
ATOM 5861 O O . VAL B 1 99 ? -9.5 -15.383 -3.738 1 73.56 99 VAL B O 1
ATOM 5864 N N . ASP B 1 100 ? -11.234 -15.938 -2.596 1 75.81 100 ASP B N 1
ATOM 5865 C CA . ASP B 1 100 ? -11.445 -17.219 -3.264 1 75.81 100 ASP B CA 1
ATOM 5866 C C . ASP B 1 100 ? -11.414 -17.062 -4.781 1 75.81 100 ASP B C 1
ATOM 5868 O O . ASP B 1 100 ? -10.875 -17.906 -5.492 1 75.81 100 ASP B O 1
ATOM 5872 N N . ALA B 1 101 ? -11.992 -15.945 -5.176 1 74.88 101 ALA B N 1
ATOM 5873 C CA . ALA B 1 101 ? -12.094 -15.734 -6.617 1 74.88 101 ALA B CA 1
ATOM 5874 C C . ALA B 1 101 ? -10.711 -15.641 -7.258 1 74.88 101 ALA B C 1
ATOM 5876 O O . ALA B 1 101 ? -10.555 -15.867 -8.461 1 74.88 101 ALA B O 1
ATOM 5877 N N . ASN B 1 102 ? -9.742 -15.367 -6.383 1 76.69 102 ASN B N 1
ATOM 5878 C CA . ASN B 1 102 ? -8.391 -15.172 -6.891 1 76.69 102 ASN B CA 1
ATOM 5879 C C . ASN B 1 102 ? -7.609 -16.484 -6.934 1 76.69 102 ASN B C 1
ATOM 5881 O O . ASN B 1 102 ? -6.496 -16.531 -7.457 1 76.69 102 ASN B O 1
ATOM 5885 N N . ASN B 1 103 ? -8.188 -17.531 -6.488 1 85.12 103 ASN B N 1
ATOM 5886 C CA . ASN B 1 103 ? -7.5 -18.812 -6.457 1 85.12 103 ASN B CA 1
ATOM 5887 C C . ASN B 1 103 ? -7.848 -19.672 -7.676 1 85.12 103 ASN B C 1
ATOM 5889 O O . ASN B 1 103 ? -8.766 -19.344 -8.43 1 85.12 103 ASN B O 1
ATOM 5893 N N . GLN B 1 104 ? -7.051 -20.594 -7.93 1 88.62 104 GLN B N 1
ATOM 5894 C CA . GLN B 1 104 ? -7.242 -21.484 -9.062 1 88.62 104 GLN B CA 1
ATOM 5895 C C . GLN B 1 104 ? -7.758 -22.844 -8.609 1 88.62 104 GLN B C 1
ATOM 5897 O O . GLN B 1 104 ? -7.527 -23.25 -7.469 1 88.62 104 GLN B O 1
ATOM 5902 N N . PRO B 1 105 ? -8.461 -23.547 -9.516 1 94.44 105 PRO B N 1
ATOM 5903 C CA . PRO B 1 105 ? -8.727 -23.312 -10.938 1 94.44 105 PRO B CA 1
ATOM 5904 C C . PRO B 1 105 ? -9.688 -22.156 -11.172 1 94.44 105 PRO B C 1
ATOM 5906 O O . PRO B 1 105 ? -10.531 -21.859 -10.32 1 94.44 105 PRO B O 1
ATOM 5909 N N . VAL B 1 106 ? -9.539 -21.531 -12.289 1 92.62 106 VAL B N 1
ATOM 5910 C CA . VAL B 1 106 ? -10.398 -20.422 -12.695 1 92.62 106 VAL B CA 1
ATOM 5911 C C . VAL B 1 106 ? -11.492 -20.938 -13.625 1 92.62 106 VAL B C 1
ATOM 5913 O O . VAL B 1 106 ? -11.211 -21.672 -14.578 1 92.62 106 VAL B O 1
ATOM 5916 N N . VAL B 1 107 ? -12.727 -20.594 -13.352 1 93 107 VAL B N 1
ATOM 5917 C CA . VAL B 1 107 ? -13.875 -21.047 -14.117 1 93 107 VAL B CA 1
ATOM 5918 C C . VAL B 1 107 ? -14.453 -19.906 -14.938 1 93 107 VAL B C 1
ATOM 5920 O O . VAL B 1 107 ? -14.656 -18.797 -14.414 1 93 107 VAL B O 1
ATOM 5923 N N . ARG B 1 108 ? -14.57 -20.141 -16.156 1 92.69 108 ARG B N 1
ATOM 5924 C CA . ARG B 1 108 ? -15.344 -19.266 -17.031 1 92.69 108 ARG B CA 1
ATOM 5925 C C . ARG B 1 108 ? -16.344 -20.062 -17.859 1 92.69 108 ARG B C 1
ATOM 5927 O O . ARG B 1 108 ? -16.016 -20.516 -18.953 1 92.69 108 ARG B O 1
ATOM 5934 N N . ASP B 1 109 ? -17.578 -20.203 -17.391 1 90.5 109 ASP B N 1
ATOM 5935 C CA . ASP B 1 109 ? -18.672 -20.953 -18.031 1 90.5 109 ASP B CA 1
ATOM 5936 C C . ASP B 1 109 ? -18.266 -22.391 -18.297 1 90.5 109 ASP B C 1
ATOM 5938 O O . ASP B 1 109 ? -18.109 -23.188 -17.359 1 90.5 109 ASP B O 1
ATOM 5942 N N . SER B 1 110 ? -17.828 -22.656 -19.562 1 92 110 SER B N 1
ATOM 5943 C CA . SER B 1 110 ? -17.562 -24.062 -19.891 1 92 110 SER B CA 1
ATOM 5944 C C . SER B 1 110 ? -16.078 -24.375 -19.812 1 92 110 SER B C 1
ATOM 5946 O O . SER B 1 110 ? -15.672 -25.531 -20.016 1 92 110 SER B O 1
ATOM 5948 N N . VAL B 1 111 ? -15.289 -23.422 -19.453 1 95.44 111 VAL B N 1
ATOM 5949 C CA . VAL B 1 111 ? -13.836 -23.594 -19.469 1 95.44 111 VAL B CA 1
ATOM 5950 C C . VAL B 1 111 ? -13.289 -23.516 -18.047 1 95.44 111 VAL B C 1
ATOM 5952 O O . VAL B 1 111 ? -13.594 -22.562 -17.328 1 95.44 111 VAL B O 1
ATOM 5955 N N . VAL B 1 112 ? -12.547 -24.484 -17.594 1 96.69 112 VAL B N 1
ATOM 5956 C CA . VAL B 1 112 ? -11.875 -24.5 -16.297 1 96.69 112 VAL B CA 1
ATOM 5957 C C . VAL B 1 112 ? -10.359 -24.609 -16.516 1 96.69 112 VAL B C 1
ATOM 5959 O O . VAL B 1 112 ? -9.883 -25.578 -17.094 1 96.69 112 VAL B O 1
ATOM 5962 N N . VAL B 1 113 ? -9.609 -23.594 -15.977 1 97 113 VAL B N 1
ATOM 5963 C CA . VAL B 1 113 ? -8.195 -23.484 -16.328 1 97 113 VAL B CA 1
ATOM 5964 C C . VAL B 1 113 ? -7.348 -23.469 -15.062 1 97 113 VAL B C 1
ATOM 5966 O O . VAL B 1 113 ? -7.703 -22.828 -14.07 1 97 113 VAL B O 1
ATOM 5969 N N . VAL B 1 114 ? -6.277 -24.234 -15.047 1 96.62 114 VAL B N 1
ATOM 5970 C CA . VAL B 1 114 ? -5.168 -24.031 -14.125 1 96.62 114 VAL B CA 1
ATOM 5971 C C . VAL B 1 114 ? -3.965 -23.469 -14.875 1 96.62 114 VAL B C 1
ATOM 5973 O O . VAL B 1 114 ? -3.723 -23.828 -16.031 1 96.62 114 VAL B O 1
ATOM 5976 N N . HIS B 1 115 ? -3.256 -22.562 -14.258 1 95.5 115 HIS B N 1
ATOM 5977 C CA . HIS B 1 115 ? -2.223 -21.781 -14.93 1 95.5 115 HIS B CA 1
ATOM 5978 C C . HIS B 1 115 ? -0.977 -21.656 -14.062 1 95.5 115 HIS B C 1
ATOM 5980 O O . HIS B 1 115 ? -1.072 -21.312 -12.883 1 95.5 115 HIS B O 1
ATOM 5986 N N . ASN B 1 116 ? 0.127 -22.094 -14.555 1 93.56 116 ASN B N 1
ATOM 5987 C CA . ASN B 1 116 ? 1.433 -21.781 -13.984 1 93.56 116 ASN B CA 1
ATOM 5988 C C . ASN B 1 116 ? 2.156 -20.703 -14.773 1 93.56 116 ASN B C 1
ATOM 5990 O O . ASN B 1 116 ? 2.561 -20.922 -15.914 1 93.56 116 ASN B O 1
ATOM 5994 N N . GLY B 1 117 ? 2.215 -19.578 -14.211 1 92.12 117 GLY B N 1
ATOM 5995 C CA . GLY B 1 117 ? 2.836 -18.453 -14.891 1 92.12 117 GLY B CA 1
ATOM 5996 C C . GLY B 1 117 ? 2.209 -17.125 -14.531 1 92.12 117 GLY B C 1
ATOM 5997 O O . GLY B 1 117 ? 1.396 -17.031 -13.609 1 92.12 117 GLY B O 1
ATOM 5998 N N . ILE B 1 118 ? 2.664 -16.078 -15.211 1 91.94 118 ILE B N 1
ATOM 5999 C CA . ILE B 1 118 ? 2.166 -14.719 -15.023 1 91.94 118 ILE B CA 1
ATOM 6000 C C . ILE B 1 118 ? 1.894 -14.078 -16.391 1 91.94 118 ILE B C 1
ATOM 6002 O O . ILE B 1 118 ? 2.771 -14.047 -17.25 1 91.94 118 ILE B O 1
ATOM 6006 N N . ILE B 1 119 ? 0.711 -13.664 -16.547 1 94.94 119 ILE B N 1
ATOM 6007 C CA . ILE B 1 119 ? 0.374 -12.867 -17.734 1 94.94 119 ILE B CA 1
ATOM 6008 C C . ILE B 1 119 ? 0.536 -11.383 -17.406 1 94.94 119 ILE B C 1
ATOM 6010 O O . ILE B 1 119 ? -0.232 -10.82 -16.625 1 94.94 119 ILE B O 1
ATOM 6014 N N . VAL B 1 120 ? 1.478 -10.758 -18.062 1 93.69 120 VAL B N 1
ATOM 6015 C CA . VAL B 1 120 ? 1.897 -9.422 -17.625 1 93.69 120 VAL B CA 1
ATOM 6016 C C . VAL B 1 120 ? 1.066 -8.367 -18.344 1 93.69 120 VAL B C 1
ATOM 6018 O O . VAL B 1 120 ? 0.983 -7.219 -17.891 1 93.69 120 VAL B O 1
ATOM 6021 N N . ASN B 1 121 ? 0.441 -8.711 -19.469 1 93.88 121 ASN B N 1
ATOM 6022 C CA . ASN B 1 121 ? -0.3 -7.715 -20.234 1 93.88 121 ASN B CA 1
ATOM 6023 C C . ASN B 1 121 ? -1.807 -7.926 -20.109 1 93.88 121 ASN B C 1
ATOM 6025 O O . ASN B 1 121 ? -2.541 -7.715 -21.078 1 93.88 121 ASN B O 1
ATOM 6029 N N . GLU B 1 122 ? -2.305 -8.461 -18.984 1 93 122 GLU B N 1
ATOM 6030 C CA . GLU B 1 122 ? -3.73 -8.742 -18.828 1 93 122 GLU B CA 1
ATOM 6031 C C . GLU B 1 122 ? -4.559 -7.465 -18.953 1 93 122 GLU B C 1
ATOM 6033 O O . GLU B 1 122 ? -5.645 -7.477 -19.531 1 93 122 GLU B O 1
ATOM 6038 N N . ALA B 1 123 ? -4.082 -6.32 -18.375 1 88.88 123 ALA B N 1
ATOM 6039 C CA . ALA B 1 123 ? -4.812 -5.055 -18.438 1 88.88 123 ALA B CA 1
ATOM 6040 C C . ALA B 1 123 ? -5.035 -4.617 -19.875 1 88.88 123 ALA B C 1
ATOM 6042 O O . ALA B 1 123 ? -6.117 -4.141 -20.219 1 88.88 123 ALA B O 1
ATOM 6043 N N . GLU B 1 124 ? -4.039 -4.758 -20.672 1 92.06 124 GLU B N 1
ATOM 6044 C CA . GLU B 1 124 ? -4.125 -4.402 -22.078 1 92.06 124 GLU B CA 1
ATOM 6045 C C . GLU B 1 124 ? -5.137 -5.281 -22.812 1 92.06 124 GLU B C 1
ATOM 6047 O O . GLU B 1 124 ? -5.887 -4.797 -23.656 1 92.06 124 GLU B O 1
ATOM 6052 N N . ILE B 1 125 ? -5.16 -6.59 -22.531 1 95.38 125 ILE B N 1
ATOM 6053 C CA . ILE B 1 125 ? -6.066 -7.523 -23.188 1 95.38 125 ILE B CA 1
ATOM 6054 C C . ILE B 1 125 ? -7.508 -7.199 -22.812 1 95.38 125 ILE B C 1
ATOM 6056 O O . ILE B 1 125 ? -8.391 -7.176 -23.672 1 95.38 125 ILE B O 1
ATOM 6060 N N . TRP B 1 126 ? -7.734 -6.934 -21.469 1 92.31 126 TRP B N 1
ATOM 6061 C CA . TRP B 1 126 ? -9.078 -6.566 -21.047 1 92.31 126 TRP B CA 1
ATOM 6062 C C . TRP B 1 126 ? -9.547 -5.293 -21.75 1 92.31 126 TRP B C 1
ATOM 6064 O O . TRP B 1 126 ? -10.719 -5.176 -22.109 1 92.31 126 TRP B O 1
ATOM 6074 N N . ALA B 1 127 ? -8.625 -4.312 -21.891 1 90.88 127 ALA B N 1
ATOM 6075 C CA . ALA B 1 127 ? -8.945 -3.059 -22.562 1 90.88 127 ALA B CA 1
ATOM 6076 C C . ALA B 1 127 ? -9.289 -3.295 -24.031 1 90.88 127 ALA B C 1
ATOM 6078 O O . ALA B 1 127 ? -10.156 -2.619 -24.594 1 90.88 127 ALA B O 1
ATOM 6079 N N . ALA B 1 128 ? -8.641 -4.227 -24.672 1 93.81 128 ALA B N 1
ATOM 6080 C CA . ALA B 1 128 ? -8.82 -4.52 -26.094 1 93.81 128 ALA B CA 1
ATOM 6081 C C . ALA B 1 128 ? -10.07 -5.355 -26.328 1 93.81 128 ALA B C 1
ATOM 6083 O O . ALA B 1 128 ? -10.57 -5.438 -27.453 1 93.81 128 ALA B O 1
ATOM 6084 N N . GLU B 1 129 ? -10.539 -6.039 -25.25 1 94.81 129 GLU B N 1
ATOM 6085 C CA . GLU B 1 129 ? -11.719 -6.895 -25.328 1 94.81 129 GLU B CA 1
ATOM 6086 C C . GLU B 1 129 ? -12.836 -6.375 -24.422 1 94.81 129 GLU B C 1
ATOM 6088 O O . GLU B 1 129 ? -13.227 -7.039 -23.453 1 94.81 129 GLU B O 1
ATOM 6093 N N . PRO B 1 130 ? -13.43 -5.262 -24.703 1 86.69 130 PRO B N 1
ATOM 6094 C CA . PRO B 1 130 ? -14.398 -4.625 -23.812 1 86.69 130 PRO B CA 1
ATOM 6095 C C . PRO B 1 130 ? -15.648 -5.473 -23.609 1 86.69 130 PRO B C 1
ATOM 6097 O O . PRO B 1 130 ? -16.375 -5.277 -22.625 1 86.69 130 PRO B O 1
ATOM 6100 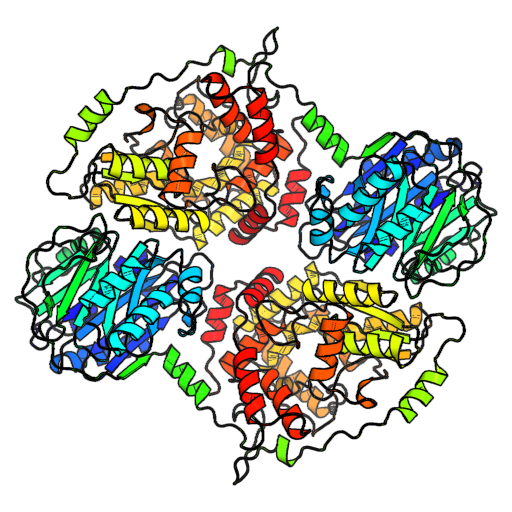N N . ARG B 1 131 ? -15.938 -6.402 -24.547 1 85.88 131 ARG B N 1
ATOM 6101 C CA . ARG B 1 131 ? -17.125 -7.242 -24.422 1 85.88 131 ARG B CA 1
ATOM 6102 C C . ARG B 1 131 ? -16.953 -8.273 -23.312 1 85.88 131 ARG B C 1
ATOM 6104 O O . ARG B 1 131 ? -17.938 -8.828 -22.812 1 85.88 131 ARG B O 1
ATOM 6111 N N . LEU B 1 132 ? -15.789 -8.57 -22.969 1 90.56 132 LEU B N 1
ATOM 6112 C CA . LEU B 1 132 ? -15.508 -9.539 -21.906 1 90.56 132 LEU B CA 1
ATOM 6113 C C . LEU B 1 132 ? -15.461 -8.867 -20.547 1 90.56 132 LEU B C 1
ATOM 6115 O O . LEU B 1 132 ? -14.68 -7.934 -20.328 1 90.56 132 LEU B O 1
ATOM 6119 N N . LYS B 1 133 ? -16.266 -9.258 -19.609 1 84.88 133 LYS B N 1
ATOM 6120 C CA . LYS B 1 133 ? -16.328 -8.688 -18.266 1 84.88 133 LYS B CA 1
ATOM 6121 C C . LYS B 1 133 ? -15.32 -9.367 -17.344 1 84.88 133 LYS B C 1
ATOM 6123 O O . LYS B 1 133 ? -15.273 -10.602 -17.266 1 84.88 133 LYS B O 1
ATOM 6128 N N . LYS B 1 134 ? -14.602 -8.633 -16.609 1 82.56 134 LYS B N 1
ATOM 6129 C CA . LYS B 1 134 ? -13.664 -9.141 -15.609 1 82.56 134 LYS B CA 1
ATOM 6130 C C . LYS B 1 134 ? -14.398 -9.555 -14.336 1 82.56 134 LYS B C 1
ATOM 6132 O O . LYS B 1 134 ? -15.195 -8.781 -13.797 1 82.56 134 LYS B O 1
ATOM 6137 N N . LEU B 1 135 ? -14.172 -10.773 -13.852 1 75.06 135 LEU B N 1
ATOM 6138 C CA . LEU B 1 135 ? -14.883 -11.297 -12.695 1 75.06 135 LEU B CA 1
ATOM 6139 C C . LEU B 1 135 ? -13.93 -11.516 -11.523 1 75.06 135 LEU B C 1
ATOM 6141 O O . LEU B 1 135 ? -14.367 -11.609 -10.375 1 75.06 135 LEU B O 1
ATOM 6145 N N . ALA B 1 136 ? -12.664 -11.688 -11.734 1 74.44 136 ALA B N 1
ATOM 6146 C CA . ALA B 1 136 ? -11.648 -11.945 -10.719 1 74.44 136 ALA B CA 1
ATOM 6147 C C . ALA B 1 136 ? -10.445 -11.031 -10.906 1 74.44 136 ALA B C 1
ATOM 6149 O O . ALA B 1 136 ? -10.344 -10.312 -11.898 1 74.44 136 ALA B O 1
ATOM 6150 N N . GLN B 1 137 ? -9.641 -10.914 -9.883 1 75.25 137 GLN B N 1
ATOM 6151 C CA . GLN B 1 137 ? -8.453 -10.07 -9.93 1 75.25 137 GLN B CA 1
ATOM 6152 C C . GLN B 1 137 ? -7.195 -10.906 -10.133 1 75.25 137 GLN B C 1
ATOM 6154 O O . GLN B 1 137 ? -6.195 -10.719 -9.438 1 75.25 137 GLN B O 1
ATOM 6159 N N . VAL B 1 138 ? -7.305 -11.938 -10.992 1 84.88 138 VAL B N 1
ATOM 6160 C CA . VAL B 1 138 ? -6.152 -12.773 -11.297 1 84.88 138 VAL B CA 1
ATOM 6161 C C . VAL B 1 138 ? -5.867 -12.734 -12.797 1 84.88 138 VAL B C 1
ATOM 6163 O O . VAL B 1 138 ? -6.793 -12.672 -13.609 1 84.88 138 VAL B O 1
ATOM 6166 N N . ASP B 1 139 ? -4.66 -12.766 -13.164 1 89.19 139 ASP B N 1
ATOM 6167 C CA . ASP B 1 139 ? -4.258 -12.664 -14.562 1 89.19 139 ASP B CA 1
ATOM 6168 C C . ASP B 1 139 ? -4.742 -13.867 -15.367 1 89.19 139 ASP B C 1
ATOM 6170 O O . ASP B 1 139 ? -5.102 -13.734 -16.547 1 89.19 139 ASP B O 1
ATOM 6174 N N . THR B 1 140 ? -4.922 -14.977 -14.727 1 92.69 140 THR B N 1
ATOM 6175 C CA . THR B 1 140 ? -5.324 -16.219 -15.367 1 92.69 140 THR B CA 1
ATOM 6176 C C . THR B 1 140 ? -6.723 -16.094 -15.961 1 92.69 140 THR B C 1
ATOM 6178 O O . THR B 1 140 ? -7.051 -16.766 -16.938 1 92.69 140 THR B O 1
ATOM 6181 N N . GLU B 1 141 ? -7.504 -15.227 -15.422 1 93.06 141 GLU B N 1
ATOM 6182 C CA . GLU B 1 141 ? -8.891 -15.109 -15.867 1 93.06 141 GLU B CA 1
ATOM 6183 C C . GLU B 1 141 ? -8.969 -14.688 -17.328 1 93.06 141 GLU B C 1
ATOM 6185 O O . GLU B 1 141 ? -9.875 -15.102 -18.062 1 93.06 141 GLU B O 1
ATOM 6190 N N . VAL B 1 142 ? -7.996 -13.945 -17.75 1 94.62 142 VAL B N 1
ATOM 6191 C CA . VAL B 1 142 ? -8.047 -13.438 -19.125 1 94.62 142 VAL B CA 1
ATOM 6192 C C . VAL B 1 142 ? -7.93 -14.602 -20.109 1 94.62 142 VAL B C 1
ATOM 6194 O O . VAL B 1 142 ? -8.578 -14.602 -21.156 1 94.62 142 VAL B O 1
ATOM 6197 N N . VAL B 1 143 ? -7.172 -15.586 -19.797 1 96.25 143 VAL B N 1
ATOM 6198 C CA . VAL B 1 143 ? -7 -16.766 -20.625 1 96.25 143 VAL B CA 1
ATOM 6199 C C . VAL B 1 143 ? -8.305 -17.562 -20.688 1 96.25 143 VAL B C 1
ATOM 6201 O O . VAL B 1 143 ? -8.766 -17.922 -21.766 1 96.25 143 VAL B O 1
ATOM 6204 N N . ALA B 1 144 ? -8.883 -17.719 -19.547 1 95.88 144 ALA B N 1
ATOM 6205 C CA . ALA B 1 144 ? -10.148 -18.453 -19.484 1 95.88 144 ALA B CA 1
ATOM 6206 C C . ALA B 1 144 ? -11.242 -17.734 -20.25 1 95.88 144 ALA B C 1
ATOM 6208 O O . ALA B 1 144 ? -12.016 -18.359 -20.984 1 95.88 144 ALA B O 1
ATOM 6209 N N . ALA B 1 145 ? -11.266 -16.438 -20.094 1 95.81 145 ALA B N 1
ATOM 6210 C CA . ALA B 1 145 ? -12.289 -15.625 -20.75 1 95.81 145 ALA B CA 1
ATOM 6211 C C . ALA B 1 145 ? -12.133 -15.656 -22.266 1 95.81 145 ALA B C 1
ATOM 6213 O O . ALA B 1 145 ? -13.109 -15.828 -22.984 1 95.81 145 ALA B O 1
ATOM 6214 N N . LEU B 1 146 ? -10.922 -15.547 -22.781 1 96.81 146 LEU B N 1
ATOM 6215 C CA . LEU B 1 146 ? -10.648 -15.578 -24.203 1 96.81 146 LEU B CA 1
ATOM 6216 C C . LEU B 1 146 ? -10.984 -16.938 -24.797 1 96.81 146 LEU B C 1
ATOM 6218 O O . LEU B 1 146 ? -11.641 -17.031 -25.844 1 96.81 146 LEU B O 1
ATOM 6222 N N . MET B 1 147 ? -10.531 -17.984 -24.125 1 96.56 147 MET B N 1
ATOM 6223 C CA . MET B 1 147 ? -10.773 -19.328 -24.625 1 96.56 147 MET B CA 1
ATOM 6224 C C . MET B 1 147 ? -12.273 -19.641 -24.672 1 96.56 147 MET B C 1
ATOM 6226 O O . MET B 1 147 ? -12.773 -20.156 -25.672 1 96.56 147 MET B O 1
ATOM 6230 N N . ASN B 1 148 ? -12.945 -19.281 -23.594 1 96.06 148 ASN B N 1
ATOM 6231 C CA . ASN B 1 148 ? -14.383 -19.531 -23.516 1 96.06 148 ASN B CA 1
ATOM 6232 C C . ASN B 1 148 ? -15.125 -18.812 -24.641 1 96.06 148 ASN B C 1
ATOM 6234 O O . ASN B 1 148 ? -16 -19.391 -25.281 1 96.06 148 ASN B O 1
ATOM 6238 N N . ASP B 1 149 ? -14.758 -17.578 -24.828 1 96.12 149 ASP B N 1
ATOM 6239 C CA . ASP B 1 149 ? -15.422 -16.75 -25.844 1 96.12 149 ASP B CA 1
ATOM 6240 C C . ASP B 1 149 ? -15.219 -17.328 -27.25 1 96.12 149 ASP B C 1
ATOM 6242 O O . ASP B 1 149 ? -16.172 -17.438 -28.016 1 96.12 149 ASP B O 1
ATOM 6246 N N . ARG B 1 150 ? -14.016 -17.719 -27.594 1 95.69 150 ARG B N 1
ATOM 6247 C CA . ARG B 1 150 ? -13.688 -18.203 -28.938 1 95.69 150 ARG B CA 1
ATOM 6248 C C . ARG B 1 150 ? -14.258 -19.609 -29.172 1 95.69 150 ARG B C 1
ATOM 6250 O O . ARG B 1 150 ? -14.742 -19.906 -30.266 1 95.69 150 ARG B O 1
ATOM 6257 N N . LEU B 1 151 ? -14.188 -20.438 -28.188 1 93.88 151 LEU B N 1
ATOM 6258 C CA . LEU B 1 151 ? -14.719 -21.797 -28.328 1 93.88 151 LEU B CA 1
ATOM 6259 C C . LEU B 1 151 ? -16.234 -21.766 -28.469 1 93.88 151 LEU B C 1
ATOM 6261 O O . LEU B 1 151 ? -16.812 -22.547 -29.234 1 93.88 151 LEU B O 1
ATOM 6265 N N . ALA B 1 152 ? -16.812 -20.922 -27.688 1 91.88 152 ALA B N 1
ATOM 6266 C CA . ALA B 1 152 ? -18.266 -20.781 -27.75 1 91.88 152 ALA B CA 1
ATOM 6267 C C . ALA B 1 152 ? -18.719 -20.359 -29.141 1 91.88 152 ALA B C 1
ATOM 6269 O O . ALA B 1 152 ? -19.844 -20.688 -29.562 1 91.88 152 ALA B O 1
ATOM 6270 N N . ARG B 1 153 ? -17.859 -19.766 -29.906 1 92.75 153 ARG B N 1
ATOM 6271 C CA . ARG B 1 153 ? -18.156 -19.312 -31.25 1 92.75 153 ARG B CA 1
ATOM 6272 C C . ARG B 1 153 ? -17.875 -20.406 -32.281 1 92.75 153 ARG B C 1
ATOM 6274 O O . ARG B 1 153 ? -18.109 -20.234 -33.469 1 92.75 153 ARG B O 1
ATOM 6281 N N . GLY B 1 154 ? -17.312 -21.5 -31.797 1 89.81 154 GLY B N 1
ATOM 6282 C CA . GLY B 1 154 ? -17.156 -22.656 -32.656 1 89.81 154 GLY B CA 1
ATOM 6283 C C . GLY B 1 154 ? -15.766 -22.812 -33.219 1 89.81 154 GLY B C 1
ATOM 6284 O O . GLY B 1 154 ? -15.516 -23.672 -34.062 1 89.81 154 GLY B O 1
ATOM 6285 N N . ALA B 1 155 ? -14.867 -22.078 -32.812 1 91.31 155 ALA B N 1
ATOM 6286 C CA . ALA B 1 155 ? -13.492 -22.188 -33.281 1 91.31 155 ALA B CA 1
ATOM 6287 C C . ALA B 1 155 ? -12.828 -23.469 -32.812 1 91.31 155 ALA B C 1
ATOM 6289 O O . ALA B 1 155 ? -13.047 -23.891 -31.672 1 91.31 155 ALA B O 1
ATOM 6290 N N . PRO B 1 156 ? -12.047 -24.062 -33.688 1 90.69 156 PRO B N 1
ATOM 6291 C CA . PRO B 1 156 ? -11.32 -25.25 -33.25 1 90.69 156 PRO B CA 1
ATOM 6292 C C . PRO B 1 156 ? -10.32 -24.953 -32.125 1 90.69 156 PRO B C 1
ATOM 6294 O O . PRO B 1 156 ? -9.734 -23.859 -32.094 1 90.69 156 PRO B O 1
ATOM 6297 N N . ILE B 1 157 ? -10.086 -25.906 -31.328 1 91.94 157 ILE B N 1
ATOM 6298 C CA . ILE B 1 157 ? -9.273 -25.75 -30.109 1 91.94 157 ILE B CA 1
ATOM 6299 C C . ILE B 1 157 ? -7.859 -25.328 -30.5 1 91.94 157 ILE B C 1
ATOM 6301 O O . ILE B 1 157 ? -7.246 -24.516 -29.797 1 91.94 157 ILE B O 1
ATOM 6305 N N . GLU B 1 158 ? -7.328 -25.844 -31.562 1 91.88 158 GLU B N 1
ATOM 6306 C CA . GLU B 1 158 ? -5.977 -25.5 -32 1 91.88 158 GLU B CA 1
ATOM 6307 C C . GLU B 1 158 ? -5.871 -24.016 -32.344 1 91.88 158 GLU B C 1
ATOM 6309 O O . GLU B 1 158 ? -4.906 -23.344 -31.984 1 91.88 158 GLU B O 1
ATOM 6314 N N . GLN B 1 159 ? -6.82 -23.578 -33.031 1 93.75 159 GLN B N 1
ATOM 6315 C CA . GLN B 1 159 ? -6.848 -22.172 -33.438 1 93.75 159 GLN B CA 1
ATOM 6316 C C . GLN B 1 159 ? -6.996 -21.266 -32.219 1 93.75 159 GLN B C 1
ATOM 6318 O O . GLN B 1 159 ? -6.359 -20.219 -32.156 1 93.75 159 GLN B O 1
ATOM 6323 N N . VAL B 1 160 ? -7.852 -21.672 -31.344 1 95.69 160 VAL B N 1
ATOM 6324 C CA . VAL B 1 160 ? -8.086 -20.875 -30.125 1 95.69 160 VAL B CA 1
ATOM 6325 C C . VAL B 1 160 ? -6.797 -20.766 -29.328 1 95.69 160 VAL B C 1
ATOM 6327 O O . VAL B 1 160 ? -6.445 -19.688 -28.844 1 95.69 160 VAL B O 1
ATOM 6330 N N . CYS B 1 161 ? -6.07 -21.859 -29.188 1 95.25 161 CYS B N 1
ATOM 6331 C CA . CYS B 1 161 ? -4.812 -21.859 -28.453 1 95.25 161 CYS B CA 1
ATOM 6332 C C . CYS B 1 161 ? -3.799 -20.922 -29.094 1 95.25 161 CYS B C 1
ATOM 6334 O O . CYS B 1 161 ? -3.141 -20.141 -28.391 1 95.25 161 CYS B O 1
ATOM 6336 N N . ARG B 1 162 ? -3.732 -20.969 -30.375 1 95.12 162 ARG B N 1
ATOM 6337 C CA . ARG B 1 162 ? -2.799 -20.109 -31.109 1 95.12 162 ARG B CA 1
ATOM 6338 C C . ARG B 1 162 ? -3.137 -18.641 -30.906 1 95.12 162 ARG B C 1
ATOM 6340 O O . ARG B 1 162 ? -2.244 -17.812 -30.688 1 95.12 162 ARG B O 1
ATOM 6347 N N . GLU B 1 163 ? -4.34 -18.406 -30.969 1 96.19 163 GLU B N 1
ATOM 6348 C CA . GLU B 1 163 ? -4.766 -17.016 -30.797 1 96.19 163 GLU B CA 1
ATOM 6349 C C . GLU B 1 163 ? -4.465 -16.516 -29.391 1 96.19 163 GLU B C 1
ATOM 6351 O O . GLU B 1 163 ? -3.932 -15.414 -29.219 1 96.19 163 GLU B O 1
ATOM 6356 N N . VAL B 1 164 ? -4.852 -17.297 -28.391 1 97 164 VAL B N 1
ATOM 6357 C CA . VAL B 1 164 ? -4.68 -16.906 -27 1 97 164 VAL B CA 1
ATOM 6358 C C . VAL B 1 164 ? -3.197 -16.688 -26.703 1 97 164 VAL B C 1
ATOM 6360 O O . VAL B 1 164 ? -2.814 -15.664 -26.141 1 97 164 VAL B O 1
ATOM 6363 N N . PHE B 1 165 ? -2.355 -17.594 -27.125 1 96.94 165 PHE B N 1
ATOM 6364 C CA . PHE B 1 165 ? -0.926 -17.5 -26.859 1 96.94 165 PHE B CA 1
ATOM 6365 C C . PHE B 1 165 ? -0.283 -16.406 -27.703 1 96.94 165 PHE B C 1
ATOM 6367 O O . PHE B 1 165 ? 0.797 -15.914 -27.359 1 96.94 165 PHE B O 1
ATOM 6374 N N . GLY B 1 166 ? -0.917 -16.078 -28.75 1 95.25 166 GLY B N 1
ATOM 6375 C CA . GLY B 1 166 ? -0.46 -14.945 -29.531 1 95.25 166 GLY B CA 1
ATOM 6376 C C . GLY B 1 166 ? -0.741 -13.609 -28.875 1 95.25 166 GLY B C 1
ATOM 6377 O O . GLY B 1 166 ? -0.009 -12.641 -29.094 1 95.25 166 GLY B O 1
ATOM 6378 N N . LYS B 1 167 ? -1.747 -13.594 -28.062 1 95.75 167 LYS B N 1
ATOM 6379 C CA . LYS B 1 167 ? -2.174 -12.344 -27.438 1 95.75 167 LYS B CA 1
ATOM 6380 C C . LYS B 1 167 ? -1.499 -12.148 -26.078 1 95.75 167 LYS B C 1
ATOM 6382 O O . LYS B 1 167 ? -1.24 -11.016 -25.672 1 95.75 167 LYS B O 1
ATOM 6387 N N . ILE B 1 168 ? -1.199 -13.25 -25.406 1 95.69 168 ILE B N 1
ATOM 6388 C CA . ILE B 1 168 ? -0.708 -13.109 -24.047 1 95.69 168 ILE B CA 1
ATOM 6389 C C . ILE B 1 168 ? 0.796 -12.844 -24.062 1 95.69 168 ILE B C 1
ATOM 6391 O O . ILE B 1 168 ? 1.503 -13.297 -24.969 1 95.69 168 ILE B O 1
ATOM 6395 N N . TYR B 1 169 ? 1.21 -12.008 -23.188 1 95.25 169 TYR B N 1
ATOM 6396 C CA . TYR B 1 169 ? 2.623 -11.75 -22.938 1 95.25 169 TYR B CA 1
ATOM 6397 C C . TYR B 1 169 ? 3.014 -12.156 -21.531 1 95.25 169 TYR B C 1
ATOM 6399 O O . TYR B 1 169 ? 2.297 -11.859 -20.578 1 95.25 169 TYR B O 1
ATOM 6407 N N . GLY B 1 170 ? 4.09 -12.938 -21.406 1 95.19 170 GLY B N 1
ATOM 6408 C CA . GLY B 1 170 ? 4.52 -13.5 -20.141 1 95.19 170 GLY B CA 1
ATOM 6409 C C . GLY B 1 170 ? 4.707 -15.008 -20.188 1 95.19 170 GLY B C 1
ATOM 6410 O O . GLY B 1 170 ? 5.133 -15.547 -21.203 1 95.19 170 GLY B O 1
ATOM 6411 N N . GLU B 1 171 ? 4.469 -15.688 -19 1 95 171 GLU B N 1
ATOM 6412 C CA . GLU B 1 171 ? 4.613 -17.125 -18.875 1 95 171 GLU B CA 1
ATOM 6413 C C . GLU B 1 171 ? 3.26 -17.812 -18.672 1 95 171 GLU B C 1
ATOM 6415 O O . GLU B 1 171 ? 2.467 -17.391 -17.828 1 95 171 GLU B O 1
ATOM 6420 N N . ALA B 1 172 ? 3.092 -18.797 -19.531 1 96.25 172 ALA B N 1
ATOM 6421 C CA . ALA B 1 172 ? 1.826 -19.5 -19.375 1 96.25 172 ALA B CA 1
ATOM 6422 C C . ALA B 1 172 ? 2.002 -21 -19.641 1 96.25 172 ALA B C 1
ATOM 6424 O O . ALA B 1 172 ? 2.43 -21.391 -20.734 1 96.25 172 ALA B O 1
ATOM 6425 N N . SER B 1 173 ? 1.793 -21.797 -18.734 1 96.94 173 SER B N 1
ATOM 6426 C CA . SER B 1 173 ? 1.561 -23.234 -18.844 1 96.94 173 SER B CA 1
ATOM 6427 C C . SER B 1 173 ? 0.183 -23.609 -18.312 1 96.94 173 SER B C 1
ATOM 6429 O O . SER B 1 173 ? -0.121 -23.375 -17.141 1 96.94 173 SER B O 1
ATOM 6431 N N . LEU B 1 174 ? -0.615 -24.219 -19.172 1 97.81 174 LEU B N 1
ATOM 6432 C CA . LEU B 1 174 ? -2.035 -24.328 -18.859 1 97.81 174 LEU B CA 1
ATOM 6433 C C . LEU B 1 174 ? -2.469 -25.797 -18.844 1 97.81 174 LEU B C 1
ATOM 6435 O O . LEU B 1 174 ? -1.965 -26.609 -19.641 1 97.81 174 LEU B O 1
ATOM 6439 N N . GLY B 1 175 ? -3.328 -26.172 -17.953 1 98 175 GLY B N 1
ATOM 6440 C CA . GLY B 1 175 ? -4.227 -27.312 -18 1 98 175 GLY B CA 1
ATOM 6441 C C . GLY B 1 175 ? -5.691 -26.906 -18.016 1 98 175 GLY B C 1
ATOM 6442 O O . GLY B 1 175 ? -6.152 -26.172 -17.141 1 98 175 GLY B O 1
ATOM 6443 N N . VAL B 1 176 ? -6.418 -27.391 -19.047 1 98 176 VAL B N 1
ATOM 6444 C CA . VAL B 1 176 ? -7.781 -26.891 -19.219 1 98 176 VAL B CA 1
ATOM 6445 C C . VAL B 1 176 ? -8.742 -28.078 -19.328 1 98 176 VAL B C 1
ATOM 6447 O O . VAL B 1 176 ? -8.492 -29.016 -20.094 1 98 176 VAL B O 1
ATOM 6450 N N . LEU B 1 177 ? -9.781 -28.078 -18.578 1 97.44 177 LEU B N 1
ATOM 6451 C CA . LEU B 1 177 ? -10.93 -28.969 -18.719 1 97.44 177 LEU B CA 1
ATOM 6452 C C . LEU B 1 177 ? -12.133 -28.219 -19.281 1 97.44 177 LEU B C 1
ATOM 6454 O O . LEU B 1 177 ? -12.242 -27 -19.109 1 97.44 177 LEU B O 1
ATOM 6458 N N . PHE B 1 178 ? -12.969 -28.984 -19.938 1 95.31 178 PHE B N 1
ATOM 6459 C CA . PHE B 1 178 ? -14.125 -28.375 -20.578 1 95.31 178 PHE B CA 1
ATOM 6460 C C . PHE B 1 178 ? -15.414 -29.047 -20.125 1 95.31 178 PHE B C 1
ATOM 6462 O O . PHE B 1 178 ? -15.445 -30.266 -19.938 1 95.31 178 PHE B O 1
ATOM 6469 N N . ALA B 1 179 ? -16.391 -28.266 -20 1 93.5 179 ALA B N 1
ATOM 6470 C CA . ALA B 1 179 ? -17.703 -28.797 -19.656 1 93.5 179 ALA B CA 1
ATOM 6471 C C . ALA B 1 179 ? -18.375 -29.438 -20.875 1 93.5 179 ALA B C 1
ATOM 6473 O O . ALA B 1 179 ? -19.188 -30.344 -20.734 1 93.5 179 ALA B O 1
ATOM 6474 N N . ASP B 1 180 ? -17.984 -29 -22.062 1 90.81 180 ASP B N 1
ATOM 6475 C CA . ASP B 1 180 ? -18.719 -29.406 -23.25 1 90.81 180 ASP B CA 1
ATOM 6476 C C . ASP B 1 180 ? -17.875 -30.312 -24.156 1 90.81 180 ASP B C 1
ATOM 6478 O O . ASP B 1 180 ? -18.281 -30.641 -25.266 1 90.81 180 ASP B O 1
ATOM 6482 N N . ARG B 1 181 ? -16.688 -30.578 -23.734 1 89.69 181 ARG B N 1
ATOM 6483 C CA . ARG B 1 181 ? -15.828 -31.484 -24.484 1 89.69 181 ARG B CA 1
ATOM 6484 C C . ARG B 1 181 ? -15.117 -32.469 -23.562 1 89.69 181 ARG B C 1
ATOM 6486 O O . ARG B 1 181 ? -14.82 -32.125 -22.406 1 89.69 181 ARG B O 1
ATOM 6493 N N . ASP B 1 182 ? -14.82 -33.594 -24.062 1 92.19 182 ASP B N 1
ATOM 6494 C CA . ASP B 1 182 ? -14.211 -34.656 -23.266 1 92.19 182 ASP B CA 1
ATOM 6495 C C . ASP B 1 182 ? -12.695 -34.688 -23.453 1 92.19 182 ASP B C 1
ATOM 6497 O O . ASP B 1 182 ? -12.125 -35.75 -23.766 1 92.19 182 ASP B O 1
ATOM 6501 N N . ASP B 1 183 ? -12.062 -33.531 -23.281 1 93.44 183 ASP B N 1
ATOM 6502 C CA . ASP B 1 183 ? -10.625 -33.438 -23.5 1 93.44 183 ASP B CA 1
ATOM 6503 C C . ASP B 1 183 ? -9.961 -32.656 -22.359 1 93.44 183 ASP B C 1
ATOM 6505 O O . ASP B 1 183 ? -10.578 -31.781 -21.75 1 93.44 183 ASP B O 1
ATOM 6509 N N . LEU B 1 184 ? -8.766 -33.094 -22.047 1 96.56 184 LEU B N 1
ATOM 6510 C CA . LEU B 1 184 ? -7.824 -32.281 -21.297 1 96.56 184 LEU B CA 1
ATOM 6511 C C . LEU B 1 184 ? -6.836 -31.578 -22.234 1 96.56 184 LEU B C 1
ATOM 6513 O O . LEU B 1 184 ? -6.188 -32.219 -23.047 1 96.56 184 LEU B O 1
ATOM 6517 N N . LEU B 1 185 ? -6.805 -30.266 -22.156 1 97.5 185 LEU B N 1
ATOM 6518 C CA . LEU B 1 185 ? -5.887 -29.5 -23 1 97.5 185 LEU B CA 1
ATOM 6519 C C . LEU B 1 185 ? -4.652 -29.094 -22.203 1 97.5 185 LEU B C 1
ATOM 6521 O O . LEU B 1 185 ? -4.77 -28.578 -21.078 1 97.5 185 LEU B O 1
ATOM 6525 N N . LEU B 1 186 ? -3.482 -29.328 -22.734 1 98 186 LEU B N 1
ATOM 6526 C CA . LEU B 1 186 ? -2.211 -28.828 -22.234 1 98 186 LEU B CA 1
ATOM 6527 C C . LEU B 1 186 ? -1.581 -27.859 -23.234 1 98 186 LEU B C 1
ATOM 6529 O O . LEU B 1 186 ? -1.542 -28.156 -24.438 1 98 186 LEU B O 1
ATOM 6533 N N . ALA B 1 187 ? -1.143 -26.734 -22.812 1 97.56 187 ALA B N 1
ATOM 6534 C CA . ALA B 1 187 ? -0.48 -25.75 -23.656 1 97.56 187 ALA B CA 1
ATOM 6535 C C . ALA B 1 187 ? 0.552 -24.953 -22.875 1 97.56 187 ALA B C 1
ATOM 6537 O O . ALA B 1 187 ? 0.323 -24.594 -21.719 1 97.56 187 ALA B O 1
ATOM 6538 N N . THR B 1 188 ? 1.71 -24.656 -23.453 1 97.5 188 THR B N 1
ATOM 6539 C CA . THR B 1 188 ? 2.756 -23.938 -22.734 1 97.5 188 THR B CA 1
ATOM 6540 C C . THR B 1 188 ? 3.619 -23.141 -23.703 1 97.5 188 THR B C 1
ATOM 6542 O O . THR B 1 188 ? 3.908 -23.578 -24.812 1 97.5 188 THR B O 1
ATOM 6545 N N . ASN B 1 189 ? 3.945 -21.906 -23.312 1 96.56 189 ASN B N 1
ATOM 6546 C CA . ASN B 1 189 ? 4.914 -21.156 -24.094 1 96.56 189 ASN B CA 1
ATOM 6547 C C . ASN B 1 189 ? 6.316 -21.25 -23.5 1 96.56 189 ASN B C 1
ATOM 6549 O O . ASN B 1 189 ? 7.277 -20.734 -24.078 1 96.56 189 ASN B O 1
ATOM 6553 N N . THR B 1 190 ? 6.5 -21.953 -22.391 1 94.94 190 THR B N 1
ATOM 6554 C CA . THR B 1 190 ? 7.805 -21.984 -21.734 1 94.94 190 THR B CA 1
ATOM 6555 C C . THR B 1 190 ? 8.336 -23.406 -21.672 1 94.94 190 THR B C 1
ATOM 6557 O O . THR B 1 190 ? 9.531 -23.625 -21.438 1 94.94 190 THR B O 1
ATOM 6560 N N . GLY B 1 191 ? 7.438 -24.359 -21.797 1 92.81 191 GLY B N 1
ATOM 6561 C CA . GLY B 1 191 ? 7.875 -25.734 -21.734 1 92.81 191 GLY B CA 1
ATOM 6562 C C . GLY B 1 191 ? 7.898 -26.281 -20.312 1 92.81 191 GLY B C 1
ATOM 6563 O O . GLY B 1 191 ? 8.602 -27.25 -20.031 1 92.81 191 GLY B O 1
ATOM 6564 N N . SER B 1 192 ? 7.098 -25.734 -19.438 1 91.94 192 SER B N 1
ATOM 6565 C CA . SER B 1 192 ? 7.07 -26.109 -18.031 1 91.94 192 SER B CA 1
ATOM 6566 C C . SER B 1 192 ? 6.055 -27.219 -17.781 1 91.94 192 SER B C 1
ATOM 6568 O O . SER B 1 192 ? 5.398 -27.25 -16.75 1 91.94 192 SER B O 1
ATOM 6570 N N . LEU B 1 193 ? 5.805 -28.094 -18.703 1 95.56 193 LEU B N 1
ATOM 6571 C CA . LEU B 1 193 ? 4.875 -29.203 -18.562 1 95.56 193 LEU B CA 1
ATOM 6572 C C . LEU B 1 193 ? 5.551 -30.516 -18.938 1 95.56 193 LEU B C 1
ATOM 6574 O O . LEU B 1 193 ? 6.254 -30.594 -19.938 1 95.56 193 LEU B O 1
ATOM 6578 N N . ASN B 1 194 ? 5.375 -31.484 -18.109 1 95.69 194 ASN B N 1
ATOM 6579 C CA . ASN B 1 194 ? 5.816 -32.844 -18.328 1 95.69 194 ASN B CA 1
ATOM 6580 C C . ASN B 1 194 ? 4.68 -33.844 -18.125 1 95.69 194 ASN B C 1
ATOM 6582 O O . ASN B 1 194 ? 3.791 -33.625 -17.297 1 95.69 194 ASN B O 1
ATOM 6586 N N . TYR B 1 195 ? 4.738 -34.906 -18.906 1 97.5 195 TYR B N 1
ATOM 6587 C CA . TYR B 1 195 ? 3.633 -35.844 -18.734 1 97.5 195 TYR B CA 1
ATOM 6588 C C . TYR B 1 195 ? 4.137 -37.281 -18.688 1 97.5 195 TYR B C 1
ATOM 6590 O O . TYR B 1 195 ? 5.25 -37.562 -19.141 1 97.5 195 TYR B O 1
ATOM 6598 N N . LEU B 1 196 ? 3.412 -38.125 -18.047 1 97.94 196 LEU B N 1
ATOM 6599 C CA . LEU B 1 196 ? 3.553 -39.594 -17.938 1 97.94 196 LEU B CA 1
ATOM 6600 C C . LEU B 1 196 ? 2.35 -40.281 -18.562 1 97.94 196 LEU B C 1
ATOM 6602 O O . LEU B 1 196 ? 1.208 -39.875 -18.359 1 97.94 196 LEU B O 1
ATOM 6606 N N . HIS B 1 197 ? 2.652 -41.281 -19.359 1 97.44 197 HIS B N 1
ATOM 6607 C CA . HIS B 1 197 ? 1.589 -42.062 -19.984 1 97.44 197 HIS B CA 1
ATOM 6608 C C . HIS B 1 197 ? 1.743 -43.562 -19.703 1 97.44 197 HIS B C 1
ATOM 6610 O O . HIS B 1 197 ? 2.844 -44.094 -19.797 1 97.44 197 HIS B O 1
ATOM 6616 N N . ALA B 1 198 ? 0.669 -44.156 -19.25 1 97.06 198 ALA B N 1
ATOM 6617 C CA . ALA B 1 198 ? 0.573 -45.625 -19.016 1 97.06 198 ALA B CA 1
ATOM 6618 C C . ALA B 1 198 ? -0.586 -46.219 -19.812 1 97.06 198 ALA B C 1
ATOM 6620 O O . ALA B 1 198 ? -1.644 -46.5 -19.25 1 97.06 198 ALA B O 1
ATOM 6621 N N . PRO B 1 199 ? -0.312 -46.5 -21.031 1 94.31 199 PRO B N 1
ATOM 6622 C CA . PRO B 1 199 ? -1.398 -46.969 -21.891 1 94.31 199 PRO B CA 1
ATOM 6623 C C . PRO B 1 199 ? -1.995 -48.281 -21.406 1 94.31 199 PRO B C 1
ATOM 6625 O O . PRO B 1 199 ? -3.195 -48.531 -21.562 1 94.31 199 PRO B O 1
ATOM 6628 N N . LYS B 1 200 ? -1.248 -49.188 -20.828 1 93.88 200 LYS B N 1
ATOM 6629 C CA . LYS B 1 200 ? -1.734 -50.469 -20.375 1 93.88 200 LYS B CA 1
ATOM 6630 C C . LYS B 1 200 ? -2.803 -50.312 -19.297 1 93.88 200 LYS B C 1
ATOM 6632 O O . LYS B 1 200 ? -3.801 -51.031 -19.297 1 93.88 200 LYS B O 1
ATOM 6637 N N . GLN B 1 201 ? -2.572 -49.375 -18.438 1 94.94 201 GLN B N 1
ATOM 6638 C CA . GLN B 1 201 ? -3.516 -49.156 -17.359 1 94.94 201 GLN B CA 1
ATOM 6639 C C . GLN B 1 201 ? -4.527 -48.062 -17.703 1 94.94 201 GLN B C 1
ATOM 6641 O O . GLN B 1 201 ? -5.52 -47.875 -17 1 94.94 201 GLN B O 1
ATOM 6646 N N . GLY B 1 202 ? -4.32 -47.344 -18.797 1 95.75 202 GLY B N 1
ATOM 6647 C CA . GLY B 1 202 ? -5.207 -46.281 -19.188 1 95.75 202 GLY B CA 1
ATOM 6648 C C . GLY B 1 202 ? -5.109 -45.062 -18.281 1 95.75 202 GLY B C 1
ATOM 6649 O O . GLY B 1 202 ? -6.125 -44.562 -17.812 1 95.75 202 GLY B O 1
ATOM 6650 N N . VAL B 1 203 ? -3.863 -44.656 -18.047 1 97.19 203 VAL B N 1
ATOM 6651 C CA . VAL B 1 203 ? -3.646 -43.531 -17.141 1 97.19 203 VAL B CA 1
ATOM 6652 C C . VAL B 1 203 ? -2.703 -42.531 -17.812 1 97.19 203 VAL B C 1
ATOM 6654 O O . VAL B 1 203 ? -1.732 -42.906 -18.453 1 97.19 203 VAL B O 1
ATOM 6657 N N . PHE B 1 204 ? -3.051 -41.219 -17.703 1 97.94 204 PHE B N 1
ATOM 6658 C CA . PHE B 1 204 ? -2.24 -40.094 -18.141 1 97.94 204 PHE B CA 1
ATOM 6659 C C . PHE B 1 204 ? -2.074 -39.094 -17.016 1 97.94 204 PHE B C 1
ATOM 6661 O O . PHE B 1 204 ? -3.035 -38.75 -16.312 1 97.94 204 PHE B O 1
ATOM 6668 N N . VAL B 1 205 ? -0.802 -38.625 -16.781 1 98.38 205 VAL B N 1
ATOM 6669 C CA . VAL B 1 205 ? -0.526 -37.625 -15.742 1 98.38 205 VAL B CA 1
ATOM 6670 C C . VAL B 1 205 ? 0.327 -36.5 -16.328 1 98.38 205 VAL B C 1
ATOM 6672 O O . VAL B 1 205 ? 1.249 -36.75 -17.109 1 98.38 205 VAL B O 1
ATOM 6675 N N . PHE B 1 206 ? 0.011 -35.25 -16.016 1 98.19 206 PHE B N 1
ATOM 6676 C CA . PHE B 1 206 ? 0.943 -34.188 -16.328 1 98.19 206 PHE B CA 1
ATOM 6677 C C . PHE B 1 206 ? 1.308 -33.406 -15.07 1 98.19 206 PHE B C 1
ATOM 6679 O O . PHE B 1 206 ? 0.542 -33.375 -14.102 1 98.19 206 PHE B O 1
ATOM 6686 N N . VAL B 1 207 ? 2.486 -32.844 -15.016 1 96.25 207 VAL B N 1
ATOM 6687 C CA . VAL B 1 207 ? 2.994 -32.031 -13.914 1 96.25 207 VAL B CA 1
ATOM 6688 C C . VAL B 1 207 ? 3.814 -30.875 -14.469 1 96.25 207 VAL B C 1
ATOM 6690 O O . VAL B 1 207 ? 4.293 -30.938 -15.602 1 96.25 207 VAL B O 1
ATOM 6693 N N . SER B 1 208 ? 3.926 -29.875 -13.695 1 92.69 208 SER B N 1
ATOM 6694 C CA . SER B 1 208 ? 4.582 -28.656 -14.172 1 92.69 208 SER B CA 1
ATOM 6695 C C . SER B 1 208 ? 6.09 -28.734 -13.953 1 92.69 208 SER B C 1
ATOM 6697 O O . SER B 1 208 ? 6.82 -27.812 -14.328 1 92.69 208 SER B O 1
ATOM 6699 N N . GLU B 1 209 ? 6.629 -29.859 -13.398 1 87.69 209 GLU B N 1
ATOM 6700 C CA . GLU B 1 209 ? 8.07 -30 -13.227 1 87.69 209 GLU B CA 1
ATOM 6701 C C . GLU B 1 209 ? 8.516 -31.438 -13.492 1 87.69 209 GLU B C 1
ATOM 6703 O O . GLU B 1 209 ? 7.848 -32.375 -13.086 1 87.69 209 GLU B O 1
ATOM 6708 N N . TYR B 1 210 ? 9.617 -31.484 -14.047 1 89.19 210 TYR B N 1
ATOM 6709 C CA . TYR B 1 210 ? 10.172 -32.781 -14.43 1 89.19 210 TYR B CA 1
ATOM 6710 C C . TYR B 1 210 ? 10.445 -33.625 -13.203 1 89.19 210 TYR B C 1
ATOM 6712 O O . TYR B 1 210 ? 10.188 -34.844 -13.219 1 89.19 210 TYR B O 1
ATOM 6720 N N . VAL B 1 211 ? 10.93 -33.031 -12.156 1 87.44 211 VAL B N 1
ATOM 6721 C CA . VAL B 1 211 ? 11.32 -33.781 -10.953 1 87.44 211 VAL B CA 1
ATOM 6722 C C . VAL B 1 211 ? 10.094 -34.438 -10.336 1 87.44 211 VAL B C 1
ATOM 6724 O O . VAL B 1 211 ? 10.188 -35.531 -9.805 1 87.44 211 VAL B O 1
ATOM 6727 N N . ILE B 1 212 ? 9.039 -33.812 -10.383 1 91.44 212 ILE B N 1
ATOM 6728 C CA . ILE B 1 212 ? 7.801 -34.375 -9.844 1 91.44 212 ILE B CA 1
ATOM 6729 C C . ILE B 1 212 ? 7.367 -35.562 -10.672 1 91.44 212 ILE B C 1
ATOM 6731 O O . ILE B 1 212 ? 6.93 -36.594 -10.133 1 91.44 212 ILE B O 1
ATOM 6735 N N . ALA B 1 213 ? 7.508 -35.5 -12.008 1 94.62 213 ALA B N 1
ATOM 6736 C CA . ALA B 1 213 ? 7.184 -36.594 -12.891 1 94.62 213 ALA B CA 1
ATOM 6737 C C . ALA B 1 213 ? 8.031 -37.844 -12.57 1 94.62 213 ALA B C 1
ATOM 6739 O O . ALA B 1 213 ? 7.52 -38.938 -12.492 1 94.62 213 ALA B O 1
ATOM 6740 N N . LYS B 1 214 ? 9.25 -37.562 -12.367 1 93.38 214 LYS B N 1
ATOM 6741 C CA . LYS B 1 214 ? 10.164 -38.656 -12.047 1 93.38 214 LYS B CA 1
ATOM 6742 C C . LYS B 1 214 ? 9.797 -39.344 -10.727 1 93.38 214 LYS B C 1
ATOM 6744 O O . LYS B 1 214 ? 9.797 -40.562 -10.617 1 93.38 214 LYS B O 1
ATOM 6749 N N . ARG B 1 215 ? 9.516 -38.531 -9.797 1 93.75 215 ARG B N 1
ATOM 6750 C CA . ARG B 1 215 ? 9.164 -39.062 -8.477 1 93.75 215 ARG B CA 1
ATOM 6751 C C . ARG B 1 215 ? 7.871 -39.875 -8.531 1 93.75 215 ARG B C 1
ATOM 6753 O O . ARG B 1 215 ? 7.77 -40.906 -7.902 1 93.75 215 ARG B O 1
ATOM 6760 N N . ILE B 1 216 ? 6.91 -39.344 -9.211 1 96 216 ILE B N 1
ATOM 6761 C CA . ILE B 1 216 ? 5.629 -40.031 -9.352 1 96 216 ILE B CA 1
ATOM 6762 C C . ILE B 1 216 ? 5.84 -41.406 -10.016 1 96 216 ILE B C 1
ATOM 6764 O O . ILE B 1 216 ? 5.289 -42.406 -9.578 1 96 216 ILE B O 1
ATOM 6768 N N . ARG B 1 217 ? 6.609 -41.406 -11.094 1 96.38 217 ARG B N 1
ATOM 6769 C CA . ARG B 1 217 ? 6.898 -42.656 -11.797 1 96.38 217 ARG B CA 1
ATOM 6770 C C . ARG B 1 217 ? 7.523 -43.688 -10.852 1 96.38 217 ARG B C 1
ATOM 6772 O O . ARG B 1 217 ? 7.129 -44.844 -10.852 1 96.38 217 ARG B O 1
ATOM 6779 N N . GLU B 1 218 ? 8.422 -43.219 -10.047 1 95.12 218 GLU B N 1
ATOM 6780 C CA . GLU B 1 218 ? 9.125 -44.094 -9.125 1 95.12 218 GLU B CA 1
ATOM 6781 C C . GLU B 1 218 ? 8.203 -44.562 -8 1 95.12 218 GLU B C 1
ATOM 6783 O O . GLU B 1 218 ? 8.219 -45.75 -7.625 1 95.12 218 GLU B O 1
ATOM 6788 N N . GLU B 1 219 ? 7.441 -43.688 -7.48 1 95.38 219 GLU B N 1
ATOM 6789 C CA . GLU B 1 219 ? 6.617 -44 -6.316 1 95.38 219 GLU B CA 1
ATOM 6790 C C . GLU B 1 219 ? 5.43 -44.875 -6.695 1 95.38 219 GLU B C 1
ATOM 6792 O O . GLU B 1 219 ? 4.941 -45.656 -5.875 1 95.38 219 GLU B O 1
ATOM 6797 N N . MET B 1 220 ? 4.977 -44.75 -7.922 1 95 220 MET B N 1
ATOM 6798 C CA . MET B 1 220 ? 3.775 -45.469 -8.336 1 95 220 MET B CA 1
ATOM 6799 C C . MET B 1 220 ? 4.133 -46.719 -9.172 1 95 220 MET B C 1
ATOM 6801 O O . MET B 1 220 ? 3.254 -47.344 -9.727 1 95 220 MET B O 1
ATOM 6805 N N . LYS B 1 221 ? 5.355 -47.188 -9.211 1 93.94 221 LYS B N 1
ATOM 6806 C CA . LYS B 1 221 ? 5.855 -48.188 -10.141 1 93.94 221 LYS B CA 1
ATOM 6807 C C . LYS B 1 221 ? 5.191 -49.531 -9.891 1 93.94 221 LYS B C 1
ATOM 6809 O O . LYS B 1 221 ? 5.062 -50.344 -10.812 1 93.94 221 LYS B O 1
ATOM 6814 N N . GLU B 1 222 ? 4.746 -49.812 -8.711 1 92.81 222 GLU B N 1
ATOM 6815 C CA . GLU B 1 222 ? 4.152 -51.094 -8.375 1 92.81 222 GLU B CA 1
ATOM 6816 C C . GLU B 1 222 ? 2.729 -51.219 -8.906 1 92.81 222 GLU B C 1
ATOM 6818 O O . GLU B 1 222 ? 2.219 -52.312 -9.117 1 92.81 222 GLU B O 1
ATOM 6823 N N . HIS B 1 223 ? 2.1 -50.094 -9.195 1 92.62 223 HIS B N 1
ATOM 6824 C CA . HIS B 1 223 ? 0.686 -50.125 -9.547 1 92.62 223 HIS B CA 1
ATOM 6825 C C . HIS B 1 223 ? 0.472 -49.625 -10.977 1 92.62 223 HIS B C 1
ATOM 6827 O O . HIS B 1 223 ? -0.539 -49.938 -11.602 1 92.62 223 HIS B O 1
ATOM 6833 N N . ILE B 1 224 ? 1.349 -48.75 -11.43 1 95.56 224 ILE B N 1
ATOM 6834 C CA . ILE B 1 224 ? 1.195 -48.125 -12.742 1 95.56 224 ILE B CA 1
ATOM 6835 C C . ILE B 1 224 ? 2.52 -48.188 -13.5 1 95.56 224 ILE B C 1
ATOM 6837 O O . ILE B 1 224 ? 3.553 -47.75 -12.992 1 95.56 224 ILE B O 1
ATOM 6841 N N . GLU B 1 225 ? 2.506 -48.656 -14.68 1 95.25 225 GLU B N 1
ATOM 6842 C CA . GLU B 1 225 ? 3.701 -48.719 -15.516 1 95.25 225 GLU B CA 1
ATOM 6843 C C . GLU B 1 225 ? 3.809 -47.5 -16.438 1 95.25 225 GLU B C 1
ATOM 6845 O O . GLU B 1 225 ? 3.592 -47.625 -17.641 1 95.25 225 GLU B O 1
ATOM 6850 N N . PHE B 1 226 ? 4.293 -46.469 -15.922 1 96.06 226 PHE B N 1
ATOM 6851 C CA . PHE B 1 226 ? 4.492 -45.25 -16.703 1 96.06 226 PHE B CA 1
ATOM 6852 C C . PHE B 1 226 ? 5.734 -45.375 -17.578 1 96.06 226 PHE B C 1
ATOM 6854 O O . PHE B 1 226 ? 6.734 -45.969 -17.172 1 96.06 226 PHE B O 1
ATOM 6861 N N . GLY B 1 227 ? 5.652 -44.812 -18.797 1 94.81 227 GLY B N 1
ATOM 6862 C CA . GLY B 1 227 ? 6.863 -44.562 -19.578 1 94.81 227 GLY B CA 1
ATOM 6863 C C . GLY B 1 227 ? 7.727 -43.469 -19.016 1 94.81 227 GLY B C 1
ATOM 6864 O O . GLY B 1 227 ? 7.418 -42.875 -17.969 1 94.81 227 GLY B O 1
ATOM 6865 N N . ASP B 1 228 ? 8.781 -43.125 -19.703 1 94.19 228 ASP B N 1
ATOM 6866 C CA . ASP B 1 228 ? 9.641 -42 -19.312 1 94.19 228 ASP B CA 1
ATOM 6867 C C . ASP B 1 228 ? 8.898 -40.688 -19.406 1 94.19 228 ASP B C 1
ATOM 6869 O O . ASP B 1 228 ? 8.07 -40.5 -20.297 1 94.19 228 ASP B O 1
ATOM 6873 N N . PRO B 1 229 ? 9.203 -39.844 -18.422 1 94.75 229 PRO B N 1
ATOM 6874 C CA . PRO B 1 229 ? 8.594 -38.531 -18.516 1 94.75 229 PRO B CA 1
ATOM 6875 C C . PRO B 1 229 ? 8.898 -37.844 -19.844 1 94.75 229 PRO B C 1
ATOM 6877 O O . PRO B 1 229 ? 10.039 -37.844 -20.312 1 94.75 229 PRO B O 1
ATOM 6880 N N . GLN B 1 230 ? 7.855 -37.281 -20.469 1 94.12 230 GLN B N 1
ATOM 6881 C CA . GLN B 1 230 ? 7.992 -36.562 -21.734 1 94.12 230 GLN B CA 1
ATOM 6882 C C . GLN B 1 230 ? 7.633 -35.094 -21.562 1 94.12 230 GLN B C 1
ATOM 6884 O O . GLN B 1 230 ? 6.684 -34.75 -20.859 1 94.12 230 GLN B O 1
ATOM 6889 N N . PRO B 1 231 ? 8.398 -34.219 -22.172 1 92.69 231 PRO B N 1
ATOM 6890 C CA . PRO B 1 231 ? 8.102 -32.781 -22.062 1 92.69 231 PRO B CA 1
ATOM 6891 C C . PRO B 1 231 ? 7.105 -32.312 -23.109 1 92.69 231 PRO B C 1
ATOM 6893 O O . PRO B 1 231 ? 7.082 -32.844 -24.234 1 92.69 231 PRO B O 1
ATOM 6896 N N . VAL B 1 232 ? 6.176 -31.484 -22.734 1 94.38 232 VAL B N 1
ATOM 6897 C CA . VAL B 1 232 ? 5.547 -30.594 -23.703 1 94.38 232 VAL B CA 1
ATOM 6898 C C . VAL B 1 232 ? 6.426 -29.359 -23.906 1 94.38 232 VAL B C 1
ATOM 6900 O O . VAL B 1 232 ? 6.543 -28.516 -23.031 1 94.38 232 VAL B O 1
ATOM 6903 N N . ARG B 1 233 ? 6.965 -29.234 -25.016 1 92.62 233 ARG B N 1
ATOM 6904 C CA . ARG B 1 233 ? 7.992 -28.234 -25.25 1 92.62 233 ARG B CA 1
ATOM 6905 C C . ARG B 1 233 ? 7.375 -26.844 -25.375 1 92.62 233 ARG B C 1
ATOM 6907 O O . ARG B 1 233 ? 6.168 -26.703 -25.594 1 92.62 233 ARG B O 1
ATOM 6914 N N . ALA B 1 234 ? 8.289 -25.859 -25.234 1 94.5 234 ALA B N 1
ATOM 6915 C CA . ALA B 1 234 ? 7.848 -24.469 -25.375 1 94.5 234 ALA B CA 1
ATOM 6916 C C . ALA B 1 234 ? 7.184 -24.234 -26.734 1 94.5 234 ALA B C 1
ATOM 6918 O O . ALA B 1 234 ? 7.707 -24.656 -27.766 1 94.5 234 ALA B O 1
ATOM 6919 N N . GLY B 1 235 ? 6.008 -23.641 -26.672 1 94.88 235 GLY B N 1
ATOM 6920 C CA . GLY B 1 235 ? 5.289 -23.328 -27.891 1 94.88 235 GLY B CA 1
ATOM 6921 C C . GLY B 1 235 ? 4.461 -24.484 -28.422 1 94.88 235 GLY B C 1
ATOM 6922 O O . GLY B 1 235 ? 4.055 -24.5 -29.578 1 94.88 235 GLY B O 1
ATOM 6923 N N . GLN B 1 236 ? 4.219 -25.453 -27.562 1 95.38 236 GLN B N 1
ATOM 6924 C CA . GLN B 1 236 ? 3.461 -26.625 -27.984 1 95.38 236 GLN B CA 1
ATOM 6925 C C . GLN B 1 236 ? 2.207 -26.812 -27.125 1 95.38 236 GLN B C 1
ATOM 6927 O O . GLN B 1 236 ? 2.09 -26.219 -26.062 1 95.38 236 GLN B O 1
ATOM 6932 N N . ALA B 1 237 ? 1.322 -27.594 -27.688 1 96.19 237 ALA B N 1
ATOM 6933 C CA . ALA B 1 237 ? 0.088 -27.969 -27 1 96.19 237 ALA B CA 1
ATOM 6934 C C . ALA B 1 237 ? -0.356 -29.375 -27.406 1 96.19 237 ALA B C 1
ATOM 6936 O O . ALA B 1 237 ? 0.167 -29.953 -28.359 1 96.19 237 ALA B O 1
ATOM 6937 N N . MET B 1 238 ? -1.225 -29.953 -26.625 1 95.5 238 MET B N 1
ATOM 6938 C CA . MET B 1 238 ? -1.816 -31.25 -26.953 1 95.5 238 MET B CA 1
ATOM 6939 C C . MET B 1 238 ? -3.143 -31.438 -26.219 1 95.5 238 MET B C 1
ATOM 6941 O O . MET B 1 238 ? -3.41 -30.766 -25.219 1 95.5 238 MET B O 1
ATOM 6945 N N . THR B 1 239 ? -3.945 -32.281 -26.734 1 95.25 239 THR B N 1
ATOM 6946 C CA . THR B 1 239 ? -5.195 -32.656 -26.078 1 95.25 239 THR B CA 1
ATOM 6947 C C . THR B 1 239 ? -5.18 -34.125 -25.703 1 95.25 239 THR B C 1
ATOM 6949 O O . THR B 1 239 ? -4.609 -34.969 -26.438 1 95.25 239 THR B O 1
ATOM 6952 N N . ILE B 1 240 ? -5.75 -34.438 -24.594 1 95.81 240 ILE B N 1
ATOM 6953 C CA . ILE B 1 240 ? -5.891 -35.812 -24.141 1 95.81 240 ILE B CA 1
ATOM 6954 C C . ILE B 1 240 ? -7.371 -36.156 -24.016 1 95.81 240 ILE B C 1
ATOM 6956 O O . ILE B 1 240 ? -8.125 -35.469 -23.328 1 95.81 240 ILE B O 1
ATOM 6960 N N . ARG B 1 241 ? -7.703 -37.219 -24.703 1 94.19 241 ARG B N 1
ATOM 6961 C CA . ARG B 1 241 ? -9.078 -37.688 -24.578 1 94.19 241 ARG B CA 1
ATOM 6962 C C . ARG B 1 241 ? -9.328 -38.312 -23.203 1 94.19 241 ARG B C 1
ATOM 6964 O O . ARG B 1 241 ? -8.617 -39.219 -22.812 1 94.19 241 ARG B O 1
ATOM 6971 N N . ILE B 1 242 ? -10.305 -37.844 -22.5 1 95.38 242 ILE B N 1
ATOM 6972 C CA . ILE B 1 242 ? -10.539 -38.312 -21.141 1 95.38 242 ILE B CA 1
ATOM 6973 C C . ILE B 1 242 ? -11.047 -39.75 -21.156 1 95.38 242 ILE B C 1
ATOM 6975 O O . ILE B 1 242 ? -10.602 -40.562 -20.344 1 95.38 242 ILE B O 1
ATOM 6979 N N . GLU B 1 243 ? -11.836 -40.125 -22.078 1 93.25 243 GLU B N 1
ATOM 6980 C CA . GLU B 1 243 ? -12.453 -41.438 -22.141 1 93.25 243 GLU B CA 1
ATOM 6981 C C . GLU B 1 243 ? -11.391 -42.531 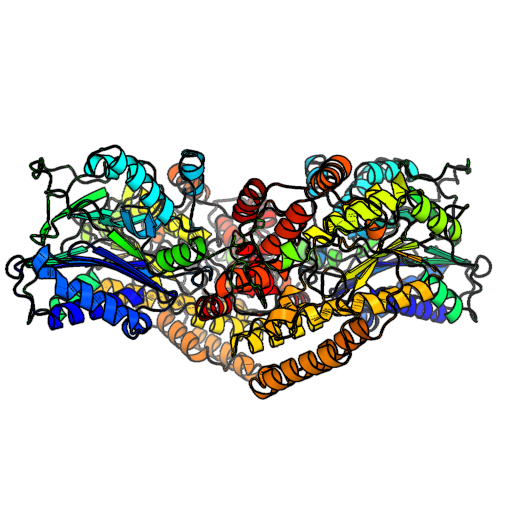-22.281 1 93.25 243 GLU B C 1
ATOM 6983 O O . GLU B 1 243 ? -11.523 -43.594 -21.703 1 93.25 243 GLU B O 1
ATOM 6988 N N . SER B 1 244 ? -10.336 -42.219 -23.031 1 93.56 244 SER B N 1
ATOM 6989 C CA . SER B 1 244 ? -9.367 -43.25 -23.359 1 93.56 244 SER B CA 1
ATOM 6990 C C . SER B 1 244 ? -8.008 -42.969 -22.719 1 93.56 244 SER B C 1
ATOM 6992 O O . SER B 1 244 ? -7.133 -43.844 -22.703 1 93.56 244 SER B O 1
ATOM 6994 N N . ALA B 1 245 ? -7.805 -41.812 -22.234 1 95.62 245 ALA B N 1
ATOM 6995 C CA . ALA B 1 245 ? -6.523 -41.344 -21.688 1 95.62 245 ALA B CA 1
ATOM 6996 C C . ALA B 1 245 ? -5.441 -41.344 -22.766 1 95.62 245 ALA B C 1
ATOM 6998 O O . ALA B 1 245 ? -4.258 -41.5 -22.453 1 95.62 245 ALA B O 1
ATOM 6999 N N . GLN B 1 246 ? -5.855 -41.219 -24 1 93.25 246 GLN B N 1
ATOM 7000 C CA . GLN B 1 246 ? -4.918 -41.219 -25.125 1 93.25 246 GLN B CA 1
ATOM 7001 C C . GLN B 1 246 ? -4.543 -39.812 -25.531 1 93.25 246 GLN B C 1
ATOM 7003 O O . GLN B 1 246 ? -5.418 -39 -25.828 1 93.25 246 GLN B O 1
ATOM 7008 N N . PRO B 1 247 ? -3.273 -39.531 -25.469 1 95 247 PRO B N 1
ATOM 7009 C CA . PRO B 1 247 ? -2.85 -38.188 -25.938 1 95 247 PRO B CA 1
ATOM 7010 C C . PRO B 1 247 ? -2.93 -38.062 -27.453 1 95 247 PRO B C 1
ATOM 7012 O O . PRO B 1 247 ? -2.629 -39 -28.188 1 95 247 PRO B O 1
ATOM 7015 N N . GLY B 1 248 ? -3.416 -36.906 -27.844 1 90.75 248 GLY B N 1
ATOM 7016 C CA . GLY B 1 248 ? -3.354 -36.562 -29.25 1 90.75 248 GLY B CA 1
ATOM 7017 C C . GLY B 1 248 ? -1.988 -36.062 -29.688 1 90.75 248 GLY B C 1
ATOM 7018 O O . GLY B 1 248 ? -1.055 -36 -28.875 1 90.75 248 GLY B O 1
ATOM 7019 N N . PRO B 1 249 ? -1.915 -35.719 -30.906 1 90.38 249 PRO B N 1
ATOM 7020 C CA . PRO B 1 249 ? -0.641 -35.219 -31.406 1 90.38 249 PRO B CA 1
ATOM 7021 C C . PRO B 1 249 ? -0.309 -33.844 -30.828 1 90.38 249 PRO B C 1
ATOM 7023 O O . PRO B 1 249 ? -1.212 -33.031 -30.562 1 90.38 249 PRO B O 1
ATOM 7026 N N . LEU B 1 250 ? 1.001 -33.656 -30.688 1 93.12 250 LEU B N 1
ATOM 7027 C CA . LEU B 1 250 ? 1.47 -32.344 -30.328 1 93.12 250 LEU B CA 1
ATOM 7028 C C . LEU B 1 250 ? 1.273 -31.359 -31.469 1 93.12 250 LEU B C 1
ATOM 7030 O O . LEU B 1 250 ? 1.469 -31.703 -32.625 1 93.12 250 LEU B O 1
ATOM 7034 N N . PHE B 1 251 ? 0.766 -30.141 -31.156 1 92.19 251 PHE B N 1
ATOM 7035 C CA . PHE B 1 251 ? 0.632 -29.125 -32.188 1 92.19 251 PHE B CA 1
ATOM 7036 C C . PHE B 1 251 ? 1.291 -27.812 -31.766 1 92.19 251 PHE B C 1
ATOM 7038 O O . PHE B 1 251 ? 1.501 -27.594 -30.562 1 92.19 251 PHE B O 1
ATOM 7045 N N . SER B 1 252 ? 1.664 -27.016 -32.781 1 93.88 252 SER B N 1
ATOM 7046 C CA . SER B 1 252 ? 2.391 -25.766 -32.562 1 93.88 252 SER B CA 1
ATOM 7047 C C . SER B 1 252 ? 1.443 -24.641 -32.188 1 93.88 252 SER B C 1
ATOM 7049 O O . SER B 1 252 ? 0.343 -24.516 -32.719 1 93.88 252 SER B O 1
ATOM 7051 N N . LEU B 1 253 ? 1.912 -23.812 -31.25 1 94.12 253 LEU B N 1
ATOM 7052 C CA . LEU B 1 253 ? 1.153 -22.625 -30.859 1 94.12 253 LEU B CA 1
ATOM 7053 C C . LEU B 1 253 ? 1.497 -21.438 -31.75 1 94.12 253 LEU B C 1
ATOM 7055 O O . LEU B 1 253 ? 0.946 -20.344 -31.578 1 94.12 253 LEU B O 1
ATOM 7059 N N . GLY B 1 254 ? 2.393 -21.625 -32.688 1 91.5 254 GLY B N 1
ATOM 7060 C CA . GLY B 1 254 ? 2.738 -20.594 -33.656 1 91.5 254 GLY B CA 1
ATOM 7061 C C . GLY B 1 254 ? 3.68 -19.547 -33.094 1 91.5 254 GLY B C 1
ATOM 7062 O O . GLY B 1 254 ? 3.715 -18.406 -33.562 1 91.5 254 GLY B O 1
ATOM 7063 N N . LEU B 1 255 ? 4.414 -19.875 -32.062 1 92.44 255 LEU B N 1
ATOM 7064 C CA . LEU B 1 255 ? 5.391 -18.969 -31.469 1 92.44 255 LEU B CA 1
ATOM 7065 C C . LEU B 1 255 ? 6.758 -19.125 -32.125 1 92.44 255 LEU B C 1
ATOM 7067 O O . LEU B 1 255 ? 7.023 -20.141 -32.75 1 92.44 255 LEU B O 1
ATOM 7071 N N . PRO B 1 256 ? 7.648 -18.125 -31.984 1 86.31 256 PRO B N 1
ATOM 7072 C CA . PRO B 1 256 ? 8.938 -18.156 -32.688 1 86.31 256 PRO B CA 1
ATOM 7073 C C . PRO B 1 256 ? 9.766 -19.391 -32.344 1 86.31 256 PRO B C 1
ATOM 7075 O O . PRO B 1 256 ? 10.547 -19.859 -33.188 1 86.31 256 PRO B O 1
ATOM 7078 N N . TYR B 1 257 ? 9.578 -19.891 -31.234 1 85.06 257 TYR B N 1
ATOM 7079 C CA . TYR B 1 257 ? 10.398 -21.016 -30.781 1 85.06 257 TYR B CA 1
ATOM 7080 C C . TYR B 1 257 ? 9.617 -22.328 -30.844 1 85.06 257 TYR B C 1
ATOM 7082 O O . TYR B 1 257 ? 10.086 -23.359 -30.375 1 85.06 257 TYR B O 1
ATOM 7090 N N . SER B 1 258 ? 8.477 -22.281 -31.359 1 87.19 258 SER B N 1
ATOM 7091 C CA . SER B 1 258 ? 7.668 -23.484 -31.484 1 87.19 258 SER B CA 1
ATOM 7092 C C . SER B 1 258 ? 8.336 -24.516 -32.406 1 87.19 258 SER B C 1
ATOM 7094 O O . SER B 1 258 ? 8.836 -24.156 -33.469 1 87.19 258 SER B O 1
ATOM 7096 N N . PRO B 1 259 ? 8.367 -25.703 -31.875 1 79.56 259 PRO B N 1
ATOM 7097 C CA . PRO B 1 259 ? 8.914 -26.719 -32.781 1 79.56 259 PRO B CA 1
ATOM 7098 C C . PRO B 1 259 ? 8.07 -26.922 -34.031 1 79.56 259 PRO B C 1
ATOM 7100 O O . PRO B 1 259 ? 6.879 -26.578 -34.031 1 79.56 259 PRO B O 1
ATOM 7103 N N . ALA B 1 260 ? 8.719 -27.344 -35.125 1 69.38 260 ALA B N 1
ATOM 7104 C CA . ALA B 1 260 ? 8.055 -27.562 -36.406 1 69.38 260 ALA B CA 1
ATOM 7105 C C . ALA B 1 260 ? 6.965 -28.625 -36.281 1 69.38 260 ALA B C 1
ATOM 7107 O O . ALA B 1 260 ? 7.102 -29.578 -35.531 1 69.38 260 ALA B O 1
ATOM 7108 N N . GLU B 1 261 ? 5.75 -28.266 -36.781 1 63.44 261 GLU B N 1
ATOM 7109 C CA . GLU B 1 261 ? 4.562 -29.125 -36.688 1 63.44 261 GLU B CA 1
ATOM 7110 C C . GLU B 1 261 ? 4.75 -30.406 -37.5 1 63.44 261 GLU B C 1
ATOM 7112 O O . GLU B 1 261 ? 5.309 -30.375 -38.594 1 63.44 261 GLU B O 1
ATOM 7117 N N . THR B 1 262 ? 4.855 -31.5 -36.844 1 52.81 262 THR B N 1
ATOM 7118 C CA . THR B 1 262 ? 4.66 -32.688 -37.656 1 52.81 262 THR B CA 1
ATOM 7119 C C . THR B 1 262 ? 3.191 -32.844 -38.031 1 52.81 262 THR B C 1
ATOM 7121 O O . THR B 1 262 ? 2.303 -32.5 -37.25 1 52.81 262 THR B O 1
ATOM 7124 N N . ALA B 1 263 ? 2.773 -33.031 -39.344 1 50.31 263 ALA B N 1
ATOM 7125 C CA . ALA B 1 263 ? 1.469 -33.219 -39.969 1 50.31 263 ALA B CA 1
ATOM 7126 C C . ALA B 1 263 ? 0.596 -34.156 -39.125 1 50.31 263 ALA B C 1
ATOM 7128 O O . ALA B 1 263 ? 0.875 -35.344 -39.031 1 50.31 263 ALA B O 1
ATOM 7129 N N . ALA B 1 264 ? 0.213 -33.844 -38.031 1 52.47 264 ALA B N 1
ATOM 7130 C CA . ALA B 1 264 ? -0.588 -34.906 -37.406 1 52.47 264 ALA B CA 1
ATOM 7131 C C . ALA B 1 264 ? -2.027 -34.875 -37.906 1 52.47 264 ALA B C 1
ATOM 7133 O O . ALA B 1 264 ? -2.529 -33.812 -38.281 1 52.47 264 ALA B O 1
ATOM 7134 N N . PRO B 1 265 ? -2.615 -35.938 -38 1 45.41 265 PRO B N 1
ATOM 7135 C CA . PRO B 1 265 ? -3.994 -36.156 -38.469 1 45.41 265 PRO B CA 1
ATOM 7136 C C . PRO B 1 265 ? -5.016 -35.5 -37.531 1 45.41 265 PRO B C 1
ATOM 7138 O O . PRO B 1 265 ? -4.801 -35.406 -36.312 1 45.41 265 PRO B O 1
ATOM 7141 N N . ILE B 1 266 ? -5.867 -34.625 -38.094 1 46.12 266 ILE B N 1
ATOM 7142 C CA . ILE B 1 266 ? -7.039 -34.031 -37.438 1 46.12 266 ILE B CA 1
ATOM 7143 C C . ILE B 1 266 ? -7.809 -35.094 -36.688 1 46.12 266 ILE B C 1
ATOM 7145 O O . ILE B 1 266 ? -8.289 -36.062 -37.281 1 46.12 266 ILE B O 1
ATOM 7149 N N . LEU B 1 267 ? -7.383 -35.344 -35.438 1 50.44 267 LEU B N 1
ATOM 7150 C CA . LEU B 1 267 ? -8.227 -36.281 -34.719 1 50.44 267 LEU B CA 1
ATOM 7151 C C . LEU B 1 267 ? -9.695 -35.875 -34.812 1 50.44 267 LEU B C 1
ATOM 7153 O O . LEU B 1 267 ? -10.016 -34.688 -34.906 1 50.44 267 LEU B O 1
ATOM 7157 N N . ALA B 1 268 ? -10.562 -36.875 -35.094 1 50.44 268 ALA B N 1
ATOM 7158 C CA . ALA B 1 268 ? -12.016 -36.75 -35.156 1 50.44 268 ALA B CA 1
ATOM 7159 C C . ALA B 1 268 ? -12.547 -36 -33.938 1 50.44 268 ALA B C 1
ATOM 7161 O O . ALA B 1 268 ? -12 -36.125 -32.844 1 50.44 268 ALA B O 1
ATOM 7162 N N . ALA B 1 269 ? -13.469 -35.094 -34.188 1 55.31 269 ALA B N 1
ATOM 7163 C CA . ALA B 1 269 ? -14.141 -34.281 -33.188 1 55.31 269 ALA B CA 1
ATOM 7164 C C . ALA B 1 269 ? -14.781 -35.156 -32.125 1 55.31 269 ALA B C 1
ATOM 7166 O O . ALA B 1 269 ? -15.547 -36.062 -32.438 1 55.31 269 ALA B O 1
ATOM 7167 N N . PRO B 1 270 ? -14.219 -35.156 -30.812 1 56.72 270 PRO B N 1
ATOM 7168 C CA . PRO B 1 270 ? -14.82 -36.031 -29.797 1 56.72 270 PRO B CA 1
ATOM 7169 C C . PRO B 1 270 ? -16.312 -35.781 -29.609 1 56.72 270 PRO B C 1
ATOM 7171 O O . PRO B 1 270 ? -16.812 -34.719 -30 1 56.72 270 PRO B O 1
ATOM 7174 N N . ALA B 1 271 ? -17.094 -36.875 -29.344 1 56.72 271 ALA B N 1
ATOM 7175 C CA . ALA B 1 271 ? -18.5 -36.781 -28.984 1 56.72 271 ALA B CA 1
ATOM 7176 C C . ALA B 1 271 ? -18.734 -35.719 -27.922 1 56.72 271 ALA B C 1
ATOM 7178 O O . ALA B 1 271 ? -17.984 -35.625 -26.953 1 56.72 271 ALA B O 1
ATOM 7179 N N . PRO B 1 272 ? -19.578 -34.906 -28.172 1 69.5 272 PRO B N 1
ATOM 7180 C CA . PRO B 1 272 ? -19.938 -33.812 -27.25 1 69.5 272 PRO B CA 1
ATOM 7181 C C . PRO B 1 272 ? -20.453 -34.312 -25.906 1 69.5 272 PRO B C 1
ATOM 7183 O O . PRO B 1 272 ? -21.141 -35.344 -25.844 1 69.5 272 PRO B O 1
ATOM 7186 N N . VAL B 1 273 ? -19.703 -34.125 -24.875 1 81.31 273 VAL B N 1
ATOM 7187 C CA . VAL B 1 273 ? -20.234 -34.312 -23.531 1 81.31 273 VAL B CA 1
ATOM 7188 C C . VAL B 1 273 ? -20.719 -33 -22.953 1 81.31 273 VAL B C 1
ATOM 7190 O O . VAL B 1 273 ? -20.312 -31.922 -23.406 1 81.31 273 VAL B O 1
ATOM 7193 N N . LEU B 1 274 ? -21.781 -33.094 -22.25 1 86.06 274 LEU B N 1
ATOM 7194 C CA . LEU B 1 274 ? -22.266 -31.891 -21.547 1 86.06 274 LEU B CA 1
ATOM 7195 C C . LEU B 1 274 ? -22.219 -32.094 -20.047 1 86.06 274 LEU B C 1
ATOM 7197 O O . LEU B 1 274 ? -22.953 -32.938 -19.5 1 86.06 274 LEU B O 1
ATOM 7201 N N . ARG B 1 275 ? -21.297 -31.438 -19.469 1 90.38 275 ARG B N 1
ATOM 7202 C CA . ARG B 1 275 ? -21.156 -31.516 -18.016 1 90.38 275 ARG B CA 1
ATOM 7203 C C . ARG B 1 275 ? -21.625 -30.219 -17.359 1 90.38 275 ARG B C 1
ATOM 7205 O O . ARG B 1 275 ? -21.438 -29.125 -17.922 1 90.38 275 ARG B O 1
ATOM 7212 N N . LYS B 1 276 ? -22.203 -30.375 -16.234 1 89.94 276 LYS B N 1
ATOM 7213 C CA . LYS B 1 276 ? -22.516 -29.219 -15.406 1 89.94 276 LYS B CA 1
ATOM 7214 C C . LYS B 1 276 ? -21.344 -28.844 -14.516 1 89.94 276 LYS B C 1
ATOM 7216 O O . LYS B 1 276 ? -20.812 -29.703 -13.789 1 89.94 276 LYS B O 1
ATOM 7221 N N . VAL B 1 277 ? -20.969 -27.672 -14.586 1 89.88 277 VAL B N 1
ATOM 7222 C CA . VAL B 1 277 ? -19.875 -27.203 -13.742 1 89.88 277 VAL B CA 1
ATOM 7223 C C . VAL B 1 277 ? -20.406 -26.891 -12.344 1 89.88 277 VAL B C 1
ATOM 7225 O O . VAL B 1 277 ? -21.344 -26.094 -12.195 1 89.88 277 VAL B O 1
ATOM 7228 N N . VAL B 1 278 ? -19.844 -27.547 -11.367 1 86.31 278 VAL B N 1
ATOM 7229 C CA . VAL B 1 278 ? -20.203 -27.297 -9.977 1 86.31 278 VAL B CA 1
ATOM 7230 C C . VAL B 1 278 ? -18.984 -26.781 -9.219 1 86.31 278 VAL B C 1
ATOM 7232 O O . VAL B 1 278 ? -17.938 -27.438 -9.172 1 86.31 278 VAL B O 1
ATOM 7235 N N . SER B 1 279 ? -19.094 -25.609 -8.742 1 86.19 279 SER B N 1
ATOM 7236 C CA . SER B 1 279 ? -18 -24.969 -8.008 1 86.19 279 SER B CA 1
ATOM 7237 C C . SER B 1 279 ? -18.469 -24.5 -6.629 1 86.19 279 SER B C 1
ATOM 7239 O O . SER B 1 279 ? -19.594 -24.031 -6.473 1 86.19 279 SER B O 1
ATOM 7241 N N . ASN B 1 280 ? -17.641 -24.781 -5.656 1 76 280 ASN B N 1
ATOM 7242 C CA . ASN B 1 280 ? -18 -24.312 -4.32 1 76 280 ASN B CA 1
ATOM 7243 C C . ASN B 1 280 ? -18.172 -22.797 -4.289 1 76 280 ASN B C 1
ATOM 7245 O O . ASN B 1 280 ? -19.062 -22.281 -3.59 1 76 280 ASN B O 1
ATOM 7249 N N . VAL B 1 281 ? -17.406 -22.094 -5.043 1 75.62 281 VAL B N 1
ATOM 7250 C CA . VAL B 1 281 ? -17.484 -20.641 -5.086 1 75.62 281 VAL B CA 1
ATOM 7251 C C . VAL B 1 281 ? -18.75 -20.203 -5.836 1 75.62 281 VAL B C 1
ATOM 7253 O O . VAL B 1 281 ? -19.484 -19.328 -5.379 1 75.62 281 VAL B O 1
ATOM 7256 N N . GLU B 1 282 ? -19.016 -20.891 -6.941 1 76.88 282 GLU B N 1
ATOM 7257 C CA . GLU B 1 282 ? -20.203 -20.562 -7.727 1 76.88 282 GLU B CA 1
ATOM 7258 C C . GLU B 1 282 ? -21.484 -20.922 -6.973 1 76.88 282 GLU B C 1
ATOM 7260 O O . GLU B 1 282 ? -22.5 -20.25 -7.105 1 76.88 282 GLU B O 1
ATOM 7265 N N . GLU B 1 283 ? -21.359 -22.031 -6.266 1 77.81 283 GLU B N 1
ATOM 7266 C CA . GLU B 1 283 ? -22.516 -22.406 -5.465 1 77.81 283 GLU B CA 1
ATOM 7267 C C . GLU B 1 283 ? -22.859 -21.344 -4.43 1 77.81 283 GLU B C 1
ATOM 7269 O O . GLU B 1 283 ? -24.031 -21.031 -4.211 1 77.81 283 GLU B O 1
ATOM 7274 N N . GLN B 1 284 ? -21.859 -20.875 -3.859 1 77.31 284 GLN B N 1
ATOM 7275 C CA . GLN B 1 284 ? -22.078 -19.797 -2.895 1 77.31 284 GLN B CA 1
ATOM 7276 C C . GLN B 1 284 ? -22.656 -18.562 -3.568 1 77.31 284 GLN B C 1
ATOM 7278 O O . GLN B 1 284 ? -23.547 -17.906 -3.01 1 77.31 284 GLN B O 1
ATOM 7283 N N . GLN B 1 285 ? -22.188 -18.312 -4.703 1 77.19 285 GLN B N 1
ATOM 7284 C CA . GLN B 1 285 ? -22.688 -17.156 -5.457 1 77.19 285 GLN B CA 1
ATOM 7285 C C . GLN B 1 285 ? -24.141 -17.375 -5.867 1 77.19 285 GLN B C 1
ATOM 7287 O O . GLN B 1 285 ? -24.922 -16.422 -5.867 1 77.19 285 GLN B O 1
ATOM 7292 N N . ARG B 1 286 ? -24.406 -18.578 -6.199 1 77.44 286 ARG B N 1
ATOM 7293 C CA . ARG B 1 286 ? -25.781 -18.906 -6.566 1 77.44 286 ARG B CA 1
ATOM 7294 C C . ARG B 1 286 ? -26.719 -18.75 -5.371 1 77.44 286 ARG B C 1
ATOM 7296 O O . ARG B 1 286 ? -27.828 -18.25 -5.508 1 77.44 286 ARG B O 1
ATOM 7303 N N . ARG B 1 287 ? -26.266 -19.281 -4.27 1 80.69 287 ARG B N 1
ATOM 7304 C CA . ARG B 1 287 ? -27.047 -19.125 -3.055 1 80.69 287 ARG B CA 1
ATOM 7305 C C . ARG B 1 287 ? -27.266 -17.656 -2.73 1 80.69 287 ARG B C 1
ATOM 7307 O O . ARG B 1 287 ? -28.375 -17.25 -2.346 1 80.69 287 ARG B O 1
ATOM 7314 N N . TYR B 1 288 ? -26.25 -16.953 -2.887 1 85.38 288 TYR B N 1
ATOM 7315 C CA . TYR B 1 288 ? -26.328 -15.508 -2.682 1 85.38 288 TYR B CA 1
ATOM 7316 C C . TYR B 1 288 ? -27.328 -14.875 -3.648 1 85.38 288 TYR B C 1
ATOM 7318 O O . TYR B 1 288 ? -28.188 -14.094 -3.242 1 85.38 288 TYR B O 1
ATOM 7326 N N . ALA B 1 289 ? -27.266 -15.289 -4.891 1 83.12 289 ALA B N 1
ATOM 7327 C CA . ALA B 1 289 ? -28.141 -14.75 -5.93 1 83.12 289 ALA B CA 1
ATOM 7328 C C . ALA B 1 289 ? -29.578 -15.195 -5.719 1 83.12 289 ALA B C 1
ATOM 7330 O O . ALA B 1 289 ? -30.516 -14.5 -6.117 1 83.12 289 ALA B O 1
ATOM 7331 N N . GLY B 1 290 ? -29.766 -16.359 -5.109 1 87.75 290 GLY B N 1
ATOM 7332 C CA . GLY B 1 290 ? -31.078 -16.938 -4.934 1 87.75 290 GLY B CA 1
ATOM 7333 C C . GLY B 1 290 ? -31.75 -16.516 -3.639 1 87.75 290 GLY B C 1
ATOM 7334 O O . GLY B 1 290 ? -32.844 -16.984 -3.318 1 87.75 290 GLY B O 1
ATOM 7335 N N . LEU B 1 291 ? -31.172 -15.703 -2.891 1 92.69 291 LEU B N 1
ATOM 7336 C CA . LEU B 1 291 ? -31.75 -15.219 -1.64 1 92.69 291 LEU B CA 1
ATOM 7337 C C . LEU B 1 291 ? -33.125 -14.625 -1.872 1 92.69 291 LEU B C 1
ATOM 7339 O O . LEU B 1 291 ? -33.312 -13.773 -2.754 1 92.69 291 LEU B O 1
ATOM 7343 N N . ARG B 1 292 ? -34.062 -15.141 -1.079 1 95.25 292 ARG B N 1
ATOM 7344 C CA . ARG B 1 292 ? -35.375 -14.555 -1.146 1 95.25 292 ARG B CA 1
ATOM 7345 C C . ARG B 1 292 ? -35.375 -13.102 -0.668 1 95.25 292 ARG B C 1
ATOM 7347 O O . ARG B 1 292 ? -34.812 -12.797 0.386 1 95.25 292 ARG B O 1
ATOM 7354 N N . ARG B 1 293 ? -35.938 -12.273 -1.422 1 97.06 293 ARG B N 1
ATOM 7355 C CA . ARG B 1 293 ? -35.938 -10.852 -1.095 1 97.06 293 ARG B CA 1
ATOM 7356 C C . ARG B 1 293 ? -37.375 -10.305 -1.144 1 97.06 293 ARG B C 1
ATOM 7358 O O . ARG B 1 293 ? -38.25 -10.906 -1.758 1 97.06 293 ARG B O 1
ATOM 7365 N N . CYS B 1 294 ? -37.5 -9.227 -0.463 1 97.44 294 CYS B N 1
ATOM 7366 C CA . CYS B 1 294 ? -38.781 -8.531 -0.474 1 97.44 294 CYS B CA 1
ATOM 7367 C C . CYS B 1 294 ? -39.219 -8.195 -1.898 1 97.44 294 CYS B C 1
ATOM 7369 O O . CYS B 1 294 ? -38.406 -7.797 -2.721 1 97.44 294 CYS B O 1
ATOM 7371 N N . SER B 1 295 ? -40.5 -8.328 -2.176 1 96.94 295 SER B N 1
ATOM 7372 C CA . SER B 1 295 ? -41 -8.078 -3.516 1 96.94 295 SER B CA 1
ATOM 7373 C C . SER B 1 295 ? -41.188 -6.582 -3.773 1 96.94 295 SER B C 1
ATOM 7375 O O . SER B 1 295 ? -41.344 -6.16 -4.918 1 96.94 295 SER B O 1
ATOM 7377 N N . LYS B 1 296 ? -41.156 -5.805 -2.793 1 96.88 296 LYS B N 1
ATOM 7378 C CA . LYS B 1 296 ? -41.281 -4.355 -2.932 1 96.88 296 LYS B CA 1
ATOM 7379 C C . LYS B 1 296 ? -39.906 -3.674 -2.875 1 96.88 296 LYS B C 1
ATOM 7381 O O . LYS B 1 296 ? -39.594 -2.809 -3.699 1 96.88 296 LYS B O 1
ATOM 7386 N N . CYS B 1 297 ? -39.156 -4.035 -1.912 1 97.31 297 CYS B N 1
ATOM 7387 C CA . CYS B 1 297 ? -37.812 -3.473 -1.812 1 97.31 297 CYS B CA 1
ATOM 7388 C C . CYS B 1 297 ? -36.75 -4.512 -2.18 1 97.31 297 CYS B C 1
ATOM 7390 O O . CYS B 1 297 ? -36.969 -5.301 -3.104 1 97.31 297 CYS B O 1
ATOM 7392 N N . VAL B 1 298 ? -35.531 -4.473 -1.556 1 97.06 298 VAL B N 1
ATOM 7393 C CA . VAL B 1 298 ? -34.5 -5.391 -2.004 1 97.06 298 VAL B CA 1
ATOM 7394 C C . VAL B 1 298 ? -33.906 -6.137 -0.806 1 97.06 298 VAL B C 1
ATOM 7396 O O . VAL B 1 298 ? -32.875 -6.824 -0.929 1 97.06 298 VAL B O 1
ATOM 7399 N N . LEU B 1 299 ? -34.594 -6 0.394 1 97 299 LEU B N 1
ATOM 7400 C CA . LEU B 1 299 ? -34.062 -6.633 1.6 1 97 299 LEU B CA 1
ATOM 7401 C C . LEU B 1 299 ? -34.25 -8.148 1.534 1 97 299 LEU B C 1
ATOM 7403 O O . LEU B 1 299 ? -35.281 -8.641 1.106 1 97 299 LEU B O 1
ATOM 7407 N N . PRO B 1 300 ? -33.188 -8.844 1.883 1 97.19 300 PRO B N 1
ATOM 7408 C CA . PRO B 1 300 ? -33.25 -10.305 1.833 1 97.19 300 PRO B CA 1
ATOM 7409 C C . PRO B 1 300 ? -33.844 -10.914 3.105 1 97.19 300 PRO B C 1
ATOM 7411 O O . PRO B 1 300 ? -34 -10.219 4.109 1 97.19 300 PRO B O 1
ATOM 7414 N N . GLU B 1 301 ? -34.125 -12.172 3.064 1 96.75 301 GLU B N 1
ATOM 7415 C CA . GLU B 1 301 ? -34.688 -12.938 4.168 1 96.75 301 GLU B CA 1
ATOM 7416 C C . GLU B 1 301 ? -33.75 -13 5.355 1 96.75 301 GLU B C 1
ATOM 7418 O O . GLU B 1 301 ? -34.156 -13.344 6.469 1 96.75 301 GLU B O 1
ATOM 7423 N N . THR B 1 302 ? -32.5 -12.656 5.121 1 96.31 302 THR B N 1
ATOM 7424 C CA . THR B 1 302 ? -31.484 -12.734 6.172 1 96.31 302 THR B CA 1
ATOM 7425 C C . THR B 1 302 ? -31.484 -11.461 7.008 1 96.31 302 THR B C 1
ATOM 7427 O O . THR B 1 302 ? -30.812 -11.391 8.039 1 96.31 302 THR B O 1
ATOM 7430 N N . MET B 1 303 ? -32.25 -10.445 6.57 1 95.69 303 MET B N 1
ATOM 7431 C CA . MET B 1 303 ? -32.375 -9.234 7.375 1 95.69 303 MET B CA 1
ATOM 7432 C C . MET B 1 303 ? -33 -9.555 8.734 1 95.69 303 MET B C 1
ATOM 7434 O O . MET B 1 303 ? -34 -10.266 8.82 1 95.69 303 MET B O 1
ATOM 7438 N N . PRO B 1 304 ? -32.312 -9.016 9.758 1 94.81 304 PRO B N 1
ATOM 7439 C CA . PRO B 1 304 ? -32.844 -9.336 11.094 1 94.81 304 PRO B CA 1
ATOM 7440 C C . PRO B 1 304 ? -34.281 -8.93 11.273 1 94.81 304 PRO B C 1
ATOM 7442 O O . PRO B 1 304 ? -34.688 -7.801 10.938 1 94.81 304 PRO B O 1
ATOM 7445 N N . PHE B 1 305 ? -35.156 -9.875 11.773 1 93.12 305 PHE B N 1
ATOM 7446 C CA . PHE B 1 305 ? -36.531 -9.688 12.18 1 93.12 305 PHE B CA 1
ATOM 7447 C C . PHE B 1 305 ? -37.438 -9.414 10.977 1 93.12 305 PHE B C 1
ATOM 7449 O O . PHE B 1 305 ? -38.5 -8.844 11.109 1 93.12 305 PHE B O 1
ATOM 7456 N N . ILE B 1 306 ? -36.938 -9.719 9.82 1 94.94 306 ILE B N 1
ATOM 7457 C CA . ILE B 1 306 ? -37.75 -9.492 8.625 1 94.94 306 ILE B CA 1
ATOM 7458 C C . ILE B 1 306 ? -38.844 -10.562 8.539 1 94.94 306 ILE B C 1
ATOM 7460 O O . ILE B 1 306 ? -38.594 -11.719 8.891 1 94.94 306 ILE B O 1
ATOM 7464 N N . GLU B 1 307 ? -40 -10.172 8.211 1 95.44 307 GLU B N 1
ATOM 7465 C CA . GLU B 1 307 ? -41.156 -11.055 7.945 1 95.44 307 GLU B CA 1
ATOM 7466 C C . GLU B 1 307 ? -41.812 -10.688 6.633 1 95.44 307 GLU B C 1
ATOM 7468 O O . GLU B 1 307 ? -42.062 -9.508 6.352 1 95.44 307 GLU B O 1
ATOM 7473 N N . PHE B 1 308 ? -42.125 -11.773 5.859 1 96.5 308 PHE B N 1
ATOM 7474 C CA . PHE B 1 308 ? -42.781 -11.531 4.574 1 96.5 308 PHE B CA 1
ATOM 7475 C C . PHE B 1 308 ? -44.25 -11.859 4.645 1 96.5 308 PHE B C 1
ATOM 7477 O O . PHE B 1 308 ? -44.656 -12.844 5.273 1 96.5 308 PHE B O 1
ATOM 7484 N N . ASP B 1 309 ? -45.031 -11.094 4.055 1 96.94 309 ASP B N 1
ATOM 7485 C CA . ASP B 1 309 ? -46.438 -11.398 3.961 1 96.94 309 ASP B CA 1
ATOM 7486 C C . ASP B 1 309 ? -46.75 -12.305 2.768 1 96.94 309 ASP B C 1
ATOM 7488 O O . ASP B 1 309 ? -45.844 -12.859 2.164 1 96.94 309 ASP B O 1
ATOM 7492 N N . GLU B 1 310 ? -48.031 -12.516 2.453 1 96.12 310 GLU B N 1
ATOM 7493 C CA . GLU B 1 310 ? -48.438 -13.453 1.42 1 96.12 310 GLU B CA 1
ATOM 7494 C C . GLU B 1 310 ? -48 -13 0.038 1 96.12 310 GLU B C 1
ATOM 7496 O O . GLU B 1 310 ? -47.75 -13.828 -0.845 1 96.12 310 GLU B O 1
ATOM 7501 N N . GLN B 1 311 ? -47.812 -11.727 -0.127 1 96.56 311 GLN B N 1
ATOM 7502 C CA . GLN B 1 311 ? -47.375 -11.172 -1.415 1 96.56 311 GLN B CA 1
ATOM 7503 C C . GLN B 1 311 ? -45.875 -11.047 -1.497 1 96.56 311 GLN B C 1
ATOM 7505 O O . GLN B 1 311 ? -45.344 -10.586 -2.506 1 96.56 311 GLN B O 1
ATOM 7510 N N . GLY B 1 312 ? -45.188 -11.398 -0.401 1 96.75 312 GLY B N 1
ATOM 7511 C CA . GLY B 1 312 ? -43.719 -11.344 -0.381 1 96.75 312 GLY B CA 1
ATOM 7512 C C . GLY B 1 312 ? -43.188 -9.992 0.058 1 96.75 312 GLY B C 1
ATOM 7513 O O . GLY B 1 312 ? -42 -9.727 -0.064 1 96.75 312 GLY B O 1
ATOM 7514 N N . VAL B 1 313 ? -44.062 -9.156 0.511 1 97.88 313 VAL B N 1
ATOM 7515 C CA . VAL B 1 313 ? -43.656 -7.836 0.963 1 97.88 313 VAL B CA 1
ATOM 7516 C C . VAL B 1 313 ? -43.219 -7.906 2.426 1 97.88 313 VAL B C 1
ATOM 7518 O O . VAL B 1 313 ? -43.875 -8.539 3.248 1 97.88 313 VAL B O 1
ATOM 7521 N N . CYS B 1 314 ? -42.156 -7.281 2.762 1 96.19 314 CYS B N 1
ATOM 7522 C CA . CYS B 1 314 ? -41.625 -7.41 4.105 1 96.19 314 CYS B CA 1
ATOM 7523 C C . CYS B 1 314 ? -42.312 -6.477 5.078 1 96.19 314 CYS B C 1
ATOM 7525 O O . CYS B 1 314 ? -43 -5.535 4.66 1 96.19 314 CYS B O 1
ATOM 7527 N N . ASN B 1 315 ? -42.094 -6.711 6.34 1 94.81 315 ASN B N 1
ATOM 7528 C CA . ASN B 1 315 ? -42.719 -5.918 7.395 1 94.81 315 ASN B CA 1
ATOM 7529 C C . ASN B 1 315 ? -42.188 -4.5 7.43 1 94.81 315 ASN B C 1
ATOM 7531 O O . ASN B 1 315 ? -42.875 -3.562 7.828 1 94.81 315 ASN B O 1
ATOM 7535 N N . TYR B 1 316 ? -40.938 -4.293 7.039 1 93.06 316 TYR B N 1
ATOM 7536 C CA . TYR B 1 316 ? -40.344 -2.959 7.023 1 93.06 316 TYR B CA 1
ATOM 7537 C C . TYR B 1 316 ? -41.031 -2.08 5.977 1 93.06 316 TYR B C 1
ATOM 7539 O O . TYR B 1 316 ? -41.219 -0.878 6.195 1 93.06 316 TYR B O 1
ATOM 7547 N N . CYS B 1 317 ? -41.344 -2.662 4.844 1 95.12 317 CYS B N 1
ATOM 7548 C CA . CYS B 1 317 ? -42.094 -1.934 3.816 1 95.12 317 CYS B CA 1
ATOM 7549 C C . CYS B 1 317 ? -43.531 -1.688 4.246 1 95.12 317 CYS B C 1
ATOM 7551 O O . CYS B 1 317 ? -44.031 -0.583 4.09 1 95.12 317 CYS B O 1
ATOM 7553 N N . ASN B 1 318 ? -44.156 -2.66 4.812 1 94.5 318 ASN B N 1
ATOM 7554 C CA . ASN B 1 318 ? -45.562 -2.557 5.207 1 94.5 318 ASN B CA 1
ATOM 7555 C C . ASN B 1 318 ? -45.75 -1.529 6.32 1 94.5 318 ASN B C 1
ATOM 7557 O O . ASN B 1 318 ? -46.75 -0.84 6.367 1 94.5 318 ASN B O 1
ATOM 7561 N N . ASN B 1 319 ? -44.781 -1.45 7.145 1 91.19 319 ASN B N 1
ATOM 7562 C CA . ASN B 1 319 ? -44.906 -0.583 8.312 1 91.19 319 ASN B CA 1
ATOM 7563 C C . ASN B 1 319 ? -44.219 0.755 8.094 1 91.19 319 ASN B C 1
ATOM 7565 O O . ASN B 1 319 ? -44.156 1.579 9.008 1 91.19 319 ASN B O 1
ATOM 7569 N N . TYR B 1 320 ? -43.719 0.939 6.961 1 90.94 320 TYR B N 1
ATOM 7570 C CA . TYR B 1 320 ? -42.938 2.139 6.703 1 90.94 320 TYR B CA 1
ATOM 7571 C C . TYR B 1 320 ? -43.812 3.377 6.656 1 90.94 320 TYR B C 1
ATOM 7573 O O . TYR B 1 320 ? -44.875 3.359 6.047 1 90.94 320 TYR B O 1
ATOM 7581 N N . LYS B 1 321 ? -43.375 4.422 7.352 1 87.69 321 LYS B N 1
ATOM 7582 C CA . LYS B 1 321 ? -44 5.734 7.266 1 87.69 321 LYS B CA 1
ATOM 7583 C C . LYS B 1 321 ? -43.062 6.762 6.637 1 87.69 321 LYS B C 1
ATOM 7585 O O . LYS B 1 321 ? -41.969 7.016 7.152 1 87.69 321 LYS B O 1
ATOM 7590 N N . PRO B 1 322 ? -43.531 7.297 5.531 1 87.5 322 PRO B N 1
ATOM 7591 C CA . PRO B 1 322 ? -42.688 8.312 4.898 1 87.5 322 PRO B CA 1
ATOM 7592 C C . PRO B 1 322 ? -42.344 9.453 5.848 1 87.5 322 PRO B C 1
ATOM 7594 O O . PRO B 1 322 ? -43.156 9.844 6.688 1 87.5 322 PRO B O 1
ATOM 7597 N N . ALA B 1 323 ? -41.188 9.898 5.75 1 82.69 323 ALA B N 1
ATOM 7598 C CA . ALA B 1 323 ? -40.688 10.961 6.617 1 82.69 323 ALA B CA 1
ATOM 7599 C C . ALA B 1 323 ? -41.406 12.273 6.359 1 82.69 323 ALA B C 1
ATOM 7601 O O . ALA B 1 323 ? -41.688 12.625 5.207 1 82.69 323 ALA B O 1
ATOM 7602 N N . LYS B 1 324 ? -41.875 12.875 7.391 1 88.5 324 LYS B N 1
ATOM 7603 C CA . LYS B 1 324 ? -42.438 14.211 7.285 1 88.5 324 LYS B CA 1
ATOM 7604 C C . LYS B 1 324 ? -41.406 15.289 7.551 1 88.5 324 LYS B C 1
ATOM 7606 O O . LYS B 1 324 ? -40.906 15.422 8.672 1 88.5 324 LYS B O 1
ATOM 7611 N N . LEU B 1 325 ? -41.125 16 6.551 1 91.94 325 LEU B N 1
ATOM 7612 C CA . LEU B 1 325 ? -40.125 17.062 6.672 1 91.94 325 LEU B CA 1
ATOM 7613 C C . LEU B 1 325 ? -40.719 18.297 7.344 1 91.94 325 LEU B C 1
ATOM 7615 O O . LEU B 1 325 ? -41.844 18.641 7.098 1 91.94 325 LEU B O 1
ATOM 7619 N N . LYS B 1 326 ? -39.969 18.906 8.18 1 94.25 326 LYS B N 1
ATOM 7620 C CA . LYS B 1 326 ? -40.406 20.125 8.867 1 94.25 326 LYS B CA 1
ATOM 7621 C C . LYS B 1 326 ? -40.469 21.312 7.898 1 94.25 326 LYS B C 1
ATOM 7623 O O . LYS B 1 326 ? -41.281 22.203 8.078 1 94.25 326 LYS B O 1
ATOM 7628 N N . GLY B 1 327 ? -39.625 21.344 6.914 1 94.69 327 GLY B N 1
ATOM 7629 C CA . GLY B 1 327 ? -39.75 22.312 5.836 1 94.69 327 GLY B CA 1
ATOM 7630 C C . GLY B 1 327 ? -38.75 23.438 5.918 1 94.69 327 GLY B C 1
ATOM 7631 O O . GLY B 1 327 ? -38.219 23.734 6.992 1 94.69 327 GLY B O 1
ATOM 7632 N N . ARG B 1 328 ? -38.625 24.094 4.812 1 95.75 328 ARG B N 1
ATOM 7633 C CA . ARG B 1 328 ? -37.625 25.156 4.66 1 95.75 328 ARG B CA 1
ATOM 7634 C C . ARG B 1 328 ? -38 26.375 5.488 1 95.75 328 ARG B C 1
ATOM 7636 O O . ARG B 1 328 ? -37.156 27.031 6.078 1 95.75 328 ARG B O 1
ATOM 7643 N N . LYS B 1 329 ? -39.281 26.703 5.578 1 95.88 329 LYS B N 1
ATOM 7644 C CA . LYS B 1 329 ? -39.75 27.875 6.312 1 95.88 329 LYS B CA 1
ATOM 7645 C C . LYS B 1 329 ? -39.406 27.766 7.801 1 95.88 329 LYS B C 1
ATOM 7647 O O . LYS B 1 329 ? -38.938 28.719 8.414 1 95.88 329 LYS B O 1
ATOM 7652 N N . GLU B 1 330 ? -39.625 26.594 8.289 1 96.25 330 GLU B N 1
ATOM 7653 C CA . GLU B 1 330 ? -39.312 26.344 9.695 1 96.25 330 GLU B CA 1
ATOM 7654 C C . GLU B 1 330 ? -37.812 26.406 9.953 1 96.25 330 GLU B C 1
ATOM 7656 O O . GLU B 1 330 ? -37.375 26.875 11.008 1 96.25 330 GLU B O 1
ATOM 7661 N N . LEU B 1 331 ? -37.062 25.906 9.055 1 96.88 331 LEU B N 1
ATOM 7662 C CA . LEU B 1 331 ? -35.625 25.938 9.164 1 96.88 331 LEU B CA 1
ATOM 7663 C C . LEU B 1 331 ? -35.094 27.375 9.164 1 96.88 331 LEU B C 1
ATOM 7665 O O . LEU B 1 331 ? -34.25 27.734 9.984 1 96.88 331 LEU B O 1
ATOM 7669 N N . ASP B 1 332 ? -35.656 28.188 8.328 1 96.56 332 ASP B N 1
ATOM 7670 C CA . ASP B 1 332 ? -35.219 29.578 8.234 1 96.56 332 ASP B CA 1
ATOM 7671 C C . ASP B 1 332 ? -35.531 30.328 9.531 1 96.56 332 ASP B C 1
ATOM 7673 O O . ASP B 1 332 ? -34.688 31.125 10 1 96.56 332 ASP B O 1
ATOM 7677 N N . LYS B 1 333 ? -36.656 30.062 10.023 1 95.94 333 LYS B N 1
ATOM 7678 C CA . LYS B 1 333 ? -37.031 30.703 11.289 1 95.94 333 LYS B CA 1
ATOM 7679 C C . LYS B 1 333 ? -36.062 30.312 12.406 1 95.94 333 LYS B C 1
ATOM 7681 O O . LYS B 1 333 ? -35.656 31.141 13.211 1 95.94 333 LYS B O 1
ATOM 7686 N N . LEU B 1 334 ? -35.75 29.078 12.414 1 95.88 334 LEU B N 1
ATOM 7687 C CA . LEU B 1 334 ? -34.844 28.578 13.438 1 95.88 334 LEU B CA 1
ATOM 7688 C C . LEU B 1 334 ? -33.438 29.203 13.281 1 95.88 334 LEU B C 1
ATOM 7690 O O . LEU B 1 334 ? -32.844 29.641 14.258 1 95.88 334 LEU B O 1
ATOM 7694 N N . LEU B 1 335 ? -32.938 29.266 12.094 1 96.62 335 LEU B N 1
ATOM 7695 C CA . LEU B 1 335 ? -31.578 29.734 11.828 1 96.62 335 LEU B CA 1
ATOM 7696 C C . LEU B 1 335 ? -31.469 31.234 12.078 1 96.62 335 LEU B C 1
ATOM 7698 O O . LEU B 1 335 ? -30.391 31.734 12.422 1 96.62 335 LEU B O 1
ATOM 7702 N N . GLU B 1 336 ? -32.562 31.922 11.891 1 95.44 336 GLU B N 1
ATOM 7703 C CA . GLU B 1 336 ? -32.562 33.375 12.125 1 95.44 336 GLU B CA 1
ATOM 7704 C C . GLU B 1 336 ? -32.219 33.688 13.57 1 95.44 336 GLU B C 1
ATOM 7706 O O . GLU B 1 336 ? -31.609 34.719 13.859 1 95.44 336 GLU B O 1
ATOM 7711 N N . LYS B 1 337 ? -32.469 32.812 14.398 1 94.69 337 LYS B N 1
ATOM 7712 C CA . LYS B 1 337 ? -32.219 33 15.82 1 94.69 337 LYS B CA 1
ATOM 7713 C C . LYS B 1 337 ? -30.719 32.969 16.109 1 94.69 337 LYS B C 1
ATOM 7715 O O . LYS B 1 337 ? -30.266 33.5 17.125 1 94.69 337 LYS B O 1
ATOM 7720 N N . TYR B 1 338 ? -29.984 32.312 15.258 1 95.19 338 TYR B N 1
ATOM 7721 C CA . TYR B 1 338 ? -28.578 32.094 15.539 1 95.19 338 TYR B CA 1
ATOM 7722 C C . TYR B 1 338 ? -27.688 32.875 14.578 1 95.19 338 TYR B C 1
ATOM 7724 O O . TYR B 1 338 ? -26.5 33.062 14.836 1 95.19 338 TYR B O 1
ATOM 7732 N N . ARG B 1 339 ? -28.203 33.375 13.516 1 94.75 339 ARG B N 1
ATOM 7733 C CA . ARG B 1 339 ? -27.453 33.969 12.43 1 94.75 339 ARG B CA 1
ATOM 7734 C C . ARG B 1 339 ? -26.719 35.219 12.898 1 94.75 339 ARG B C 1
ATOM 7736 O O . ARG B 1 339 ? -27.312 36.062 13.594 1 94.75 339 ARG B O 1
ATOM 7743 N N . SER B 1 340 ? -25.453 35.281 12.516 1 91.94 340 SER B N 1
ATOM 7744 C CA . SER B 1 340 ? -24.672 36.469 12.828 1 91.94 340 SER B CA 1
ATOM 7745 C C . SER B 1 340 ? -24.844 37.531 11.766 1 91.94 340 SER B C 1
ATOM 7747 O O . SER B 1 340 ? -24.984 37.219 10.578 1 91.94 340 SER B O 1
ATOM 7749 N N . ASN B 1 341 ? -24.75 38.812 12.195 1 86.81 341 ASN B N 1
ATOM 7750 C CA . ASN B 1 341 ? -24.922 39.938 11.281 1 86.81 341 ASN B CA 1
ATOM 7751 C C . ASN B 1 341 ? -23.578 40.562 10.906 1 86.81 341 ASN B C 1
ATOM 7753 O O . ASN B 1 341 ? -23.516 41.406 10.008 1 86.81 341 ASN B O 1
ATOM 7757 N N . ASN B 1 342 ? -22.531 4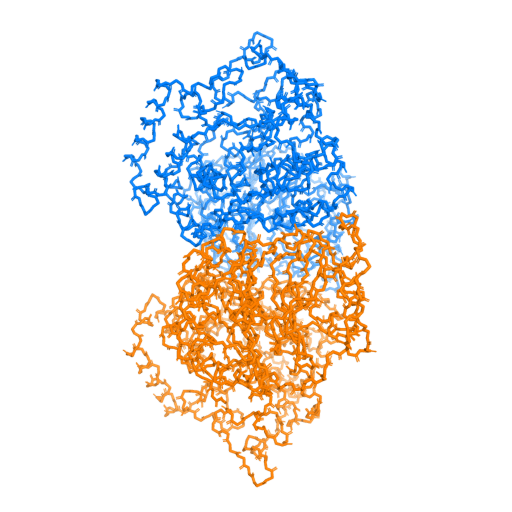0.094 11.523 1 82.75 342 ASN B N 1
ATOM 7758 C CA . ASN B 1 342 ? -21.234 40.719 11.281 1 82.75 342 ASN B CA 1
ATOM 7759 C C . ASN B 1 342 ? -20.25 39.75 10.625 1 82.75 342 ASN B C 1
ATOM 7761 O O . ASN B 1 342 ? -19.047 40 10.609 1 82.75 342 ASN B O 1
ATOM 7765 N N . GLY B 1 343 ? -20.797 38.625 10.234 1 80.69 343 GLY B N 1
ATOM 7766 C CA . GLY B 1 343 ? -19.938 37.688 9.539 1 80.69 343 GLY B CA 1
ATOM 7767 C C . GLY B 1 343 ? -19.203 36.75 10.469 1 80.69 343 GLY B C 1
ATOM 7768 O O . GLY B 1 343 ? -18.469 35.875 10.023 1 80.69 343 GLY B O 1
ATOM 7769 N N . SER B 1 344 ? -19.406 36.875 11.781 1 87.12 344 SER B N 1
ATOM 7770 C CA . SER B 1 344 ? -18.797 35.938 12.742 1 87.12 344 SER B CA 1
ATOM 7771 C C . SER B 1 344 ? -19.422 34.562 12.664 1 87.12 344 SER B C 1
ATOM 7773 O O . SER B 1 344 ? -20.562 34.406 12.219 1 87.12 344 SER B O 1
ATOM 7775 N N . ALA B 1 345 ? -18.75 33.656 13.148 1 91.5 345 ALA B N 1
ATOM 7776 C CA . ALA B 1 345 ? -19.25 32.281 13.117 1 91.5 345 ALA B CA 1
ATOM 7777 C C . ALA B 1 345 ? -20.516 32.125 13.953 1 91.5 345 ALA B C 1
ATOM 7779 O O . ALA B 1 345 ? -20.625 32.719 15.039 1 91.5 345 ALA B O 1
ATOM 7780 N N . ASP B 1 346 ? -21.469 31.422 13.406 1 95.56 346 ASP B N 1
ATOM 7781 C CA . ASP B 1 346 ? -22.766 31.359 14.094 1 95.56 346 ASP B CA 1
ATOM 7782 C C . ASP B 1 346 ? -23.25 29.922 14.234 1 95.56 346 ASP B C 1
ATOM 7784 O O . ASP B 1 346 ? -24.312 29.672 14.805 1 95.56 346 ASP B O 1
ATOM 7788 N N . CYS B 1 347 ? -22.516 29 13.703 1 96.12 347 CYS B N 1
ATOM 7789 C CA . CYS B 1 347 ? -22.859 27.609 13.922 1 96.12 347 CYS B CA 1
ATOM 7790 C C . CYS B 1 347 ? -21.641 26.703 13.727 1 96.12 347 CYS B C 1
ATOM 7792 O O . CYS B 1 347 ? -20.703 27.078 13.031 1 96.12 347 CYS B O 1
ATOM 7794 N N . LEU B 1 348 ? -21.672 25.609 14.422 1 95.06 348 LEU B N 1
ATOM 7795 C CA . LEU B 1 348 ? -20.703 24.531 14.227 1 95.06 348 LEU B CA 1
ATOM 7796 C C . LEU B 1 348 ? -21.312 23.406 13.391 1 95.06 348 LEU B C 1
ATOM 7798 O O . LEU B 1 348 ? -22.5 23.062 13.555 1 95.06 348 LEU B O 1
ATOM 7802 N N . VAL B 1 349 ? -20.516 22.891 12.477 1 96.38 349 VAL B N 1
ATOM 7803 C CA . VAL B 1 349 ? -21.016 21.844 11.594 1 96.38 349 VAL B CA 1
ATOM 7804 C C . VAL B 1 349 ? -20.141 20.609 11.711 1 96.38 349 VAL B C 1
ATOM 7806 O O . VAL B 1 349 ? -18.922 20.672 11.539 1 96.38 349 VAL B O 1
ATOM 7809 N N . GLY B 1 350 ? -20.766 19.469 12.133 1 94.38 350 GLY B N 1
ATOM 7810 C CA . GLY B 1 350 ? -20.047 18.219 12.016 1 94.38 350 GLY B CA 1
ATOM 7811 C C . GLY B 1 350 ? -19.703 17.859 10.586 1 94.38 350 GLY B C 1
ATOM 7812 O O . GLY B 1 350 ? -20.594 17.672 9.758 1 94.38 350 GLY B O 1
ATOM 7813 N N . PHE B 1 351 ? -18.406 17.812 10.312 1 94.94 351 PHE B N 1
ATOM 7814 C CA . PHE B 1 351 ? -17.953 17.641 8.938 1 94.94 351 PHE B CA 1
ATOM 7815 C C . PHE B 1 351 ? -17.062 16.422 8.805 1 94.94 351 PHE B C 1
ATOM 7817 O O . PHE B 1 351 ? -15.891 16.453 9.203 1 94.94 351 PHE B O 1
ATOM 7824 N N . SER B 1 352 ? -17.516 15.398 8.164 1 91.56 352 SER B N 1
ATOM 7825 C CA . SER B 1 352 ? -16.781 14.133 8.062 1 91.56 352 SER B CA 1
ATOM 7826 C C . SER B 1 352 ? -16 14.055 6.754 1 91.56 352 SER B C 1
ATOM 7828 O O . SER B 1 352 ? -15.086 13.234 6.621 1 91.56 352 SER B O 1
ATOM 7830 N N . GLY B 1 353 ? -16.312 14.898 5.836 1 91.81 353 GLY B N 1
ATOM 7831 C CA . GLY B 1 353 ? -15.727 14.766 4.508 1 91.81 353 GLY B CA 1
ATOM 7832 C C . GLY B 1 353 ? -16.531 13.875 3.588 1 91.81 353 GLY B C 1
ATOM 7833 O O . GLY B 1 353 ? -16.25 13.789 2.393 1 91.81 353 GLY B O 1
ATOM 7834 N N . GLY B 1 354 ? -17.562 13.281 4.133 1 94.38 354 GLY B N 1
ATOM 7835 C CA . GLY B 1 354 ? -18.484 12.484 3.33 1 94.38 354 GLY B CA 1
ATOM 7836 C C . GLY B 1 354 ? -19.469 13.32 2.537 1 94.38 354 GLY B C 1
ATOM 7837 O O . GLY B 1 354 ? -19.469 14.547 2.633 1 94.38 354 GLY B O 1
ATOM 7838 N N . ARG B 1 355 ? -20.297 12.68 1.8 1 94.81 355 ARG B N 1
ATOM 7839 C CA . ARG B 1 355 ? -21.188 13.32 0.843 1 94.81 355 ARG B CA 1
ATOM 7840 C C . ARG B 1 355 ? -22.203 14.211 1.554 1 94.81 355 ARG B C 1
ATOM 7842 O O . ARG B 1 355 ? -22.375 15.375 1.193 1 94.81 355 ARG B O 1
ATOM 7849 N N . ASP B 1 356 ? -22.828 13.695 2.586 1 96.06 356 ASP B N 1
ATOM 7850 C CA . ASP B 1 356 ? -23.938 14.414 3.229 1 96.06 356 ASP B CA 1
ATOM 7851 C C . ASP B 1 356 ? -23.422 15.609 4.02 1 96.06 356 ASP B C 1
ATOM 7853 O O . ASP B 1 356 ? -24 16.703 3.936 1 96.06 356 ASP B O 1
ATOM 7857 N N . SER B 1 357 ? -22.375 15.391 4.773 1 96.31 357 SER B N 1
ATOM 7858 C CA . SER B 1 357 ? -21.828 16.5 5.535 1 96.31 357 SER B CA 1
ATOM 7859 C C . SER B 1 357 ? -21.25 17.562 4.609 1 96.31 357 SER B C 1
ATOM 7861 O O . SER B 1 357 ? -21.297 18.766 4.914 1 96.31 357 SER B O 1
ATOM 7863 N N . SER B 1 358 ? -20.672 17.172 3.525 1 97.5 358 SER B N 1
ATOM 7864 C CA . SER B 1 358 ? -20.172 18.109 2.533 1 97.5 358 SER B CA 1
ATOM 7865 C C . SER B 1 358 ? -21.312 18.969 1.97 1 97.5 358 SER B C 1
ATOM 7867 O O . SER B 1 358 ? -21.188 20.188 1.892 1 97.5 358 SER B O 1
ATOM 7869 N N . TYR B 1 359 ? -22.375 18.328 1.587 1 97.94 359 TYR B N 1
ATOM 7870 C CA . TYR B 1 359 ? -23.516 19.047 1.023 1 97.94 359 TYR B CA 1
ATOM 7871 C C . TYR B 1 359 ? -24.156 19.953 2.066 1 97.94 359 TYR B C 1
ATOM 7873 O O . TYR B 1 359 ? -24.578 21.062 1.75 1 97.94 359 TYR B O 1
ATOM 7881 N N . GLY B 1 360 ? -24.266 19.406 3.291 1 97.75 360 GLY B N 1
ATOM 7882 C CA . GLY B 1 360 ? -24.766 20.25 4.367 1 97.75 360 GLY B CA 1
ATOM 7883 C C . GLY B 1 360 ? -23.969 21.531 4.555 1 97.75 360 GLY B C 1
ATOM 7884 O O . GLY B 1 360 ? -24.547 22.594 4.742 1 97.75 360 GLY B O 1
ATOM 7885 N N . LEU B 1 361 ? -22.656 21.422 4.535 1 97.56 361 LEU B N 1
ATOM 7886 C CA . LEU B 1 361 ? -21.797 22.578 4.66 1 97.56 361 LEU B CA 1
ATOM 7887 C C . LEU B 1 361 ? -22.031 23.562 3.518 1 97.56 361 LEU B C 1
ATOM 7889 O O . LEU B 1 361 ? -22.094 24.781 3.736 1 97.56 361 LEU B O 1
ATOM 7893 N N . HIS B 1 362 ? -22.188 23.047 2.312 1 97.56 362 HIS B N 1
ATOM 7894 C CA . HIS B 1 362 ? -22.516 23.844 1.14 1 97.56 362 HIS B CA 1
ATOM 7895 C C . HIS B 1 362 ? -23.828 24.609 1.336 1 97.56 362 HIS B C 1
ATOM 7897 O O . HIS B 1 362 ? -23.891 25.812 1.085 1 97.56 362 HIS B O 1
ATOM 7903 N N . LEU B 1 363 ? -24.844 23.906 1.764 1 97.75 363 LEU B N 1
ATOM 7904 C CA . LEU B 1 363 ? -26.156 24.516 1.94 1 97.75 363 LEU B CA 1
ATOM 7905 C C . LEU B 1 363 ? -26.109 25.625 2.971 1 97.75 363 LEU B C 1
ATOM 7907 O O . LEU B 1 363 ? -26.641 26.719 2.744 1 97.75 363 LEU B O 1
ATOM 7911 N N . LEU B 1 364 ? -25.484 25.391 4.094 1 97.56 364 LEU B N 1
ATOM 7912 C CA . LEU B 1 364 ? -25.438 26.359 5.184 1 97.56 364 LEU B CA 1
ATOM 7913 C C . LEU B 1 364 ? -24.75 27.641 4.734 1 97.56 364 LEU B C 1
ATOM 7915 O O . LEU B 1 364 ? -25.219 28.734 5.043 1 97.56 364 LEU B O 1
ATOM 7919 N N . LYS B 1 365 ? -23.688 27.453 3.998 1 96.25 365 LYS B N 1
ATOM 7920 C CA . LYS B 1 365 ? -22.875 28.609 3.621 1 96.25 365 LYS B CA 1
ATOM 7921 C C . LYS B 1 365 ? -23.469 29.328 2.414 1 96.25 365 LYS B C 1
ATOM 7923 O O . LYS B 1 365 ? -23.531 30.562 2.389 1 96.25 365 LYS B O 1
ATOM 7928 N N . THR B 1 366 ? -23.953 28.672 1.399 1 95.94 366 THR B N 1
ATOM 7929 C CA . THR B 1 366 ? -24.281 29.281 0.118 1 95.94 366 THR B CA 1
ATOM 7930 C C . THR B 1 366 ? -25.781 29.547 0.018 1 95.94 366 THR B C 1
ATOM 7932 O O . THR B 1 366 ? -26.203 30.5 -0.657 1 95.94 366 THR B O 1
ATOM 7935 N N . GLU B 1 367 ? -26.578 28.75 0.596 1 95.69 367 GLU B N 1
ATOM 7936 C CA . GLU B 1 367 ? -28.016 28.875 0.388 1 95.69 367 GLU B CA 1
ATOM 7937 C C . GLU B 1 367 ? -28.703 29.438 1.626 1 95.69 367 GLU B C 1
ATOM 7939 O O . GLU B 1 367 ? -29.703 30.156 1.515 1 95.69 367 GLU B O 1
ATOM 7944 N N . LEU B 1 368 ? -28.219 29.109 2.779 1 96.31 368 LEU B N 1
ATOM 7945 C CA . LEU B 1 368 ? -28.922 29.469 4 1 96.31 368 LEU B CA 1
ATOM 7946 C C . LEU B 1 368 ? -28.281 30.688 4.656 1 96.31 368 LEU B C 1
ATOM 7948 O O . LEU B 1 368 ? -28.797 31.203 5.652 1 96.31 368 LEU B O 1
ATOM 7952 N N . GLY B 1 369 ? -27.109 31.109 4.164 1 93.44 369 GLY B N 1
ATOM 7953 C CA . GLY B 1 369 ? -26.5 32.344 4.566 1 93.44 369 GLY B CA 1
ATOM 7954 C C . GLY B 1 369 ? -25.875 32.312 5.949 1 93.44 369 GLY B C 1
ATOM 7955 O O . GLY B 1 369 ? -25.812 33.312 6.648 1 93.44 369 GLY B O 1
ATOM 7956 N N . MET B 1 370 ? -25.547 31.141 6.434 1 96.38 370 MET B N 1
ATOM 7957 C CA . MET B 1 370 ? -24.891 31 7.734 1 96.38 370 MET B CA 1
ATOM 7958 C C . MET B 1 370 ? -23.391 31.156 7.609 1 96.38 370 MET B C 1
ATOM 7960 O O . MET B 1 370 ? -22.844 31.188 6.5 1 96.38 370 MET B O 1
ATOM 7964 N N . ASN B 1 371 ? -22.734 31.375 8.68 1 94.81 371 ASN B N 1
ATOM 7965 C CA . ASN B 1 371 ? -21.281 31.438 8.773 1 94.81 371 ASN B CA 1
ATOM 7966 C C . ASN B 1 371 ? -20.719 30.297 9.625 1 94.81 371 ASN B C 1
ATOM 7968 O O . ASN B 1 371 ? -20.344 30.5 10.781 1 94.81 371 ASN B O 1
ATOM 7972 N N . PRO B 1 372 ? -20.516 29.172 9.055 1 96.19 372 PRO B N 1
ATOM 7973 C CA . PRO B 1 372 ? -20.188 27.969 9.82 1 96.19 372 PRO B CA 1
ATOM 7974 C C . PRO B 1 372 ? -18.703 27.812 10.094 1 96.19 372 PRO B C 1
ATOM 7976 O O . PRO B 1 372 ? -17.875 28.375 9.367 1 96.19 372 PRO B O 1
ATOM 7979 N N . ILE B 1 373 ? -18.359 27.172 11.188 1 94.81 373 ILE B N 1
ATOM 7980 C CA . ILE B 1 373 ? -17.078 26.547 11.438 1 94.81 373 ILE B CA 1
ATOM 7981 C C . ILE B 1 373 ? -17.203 25.031 11.297 1 94.81 373 ILE B C 1
ATOM 7983 O O . ILE B 1 373 ? -18.078 24.422 11.93 1 94.81 373 ILE B O 1
ATOM 7987 N N . ALA B 1 374 ? -16.438 24.5 10.383 1 95.25 374 ALA B N 1
ATOM 7988 C CA . ALA B 1 374 ? -16.438 23.047 10.211 1 95.25 374 ALA B CA 1
ATOM 7989 C C . ALA B 1 374 ? -15.617 22.359 11.289 1 95.25 374 ALA B C 1
ATOM 7991 O O . ALA B 1 374 ? -14.539 22.844 11.656 1 95.25 374 ALA B O 1
ATOM 7992 N N . TYR B 1 375 ? -16.156 21.281 11.836 1 92.62 375 TYR B N 1
ATOM 7993 C CA . TYR B 1 375 ? -15.508 20.5 12.883 1 92.62 375 TYR B CA 1
ATOM 7994 C C . TYR B 1 375 ? -15.391 19.031 12.469 1 92.62 375 TYR B C 1
ATOM 7996 O O . TYR B 1 375 ? -16.375 18.422 12.047 1 92.62 375 TYR B O 1
ATOM 8004 N N . THR B 1 376 ? -14.141 18.516 12.484 1 91.12 376 THR B N 1
ATOM 8005 C CA . THR B 1 376 ? -13.898 17.109 12.172 1 91.12 376 THR B CA 1
ATOM 8006 C C . THR B 1 376 ? -13.172 16.422 13.32 1 91.12 376 THR B C 1
ATOM 8008 O O . THR B 1 376 ? -12.211 16.969 13.875 1 91.12 376 THR B O 1
ATOM 8011 N N . TYR B 1 377 ? -13.688 15.328 13.68 1 88.75 377 TYR B N 1
ATOM 8012 C CA . TYR B 1 377 ? -13.023 14.469 14.648 1 88.75 377 TYR B CA 1
ATOM 8013 C C . TYR B 1 377 ? -12.344 13.289 13.961 1 88.75 377 TYR B C 1
ATOM 8015 O O . TYR B 1 377 ? -13.008 12.469 13.328 1 88.75 377 TYR B O 1
ATOM 8023 N N . ASP B 1 378 ? -11.047 13.242 14.07 1 85 378 ASP B N 1
ATOM 8024 C CA . ASP B 1 378 ? -10.305 12.133 13.484 1 85 378 ASP B CA 1
ATOM 8025 C C . ASP B 1 378 ? -9.969 11.078 14.539 1 85 378 ASP B C 1
ATOM 8027 O O . ASP B 1 378 ? -9.117 11.312 15.406 1 85 378 ASP B O 1
ATOM 8031 N N . TRP B 1 379 ? -10.562 10.016 14.398 1 85.62 379 TRP B N 1
ATOM 8032 C CA . TRP B 1 379 ? -10.336 8.938 15.359 1 85.62 379 TRP B CA 1
ATOM 8033 C C . TRP B 1 379 ? -9.406 7.879 14.781 1 85.62 379 TRP B C 1
ATOM 8035 O O . TRP B 1 379 ? -9.312 6.77 15.312 1 85.62 379 TRP B O 1
ATOM 8045 N N . GLY B 1 380 ? -8.859 8.203 13.641 1 83.69 380 GLY B N 1
ATOM 8046 C CA . GLY B 1 380 ? -7.84 7.324 13.094 1 83.69 380 GLY B CA 1
ATOM 8047 C C . GLY B 1 380 ? -8.281 6.594 11.844 1 83.69 380 GLY B C 1
ATOM 8048 O O . GLY B 1 380 ? -7.473 5.969 11.156 1 83.69 380 GLY B O 1
ATOM 8049 N N . MET B 1 381 ? -9.523 6.715 11.492 1 89.5 381 MET B N 1
ATOM 8050 C CA . MET B 1 381 ? -9.992 5.918 10.359 1 89.5 381 MET B CA 1
ATOM 8051 C C . MET B 1 381 ? -10.555 6.812 9.258 1 89.5 381 MET B C 1
ATOM 8053 O O . MET B 1 381 ? -11.195 6.328 8.328 1 89.5 381 MET B O 1
ATOM 8057 N N . VAL B 1 382 ? -10.359 8.094 9.398 1 89.31 382 VAL B N 1
ATOM 8058 C CA . VAL B 1 382 ? -10.719 9 8.312 1 89.31 382 VAL B CA 1
ATOM 8059 C C . VAL B 1 382 ? -9.773 8.789 7.129 1 89.31 382 VAL B C 1
ATOM 8061 O O . VAL B 1 382 ? -8.555 8.805 7.293 1 89.31 382 VAL B O 1
ATOM 8064 N N . THR B 1 383 ? -10.273 8.57 6.008 1 89.5 383 THR B N 1
ATOM 8065 C CA . THR B 1 383 ? -9.445 8.289 4.84 1 89.5 383 THR B CA 1
ATOM 8066 C C . THR B 1 383 ? -8.766 9.562 4.34 1 89.5 383 THR B C 1
ATOM 8068 O O . THR B 1 383 ? -9.219 10.672 4.621 1 89.5 383 THR B O 1
ATOM 8071 N N . ASP B 1 384 ? -7.707 9.398 3.639 1 88.12 384 ASP B N 1
ATOM 8072 C CA . ASP B 1 384 ? -7.035 10.531 3.012 1 88.12 384 ASP B CA 1
ATOM 8073 C C . ASP B 1 384 ? -7.949 11.227 2.004 1 88.12 384 ASP B C 1
ATOM 8075 O O . ASP B 1 384 ? -7.91 12.445 1.864 1 88.12 384 ASP B O 1
ATOM 8079 N N . LEU B 1 385 ? -8.742 10.422 1.368 1 91.19 385 LEU B N 1
ATOM 8080 C CA . LEU B 1 385 ? -9.711 10.953 0.416 1 91.19 385 LEU B CA 1
ATOM 8081 C C . LEU B 1 385 ? -10.688 11.914 1.103 1 91.19 385 LEU B C 1
ATOM 8083 O O . LEU B 1 385 ? -10.961 13 0.591 1 91.19 385 LEU B O 1
ATOM 8087 N N . ALA B 1 386 ? -11.18 11.492 2.227 1 93.56 386 ALA B N 1
ATOM 8088 C CA . ALA B 1 386 ? -12.102 12.344 2.979 1 93.56 386 ALA B CA 1
ATOM 8089 C C . ALA B 1 386 ? -11.43 13.641 3.41 1 93.56 386 ALA B C 1
ATOM 8091 O O . ALA B 1 386 ? -12.047 14.703 3.391 1 93.56 386 ALA B O 1
ATOM 8092 N N . ARG B 1 387 ? -10.227 13.586 3.795 1 91.62 387 ARG B N 1
ATOM 8093 C CA . ARG B 1 387 ? -9.477 14.773 4.199 1 91.62 387 ARG B CA 1
ATOM 8094 C C . ARG B 1 387 ? -9.32 15.742 3.035 1 91.62 387 ARG B C 1
ATOM 8096 O O . ARG B 1 387 ? -9.438 16.953 3.215 1 91.62 387 ARG B O 1
ATOM 8103 N N . ARG B 1 388 ? -9.031 15.211 1.913 1 93 388 ARG B N 1
ATOM 8104 C CA . ARG B 1 388 ? -8.883 16.062 0.74 1 93 388 ARG B CA 1
ATOM 8105 C C . ARG B 1 388 ? -10.211 16.734 0.38 1 93 388 ARG B C 1
ATOM 8107 O O . ARG B 1 388 ? -10.242 17.906 -0.001 1 93 388 ARG B O 1
ATOM 8114 N N . ASN B 1 389 ? -11.266 15.969 0.518 1 95.75 389 ASN B N 1
ATOM 8115 C CA . ASN B 1 389 ? -12.578 16.547 0.24 1 95.75 389 ASN B CA 1
ATOM 8116 C C . ASN B 1 389 ? -12.945 17.625 1.256 1 95.75 389 ASN B C 1
ATOM 8118 O O . ASN B 1 389 ? -13.602 18.609 0.91 1 95.75 389 ASN B O 1
ATOM 8122 N N . GLN B 1 390 ? -12.547 17.391 2.506 1 95.31 390 GLN B N 1
ATOM 8123 C CA . GLN B 1 390 ? -12.727 18.422 3.508 1 95.31 390 GLN B CA 1
ATOM 8124 C C . GLN B 1 390 ? -11.992 19.703 3.109 1 95.31 390 GLN B C 1
ATOM 8126 O O . GLN B 1 390 ? -12.562 20.797 3.178 1 95.31 390 GLN B O 1
ATOM 8131 N N . ALA B 1 391 ? -10.82 19.516 2.668 1 94.44 391 ALA B N 1
ATOM 8132 C CA . ALA B 1 391 ? -10 20.672 2.273 1 94.44 391 ALA B CA 1
ATOM 8133 C C . ALA B 1 391 ? -10.594 21.375 1.061 1 94.44 391 ALA B C 1
ATOM 8135 O O . ALA B 1 391 ? -10.594 22.609 0.992 1 94.44 391 ALA B O 1
ATOM 8136 N N . ARG B 1 392 ? -11.133 20.641 0.118 1 95.5 392 ARG B N 1
ATOM 8137 C CA . ARG B 1 392 ? -11.742 21.203 -1.078 1 95.5 392 ARG B CA 1
ATOM 8138 C C . ARG B 1 392 ? -12.906 22.125 -0.713 1 95.5 392 ARG B C 1
ATOM 8140 O O . ARG B 1 392 ? -12.984 23.25 -1.184 1 95.5 392 ARG B O 1
ATOM 8147 N N . LEU B 1 393 ? -13.695 21.594 0.118 1 96.5 393 LEU B N 1
ATOM 8148 C CA . LEU B 1 393 ? -14.891 22.359 0.456 1 96.5 393 LEU B CA 1
ATOM 8149 C C . LEU B 1 393 ? -14.547 23.562 1.32 1 96.5 393 LEU B C 1
ATOM 8151 O O . LEU B 1 393 ? -14.977 24.672 1.036 1 96.5 393 LEU B O 1
ATOM 8155 N N . CYS B 1 394 ? -13.789 23.375 2.35 1 95.69 394 CYS B N 1
ATOM 8156 C CA . CYS B 1 394 ? -13.477 24.469 3.26 1 95.69 394 CYS B CA 1
ATOM 8157 C C . CYS B 1 394 ? -12.703 25.578 2.541 1 95.69 394 CYS B C 1
ATOM 8159 O O . CYS B 1 394 ? -12.945 26.766 2.781 1 95.69 394 CYS B O 1
ATOM 8161 N N . GLY B 1 395 ? -11.82 25.156 1.717 1 94.12 395 GLY B N 1
ATOM 8162 C CA . GLY B 1 395 ? -11.07 26.141 0.95 1 94.12 395 GLY B CA 1
ATOM 8163 C C . GLY B 1 395 ? -11.93 26.938 -0.015 1 94.12 395 GLY B C 1
ATOM 8164 O O . GLY B 1 395 ? -11.805 28.156 -0.106 1 94.12 395 GLY B O 1
ATOM 8165 N N . LYS B 1 396 ? -12.773 26.266 -0.676 1 94.88 396 LYS B N 1
ATOM 8166 C CA . LYS B 1 396 ? -13.617 26.906 -1.682 1 94.88 396 LYS B CA 1
ATOM 8167 C C . LYS B 1 396 ? -14.695 27.766 -1.028 1 94.88 396 LYS B C 1
ATOM 8169 O O . LYS B 1 396 ? -15.078 28.812 -1.566 1 94.88 396 LYS B O 1
ATOM 8174 N N . LEU B 1 397 ? -15.156 27.375 0.119 1 95.62 397 LEU B N 1
ATOM 8175 C CA . LEU B 1 397 ? -16.25 28.062 0.785 1 95.62 397 LEU B CA 1
ATOM 8176 C C . LEU B 1 397 ? -15.727 29.125 1.738 1 95.62 397 LEU B C 1
ATOM 8178 O O . LEU B 1 397 ? -16.484 29.984 2.193 1 95.62 397 LEU B O 1
ATOM 8182 N N . GLY B 1 398 ? -14.438 29.109 1.958 1 94.94 398 GLY B N 1
ATOM 8183 C CA . GLY B 1 398 ? -13.883 30.047 2.934 1 94.94 398 GLY B CA 1
ATOM 8184 C C . GLY B 1 398 ? -14.367 29.781 4.348 1 94.94 398 GLY B C 1
ATOM 8185 O O . GLY B 1 398 ? -14.805 30.703 5.035 1 94.94 398 GLY B O 1
ATOM 8186 N N . VAL B 1 399 ? -14.375 28.531 4.734 1 94.88 399 VAL B N 1
ATOM 8187 C CA . VAL B 1 399 ? -14.891 28.109 6.035 1 94.88 399 VAL B CA 1
ATOM 8188 C C . VAL B 1 399 ? -13.742 27.625 6.914 1 94.88 399 VAL B C 1
ATOM 8190 O O . VAL B 1 399 ? -12.906 26.828 6.469 1 94.88 399 VAL B O 1
ATOM 8193 N N . GLU B 1 400 ? -13.711 28.141 8.109 1 93.38 400 GLU B N 1
ATOM 8194 C CA . GLU B 1 400 ? -12.734 27.656 9.078 1 93.38 400 GLU B CA 1
ATOM 8195 C C . GLU B 1 400 ? -12.969 26.172 9.391 1 93.38 400 GLU B C 1
ATOM 8197 O O . GLU B 1 400 ? -14.109 25.719 9.484 1 93.38 400 GLU B O 1
ATOM 8202 N N . HIS B 1 401 ? -11.883 25.484 9.5 1 92.25 401 HIS B N 1
ATOM 8203 C CA . HIS B 1 401 ? -11.938 24.047 9.75 1 92.25 401 HIS B CA 1
ATOM 8204 C C . HIS B 1 401 ? -11.141 23.672 11 1 92.25 401 HIS B C 1
ATOM 8206 O O . HIS B 1 401 ? -9.93 23.859 11.039 1 92.25 401 HIS B O 1
ATOM 8212 N N . ILE B 1 402 ? -11.82 23.172 12.008 1 88.44 402 ILE B N 1
ATOM 8213 C CA . ILE B 1 402 ? -11.172 22.75 13.242 1 88.44 402 ILE B CA 1
ATOM 8214 C C . ILE B 1 402 ? -11.086 21.219 13.273 1 88.44 402 ILE B C 1
ATOM 8216 O O . ILE B 1 402 ? -12.117 20.531 13.211 1 88.44 402 ILE B O 1
ATOM 8220 N N . TRP B 1 403 ? -9.875 20.734 13.398 1 84.94 403 TRP B N 1
ATOM 8221 C CA . TRP B 1 403 ? -9.633 19.297 13.492 1 84.94 403 TRP B CA 1
ATOM 8222 C C . TRP B 1 403 ? -9.297 18.891 14.93 1 84.94 403 TRP B C 1
ATOM 8224 O O . TRP B 1 403 ? -8.414 19.484 15.555 1 84.94 403 TRP B O 1
ATOM 8234 N N . VAL B 1 404 ? -10.07 18.031 15.398 1 82.12 404 VAL B N 1
ATOM 8235 C CA . VAL B 1 404 ? -9.734 17.422 16.672 1 82.12 404 VAL B CA 1
ATOM 8236 C C . VAL B 1 404 ? -9.242 15.992 16.453 1 82.12 404 VAL B C 1
ATOM 8238 O O . VAL B 1 404 ? -9.984 15.141 15.953 1 82.12 404 VAL B O 1
ATOM 8241 N N . SER B 1 405 ? -8 15.742 16.75 1 79.12 405 SER B N 1
ATOM 8242 C CA . SER B 1 405 ? -7.418 14.43 16.5 1 79.12 405 SER B CA 1
ATOM 8243 C C . SER B 1 405 ? -7.273 13.633 17.797 1 79.12 405 SER B C 1
ATOM 8245 O O . SER B 1 405 ? -6.812 14.164 18.797 1 79.12 405 SER B O 1
ATOM 8247 N N . ALA B 1 406 ? -7.707 12.43 17.703 1 80.94 406 ALA B N 1
ATOM 8248 C CA . ALA B 1 406 ? -7.402 11.508 18.781 1 80.94 406 ALA B CA 1
ATOM 8249 C C . ALA B 1 406 ? -5.969 10.992 18.688 1 80.94 406 ALA B C 1
ATOM 8251 O O . ALA B 1 406 ? -5.199 11.438 17.828 1 80.94 406 ALA B O 1
ATOM 8252 N N . ASP B 1 407 ? -5.617 10.289 19.703 1 79.25 407 ASP B N 1
ATOM 8253 C CA . ASP B 1 407 ? -4.367 9.547 19.578 1 79.25 407 ASP B CA 1
ATOM 8254 C C . ASP B 1 407 ? -4.508 8.422 18.547 1 79.25 407 ASP B C 1
ATOM 8256 O O . ASP B 1 407 ? -4.859 7.293 18.906 1 79.25 407 ASP B O 1
ATOM 8260 N N . ILE B 1 408 ? -4.156 8.727 17.375 1 81.31 408 ILE B N 1
ATOM 8261 C CA . ILE B 1 408 ? -4.445 7.875 16.234 1 81.31 408 ILE B CA 1
ATOM 8262 C C . ILE B 1 408 ? -3.77 6.516 16.406 1 81.31 408 ILE B C 1
ATOM 8264 O O . ILE B 1 408 ? -4.379 5.477 16.141 1 81.31 408 ILE B O 1
ATOM 8268 N N . LYS B 1 409 ? -2.533 6.5 16.781 1 77.88 409 LYS B N 1
ATOM 8269 C CA . LYS B 1 409 ? -1.812 5.246 16.984 1 77.88 409 LYS B CA 1
ATOM 8270 C C . LYS B 1 409 ? -2.529 4.363 18 1 77.88 409 LYS B C 1
ATOM 8272 O O . LYS B 1 409 ? -2.707 3.164 17.781 1 77.88 409 LYS B O 1
ATOM 8277 N N . GLN B 1 410 ? -2.895 4.992 19.109 1 82.94 410 GLN B N 1
ATOM 8278 C CA . GLN B 1 410 ? -3.578 4.25 20.156 1 82.94 410 GLN B CA 1
ATOM 8279 C C . GLN B 1 410 ? -4.953 3.773 19.688 1 82.94 410 GLN B C 1
ATOM 8281 O O . GLN B 1 410 ? -5.359 2.648 19.984 1 82.94 410 GLN B O 1
ATOM 8286 N N . LYS B 1 411 ? -5.688 4.637 19.062 1 87.44 411 LYS B N 1
ATOM 8287 C CA . LYS B 1 411 ? -7.016 4.281 18.578 1 87.44 411 LYS B CA 1
ATOM 8288 C C . LYS B 1 411 ? -6.945 3.111 17.594 1 87.44 411 LYS B C 1
ATOM 8290 O O . LYS B 1 411 ? -7.75 2.182 17.672 1 87.44 411 LYS B O 1
ATOM 8295 N N . ARG B 1 412 ? -6.035 3.135 16.672 1 88.12 412 ARG B N 1
ATOM 8296 C CA . ARG B 1 412 ? -5.863 2.07 15.688 1 88.12 412 ARG B CA 1
ATOM 8297 C C . ARG B 1 412 ? -5.469 0.762 16.359 1 88.12 412 ARG B C 1
ATOM 8299 O O . ARG B 1 412 ? -5.941 -0.309 15.977 1 88.12 412 ARG B O 1
ATOM 8306 N N . ALA B 1 413 ? -4.629 0.871 17.375 1 86.94 413 ALA B N 1
ATOM 8307 C CA . ALA B 1 413 ? -4.258 -0.316 18.141 1 86.94 413 ALA B CA 1
ATOM 8308 C C . ALA B 1 413 ? -5.477 -0.928 18.828 1 86.94 413 ALA B C 1
ATOM 8310 O O . ALA B 1 413 ? -5.617 -2.152 18.875 1 86.94 413 ALA B O 1
ATOM 8311 N N . ASN B 1 414 ? -6.332 -0.041 19.359 1 89.75 414 ASN B N 1
ATOM 8312 C CA . ASN B 1 414 ? -7.551 -0.502 20.016 1 89.75 414 ASN B CA 1
ATOM 8313 C C . ASN B 1 414 ? -8.469 -1.229 19.047 1 89.75 414 ASN B C 1
ATOM 8315 O O . ASN B 1 414 ? -9.023 -2.283 19.359 1 89.75 414 ASN B O 1
ATOM 8319 N N . VAL B 1 415 ? -8.664 -0.707 17.891 1 91.75 415 VAL B N 1
ATOM 8320 C CA . VAL B 1 415 ? -9.5 -1.341 16.875 1 91.75 415 VAL B CA 1
ATOM 8321 C C . VAL B 1 415 ? -8.891 -2.684 16.484 1 91.75 415 VAL B C 1
ATOM 8323 O O . VAL B 1 415 ? -9.609 -3.678 16.344 1 91.75 415 VAL B O 1
ATOM 8326 N N . GLY B 1 416 ? -7.539 -2.695 16.297 1 93 416 GLY B N 1
ATOM 8327 C CA . GLY B 1 416 ? -6.844 -3.91 15.906 1 93 416 GLY B CA 1
ATOM 8328 C C . GLY B 1 416 ? -7.059 -5.062 16.875 1 93 416 GLY B C 1
ATOM 8329 O O . GLY B 1 416 ? -7.336 -6.188 16.453 1 93 416 GLY B O 1
ATOM 8330 N N . VAL B 1 417 ? -6.961 -4.797 18.125 1 91.5 417 VAL B N 1
ATOM 8331 C CA . VAL B 1 417 ? -7.109 -5.848 19.125 1 91.5 417 VAL B CA 1
ATOM 8332 C C . VAL B 1 417 ? -8.555 -6.344 19.141 1 91.5 417 VAL B C 1
ATOM 8334 O O . VAL B 1 417 ? -8.805 -7.527 19.391 1 91.5 417 VAL B O 1
ATOM 8337 N N . ASN B 1 418 ? -9.5 -5.469 18.953 1 92.19 418 ASN B N 1
ATOM 8338 C CA . ASN B 1 418 ? -10.898 -5.867 18.906 1 92.19 418 ASN B CA 1
ATOM 8339 C C . ASN B 1 418 ? -11.195 -6.73 17.672 1 92.19 418 ASN B C 1
ATOM 8341 O O . ASN B 1 418 ? -11.938 -7.711 17.766 1 92.19 418 ASN B O 1
ATOM 8345 N N . VAL B 1 419 ? -10.648 -6.336 16.562 1 94.5 419 VAL B N 1
ATOM 8346 C CA . VAL B 1 419 ? -10.859 -7.109 15.344 1 94.5 419 VAL B CA 1
ATOM 8347 C C . VAL B 1 419 ? -10.219 -8.484 15.484 1 94.5 419 VAL B C 1
ATOM 8349 O O . VAL B 1 419 ? -10.805 -9.492 15.078 1 94.5 419 VAL B O 1
ATOM 8352 N N . ASN B 1 420 ? -9.039 -8.523 16.062 1 93.62 420 ASN B N 1
ATOM 8353 C CA . ASN B 1 420 ? -8.391 -9.812 16.281 1 93.62 420 ASN B CA 1
ATOM 8354 C C . ASN B 1 420 ? -9.211 -10.695 17.219 1 93.62 420 ASN B C 1
ATOM 8356 O O . ASN B 1 420 ? -9.281 -11.914 17.031 1 93.62 420 ASN B O 1
ATOM 8360 N N . ALA B 1 421 ? -9.742 -10.07 18.203 1 93.06 421 ALA B N 1
ATOM 8361 C CA . ALA B 1 421 ? -10.633 -10.812 19.094 1 93.06 421 ALA B CA 1
ATOM 8362 C C . ALA B 1 421 ? -11.852 -11.336 18.328 1 93.06 421 ALA B C 1
ATOM 8364 O O . ALA B 1 421 ? -12.25 -12.492 18.516 1 93.06 421 ALA B O 1
ATOM 8365 N N . TRP B 1 422 ? -12.43 -10.539 17.531 1 95.25 422 TRP B N 1
ATOM 8366 C CA . TRP B 1 422 ? -13.602 -10.914 16.75 1 95.25 422 TRP B CA 1
ATOM 8367 C C . TRP B 1 422 ? -13.281 -12.078 15.82 1 95.25 422 TRP B C 1
ATOM 8369 O O . TRP B 1 422 ? -14.109 -12.977 15.625 1 95.25 422 TRP B O 1
ATOM 8379 N N . LEU B 1 423 ? -12.133 -12.125 15.25 1 94.19 423 LEU B N 1
ATOM 8380 C CA . LEU B 1 423 ? -11.719 -13.164 14.312 1 94.19 423 LEU B CA 1
ATOM 8381 C C . LEU B 1 423 ? -11.648 -14.523 15 1 94.19 423 LEU B C 1
ATOM 8383 O O . LEU B 1 423 ? -11.734 -15.562 14.344 1 94.19 423 LEU B O 1
ATOM 8387 N N . LYS B 1 424 ? -11.531 -14.523 16.281 1 93.38 424 LYS B N 1
ATOM 8388 C CA . LYS B 1 424 ? -11.469 -15.773 17.031 1 93.38 424 LYS B CA 1
ATOM 8389 C C . LYS B 1 424 ? -12.852 -16.391 17.203 1 93.38 424 LYS B C 1
ATOM 8391 O O . LYS B 1 424 ? -13 -17.609 17.188 1 93.38 424 LYS B O 1
ATOM 8396 N N . ASN B 1 425 ? -13.781 -15.57 17.391 1 94.12 425 ASN B N 1
ATOM 8397 C CA . ASN B 1 425 ? -15.18 -15.961 17.516 1 94.12 425 ASN B CA 1
ATOM 8398 C C . ASN B 1 425 ? -16.109 -14.938 16.859 1 94.12 425 ASN B C 1
ATOM 8400 O O . ASN B 1 425 ? -16.781 -14.172 17.562 1 94.12 425 ASN B O 1
ATOM 8404 N N . PRO B 1 426 ? -16.234 -15.07 15.578 1 94.88 426 PRO B N 1
ATOM 8405 C CA . PRO B 1 426 ? -16.953 -14.047 14.828 1 94.88 426 PRO B CA 1
ATOM 8406 C C . PRO B 1 426 ? -18.438 -14 15.18 1 94.88 426 PRO B C 1
ATOM 8408 O O . PRO B 1 426 ? -19.062 -15.047 15.383 1 94.88 426 PRO B O 1
ATOM 8411 N N . ASP B 1 427 ? -18.953 -12.859 15.336 1 94.75 427 ASP B N 1
ATOM 8412 C CA . ASP B 1 427 ? -20.359 -12.578 15.602 1 94.75 427 ASP B CA 1
ATOM 8413 C C . ASP B 1 427 ? -20.797 -11.258 14.969 1 94.75 427 ASP B C 1
ATOM 8415 O O . ASP B 1 427 ? -20.203 -10.211 15.242 1 94.75 427 ASP B O 1
ATOM 8419 N N . LEU B 1 428 ? -21.859 -11.305 14.164 1 95.56 428 LEU B N 1
ATOM 8420 C CA . LEU B 1 428 ? -22.281 -10.133 13.398 1 95.56 428 LEU B CA 1
ATOM 8421 C C . LEU B 1 428 ? -22.703 -9.008 14.336 1 95.56 428 LEU B C 1
ATOM 8423 O O . LEU B 1 428 ? -22.562 -7.828 14 1 95.56 428 LEU B O 1
ATOM 8427 N N . GLY B 1 429 ? -23.203 -9.312 15.461 1 93.25 429 GLY B N 1
ATOM 8428 C CA . GLY B 1 429 ? -23.672 -8.312 16.422 1 93.25 429 GLY B CA 1
ATOM 8429 C C . GLY B 1 429 ? -22.531 -7.535 17.062 1 93.25 429 GLY B C 1
ATOM 8430 O O . GLY B 1 429 ? -22.75 -6.453 17.609 1 93.25 429 GLY B O 1
ATOM 8431 N N . MET B 1 430 ? -21.328 -7.984 16.984 1 92.69 430 MET B N 1
ATOM 8432 C CA . MET B 1 430 ? -20.172 -7.371 17.641 1 92.69 430 MET B CA 1
ATOM 8433 C C . MET B 1 430 ? -19.422 -6.453 16.688 1 92.69 430 MET B C 1
ATOM 8435 O O . MET B 1 430 ? -18.5 -5.742 17.094 1 92.69 430 MET B O 1
ATOM 8439 N N . ILE B 1 431 ? -19.859 -6.352 15.438 1 92.75 431 ILE B N 1
ATOM 8440 C CA . ILE B 1 431 ? -19.156 -5.621 14.391 1 92.75 431 ILE B CA 1
ATOM 8441 C C . ILE B 1 431 ? -19.125 -4.133 14.734 1 92.75 431 ILE B C 1
ATOM 8443 O O . ILE B 1 431 ? -18.109 -3.461 14.492 1 92.75 431 ILE B O 1
ATOM 8447 N N . PRO B 1 432 ? -20.172 -3.557 15.359 1 88.5 432 PRO B N 1
ATOM 8448 C CA . PRO B 1 432 ? -20.156 -2.133 15.703 1 88.5 432 PRO B CA 1
ATOM 8449 C C . PRO B 1 432 ? -18.984 -1.767 16.625 1 88.5 432 PRO B C 1
ATOM 8451 O O . PRO B 1 432 ? -18.609 -0.595 16.719 1 88.5 432 PRO B O 1
ATOM 8454 N N . LEU B 1 433 ? -18.391 -2.727 17.266 1 86.75 433 LEU B N 1
ATOM 8455 C CA . LEU B 1 433 ? -17.234 -2.486 18.141 1 86.75 433 LEU B CA 1
ATOM 8456 C C . LEU B 1 433 ? -16.047 -1.953 17.344 1 86.75 433 LEU B C 1
ATOM 8458 O O . LEU B 1 433 ? -15.156 -1.312 17.891 1 86.75 433 LEU B O 1
ATOM 8462 N N . PHE B 1 434 ? -16.047 -2.309 16 1 90.12 434 PHE B N 1
ATOM 8463 C CA . PHE B 1 434 ? -14.969 -1.833 15.141 1 90.12 434 PHE B CA 1
ATOM 8464 C C . PHE B 1 434 ? -14.977 -0.312 15.055 1 90.12 434 PHE B C 1
ATOM 8466 O O . PHE B 1 434 ? -13.953 0.302 14.742 1 90.12 434 PHE B O 1
ATOM 8473 N N . MET B 1 435 ? -16.125 0.3 15.352 1 85.44 435 MET B N 1
ATOM 8474 C CA . MET B 1 435 ? -16.312 1.741 15.195 1 85.44 435 MET B CA 1
ATOM 8475 C C . MET B 1 435 ? -16.484 2.416 16.562 1 85.44 435 MET B C 1
ATOM 8477 O O . MET B 1 435 ? -16.953 3.549 16.641 1 85.44 435 MET B O 1
ATOM 8481 N N . ALA B 1 436 ? -16.156 1.813 17.578 1 76.06 436 ALA B N 1
ATOM 8482 C CA . ALA B 1 436 ? -16.375 2.346 18.922 1 76.06 436 ALA B CA 1
ATOM 8483 C C . ALA B 1 436 ? -15.625 3.652 19.125 1 76.06 436 ALA B C 1
ATOM 8485 O O . ALA B 1 436 ? -16.109 4.562 19.797 1 76.06 436 ALA B O 1
ATOM 8486 N N . GLY B 1 437 ? -14.539 3.844 18.562 1 71.31 437 GLY B N 1
ATOM 8487 C CA . GLY B 1 437 ? -13.695 5.012 18.766 1 71.31 437 GLY B CA 1
ATOM 8488 C C . GLY B 1 437 ? -14.258 6.266 18.109 1 71.31 437 GLY B C 1
ATOM 8489 O O . GLY B 1 437 ? -13.844 7.379 18.453 1 71.31 437 GLY B O 1
ATOM 8490 N N . ASP B 1 438 ? -15.188 6.105 17.266 1 77.38 438 ASP B N 1
ATOM 8491 C CA . ASP B 1 438 ? -15.75 7.234 16.531 1 77.38 438 ASP B CA 1
ATOM 8492 C C . ASP B 1 438 ? -16.812 7.953 17.359 1 77.38 438 ASP B C 1
ATOM 8494 O O . ASP B 1 438 ? -17.141 9.109 17.094 1 77.38 438 ASP B O 1
ATOM 8498 N N . LYS B 1 439 ? -17.328 7.418 18.312 1 73.5 439 LYS B N 1
ATOM 8499 C CA . LYS B 1 439 ? -18.516 7.91 19 1 73.5 439 LYS B CA 1
ATOM 8500 C C . LYS B 1 439 ? -18.172 9.031 19.984 1 73.5 439 LYS B C 1
ATOM 8502 O O . LYS B 1 439 ? -19.047 9.656 20.562 1 73.5 439 LYS B O 1
ATOM 8507 N N . GLN B 1 440 ? -16.969 9.406 20.062 1 76.31 440 GLN B N 1
ATOM 8508 C CA . GLN B 1 440 ? -16.547 10.5 20.922 1 76.31 440 GLN B CA 1
ATOM 8509 C C . GLN B 1 440 ? -16.703 11.852 20.219 1 76.31 440 GLN B C 1
ATOM 8511 O O . GLN B 1 440 ? -16.469 12.898 20.828 1 76.31 440 GLN B O 1
ATOM 8516 N N . PHE B 1 441 ? -17.219 11.766 19.031 1 81.12 441 PHE B N 1
ATOM 8517 C CA . PHE B 1 441 ? -17.344 13.016 18.297 1 81.12 441 PHE B CA 1
ATOM 8518 C C . PHE B 1 441 ? -18.406 13.914 18.922 1 81.12 441 PHE B C 1
ATOM 8520 O O . PHE B 1 441 ? -18.312 15.141 18.859 1 81.12 441 PHE B O 1
ATOM 8527 N N . MET B 1 442 ? -19.359 13.375 19.625 1 82.25 442 MET B N 1
ATOM 8528 C CA . MET B 1 442 ? -20.391 14.18 20.281 1 82.25 442 MET B CA 1
ATOM 8529 C C . MET B 1 442 ? -19.812 14.914 21.484 1 82.25 442 MET B C 1
ATOM 8531 O O . MET B 1 442 ? -20.188 16.062 21.766 1 82.25 442 MET B O 1
ATOM 8535 N N . TYR B 1 443 ? -19 14.211 22.125 1 83.38 443 TYR B N 1
ATOM 8536 C CA . TYR B 1 443 ? -18.328 14.836 23.266 1 83.38 443 TYR B CA 1
ATOM 8537 C C . TYR B 1 443 ? -17.484 16.031 22.812 1 83.38 443 TYR B C 1
ATOM 8539 O O . TYR B 1 443 ? -17.562 17.109 23.406 1 83.38 443 TYR B O 1
ATOM 8547 N N . HIS B 1 444 ? -16.781 15.82 21.844 1 86.62 444 HIS B N 1
ATOM 8548 C CA . HIS B 1 444 ? -15.898 16.875 21.359 1 86.62 444 HIS B CA 1
ATOM 8549 C C . HIS B 1 444 ? -16.688 18.016 20.75 1 86.62 444 HIS B C 1
ATOM 8551 O O . HIS B 1 444 ? -16.281 19.188 20.812 1 86.62 444 HIS B O 1
ATOM 8557 N N . ALA B 1 445 ? -17.844 17.719 20.172 1 87.5 445 ALA B N 1
ATOM 8558 C CA . ALA B 1 445 ? -18.719 18.75 19.656 1 87.5 445 ALA B CA 1
ATOM 8559 C C . ALA B 1 445 ? -19.203 19.688 20.766 1 87.5 445 ALA B C 1
ATOM 8561 O O . ALA B 1 445 ? -19.156 20.906 20.625 1 87.5 445 ALA B O 1
ATOM 8562 N N . ASN B 1 446 ? -19.625 19.094 21.828 1 88.12 446 ASN B N 1
ATOM 8563 C CA . ASN B 1 446 ? -20.078 19.891 22.969 1 88.12 446 ASN B CA 1
ATOM 8564 C C . ASN B 1 446 ? -18.938 20.703 23.562 1 88.12 446 ASN B C 1
ATOM 8566 O O . ASN B 1 446 ? -19.141 21.859 23.953 1 88.12 446 ASN B O 1
ATOM 8570 N N . ARG B 1 447 ? -17.844 20.094 23.672 1 87.12 447 ARG B N 1
ATOM 8571 C CA . ARG B 1 447 ? -16.672 20.797 24.172 1 87.12 447 ARG B CA 1
ATOM 8572 C C . ARG B 1 447 ? -16.328 21.984 23.297 1 87.12 447 ARG B C 1
ATOM 8574 O O . ARG B 1 447 ? -16.062 23.078 23.812 1 87.12 447 ARG B O 1
ATOM 8581 N N . LEU B 1 448 ? -16.375 21.828 22.047 1 87.88 448 LEU B N 1
ATOM 8582 C CA . LEU B 1 448 ? -16.047 22.906 21.125 1 87.88 448 LEU B CA 1
ATOM 8583 C C . LEU B 1 448 ? -17.078 24.016 21.172 1 87.88 448 LEU B C 1
ATOM 8585 O O . LEU B 1 448 ? -16.734 25.188 21.016 1 87.88 448 LEU B O 1
ATOM 8589 N N . MET B 1 449 ? -18.344 23.641 21.281 1 90.38 449 MET B N 1
ATOM 8590 C CA . MET B 1 449 ? -19.391 24.656 21.422 1 90.38 449 MET B CA 1
ATOM 8591 C C . MET B 1 449 ? -19.141 25.531 22.641 1 90.38 449 MET B C 1
ATOM 8593 O O . MET B 1 449 ? -19.234 26.766 22.562 1 90.38 449 MET B O 1
ATOM 8597 N N . LYS B 1 450 ? -18.719 24.891 23.703 1 88.5 450 LYS B N 1
ATOM 8598 C CA . LYS B 1 450 ? -18.422 25.641 24.906 1 88.5 450 LYS B CA 1
ATOM 8599 C C . LYS B 1 450 ? -17.203 26.547 24.719 1 88.5 450 LYS B C 1
ATOM 8601 O O . LYS B 1 450 ? -17.203 27.703 25.125 1 88.5 450 LYS B O 1
ATOM 8606 N N . GLU B 1 451 ? -16.25 26.016 24.125 1 85.44 451 GLU B N 1
ATOM 8607 C CA . GLU B 1 451 ? -14.977 26.719 23.953 1 85.44 451 GLU B CA 1
ATOM 8608 C C . GLU B 1 451 ? -15.125 27.891 22.984 1 85.44 451 GLU B C 1
ATOM 8610 O O . GLU B 1 451 ? -14.477 28.922 23.141 1 85.44 451 GLU B O 1
ATOM 8615 N N . THR B 1 452 ? -15.953 27.781 21.969 1 85.12 452 THR B N 1
ATOM 8616 C CA . THR B 1 452 ? -16.094 28.797 20.938 1 85.12 452 THR B CA 1
ATOM 8617 C C . THR B 1 452 ? -17.219 29.766 21.297 1 85.12 452 THR B C 1
ATOM 8619 O O . THR B 1 452 ? -17.312 30.875 20.75 1 85.12 452 THR B O 1
ATOM 8622 N N . GLY B 1 453 ? -18.141 29.297 22.109 1 87.06 453 GLY B N 1
ATOM 8623 C CA . GLY B 1 453 ? -19.297 30.109 22.453 1 87.06 453 GLY B CA 1
ATOM 8624 C C . GLY B 1 453 ? -20.422 29.984 21.453 1 87.06 453 GLY B C 1
ATOM 8625 O O . GLY B 1 453 ? -21.438 30.672 21.578 1 87.06 453 GLY B O 1
ATOM 8626 N N . ILE B 1 454 ? -20.281 29.203 20.469 1 91.88 454 ILE B N 1
ATOM 8627 C CA . ILE B 1 454 ? -21.312 28.984 19.469 1 91.88 454 ILE B CA 1
ATOM 8628 C C . ILE B 1 454 ? -22.406 28.078 20.047 1 91.88 454 ILE B C 1
ATOM 8630 O O . ILE B 1 454 ? -22.109 27.047 20.656 1 91.88 454 ILE B O 1
ATOM 8634 N N . LYS B 1 455 ? -23.625 28.344 19.766 1 93.06 455 LYS B N 1
ATOM 8635 C CA . LYS B 1 455 ? -24.734 27.672 20.453 1 93.06 455 LYS B CA 1
ATOM 8636 C C . LYS B 1 455 ? -25.453 26.703 19.531 1 93.06 455 LYS B C 1
ATOM 8638 O O . LYS B 1 455 ? -26.297 25.922 19.984 1 93.06 455 LYS B O 1
ATOM 8643 N N . LEU B 1 456 ? -25.141 26.719 18.297 1 94.81 456 LEU B N 1
ATOM 8644 C CA . LEU B 1 456 ? -25.844 25.859 17.344 1 94.81 456 LEU B CA 1
ATOM 8645 C C . LEU B 1 456 ? -24.875 24.828 16.734 1 94.81 456 LEU B C 1
ATOM 8647 O O . LEU B 1 456 ? -23.844 25.203 16.188 1 94.81 456 LEU B O 1
ATOM 8651 N N . MET B 1 457 ? -25.203 23.578 16.922 1 94.69 457 MET B N 1
ATOM 8652 C CA . MET B 1 457 ? -24.484 22.469 16.281 1 94.69 457 MET B CA 1
ATOM 8653 C C . MET B 1 457 ? -25.359 21.812 15.219 1 94.69 457 MET B C 1
ATOM 8655 O O . MET B 1 457 ? -26.516 21.484 15.469 1 94.69 457 MET B O 1
ATOM 8659 N N . VAL B 1 458 ? -24.797 21.656 13.992 1 95.94 458 VAL B N 1
ATOM 8660 C CA . VAL B 1 458 ? -25.594 21.156 12.875 1 95.94 458 VAL B CA 1
ATOM 8661 C C . VAL B 1 458 ? -24.984 19.844 12.367 1 95.94 458 VAL B C 1
ATOM 8663 O O . VAL B 1 458 ? -23.766 19.734 12.227 1 95.94 458 VAL B O 1
ATOM 8666 N N . TYR B 1 459 ? -25.75 18.859 12.164 1 94.12 459 TYR B N 1
ATOM 8667 C CA . TYR B 1 459 ? -25.391 17.609 11.508 1 94.12 459 TYR B CA 1
ATOM 8668 C C . TYR B 1 459 ? -26.219 17.391 10.25 1 94.12 459 TYR B C 1
ATOM 8670 O O . TYR B 1 459 ? -27.281 17.984 10.094 1 94.12 459 TYR B O 1
ATOM 8678 N N . SER B 1 460 ? -25.641 16.641 9.328 1 94.5 460 SER B N 1
ATOM 8679 C CA . SER B 1 460 ? -26.297 16.422 8.047 1 94.5 460 SER B CA 1
ATOM 8680 C C . SER B 1 460 ? -26.609 14.953 7.812 1 94.5 460 SER B C 1
ATOM 8682 O O . SER B 1 460 ? -26.516 14.461 6.688 1 94.5 460 SER B O 1
ATOM 8684 N N . THR B 1 461 ? -26.922 14.297 8.812 1 89.56 461 THR B N 1
ATOM 8685 C CA . THR B 1 461 ? -27.312 12.898 8.656 1 89.56 461 THR B CA 1
ATOM 8686 C C . THR B 1 461 ? -28.672 12.797 7.984 1 89.56 461 THR B C 1
ATOM 8688 O O . THR B 1 461 ? -29.578 13.57 8.289 1 89.56 461 THR B O 1
ATOM 8691 N N . ASN B 1 462 ? -28.781 11.93 7.023 1 88.88 462 ASN B N 1
ATOM 8692 C CA . ASN B 1 462 ? -30.078 11.734 6.379 1 88.88 462 ASN B CA 1
ATOM 8693 C C . ASN B 1 462 ? -30.75 10.445 6.844 1 88.88 462 ASN B C 1
ATOM 8695 O O . ASN B 1 462 ? -30.062 9.469 7.168 1 88.88 462 ASN B O 1
ATOM 8699 N N . HIS B 1 463 ? -32.031 10.383 6.824 1 87 463 HIS B N 1
ATOM 8700 C CA . HIS B 1 463 ? -32.812 9.305 7.406 1 87 463 HIS B CA 1
ATOM 8701 C C . HIS B 1 463 ? -32.812 8.062 6.523 1 87 463 HIS B C 1
ATOM 8703 O O . HIS B 1 463 ? -33.125 6.965 6.977 1 87 463 HIS B O 1
ATOM 8709 N N . LEU B 1 464 ? -32.344 8.227 5.32 1 90.88 464 LEU B N 1
ATOM 8710 C CA . LEU B 1 464 ? -32.312 7.09 4.406 1 90.88 464 LEU B CA 1
ATOM 8711 C C . LEU B 1 464 ? -31.125 6.184 4.668 1 90.88 464 LEU B C 1
ATOM 8713 O O . LEU B 1 464 ? -31.109 5.035 4.227 1 90.88 464 LEU B O 1
ATOM 8717 N N . GLU B 1 465 ? -30.094 6.672 5.418 1 89.44 465 GLU B N 1
ATOM 8718 C CA . GLU B 1 465 ? -28.859 5.93 5.617 1 89.44 465 GLU B CA 1
ATOM 8719 C C . GLU B 1 465 ? -28.812 5.301 7.004 1 89.44 465 GLU B C 1
ATOM 8721 O O . GLU B 1 465 ? -27.734 5.012 7.523 1 89.44 465 GLU B O 1
ATOM 8726 N N . ARG B 1 466 ? -29.906 5.074 7.5 1 82.19 466 ARG B N 1
ATOM 8727 C CA . ARG B 1 466 ? -29.969 4.414 8.797 1 82.19 466 ARG B CA 1
ATOM 8728 C C . ARG B 1 466 ? -29.594 2.941 8.688 1 82.19 466 ARG B C 1
ATOM 8730 O O . ARG B 1 466 ? -30.031 2.254 7.762 1 82.19 466 ARG B O 1
ATOM 8737 N N . THR B 1 467 ? -28.719 2.508 9.523 1 81.19 467 THR B N 1
ATOM 8738 C CA . THR B 1 467 ? -28.219 1.137 9.5 1 81.19 467 THR B CA 1
ATOM 8739 C C . THR B 1 467 ? -28.562 0.409 10.789 1 81.19 467 THR B C 1
ATOM 8741 O O . THR B 1 467 ? -27.703 -0.232 11.406 1 81.19 467 THR B O 1
ATOM 8744 N N . ASP B 1 468 ? -29.75 0.414 11.156 1 82.5 468 ASP B N 1
ATOM 8745 C CA . ASP B 1 468 ? -30.219 -0.117 12.43 1 82.5 468 ASP B CA 1
ATOM 8746 C C . ASP B 1 468 ? -30.219 -1.644 12.422 1 82.5 468 ASP B C 1
ATOM 8748 O O . ASP B 1 468 ? -30.391 -2.273 13.469 1 82.5 468 ASP B O 1
ATOM 8752 N N . PHE B 1 469 ? -29.984 -2.188 11.242 1 89.06 469 PHE B N 1
ATOM 8753 C CA . PHE B 1 469 ? -30 -3.645 11.164 1 89.06 469 PHE B CA 1
ATOM 8754 C C . PHE B 1 469 ? -28.859 -4.234 12 1 89.06 469 PHE B C 1
ATOM 8756 O O . PHE B 1 469 ? -28.922 -5.398 12.398 1 89.06 469 PHE B O 1
ATOM 8763 N N . LYS B 1 470 ? -27.859 -3.463 12.297 1 89.12 470 LYS B N 1
ATOM 8764 C CA . LYS B 1 470 ? -26.703 -3.945 13.047 1 89.12 470 LYS B CA 1
ATOM 8765 C C . LYS B 1 470 ? -27.109 -4.375 14.461 1 89.12 470 LYS B C 1
ATOM 8767 O O . LYS B 1 470 ? -26.609 -5.379 14.969 1 89.12 470 LYS B O 1
ATOM 8772 N N . VAL B 1 471 ? -28.016 -3.617 14.984 1 86.38 471 VAL B N 1
ATOM 8773 C CA . VAL B 1 471 ? -28.5 -3.951 16.312 1 86.38 471 VAL B CA 1
ATOM 8774 C C . VAL B 1 471 ? -29.406 -5.184 16.25 1 86.38 471 VAL B C 1
ATOM 8776 O O . VAL B 1 471 ? -29.516 -5.934 17.219 1 86.38 471 VAL B O 1
ATOM 8779 N N . GLY B 1 472 ? -30 -5.387 15.109 1 90.19 472 GLY B N 1
ATOM 8780 C CA . GLY B 1 472 ? -30.828 -6.57 14.898 1 90.19 472 GLY B CA 1
ATOM 8781 C C . GLY B 1 472 ? -30.047 -7.867 15.078 1 90.19 472 GLY B C 1
ATOM 8782 O O . GLY B 1 472 ? -30.609 -8.867 15.547 1 90.19 472 GLY B O 1
ATOM 8783 N N . PHE B 1 473 ? -28.812 -7.879 14.734 1 92.88 473 PHE B N 1
ATOM 8784 C CA . PHE B 1 473 ? -27.984 -9.07 14.859 1 92.88 473 PHE B CA 1
ATOM 8785 C C . PHE B 1 473 ? -27.672 -9.367 16.312 1 92.88 473 PHE B C 1
ATOM 8787 O O . PHE B 1 473 ? -27.203 -10.453 16.656 1 92.88 473 PHE B O 1
ATOM 8794 N N . CYS B 1 474 ? -27.969 -8.312 17.172 1 90.38 474 CYS B N 1
ATOM 8795 C CA . CYS B 1 474 ? -27.828 -8.523 18.609 1 90.38 474 CYS B CA 1
ATOM 8796 C C . CYS B 1 474 ? -29.109 -9.062 19.203 1 90.38 474 CYS B C 1
ATOM 8798 O O . CYS B 1 474 ? -29.203 -9.258 20.422 1 90.38 474 CYS B O 1
ATOM 8800 N N . GLY B 1 475 ? -30.078 -9.227 18.391 1 87.25 475 GLY B N 1
ATOM 8801 C CA . GLY B 1 475 ? -31.344 -9.742 18.875 1 87.25 475 GLY B CA 1
ATOM 8802 C C . GLY B 1 475 ? -32.312 -8.656 19.312 1 87.25 475 GLY B C 1
ATOM 8803 O O . GLY B 1 475 ? -33.312 -8.938 19.969 1 87.25 475 GLY B O 1
ATOM 8804 N N . VAL B 1 476 ? -31.953 -7.508 19.094 1 85.62 476 VAL B N 1
ATOM 8805 C CA . VAL B 1 476 ? -32.812 -6.383 19.484 1 85.62 476 VAL B CA 1
ATOM 8806 C C . VAL B 1 476 ? -33.562 -5.852 18.266 1 85.62 476 VAL B C 1
ATOM 8808 O O . VAL B 1 476 ? -32.938 -5.535 17.234 1 85.62 476 VAL B O 1
ATOM 8811 N N . ARG B 1 477 ? -34.812 -5.867 18.375 1 80.81 477 ARG B N 1
ATOM 8812 C CA . ARG B 1 477 ? -35.656 -5.395 17.281 1 80.81 477 ARG B CA 1
ATOM 8813 C C . ARG B 1 477 ? -35.469 -3.896 17.047 1 80.81 477 ARG B C 1
ATOM 8815 O O . ARG B 1 477 ? -35.531 -3.109 18 1 80.81 477 ARG B O 1
ATOM 8822 N N . PRO B 1 478 ? -35.094 -3.711 15.883 1 69.25 478 PRO B N 1
ATOM 8823 C CA . PRO B 1 478 ? -34.938 -2.279 15.617 1 69.25 478 PRO B CA 1
ATOM 8824 C C . PRO B 1 478 ? -36.219 -1.495 15.805 1 69.25 478 PRO B C 1
ATOM 8826 O O . PRO B 1 478 ? -37.312 -2.049 15.641 1 69.25 478 PRO B O 1
ATOM 8829 N N . ALA B 1 479 ? -36.125 -0.479 16.641 1 55.56 479 ALA B N 1
ATOM 8830 C CA . ALA B 1 479 ? -37.312 0.323 16.875 1 55.56 479 ALA B CA 1
ATOM 8831 C C . ALA B 1 479 ? -38.031 0.654 15.57 1 55.56 479 ALA B C 1
ATOM 8833 O O . ALA B 1 479 ? -37.406 0.653 14.508 1 55.56 479 ALA B O 1
ATOM 8834 N N . SER B 1 480 ? -39.406 0.619 15.602 1 48.5 480 SER B N 1
ATOM 8835 C CA . SER B 1 480 ? -40.188 0.992 14.43 1 48.5 480 SER B CA 1
ATOM 8836 C C . SER B 1 480 ? -39.469 2.037 13.586 1 48.5 480 SER B C 1
ATOM 8838 O O . SER B 1 480 ? -38.562 2.713 14.078 1 48.5 480 SER B O 1
ATOM 8840 N N . ALA B 1 481 ? -40 2.316 12.344 1 38.12 481 ALA B N 1
ATOM 8841 C CA . ALA B 1 481 ? -39.656 3.305 11.32 1 38.12 481 ALA B CA 1
ATOM 8842 C C . ALA B 1 481 ? -39.5 4.695 11.93 1 38.12 481 ALA B C 1
ATOM 8844 O O . ALA B 1 481 ? -40.438 5.23 12.523 1 38.12 481 ALA B O 1
ATOM 8845 N N . GLY B 1 482 ? -38.188 5.211 12.531 1 42.44 482 GLY B N 1
ATOM 8846 C CA . GLY B 1 482 ? -37.875 6.602 12.812 1 42.44 482 GLY B CA 1
ATOM 8847 C C . GLY B 1 482 ? -37.125 6.801 14.109 1 42.44 482 GLY B C 1
ATOM 8848 O O . GLY B 1 482 ? -36.875 7.934 14.516 1 42.44 482 GLY B O 1
ATOM 8849 N N . VAL B 1 483 ? -37.125 5.836 14.961 1 37.81 483 VAL B N 1
ATOM 8850 C CA . VAL B 1 483 ? -36.531 6.145 16.25 1 37.81 483 VAL B CA 1
ATOM 8851 C C . VAL B 1 483 ? -35.031 6.008 16.172 1 37.81 483 VAL B C 1
ATOM 8853 O O . VAL B 1 483 ? -34.5 4.98 15.711 1 37.81 483 VAL B O 1
ATOM 8856 N N . GLN B 1 484 ? -34.344 7.047 16.406 1 48.5 484 GLN B N 1
ATOM 8857 C CA . GLN B 1 484 ? -32.906 7.188 16.469 1 48.5 484 GLN B CA 1
ATOM 8858 C C . GLN B 1 484 ? -32.312 6.297 17.562 1 48.5 484 GLN B C 1
ATOM 8860 O O . GLN B 1 484 ? -32.906 6.145 18.625 1 48.5 484 GLN B O 1
ATOM 8865 N N . LEU B 1 485 ? -31.359 5.484 17.281 1 46.91 485 LEU B N 1
ATOM 8866 C CA . LEU B 1 485 ? -30.672 4.555 18.172 1 46.91 485 LEU B CA 1
ATOM 8867 C C . LEU B 1 485 ? -30.469 5.168 19.547 1 46.91 485 LEU B C 1
ATOM 8869 O O . LEU B 1 485 ? -30.484 4.457 20.562 1 46.91 485 LEU B O 1
ATOM 8873 N N . ASN B 1 486 ? -30.172 6.426 19.656 1 48.53 486 ASN B N 1
ATOM 8874 C CA . ASN B 1 486 ? -29.906 7.086 20.938 1 48.53 486 ASN B CA 1
ATOM 8875 C C . ASN B 1 486 ? -31.156 7.113 21.812 1 48.53 486 ASN B C 1
ATOM 8877 O O . ASN B 1 486 ? -31.094 7.453 22.984 1 48.53 486 ASN B O 1
ATOM 8881 N N . LYS B 1 487 ? -32.438 6.629 21.234 1 53.97 487 LYS B N 1
ATOM 8882 C CA . LYS B 1 487 ? -33.688 6.625 21.984 1 53.97 487 LYS B CA 1
ATOM 8883 C C . LYS B 1 487 ? -34.156 5.195 22.234 1 53.97 487 LYS B C 1
ATOM 8885 O O . LYS B 1 487 ? -35.375 4.934 22.234 1 53.97 487 LYS B O 1
ATOM 8890 N N . VAL B 1 488 ? -33.25 4.32 22.234 1 58 488 VAL B N 1
ATOM 8891 C CA . VAL B 1 488 ? -33.594 2.93 22.5 1 58 488 VAL B CA 1
ATOM 8892 C C . VAL B 1 488 ? -34.125 2.803 23.922 1 58 488 VAL B C 1
ATOM 8894 O O . VAL B 1 488 ? -33.719 3.535 24.828 1 58 488 VAL B O 1
ATOM 8897 N N . SER B 1 489 ? -35.156 1.993 24.078 1 67.69 489 SER B N 1
ATOM 8898 C CA . SER B 1 489 ? -35.781 1.761 25.375 1 67.69 489 SER B CA 1
ATOM 8899 C C . SER B 1 489 ? -34.812 1.186 26.375 1 67.69 489 SER B C 1
ATOM 8901 O O . SER B 1 489 ? -33.75 0.66 26 1 67.69 489 SER B O 1
ATOM 8903 N N . SER B 1 490 ? -35.031 1.524 27.594 1 73.75 490 SER B N 1
ATOM 8904 C CA . SER B 1 490 ? -34.188 1 28.656 1 73.75 490 SER B CA 1
ATOM 8905 C C . SER B 1 490 ? -34.062 -0.517 28.578 1 73.75 490 SER B C 1
ATOM 8907 O O . SER B 1 490 ? -33 -1.073 28.859 1 73.75 490 SER B O 1
ATOM 8909 N N . MET B 1 491 ? -35.125 -1.14 28.141 1 75.38 491 MET B N 1
ATOM 8910 C CA . MET B 1 491 ? -35.094 -2.594 28.016 1 75.38 491 MET B CA 1
ATOM 8911 C C . MET B 1 491 ? -34.156 -3.021 26.875 1 75.38 491 MET B C 1
ATOM 8913 O O . MET B 1 491 ? -33.406 -3.994 27.016 1 75.38 491 MET B O 1
ATOM 8917 N N . GLN B 1 492 ? -34.281 -2.355 25.828 1 79.5 492 GLN B N 1
ATOM 8918 C CA . GLN B 1 492 ? -33.438 -2.664 24.672 1 79.5 492 GLN B CA 1
ATOM 8919 C C . GLN B 1 492 ? -31.953 -2.426 25 1 79.5 492 GLN B C 1
ATOM 8921 O O . GLN B 1 492 ? -31.078 -3.182 24.562 1 79.5 492 GLN B O 1
ATOM 8926 N N . LYS B 1 493 ? -31.719 -1.468 25.797 1 80.19 493 LYS B N 1
ATOM 8927 C CA . LYS B 1 493 ? -30.359 -1.19 26.219 1 80.19 493 LYS B CA 1
ATOM 8928 C C . LYS B 1 493 ? -29.812 -2.324 27.094 1 80.19 493 LYS B C 1
ATOM 8930 O O . LYS B 1 493 ? -28.641 -2.699 26.969 1 80.19 493 LYS B O 1
ATOM 8935 N N . ALA B 1 494 ? -30.672 -2.68 27.906 1 80.12 494 ALA B N 1
ATOM 8936 C CA . ALA B 1 494 ? -30.281 -3.793 28.766 1 80.12 494 ALA B CA 1
ATOM 8937 C C . ALA B 1 494 ? -29.984 -5.043 27.938 1 80.12 494 ALA B C 1
ATOM 8939 O O . ALA B 1 494 ? -29.047 -5.789 28.234 1 80.12 494 ALA B O 1
ATOM 8940 N N . GLN B 1 495 ? -30.828 -5.309 26.969 1 83.06 495 GLN B N 1
ATOM 8941 C CA . GLN B 1 495 ? -30.625 -6.461 26.094 1 83.06 495 GLN B CA 1
ATOM 8942 C C . GLN B 1 495 ? -29.297 -6.355 25.344 1 83.06 495 GLN B C 1
ATOM 8944 O O . GLN B 1 495 ? -28.578 -7.348 25.188 1 83.06 495 GLN B O 1
ATOM 8949 N N . LEU B 1 496 ? -29.078 -5.211 24.859 1 84.5 496 LEU B N 1
ATOM 8950 C CA . LEU B 1 496 ? -27.828 -4.973 24.156 1 84.5 496 LEU B CA 1
ATOM 8951 C C . LEU B 1 496 ? -26.641 -5.18 25.078 1 84.5 496 LEU B C 1
ATOM 8953 O O . LEU B 1 496 ? -25.641 -5.797 24.688 1 84.5 496 LEU B O 1
ATOM 8957 N N . ALA B 1 497 ? -26.734 -4.648 26.281 1 83.12 497 ALA B N 1
ATOM 8958 C CA . ALA B 1 497 ? -25.672 -4.805 27.266 1 83.12 497 ALA B CA 1
ATOM 8959 C C . ALA B 1 497 ? -25.422 -6.273 27.578 1 83.12 497 ALA B C 1
ATOM 8961 O O . ALA B 1 497 ? -24.266 -6.703 27.703 1 83.12 497 ALA B O 1
ATOM 8962 N N . LEU B 1 498 ? -26.5 -6.961 27.734 1 86 498 LEU B N 1
ATOM 8963 C CA . LEU B 1 498 ? -26.391 -8.391 28.016 1 86 498 LEU B CA 1
ATOM 8964 C C . LEU B 1 498 ? -25.734 -9.133 26.859 1 86 498 LEU B C 1
ATOM 8966 O O . LEU B 1 498 ? -24.953 -10.055 27.078 1 86 498 LEU B O 1
ATOM 8970 N N . TYR B 1 499 ? -26.109 -8.766 25.672 1 89 499 TYR B N 1
ATOM 8971 C CA . TYR B 1 499 ? -25.531 -9.383 24.484 1 89 499 TYR B CA 1
ATOM 8972 C C . TYR B 1 499 ? -24.031 -9.188 24.453 1 89 499 TYR B C 1
ATOM 8974 O O . TYR B 1 499 ? -23.281 -10.141 24.219 1 89 499 TYR B O 1
ATOM 8982 N N . TYR B 1 500 ? -23.531 -8.031 24.688 1 86.81 500 TYR B N 1
ATOM 8983 C CA . TYR B 1 500 ? -22.109 -7.723 24.656 1 86.81 500 TYR B CA 1
ATOM 8984 C C . TYR B 1 500 ? -21.375 -8.438 25.797 1 86.81 500 TYR B C 1
ATOM 8986 O O . TYR B 1 500 ? -20.281 -8.969 25.594 1 86.81 500 TYR B O 1
ATOM 8994 N N . MET B 1 501 ? -22.047 -8.438 26.938 1 85.75 501 MET B N 1
ATOM 8995 C CA . MET B 1 501 ? -21.438 -9.109 28.078 1 85.75 501 MET B CA 1
ATOM 8996 C C . MET B 1 501 ? -21.266 -10.602 27.812 1 85.75 501 MET B C 1
ATOM 8998 O O . MET B 1 501 ? -20.219 -11.172 28.141 1 85.75 501 MET B O 1
ATOM 9002 N N . LYS B 1 502 ? -22.25 -11.156 27.281 1 89.19 502 LYS B N 1
ATOM 9003 C CA . LYS B 1 502 ? -22.172 -12.57 26.938 1 89.19 502 LYS B CA 1
ATOM 9004 C C . LYS B 1 502 ? -21.016 -12.844 25.984 1 89.19 502 LYS B C 1
ATOM 9006 O O . LYS B 1 502 ? -20.281 -13.82 26.141 1 89.19 502 LYS B O 1
ATOM 9011 N N . ASN B 1 503 ? -20.875 -12.016 24.953 1 89.5 503 ASN B N 1
ATOM 9012 C CA . ASN B 1 503 ? -19.812 -12.203 23.969 1 89.5 503 ASN B CA 1
ATOM 9013 C C . ASN B 1 503 ? -18.438 -11.969 24.578 1 89.5 503 ASN B C 1
ATOM 9015 O O . ASN B 1 503 ? -17.453 -12.602 24.188 1 89.5 503 ASN B O 1
ATOM 9019 N N . TYR B 1 504 ? -18.359 -11.109 25.594 1 88.12 504 TYR B N 1
ATOM 9020 C CA . TYR B 1 504 ? -17.109 -10.875 26.297 1 88.12 504 TYR B CA 1
ATOM 9021 C C . TYR B 1 504 ? -16.703 -12.086 27.125 1 88.12 504 TYR B C 1
ATOM 9023 O O . TYR B 1 504 ? -15.523 -12.398 27.266 1 88.12 504 TYR B O 1
ATOM 9031 N N . LEU B 1 505 ? -17.688 -12.727 27.609 1 86 505 LEU B N 1
ATOM 9032 C CA . LEU B 1 505 ? -17.438 -13.906 28.453 1 86 505 LEU B CA 1
ATOM 9033 C C . LEU B 1 505 ? -16.953 -15.078 27.594 1 86 505 LEU B C 1
ATOM 9035 O O . LEU B 1 505 ? -16.062 -15.812 28 1 86 505 LEU B O 1
ATOM 9039 N N . VAL B 1 506 ? -17.578 -15.188 26.469 1 88.5 506 VAL B N 1
ATOM 9040 C CA . VAL B 1 506 ? -17.25 -16.297 25.594 1 88.5 506 VAL B CA 1
ATOM 9041 C C . VAL B 1 506 ? -15.922 -16.047 24.891 1 88.5 506 VAL B C 1
ATOM 9043 O O . VAL B 1 506 ? -15.195 -16.984 24.562 1 88.5 506 VAL B O 1
ATOM 9046 N N . ASN B 1 507 ? -15.617 -14.82 24.703 1 90.31 507 ASN B N 1
ATOM 9047 C CA . ASN B 1 507 ? -14.398 -14.414 24.016 1 90.31 507 ASN B CA 1
ATOM 9048 C C . ASN B 1 507 ? -13.594 -13.414 24.844 1 90.31 507 ASN B C 1
ATOM 9050 O O . ASN B 1 507 ? -13.688 -12.203 24.641 1 90.31 507 ASN B O 1
ATOM 9054 N N . PRO B 1 508 ? -12.758 -13.883 25.688 1 84.44 508 PRO B N 1
ATOM 9055 C CA . PRO B 1 508 ? -12.016 -13.008 26.594 1 84.44 508 PRO B CA 1
ATOM 9056 C C . PRO B 1 508 ? -11.047 -12.078 25.844 1 84.44 508 PRO B C 1
ATOM 9058 O O . PRO B 1 508 ? -10.516 -11.133 26.438 1 84.44 508 PRO B O 1
ATOM 9061 N N . GLY B 1 509 ? -10.906 -12.336 24.578 1 83.44 509 GLY B N 1
ATOM 9062 C CA . GLY B 1 509 ? -10.055 -11.461 23.797 1 83.44 509 GLY B CA 1
ATOM 9063 C C . GLY B 1 509 ? -10.539 -10.023 23.766 1 83.44 509 GLY B C 1
ATOM 9064 O O . GLY B 1 509 ? -9.758 -9.102 23.516 1 83.44 509 GLY B O 1
ATOM 9065 N N . TYR B 1 510 ? -11.766 -9.805 24.047 1 87.06 510 TYR B N 1
ATOM 9066 C CA . TYR B 1 510 ? -12.344 -8.469 24.047 1 87.06 510 TYR B CA 1
ATOM 9067 C C . TYR B 1 510 ? -11.914 -7.691 25.297 1 87.06 510 TYR B C 1
ATOM 9069 O O . TYR B 1 510 ? -12.078 -6.469 25.344 1 87.06 510 TYR B O 1
ATOM 9077 N N . ILE B 1 511 ? -11.508 -8.383 26.312 1 83.12 511 ILE B N 1
ATOM 9078 C CA . ILE B 1 511 ? -11.008 -7.727 27.516 1 83.12 511 ILE B CA 1
ATOM 9079 C C . ILE B 1 511 ? -9.555 -7.312 27.312 1 83.12 511 ILE B C 1
ATOM 9081 O O . ILE B 1 511 ? -8.633 -8.047 27.688 1 83.12 511 ILE B O 1
ATOM 9085 N N . ASN B 1 512 ? -9.328 -6.219 26.766 1 81.75 512 ASN B N 1
ATOM 9086 C CA . ASN B 1 512 ? -8.008 -5.727 26.375 1 81.75 512 ASN B CA 1
ATOM 9087 C C . ASN B 1 512 ? -7.879 -4.227 26.625 1 81.75 512 ASN B C 1
ATOM 9089 O O . ASN B 1 512 ? -8.672 -3.639 27.359 1 81.75 512 ASN B O 1
ATOM 9093 N N . GLN B 1 513 ? -6.852 -3.582 26.125 1 74.31 513 GLN B N 1
ATOM 9094 C CA . GLN B 1 513 ? -6.504 -2.191 26.406 1 74.31 513 GLN B CA 1
ATOM 9095 C C . GLN B 1 513 ? -7.547 -1.238 25.828 1 74.31 513 GLN B C 1
ATOM 9097 O O . GLN B 1 513 ? -7.59 -0.063 26.203 1 74.31 513 GLN B O 1
ATOM 9102 N N . SER B 1 514 ? -8.453 -1.773 25.031 1 79.25 514 SER B N 1
ATOM 9103 C CA . SER B 1 514 ? -9.43 -0.916 24.359 1 79.25 514 SER B CA 1
ATOM 9104 C C . SER B 1 514 ? -10.641 -0.667 25.25 1 79.25 514 SER B C 1
ATOM 9106 O O . SER B 1 514 ? -11.5 0.157 24.922 1 79.25 514 SER B O 1
ATOM 9108 N N . LEU B 1 515 ? -10.758 -1.322 26.281 1 77.38 515 LEU B N 1
ATOM 9109 C CA . LEU B 1 515 ? -11.961 -1.315 27.094 1 77.38 515 LEU B CA 1
ATOM 9110 C C . LEU B 1 515 ? -12.32 0.103 27.531 1 77.38 515 LEU B C 1
ATOM 9112 O O . LEU B 1 515 ? -13.492 0.49 27.5 1 77.38 515 LEU B O 1
ATOM 9116 N N . LEU B 1 516 ? -11.32 0.819 27.891 1 68.5 516 LEU B N 1
ATOM 9117 C CA . LEU B 1 516 ? -11.578 2.189 28.328 1 68.5 516 LEU B CA 1
ATOM 9118 C C . LEU B 1 516 ? -12.086 3.039 27.156 1 68.5 516 LEU B C 1
ATOM 9120 O O . LEU B 1 516 ? -12.969 3.873 27.344 1 68.5 516 LEU B O 1
ATOM 9124 N N . ASP B 1 517 ? -11.539 2.809 26.109 1 75.81 517 ASP B N 1
ATOM 9125 C CA . ASP B 1 517 ? -11.953 3.527 24.906 1 75.81 517 ASP B CA 1
ATOM 9126 C C . ASP B 1 517 ? -13.391 3.178 24.531 1 75.81 517 ASP B C 1
ATOM 9128 O O . ASP B 1 517 ? -14.18 4.062 24.188 1 75.81 517 ASP B O 1
ATOM 9132 N N . THR B 1 518 ? -13.664 1.937 24.547 1 73.94 518 THR B N 1
ATOM 9133 C CA . THR B 1 518 ? -15.016 1.462 24.25 1 73.94 518 THR B CA 1
ATOM 9134 C C . THR B 1 518 ? -16.016 2.02 25.266 1 73.94 518 THR B C 1
ATOM 9136 O O . THR B 1 518 ? -17.125 2.424 24.891 1 73.94 518 THR B O 1
ATOM 9139 N N . PHE B 1 519 ? -15.586 2.045 26.438 1 70.31 519 PHE B N 1
ATOM 9140 C CA . PHE B 1 519 ? -16.453 2.537 27.5 1 70.31 519 PHE B CA 1
ATOM 9141 C C . PHE B 1 519 ? -16.734 4.023 27.328 1 70.31 519 PHE B C 1
ATOM 9143 O O . PHE B 1 519 ? -17.875 4.465 27.453 1 70.31 519 PHE B O 1
ATOM 9150 N N . THR B 1 520 ? -15.773 4.773 27.062 1 69.62 520 THR B N 1
ATOM 9151 C CA . THR B 1 520 ? -15.945 6.211 26.891 1 69.62 520 THR B CA 1
ATOM 9152 C C . THR B 1 520 ? -16.75 6.512 25.625 1 69.62 520 THR B C 1
ATOM 9154 O O . THR B 1 520 ? -17.5 7.492 25.578 1 69.62 520 THR B O 1
ATOM 9157 N N . ALA B 1 521 ? -16.578 5.711 24.688 1 72.81 521 ALA B N 1
ATOM 9158 C CA . ALA B 1 521 ? -17.391 5.832 23.484 1 72.81 521 ALA B CA 1
ATOM 9159 C C . ALA B 1 521 ? -18.875 5.59 23.781 1 72.81 521 ALA B C 1
ATOM 9161 O O . ALA B 1 521 ? -19.734 6.312 23.297 1 72.81 521 ALA B O 1
ATOM 9162 N N . PHE B 1 522 ? -19.062 4.562 24.5 1 68.31 522 PHE B N 1
ATOM 9163 C CA . PHE B 1 522 ? -20.422 4.23 24.938 1 68.31 522 PHE B CA 1
ATOM 9164 C C . PHE B 1 522 ? -21.047 5.391 25.703 1 68.31 522 PHE B C 1
ATOM 9166 O O . PHE B 1 522 ? -22.172 5.793 25.422 1 68.31 522 PHE B O 1
ATOM 9173 N N . LEU B 1 523 ? -20.312 5.977 26.578 1 65.44 523 LEU B N 1
ATOM 9174 C CA . LEU B 1 523 ? -20.812 7.098 27.375 1 65.44 523 LEU B CA 1
ATOM 9175 C C . LEU B 1 523 ? -21.094 8.305 26.484 1 65.44 523 LEU B C 1
ATOM 9177 O O . LEU B 1 523 ? -22.094 8.992 26.672 1 65.44 523 LEU B O 1
ATOM 9181 N N . SER B 1 524 ? -20.234 8.523 25.641 1 67.19 524 SER B N 1
ATOM 9182 C CA . SER B 1 524 ? -20.375 9.656 24.734 1 67.19 524 SER B CA 1
ATOM 9183 C C . SER B 1 524 ? -21.609 9.523 23.859 1 67.19 524 SER B C 1
ATOM 9185 O O . SER B 1 524 ? -22.328 10.508 23.625 1 67.19 524 SER B O 1
ATOM 9187 N N . TYR B 1 525 ? -21.859 8.414 23.438 1 67.12 525 TYR B N 1
ATOM 9188 C CA . TYR B 1 525 ? -22.938 8.188 22.484 1 67.12 525 TYR B CA 1
ATOM 9189 C C . TYR B 1 525 ? -24.281 8.141 23.188 1 67.12 525 TYR B C 1
ATOM 9191 O O . TYR B 1 525 ? -25.281 8.641 22.656 1 67.12 525 TYR B O 1
ATOM 9199 N N . TYR B 1 526 ? -24.281 7.707 24.328 1 63.34 526 TYR B N 1
ATOM 9200 C CA . TYR B 1 526 ? -25.578 7.457 24.953 1 63.34 526 TYR B CA 1
ATOM 9201 C C . TYR B 1 526 ? -25.875 8.492 26.031 1 63.34 526 TYR B C 1
ATOM 9203 O O . TYR B 1 526 ? -27.047 8.695 26.406 1 63.34 526 TYR B O 1
ATOM 9211 N N . PHE B 1 527 ? -24.875 9.258 26.438 1 64.31 527 PHE B N 1
ATOM 9212 C CA . PHE B 1 527 ? -25.125 10.094 27.609 1 64.31 527 PHE B CA 1
ATOM 9213 C C . PHE B 1 527 ? -24.828 11.555 27.312 1 64.31 527 PHE B C 1
ATOM 9215 O O . PHE B 1 527 ? -25.109 12.43 28.141 1 64.31 527 PHE B O 1
ATOM 9222 N N . VAL B 1 528 ? -24.344 11.828 26.281 1 67.81 528 VAL B N 1
ATOM 9223 C CA . VAL B 1 528 ? -24.031 13.211 25.938 1 67.81 528 VAL B CA 1
ATOM 9224 C C . VAL B 1 528 ? -25.188 13.82 25.156 1 67.81 528 VAL B C 1
ATOM 9226 O O . VAL B 1 528 ? -25.875 13.125 24.406 1 67.81 528 VAL B O 1
ATOM 9229 N N . ASN B 1 529 ? -25.453 15.047 25.391 1 69.94 529 ASN B N 1
ATOM 9230 C CA . ASN B 1 529 ? -26.516 15.805 24.75 1 69.94 529 ASN B CA 1
ATOM 9231 C C . ASN B 1 529 ? -26.391 15.758 23.219 1 69.94 529 ASN B C 1
ATOM 9233 O O . ASN B 1 529 ? -25.297 15.93 22.672 1 69.94 529 ASN B O 1
ATOM 9237 N N . GLN B 1 530 ? -27.547 15.414 22.688 1 67.56 530 GLN B N 1
ATOM 9238 C CA . GLN B 1 530 ? -27.562 15.32 21.234 1 67.56 530 GLN B CA 1
ATOM 9239 C C . GLN B 1 530 ? -28.609 16.234 20.625 1 67.56 530 GLN B C 1
ATOM 9241 O O . GLN B 1 530 ? -29.141 15.953 19.547 1 67.56 530 GLN B O 1
ATOM 9246 N N . ASP B 1 531 ? -28.922 17.188 21.328 1 72.81 531 ASP B N 1
ATOM 9247 C CA . ASP B 1 531 ? -29.906 18.125 20.797 1 72.81 531 ASP B CA 1
ATOM 9248 C C . ASP B 1 531 ? -29.281 19.062 19.766 1 72.81 531 ASP B C 1
ATOM 9250 O O . ASP B 1 531 ? -29 20.219 20.062 1 72.81 531 ASP B O 1
ATOM 9254 N N . PHE B 1 532 ? -29.109 18.531 18.656 1 88.12 532 PHE B N 1
ATOM 9255 C CA . PHE B 1 532 ? -28.484 19.25 17.547 1 88.12 532 PHE B CA 1
ATOM 9256 C C . PHE B 1 532 ? -29.469 19.469 16.406 1 88.12 532 PHE B C 1
ATOM 9258 O O . PHE B 1 532 ? -30.578 18.906 16.422 1 88.12 532 PHE B O 1
ATOM 9265 N N . LEU B 1 533 ? -29.188 20.344 15.586 1 92.62 533 LEU B N 1
ATOM 9266 C CA . LEU B 1 533 ? -29.969 20.531 14.375 1 92.62 533 LEU B CA 1
ATOM 9267 C C . LEU B 1 533 ? -29.547 19.531 13.297 1 92.62 533 LEU B C 1
ATOM 9269 O O . LEU B 1 533 ? -28.359 19.391 13 1 92.62 533 LEU B O 1
ATOM 9273 N N . TYR B 1 534 ? -30.5 18.812 12.828 1 93.44 534 TYR B N 1
ATOM 9274 C CA . TYR B 1 534 ? -30.281 17.906 11.711 1 93.44 534 TYR B CA 1
ATOM 9275 C C . TYR B 1 534 ? -30.891 18.469 10.43 1 93.44 534 TYR B C 1
ATOM 9277 O O . TYR B 1 534 ? -32.125 18.469 10.266 1 93.44 534 TYR B O 1
ATOM 9285 N N . LEU B 1 535 ? -30.094 18.797 9.539 1 95.38 535 LEU B N 1
ATOM 9286 C CA . LEU B 1 535 ? -30.469 19.594 8.367 1 95.38 535 LEU B CA 1
ATOM 9287 C C . LEU B 1 535 ? -31.531 18.859 7.539 1 95.38 535 LEU B C 1
ATOM 9289 O O . LEU B 1 535 ? -32.5 19.484 7.07 1 95.38 535 LEU B O 1
ATOM 9293 N N . PHE B 1 536 ? -31.406 17.609 7.449 1 94.06 536 PHE B N 1
ATOM 9294 C CA . PHE B 1 536 ? -32.281 16.891 6.508 1 94.06 536 PHE B CA 1
ATOM 9295 C C . PHE B 1 536 ? -33.531 16.406 7.188 1 94.06 536 PHE B C 1
ATOM 9297 O O . PHE B 1 536 ? -34.344 15.672 6.59 1 94.06 536 PHE B O 1
ATOM 9304 N N . ASP B 1 537 ? -33.688 16.781 8.406 1 92.5 537 ASP B N 1
ATOM 9305 C CA . ASP B 1 537 ? -35.031 16.734 8.992 1 92.5 537 ASP B CA 1
ATOM 9306 C C . ASP B 1 537 ? -35.938 17.828 8.414 1 92.5 537 ASP B C 1
ATOM 9308 O O . ASP B 1 537 ? -37.156 17.75 8.508 1 92.5 537 ASP B O 1
ATOM 9312 N N . TYR B 1 538 ? -35.312 18.781 7.867 1 95.06 538 TYR B N 1
ATOM 9313 C CA . TYR B 1 538 ? -36.031 19.953 7.367 1 95.06 538 TYR B CA 1
ATOM 9314 C C . TYR B 1 538 ? -36.031 19.984 5.844 1 95.06 538 TYR B C 1
ATOM 9316 O O . TYR B 1 538 ? -37 20.422 5.227 1 95.06 538 TYR B O 1
ATOM 9324 N N . LEU B 1 539 ? -35 19.547 5.219 1 95 539 LEU B N 1
ATOM 9325 C CA . LEU B 1 539 ? -34.812 19.688 3.777 1 95 539 LEU B CA 1
ATOM 9326 C C . LEU B 1 539 ? -34.875 18.312 3.098 1 95 539 LEU B C 1
ATOM 9328 O O . LEU B 1 539 ? -34.562 17.297 3.715 1 95 539 LEU B O 1
ATOM 9332 N N . GLU B 1 540 ? -35.188 18.391 1.808 1 91.44 540 GLU B N 1
ATOM 9333 C CA . GLU B 1 540 ? -35.188 17.172 1.007 1 91.44 540 GLU B CA 1
ATOM 9334 C C . GLU B 1 540 ? -33.781 16.703 0.7 1 91.44 540 GLU B C 1
ATOM 9336 O O . GLU B 1 540 ? -32.875 17.516 0.462 1 91.44 540 GLU B O 1
ATOM 9341 N N . TRP B 1 541 ? -33.656 15.438 0.774 1 93.44 541 TRP B N 1
ATOM 9342 C CA . TRP B 1 541 ? -32.375 14.805 0.444 1 93.44 541 TRP B CA 1
ATOM 9343 C C . TRP B 1 541 ? -32.469 14.031 -0.87 1 93.44 541 TRP B C 1
ATOM 9345 O O . TRP B 1 541 ? -33.25 13.086 -0.984 1 93.44 541 TRP B O 1
ATOM 9355 N N . ASP B 1 542 ? -31.703 14.438 -1.872 1 92.75 542 ASP B N 1
ATOM 9356 C CA . ASP B 1 542 ? -31.672 13.789 -3.182 1 92.75 542 ASP B CA 1
ATOM 9357 C C . ASP B 1 542 ? -30.234 13.477 -3.602 1 92.75 542 ASP B C 1
ATOM 9359 O O . ASP B 1 542 ? -29.422 14.383 -3.805 1 92.75 542 ASP B O 1
ATOM 9363 N N . GLU B 1 543 ? -29.969 12.234 -3.797 1 94.19 543 GLU B N 1
ATOM 9364 C CA . GLU B 1 543 ? -28.609 11.766 -4.043 1 94.19 543 GLU B CA 1
ATOM 9365 C C . GLU B 1 543 ? -28.047 12.367 -5.324 1 94.19 543 GLU B C 1
ATOM 9367 O O . GLU B 1 543 ? -26.875 12.773 -5.363 1 94.19 543 GLU B O 1
ATOM 9372 N N . ALA B 1 544 ? -28.812 12.367 -6.387 1 92.69 544 ALA B N 1
ATOM 9373 C CA . ALA B 1 544 ? -28.344 12.859 -7.684 1 92.69 544 ALA B CA 1
ATOM 9374 C C . ALA B 1 544 ? -27.969 14.336 -7.605 1 92.69 544 ALA B C 1
ATOM 9376 O O . ALA B 1 544 ? -26.938 14.75 -8.141 1 92.69 544 ALA B O 1
ATOM 9377 N N . THR B 1 545 ? -28.844 15.117 -6.938 1 95.12 545 THR B N 1
ATOM 9378 C CA . THR B 1 545 ? -28.594 16.547 -6.773 1 95.12 545 THR B CA 1
ATOM 9379 C C . THR B 1 545 ? -27.328 16.781 -5.953 1 95.12 545 THR B C 1
ATOM 9381 O O . THR B 1 545 ? -26.5 17.625 -6.309 1 95.12 545 THR B O 1
ATOM 9384 N N . ILE B 1 546 ? -27.266 16.078 -4.902 1 96.5 546 ILE B N 1
ATOM 9385 C CA . ILE B 1 546 ? -26.125 16.219 -4.004 1 96.5 546 ILE B CA 1
ATOM 9386 C C . ILE B 1 546 ? -24.828 15.875 -4.742 1 96.5 546 ILE B C 1
ATOM 9388 O O . ILE B 1 546 ? -23.859 16.641 -4.703 1 96.5 546 ILE B O 1
ATOM 9392 N N . ASN B 1 547 ? -24.812 14.742 -5.43 1 96.25 547 ASN B N 1
ATOM 9393 C CA . ASN B 1 547 ? -23.625 14.312 -6.176 1 96.25 547 ASN B CA 1
ATOM 9394 C C . ASN B 1 547 ? -23.25 15.336 -7.246 1 96.25 547 ASN B C 1
ATOM 9396 O O . ASN B 1 547 ? -22.062 15.633 -7.422 1 96.25 547 ASN B O 1
ATOM 9400 N N . LYS B 1 548 ? -24.188 15.844 -7.93 1 96.31 548 LYS B N 1
ATOM 9401 C CA . LYS B 1 548 ? -23.938 16.828 -8.984 1 96.31 548 LYS B CA 1
ATOM 9402 C C . LYS B 1 548 ? -23.234 18.062 -8.43 1 96.31 548 LYS B C 1
ATOM 9404 O O . LYS B 1 548 ? -22.219 18.5 -8.969 1 96.31 548 LYS B O 1
ATOM 9409 N N . VAL B 1 549 ? -23.766 18.594 -7.34 1 97.25 549 VAL B N 1
ATOM 9410 C CA . VAL B 1 549 ? -23.219 19.812 -6.734 1 97.25 549 VAL B CA 1
ATOM 9411 C C . VAL B 1 549 ? -21.797 19.531 -6.246 1 97.25 549 VAL B C 1
ATOM 9413 O O . VAL B 1 549 ? -20.875 20.312 -6.531 1 97.25 549 VAL B O 1
ATOM 9416 N N . LEU B 1 550 ? -21.609 18.469 -5.547 1 97.56 550 LEU B N 1
ATOM 9417 C CA . LEU B 1 550 ? -20.312 18.172 -4.949 1 97.56 550 LEU B CA 1
ATOM 9418 C C . LEU B 1 550 ? -19.266 17.922 -6.023 1 97.56 550 LEU B C 1
ATOM 9420 O O . LEU B 1 550 ? -18.141 18.438 -5.938 1 97.56 550 LEU B O 1
ATOM 9424 N N . ILE B 1 551 ? -19.562 17.125 -7.047 1 95.75 551 ILE B N 1
ATOM 9425 C CA . ILE B 1 551 ? -18.594 16.734 -8.062 1 95.75 551 ILE B CA 1
ATOM 9426 C C . ILE B 1 551 ? -18.328 17.906 -8.992 1 95.75 551 ILE B C 1
ATOM 9428 O O . ILE B 1 551 ? -17.172 18.219 -9.281 1 95.75 551 ILE B O 1
ATOM 9432 N N . GLU B 1 552 ? -19.312 18.703 -9.398 1 95.56 552 GLU B N 1
ATOM 9433 C CA . GLU B 1 552 ? -19.156 19.75 -10.398 1 95.56 552 GLU B CA 1
ATOM 9434 C C . GLU B 1 552 ? -18.641 21.047 -9.758 1 95.56 552 GLU B C 1
ATOM 9436 O O . GLU B 1 552 ? -17.828 21.75 -10.336 1 95.56 552 GLU B O 1
ATOM 9441 N N . THR B 1 553 ? -19.125 21.359 -8.578 1 96.06 553 THR B N 1
ATOM 9442 C CA . THR B 1 553 ? -18.812 22.641 -7.965 1 96.06 553 THR B CA 1
ATOM 9443 C C . THR B 1 553 ? -17.516 22.547 -7.164 1 96.06 553 THR B C 1
ATOM 9445 O O . THR B 1 553 ? -16.734 23.516 -7.113 1 96.06 553 THR B O 1
ATOM 9448 N N . TYR B 1 554 ? -17.25 21.422 -6.57 1 96.69 554 TYR B N 1
ATOM 9449 C CA . TYR B 1 554 ? -16.141 21.359 -5.625 1 96.69 554 TYR B CA 1
ATOM 9450 C C . TYR B 1 554 ? -15.094 20.359 -6.094 1 96.69 554 TYR B C 1
ATOM 9452 O O . TYR B 1 554 ? -14.117 20.078 -5.383 1 96.69 554 TYR B O 1
ATOM 9460 N N . ASP B 1 555 ? -15.25 19.703 -7.234 1 94.75 555 ASP B N 1
ATOM 9461 C CA . ASP B 1 555 ? -14.344 18.641 -7.684 1 94.75 555 ASP B CA 1
ATOM 9462 C C . ASP B 1 555 ? -14.195 17.562 -6.613 1 94.75 555 ASP B C 1
ATOM 9464 O O . ASP B 1 555 ? -13.078 17.156 -6.285 1 94.75 555 ASP B O 1
ATOM 9468 N N . TRP B 1 556 ? -15.312 17.281 -6.02 1 95.69 556 TRP B N 1
ATOM 9469 C CA . TRP B 1 556 ? -15.336 16.281 -4.949 1 95.69 556 TRP B CA 1
ATOM 9470 C C . TRP B 1 556 ? -14.797 14.945 -5.434 1 95.69 556 TRP B C 1
ATOM 9472 O O . TRP B 1 556 ? -15.219 14.438 -6.477 1 95.69 556 TRP B O 1
ATOM 9482 N N . GLU B 1 557 ? -13.836 14.414 -4.707 1 93.88 557 GLU B N 1
ATOM 9483 C CA . GLU B 1 557 ? -13.102 13.227 -5.129 1 93.88 557 GLU B CA 1
ATOM 9484 C C . GLU B 1 557 ? -13.883 11.953 -4.816 1 93.88 557 GLU B C 1
ATOM 9486 O O . GLU B 1 557 ? -14.43 11.805 -3.721 1 93.88 557 GLU B O 1
ATOM 9491 N N . LEU B 1 558 ? -13.961 11.125 -5.812 1 93 558 LEU B N 1
ATOM 9492 C CA . LEU B 1 558 ? -14.57 9.812 -5.66 1 93 558 LEU B CA 1
ATOM 9493 C C . LEU B 1 558 ? -13.508 8.75 -5.391 1 93 558 LEU B C 1
ATOM 9495 O O . LEU B 1 558 ? -12.328 8.945 -5.703 1 93 558 LEU B O 1
ATOM 9499 N N . ALA B 1 559 ? -13.969 7.707 -4.719 1 91 559 ALA B N 1
ATOM 9500 C CA . ALA B 1 559 ? -13.047 6.586 -4.535 1 91 559 ALA B CA 1
ATOM 9501 C C . ALA B 1 559 ? -12.805 5.855 -5.852 1 91 559 ALA B C 1
ATOM 9503 O O . ALA B 1 559 ? -13.734 5.641 -6.633 1 91 559 ALA B O 1
ATOM 9504 N N . PRO B 1 560 ? -11.562 5.492 -6.113 1 84.38 560 PRO B N 1
ATOM 9505 C CA . PRO B 1 560 ? -11.266 4.848 -7.395 1 84.38 560 PRO B CA 1
ATOM 9506 C C . PRO B 1 560 ? -11.797 3.416 -7.469 1 84.38 560 PRO B C 1
ATOM 9508 O O . PRO B 1 560 ? -11.984 2.883 -8.562 1 84.38 560 PRO B O 1
ATOM 9511 N N . ASP B 1 561 ? -12.094 2.801 -6.398 1 85.31 561 ASP B N 1
ATOM 9512 C CA . ASP B 1 561 ? -12.398 1.373 -6.383 1 85.31 561 ASP B CA 1
ATOM 9513 C C . ASP B 1 561 ? -13.906 1.137 -6.328 1 85.31 561 ASP B C 1
ATOM 9515 O O . ASP B 1 561 ? -14.359 -0.009 -6.34 1 85.31 561 ASP B O 1
ATOM 9519 N N . THR B 1 562 ? -14.719 2.195 -6.266 1 90.06 562 THR B N 1
ATOM 9520 C CA . THR B 1 562 ? -16.172 2.045 -6.195 1 90.06 562 THR B CA 1
ATOM 9521 C C . THR B 1 562 ? -16.859 3.252 -6.809 1 90.06 562 THR B C 1
ATOM 9523 O O . THR B 1 562 ? -16.344 4.367 -6.766 1 90.06 562 THR B O 1
ATOM 9526 N N . PRO B 1 563 ? -18 3.004 -7.348 1 89.06 563 PRO B N 1
ATOM 9527 C CA . PRO B 1 563 ? -18.75 4.133 -7.898 1 89.06 563 PRO B CA 1
ATOM 9528 C C . PRO B 1 563 ? -19.625 4.82 -6.852 1 89.06 563 PRO B C 1
ATOM 9530 O O . PRO B 1 563 ? -20.172 5.895 -7.113 1 89.06 563 PRO B O 1
ATOM 9533 N N . THR B 1 564 ? -19.75 4.211 -5.684 1 91.62 564 THR B N 1
ATOM 9534 C CA . THR B 1 564 ? -20.641 4.785 -4.676 1 91.6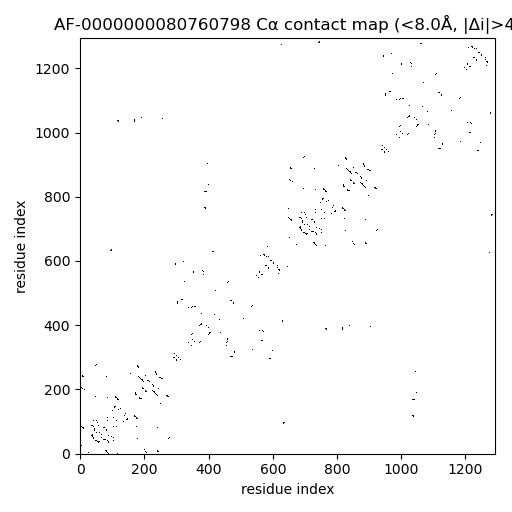2 564 THR B CA 1
ATOM 9535 C C . THR B 1 564 ? -20.031 6.051 -4.082 1 91.62 564 THR B C 1
ATOM 9537 O O . THR B 1 564 ? -18.797 6.195 -4.035 1 91.62 564 THR B O 1
ATOM 9540 N N . THR B 1 565 ? -20.922 6.914 -3.686 1 93.94 565 THR B N 1
ATOM 9541 C CA . THR B 1 565 ? -20.484 8.133 -3.006 1 93.94 565 THR B CA 1
ATOM 9542 C C . THR B 1 565 ? -20.703 8.016 -1.5 1 93.94 565 THR B C 1
ATOM 9544 O O . THR B 1 565 ? -20.391 8.945 -0.751 1 93.94 565 THR B O 1
ATOM 9547 N N . TRP B 1 566 ? -21.266 6.895 -1.071 1 92.19 566 TRP B N 1
ATOM 9548 C CA . TRP B 1 566 ? -21.531 6.664 0.345 1 92.19 566 TRP B CA 1
ATOM 9549 C C . TRP B 1 566 ? -20.469 5.773 0.963 1 92.19 566 TRP B C 1
ATOM 9551 O O . TRP B 1 566 ? -20.078 4.762 0.374 1 92.19 566 TRP B O 1
ATOM 9561 N N . ARG B 1 567 ? -19.953 6.188 2.184 1 91.38 567 ARG B N 1
ATOM 9562 C CA . ARG B 1 567 ? -19.047 5.379 3.002 1 91.38 567 ARG B CA 1
ATOM 9563 C C . ARG B 1 567 ? -17.656 5.312 2.385 1 91.38 567 ARG B C 1
ATOM 9565 O O . ARG B 1 567 ? -17.016 4.266 2.41 1 91.38 567 ARG B O 1
ATOM 9572 N N . ILE B 1 568 ? -17.219 6.273 1.693 1 87.5 568 ILE B N 1
ATOM 9573 C CA . ILE B 1 568 ? -15.883 6.266 1.102 1 87.5 568 ILE B CA 1
ATOM 9574 C C . ILE B 1 568 ? -14.922 7.062 1.985 1 87.5 568 ILE B C 1
ATOM 9576 O O . ILE B 1 568 ? -13.703 6.98 1.817 1 87.5 568 ILE B O 1
ATOM 9580 N N . GLY B 1 569 ? -15.516 7.691 2.973 1 89.81 569 GLY B N 1
ATOM 9581 C CA . GLY B 1 569 ? -14.672 8.5 3.844 1 89.81 569 GLY B CA 1
ATOM 9582 C C . GLY B 1 569 ? -14.266 7.777 5.113 1 89.81 569 GLY B C 1
ATOM 9583 O O . GLY B 1 569 ? -13.453 8.289 5.891 1 89.81 569 GLY B O 1
ATOM 9584 N N . ASP B 1 570 ? -14.766 6.637 5.34 1 87.94 570 ASP B N 1
ATOM 9585 C CA . ASP B 1 570 ? -14.477 5.816 6.512 1 87.94 570 ASP B CA 1
ATOM 9586 C C . ASP B 1 570 ? -13.695 4.562 6.125 1 87.94 570 ASP B C 1
ATOM 9588 O O . ASP B 1 570 ? -14.211 3.701 5.406 1 87.94 570 ASP B O 1
ATOM 9592 N N . GLY B 1 571 ? -12.578 4.387 6.711 1 89.56 571 GLY B N 1
ATOM 9593 C CA . GLY B 1 571 ? -11.711 3.275 6.348 1 89.56 571 GLY B CA 1
ATOM 9594 C C . GLY B 1 571 ? -12.219 1.936 6.848 1 89.56 571 GLY B C 1
ATOM 9595 O O . GLY B 1 571 ? -11.781 0.885 6.375 1 89.56 571 GLY B O 1
ATOM 9596 N N . THR B 1 572 ? -13.273 1.923 7.723 1 93.94 572 THR B N 1
ATOM 9597 C CA . THR B 1 572 ? -13.781 0.685 8.305 1 93.94 572 THR B CA 1
ATOM 9598 C C . THR B 1 572 ? -14.883 0.089 7.43 1 93.94 572 THR B C 1
ATOM 9600 O O . THR B 1 572 ? -15.125 -1.118 7.473 1 93.94 572 THR B O 1
ATOM 9603 N N . ALA B 1 573 ? -15.484 0.874 6.66 1 94.5 573 ALA B N 1
ATOM 9604 C CA . ALA B 1 573 ? -16.719 0.527 5.969 1 94.5 573 ALA B CA 1
ATOM 9605 C C . ALA B 1 573 ? -16.5 -0.624 4.988 1 94.5 573 ALA B C 1
ATOM 9607 O O . ALA B 1 573 ? -17.297 -1.565 4.938 1 94.5 573 ALA B O 1
ATOM 9608 N N . PRO B 1 574 ? -15.391 -0.589 4.184 1 94.56 574 PRO B N 1
ATOM 9609 C CA . PRO B 1 574 ? -15.195 -1.703 3.252 1 94.56 574 PRO B CA 1
ATOM 9610 C C . PRO B 1 574 ? -15.078 -3.049 3.961 1 94.56 574 PRO B C 1
ATOM 9612 O O . PRO B 1 574 ? -15.539 -4.066 3.443 1 94.56 574 PRO B O 1
ATOM 9615 N N . PHE B 1 575 ? -14.547 -3.029 5.148 1 96.06 575 PHE B N 1
ATOM 9616 C CA . PHE B 1 575 ? -14.281 -4.262 5.883 1 96.06 575 PHE B CA 1
ATOM 9617 C C . PHE B 1 575 ? -15.578 -4.832 6.453 1 96.06 575 PHE B C 1
ATOM 9619 O O . PHE B 1 575 ? -15.898 -6 6.223 1 96.06 575 PHE B O 1
ATOM 9626 N N . TYR B 1 576 ? -16.359 -4.016 7.184 1 96.06 576 TYR B N 1
ATOM 9627 C CA . TYR B 1 576 ? -17.547 -4.586 7.793 1 96.06 576 TYR B CA 1
ATOM 9628 C C . TYR B 1 576 ? -18.609 -4.879 6.742 1 96.06 576 TYR B C 1
ATOM 9630 O O . TYR B 1 576 ? -19.391 -5.816 6.891 1 96.06 576 TYR B O 1
ATOM 9638 N N . ASN B 1 577 ? -18.703 -4.078 5.668 1 95.62 577 ASN B N 1
ATOM 9639 C CA . ASN B 1 577 ? -19.656 -4.402 4.602 1 95.62 577 ASN B CA 1
ATOM 9640 C C . ASN B 1 577 ? -19.281 -5.719 3.914 1 95.62 577 ASN B C 1
ATOM 9642 O O . ASN B 1 577 ? -20.172 -6.461 3.482 1 95.62 577 ASN B O 1
ATOM 9646 N N . TYR B 1 578 ? -17.984 -5.984 3.82 1 94.5 578 TYR B N 1
ATOM 9647 C CA . TYR B 1 578 ? -17.547 -7.273 3.291 1 94.5 578 TYR B CA 1
ATOM 9648 C C . TYR B 1 578 ? -18.047 -8.414 4.176 1 94.5 578 TYR B C 1
ATOM 9650 O O . TYR B 1 578 ? -18.5 -9.445 3.678 1 94.5 578 TYR B O 1
ATOM 9658 N N . ILE B 1 579 ? -17.969 -8.211 5.465 1 96.44 579 ILE B N 1
ATOM 9659 C CA . ILE B 1 579 ? -18.438 -9.227 6.414 1 96.44 579 ILE B CA 1
ATOM 9660 C C . ILE B 1 579 ? -19.938 -9.445 6.246 1 96.44 579 ILE B C 1
ATOM 9662 O O . ILE B 1 579 ? -20.391 -10.586 6.098 1 96.44 579 ILE B O 1
ATOM 9666 N N . TYR B 1 580 ? -20.672 -8.383 6.254 1 96.62 580 TYR B N 1
ATOM 9667 C CA . TYR B 1 580 ? -22.125 -8.492 6.156 1 96.62 580 TYR B CA 1
ATOM 9668 C C . TYR B 1 580 ? -22.531 -9.133 4.836 1 96.62 580 TYR B C 1
ATOM 9670 O O . TYR B 1 580 ? -23.422 -10 4.809 1 96.62 580 TYR B O 1
ATOM 9678 N N . GLN B 1 581 ? -21.906 -8.688 3.803 1 94 581 GLN B N 1
ATOM 9679 C CA . GLN B 1 581 ? -22.234 -9.25 2.494 1 94 581 GLN B CA 1
ATOM 9680 C C . GLN B 1 581 ? -21.938 -10.75 2.449 1 94 581 GLN B C 1
ATOM 9682 O O . GLN B 1 581 ? -22.766 -11.539 1.982 1 94 581 GLN B O 1
ATOM 9687 N N . THR B 1 582 ? -20.781 -11.055 2.938 1 92 582 THR B N 1
ATOM 9688 C CA . THR B 1 582 ? -20.312 -12.438 2.869 1 92 582 THR B CA 1
ATOM 9689 C C . THR B 1 582 ? -21.156 -13.336 3.764 1 92 582 THR B C 1
ATOM 9691 O O . THR B 1 582 ? -21.562 -14.43 3.354 1 92 582 THR B O 1
ATOM 9694 N N . VAL B 1 583 ? -21.5 -12.883 4.934 1 95.06 583 VAL B N 1
ATOM 9695 C CA . VAL B 1 583 ? -22.109 -13.75 5.934 1 95.06 583 VAL B CA 1
ATOM 9696 C C . VAL B 1 583 ? -23.641 -13.641 5.844 1 95.06 583 VAL B C 1
ATOM 9698 O O . VAL B 1 583 ? -24.344 -14.648 5.914 1 95.06 583 VAL B O 1
ATOM 9701 N N . ALA B 1 584 ? -24.125 -12.445 5.645 1 95.81 584 ALA B N 1
ATOM 9702 C CA . ALA B 1 584 ? -25.578 -12.234 5.707 1 95.81 584 ALA B CA 1
ATOM 9703 C C . ALA B 1 584 ? -26.156 -12.016 4.316 1 95.81 584 ALA B C 1
ATOM 9705 O O . ALA B 1 584 ? -27.375 -12.047 4.133 1 95.81 584 ALA B O 1
ATOM 9706 N N . GLY B 1 585 ? -25.359 -11.742 3.354 1 94.31 585 GLY B N 1
ATOM 9707 C CA . GLY B 1 585 ? -25.828 -11.625 1.981 1 94.31 585 GLY B CA 1
ATOM 9708 C C . GLY B 1 585 ? -26.328 -10.234 1.635 1 94.31 585 GLY B C 1
ATOM 9709 O O . GLY B 1 585 ? -27.016 -10.047 0.632 1 94.31 585 GLY B O 1
ATOM 9710 N N . PHE B 1 586 ? -26.156 -9.32 2.484 1 95.19 586 PHE B N 1
ATOM 9711 C CA . PHE B 1 586 ? -26.5 -7.93 2.188 1 95.19 586 PHE B CA 1
ATOM 9712 C C . PHE B 1 586 ? -25.578 -6.973 2.939 1 95.19 586 PHE B C 1
ATOM 9714 O O . PHE B 1 586 ? -24.812 -7.395 3.795 1 95.19 586 PHE B O 1
ATOM 9721 N N . THR B 1 587 ? -25.547 -5.711 2.572 1 95.38 587 THR B N 1
ATOM 9722 C CA . THR B 1 587 ? -24.734 -4.66 3.174 1 95.38 587 THR B CA 1
ATOM 9723 C C . THR B 1 587 ? -25.609 -3.461 3.553 1 95.38 587 THR B C 1
ATOM 9725 O O . THR B 1 587 ? -26.828 -3.549 3.547 1 95.38 587 THR B O 1
ATOM 9728 N N . GLU B 1 588 ? -24.938 -2.4 3.934 1 95.31 588 GLU B N 1
ATOM 9729 C CA . GLU B 1 588 ? -25.625 -1.143 4.207 1 95.31 588 GLU B CA 1
ATOM 9730 C C . GLU B 1 588 ? -26.281 -0.585 2.947 1 95.31 588 GLU B C 1
ATOM 9732 O O . GLU B 1 588 ? -27.266 0.165 3.027 1 95.31 588 GLU B O 1
ATOM 9737 N N . TYR B 1 589 ? -25.859 -1.036 1.813 1 96.12 589 TYR B N 1
ATOM 9738 C CA . TYR B 1 589 ? -26.391 -0.508 0.562 1 96.12 589 TYR B CA 1
ATOM 9739 C C . TYR B 1 589 ? -27.812 -1.017 0.312 1 96.12 589 TYR B C 1
ATOM 9741 O O . TYR B 1 589 ? -28.656 -0.285 -0.208 1 96.12 589 TYR B O 1
ATOM 9749 N N . GLU B 1 590 ? -28.062 -2.254 0.672 1 96.19 590 GLU B N 1
ATOM 9750 C CA . GLU B 1 590 ? -29.422 -2.771 0.53 1 96.19 590 GLU B CA 1
ATOM 9751 C C . GLU B 1 590 ? -30.406 -1.98 1.386 1 96.19 590 GLU B C 1
ATOM 9753 O O . GLU B 1 590 ? -31.531 -1.689 0.948 1 96.19 590 GLU B O 1
ATOM 9758 N N . THR B 1 591 ? -29.984 -1.685 2.604 1 94.69 591 THR B N 1
ATOM 9759 C CA . THR B 1 591 ? -30.859 -0.92 3.479 1 94.69 591 THR B CA 1
ATOM 9760 C C . THR B 1 591 ? -31.062 0.496 2.945 1 94.69 591 THR B C 1
ATOM 9762 O O . THR B 1 591 ? -32.188 1.016 2.947 1 94.69 591 THR B O 1
ATOM 9765 N N . PHE B 1 592 ? -30.047 1.097 2.52 1 95.38 592 PHE B N 1
ATOM 9766 C CA . PHE B 1 592 ? -30.094 2.447 1.971 1 95.38 592 PHE B CA 1
ATOM 9767 C C . PHE B 1 592 ? -30.984 2.506 0.745 1 95.38 592 PHE B C 1
ATOM 9769 O O . PHE B 1 592 ? -31.891 3.344 0.671 1 95.38 592 PHE B O 1
ATOM 9776 N N . ARG B 1 593 ? -30.797 1.604 -0.198 1 97 593 ARG B N 1
ATOM 9777 C CA . ARG B 1 593 ? -31.578 1.588 -1.43 1 97 593 ARG B CA 1
ATOM 9778 C C . ARG B 1 593 ? -33.031 1.229 -1.148 1 97 593 ARG B C 1
ATOM 9780 O O . ARG B 1 593 ? -33.938 1.744 -1.803 1 97 593 ARG B O 1
ATOM 9787 N N . SER B 1 594 ? -33.281 0.336 -0.189 1 96.62 594 SER B N 1
ATOM 9788 C CA . SER B 1 594 ? -34.625 -0.007 0.195 1 96.62 594 SER B CA 1
ATOM 9789 C C . SER B 1 594 ? -35.375 1.208 0.737 1 96.62 594 SER B C 1
ATOM 9791 O O . SER B 1 594 ? -36.562 1.405 0.436 1 96.62 594 SER B O 1
ATOM 9793 N N . ASN B 1 595 ? -34.656 1.968 1.535 1 94.44 595 ASN B N 1
ATOM 9794 C CA . ASN B 1 595 ? -35.281 3.193 2.041 1 94.44 595 ASN B CA 1
ATOM 9795 C C . ASN B 1 595 ? -35.594 4.172 0.913 1 94.44 595 ASN B C 1
ATOM 9797 O O . ASN B 1 595 ? -36.625 4.859 0.951 1 94.44 595 ASN B O 1
ATOM 9801 N N . GLN B 1 596 ? -34.781 4.195 -0.066 1 94.56 596 GLN B N 1
ATOM 9802 C CA . GLN B 1 596 ? -35.031 5.051 -1.219 1 94.56 596 GLN B CA 1
ATOM 9803 C C . GLN B 1 596 ? -36.25 4.582 -1.999 1 94.56 596 GLN B C 1
ATOM 9805 O O . GLN B 1 596 ? -37.031 5.398 -2.49 1 94.56 596 GLN B O 1
ATOM 9810 N N . ILE B 1 597 ? -36.344 3.297 -2.105 1 96 597 ILE B N 1
ATOM 9811 C CA . ILE B 1 597 ? -37.531 2.729 -2.781 1 96 597 ILE B CA 1
ATOM 9812 C C . ILE B 1 597 ? -38.781 3.109 -2.027 1 96 597 ILE B C 1
ATOM 9814 O O . ILE B 1 597 ? -39.781 3.547 -2.633 1 96 597 ILE B O 1
ATOM 9818 N N . ARG B 1 598 ? -38.75 2.982 -0.747 1 94.25 598 ARG B N 1
ATOM 9819 C CA . ARG B 1 598 ? -39.906 3.262 0.091 1 94.25 598 ARG B CA 1
ATOM 9820 C C . ARG B 1 598 ? -40.312 4.73 -0.001 1 94.25 598 ARG B C 1
ATOM 9822 O O . ARG B 1 598 ? -41.5 5.062 0.087 1 94.25 598 ARG B O 1
ATOM 9829 N N . GLU B 1 599 ? -39.344 5.609 -0.209 1 92.62 599 GLU B N 1
ATOM 9830 C CA . GLU B 1 599 ? -39.594 7.039 -0.35 1 92.62 599 GLU B CA 1
ATOM 9831 C C . GLU B 1 599 ? -39.969 7.395 -1.788 1 92.62 599 GLU B C 1
ATOM 9833 O O . GLU B 1 599 ? -40.281 8.547 -2.086 1 92.62 599 GLU B O 1
ATOM 9838 N N . GLY B 1 600 ? -39.844 6.43 -2.666 1 91.06 600 GLY B N 1
ATOM 9839 C CA . GLY B 1 600 ? -40.219 6.633 -4.055 1 91.06 600 GLY B CA 1
ATOM 9840 C C . GLY B 1 600 ? -39.156 7.332 -4.871 1 91.06 600 GLY B C 1
ATOM 9841 O O . GLY B 1 600 ? -39.438 7.906 -5.922 1 91.06 600 GLY B O 1
ATOM 9842 N N . VAL B 1 601 ? -38 7.285 -4.398 1 92 601 VAL B N 1
ATOM 9843 C CA . VAL B 1 601 ? -36.938 8 -5.047 1 92 601 VAL B CA 1
ATOM 9844 C C . VAL B 1 601 ? -36.375 7.18 -6.215 1 92 601 VAL B C 1
ATOM 9846 O O . VAL B 1 601 ? -36 7.73 -7.25 1 92 601 VAL B O 1
ATOM 9849 N N . ILE B 1 602 ? -36.312 5.852 -6.027 1 95.06 602 ILE B N 1
ATOM 9850 C CA . ILE B 1 602 ? -35.812 4.977 -7.086 1 95.06 602 ILE B CA 1
ATOM 9851 C C . ILE B 1 602 ? -36.719 3.752 -7.207 1 95.06 602 ILE B C 1
ATOM 9853 O O . ILE B 1 602 ? -37.5 3.473 -6.316 1 95.06 602 ILE B O 1
ATOM 9857 N N . THR B 1 603 ? -36.562 3.078 -8.352 1 96.5 603 THR B N 1
ATOM 9858 C CA . THR B 1 603 ? -37.312 1.839 -8.555 1 96.5 603 THR B CA 1
ATOM 9859 C C . THR B 1 603 ? -36.5 0.642 -8.031 1 96.5 603 THR B C 1
ATOM 9861 O O . THR B 1 603 ? -35.312 0.749 -7.77 1 96.5 603 THR B O 1
ATOM 9864 N N . ARG B 1 604 ? -37.25 -0.421 -7.758 1 96.75 604 ARG B N 1
ATOM 9865 C CA . ARG B 1 604 ? -36.594 -1.656 -7.309 1 96.75 604 ARG B CA 1
ATOM 9866 C C . ARG B 1 604 ? -35.562 -2.121 -8.305 1 96.75 604 ARG B C 1
ATOM 9868 O O . ARG B 1 604 ? -34.469 -2.58 -7.906 1 96.75 604 ARG B O 1
ATOM 9875 N N . GLU B 1 605 ? -35.781 -1.975 -9.633 1 95.62 605 GLU B N 1
ATOM 9876 C CA . GLU B 1 605 ? -34.844 -2.365 -10.68 1 95.62 605 GLU B CA 1
ATOM 9877 C C . GLU B 1 605 ? -33.594 -1.518 -10.641 1 95.62 605 GLU B C 1
ATOM 9879 O O . GLU B 1 605 ? -32.469 -2.043 -10.758 1 95.62 605 GLU B O 1
ATOM 9884 N N . GLU B 1 606 ? -33.812 -0.293 -10.461 1 95.12 606 GLU B N 1
ATOM 9885 C CA . GLU B 1 606 ? -32.656 0.61 -10.344 1 95.12 606 GLU B CA 1
ATOM 9886 C C . GLU B 1 606 ? -31.828 0.278 -9.117 1 95.12 606 GLU B C 1
ATOM 9888 O O . GLU B 1 606 ? -30.594 0.33 -9.172 1 95.12 606 GLU B O 1
ATOM 9893 N N . ALA B 1 607 ? -32.531 -0.047 -8.062 1 96.31 607 ALA B N 1
ATOM 9894 C CA . ALA B 1 607 ? -31.828 -0.389 -6.82 1 96.31 607 ALA B CA 1
ATOM 9895 C C . ALA B 1 607 ? -30.922 -1.602 -7.012 1 96.31 607 ALA B C 1
ATOM 9897 O O . ALA B 1 607 ? -29.797 -1.613 -6.543 1 96.31 607 ALA B O 1
ATOM 9898 N N . PHE B 1 608 ? -31.391 -2.594 -7.715 1 94.75 608 PHE B N 1
ATOM 9899 C CA . PHE B 1 608 ? -30.594 -3.791 -7.953 1 94.75 608 PHE B CA 1
ATOM 9900 C C . PHE B 1 608 ? -29.375 -3.473 -8.812 1 94.75 608 PHE B C 1
ATOM 9902 O O . PHE B 1 608 ? -28.281 -3.994 -8.578 1 94.75 608 PHE B O 1
ATOM 9909 N N . MET B 1 609 ? -29.562 -2.596 -9.773 1 93.06 609 MET B N 1
ATOM 9910 C CA . MET B 1 609 ? -28.469 -2.197 -10.641 1 93.06 609 MET B CA 1
ATOM 9911 C C . MET B 1 609 ? -27.375 -1.498 -9.836 1 93.06 609 MET B C 1
ATOM 9913 O O . MET B 1 609 ? -26.188 -1.756 -10.047 1 93.06 609 MET B O 1
ATOM 9917 N N . LEU B 1 610 ? -27.766 -0.685 -8.945 1 93.5 610 LEU B N 1
ATOM 9918 C CA . LEU B 1 610 ? -26.812 0.061 -8.133 1 93.5 610 LEU B CA 1
ATOM 9919 C C . LEU B 1 610 ? -26.109 -0.859 -7.141 1 93.5 610 LEU B C 1
ATOM 9921 O O . LEU B 1 610 ? -24.891 -0.808 -7 1 93.5 610 LEU B O 1
ATOM 9925 N N . ILE B 1 611 ? -26.859 -1.717 -6.5 1 94.31 611 ILE B N 1
ATOM 9926 C CA . ILE B 1 611 ? -26.344 -2.598 -5.461 1 94.31 611 ILE B CA 1
ATOM 9927 C C . ILE B 1 611 ? -25.312 -3.557 -6.062 1 94.31 611 ILE B C 1
ATOM 9929 O O . ILE B 1 611 ? -24.328 -3.895 -5.422 1 94.31 611 ILE B O 1
ATOM 9933 N N . GLU B 1 612 ? -25.562 -3.998 -7.262 1 88.5 612 GLU B N 1
ATOM 9934 C CA . GLU B 1 612 ? -24.641 -4.902 -7.945 1 88.5 612 GLU B CA 1
ATOM 9935 C C . GLU B 1 612 ? -23.25 -4.293 -8.062 1 88.5 612 GLU B C 1
ATOM 9937 O O . GLU B 1 612 ? -22.25 -4.988 -7.898 1 88.5 612 GLU B O 1
ATOM 9942 N N . LYS B 1 613 ? -23.188 -3.043 -8.297 1 89.31 613 LYS B N 1
ATOM 9943 C CA . LYS B 1 613 ? -21.922 -2.342 -8.438 1 89.31 613 LYS B CA 1
ATOM 9944 C C . LYS B 1 613 ? -21.344 -1.952 -7.082 1 89.31 613 LYS B C 1
ATOM 9946 O O . LYS B 1 613 ? -20.141 -2.049 -6.855 1 89.31 613 LYS B O 1
ATOM 9951 N N . GLU B 1 614 ? -22.203 -1.563 -6.172 1 92.94 614 GLU B N 1
ATOM 9952 C CA . GLU B 1 614 ? -21.781 -1.062 -4.863 1 92.94 614 GLU B CA 1
ATOM 9953 C C . GLU B 1 614 ? -21.25 -2.188 -3.986 1 92.94 614 GLU B C 1
ATOM 9955 O O . GLU B 1 614 ? -20.375 -1.962 -3.143 1 92.94 614 GLU B O 1
ATOM 9960 N N . ASN B 1 615 ? -21.672 -3.383 -4.215 1 91.88 615 ASN B N 1
ATOM 9961 C CA . ASN B 1 615 ? -21.328 -4.496 -3.338 1 91.88 615 ASN B CA 1
ATOM 9962 C C . ASN B 1 615 ? -20.078 -5.227 -3.816 1 91.88 615 ASN B C 1
ATOM 9964 O O . ASN B 1 615 ? -19.672 -6.227 -3.227 1 91.88 615 ASN B O 1
ATOM 9968 N N . ILE B 1 616 ? -19.531 -4.719 -4.918 1 86 616 ILE B N 1
ATOM 9969 C CA . ILE B 1 616 ? -18.234 -5.277 -5.305 1 86 616 ILE B CA 1
ATOM 9970 C C . ILE B 1 616 ? -17.219 -5.047 -4.188 1 86 616 ILE B C 1
ATOM 9972 O O . ILE B 1 616 ? -17.062 -3.92 -3.707 1 86 616 ILE B O 1
ATOM 9976 N N . ALA B 1 617 ? -16.656 -6.172 -3.742 1 86.88 617 ALA B N 1
ATOM 9977 C CA . ALA B 1 617 ? -15.727 -6.109 -2.617 1 86.88 617 ALA B CA 1
ATOM 9978 C C . ALA B 1 617 ? -14.57 -5.156 -2.912 1 86.88 617 ALA B C 1
ATOM 9980 O O . ALA B 1 617 ? -13.945 -5.242 -3.969 1 86.88 617 ALA B O 1
ATOM 9981 N N . ARG B 1 618 ? -14.297 -4.277 -2.043 1 89.69 618 ARG B N 1
ATOM 9982 C CA . ARG B 1 618 ? -13.203 -3.32 -2.168 1 89.69 618 ARG B CA 1
ATOM 9983 C C . ARG B 1 618 ? -11.93 -3.859 -1.53 1 89.69 618 ARG B C 1
ATOM 9985 O O . ARG B 1 618 ? -11.477 -3.354 -0.5 1 89.69 618 ARG B O 1
ATOM 9992 N N . ILE B 1 619 ? -11.289 -4.73 -2.172 1 86.94 619 ILE B N 1
ATOM 9993 C CA . ILE B 1 619 ? -10.227 -5.559 -1.621 1 86.94 619 ILE B CA 1
ATOM 9994 C C . ILE B 1 619 ? -9.039 -4.68 -1.226 1 86.94 619 ILE B C 1
ATOM 9996 O O . ILE B 1 619 ? -8.469 -4.848 -0.148 1 86.94 619 ILE B O 1
ATOM 10000 N N . ASP B 1 620 ? -8.633 -3.701 -2.072 1 83.88 620 ASP B N 1
ATOM 10001 C CA . ASP B 1 620 ? -7.516 -2.818 -1.767 1 83.88 620 ASP B CA 1
ATOM 10002 C C . ASP B 1 620 ? -7.793 -1.993 -0.511 1 83.88 620 ASP B C 1
ATOM 10004 O O . ASP B 1 620 ? -6.906 -1.812 0.328 1 83.88 620 ASP B O 1
ATOM 10008 N N . ALA B 1 621 ? -9 -1.518 -0.418 1 90.38 621 ALA B N 1
ATOM 10009 C CA . ALA B 1 621 ? -9.383 -0.731 0.752 1 90.38 621 ALA B CA 1
ATOM 10010 C C . ALA B 1 621 ? -9.375 -1.588 2.014 1 90.38 621 ALA B C 1
ATOM 10012 O O . ALA B 1 621 ? -9 -1.118 3.09 1 90.38 621 ALA B O 1
ATOM 10013 N N . ILE B 1 622 ? -9.836 -2.826 1.906 1 92.94 622 ILE B N 1
ATOM 10014 C CA . ILE B 1 622 ? -9.836 -3.74 3.045 1 92.94 622 ILE B CA 1
ATOM 10015 C C . ILE B 1 622 ? -8.398 -4.035 3.475 1 92.94 622 ILE B C 1
ATOM 10017 O O . ILE B 1 622 ? -8.102 -4.078 4.668 1 92.94 622 ILE B O 1
ATOM 10021 N 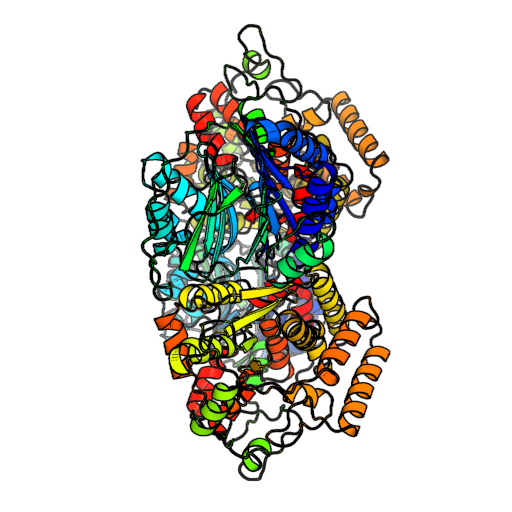N . GLN B 1 623 ? -7.539 -4.203 2.52 1 87.88 623 GLN B N 1
ATOM 10022 C CA . GLN B 1 623 ? -6.129 -4.434 2.812 1 87.88 623 GLN B CA 1
ATOM 10023 C C . GLN B 1 623 ? -5.516 -3.242 3.543 1 87.88 623 GLN B C 1
ATOM 10025 O O . GLN B 1 623 ? -4.762 -3.418 4.5 1 87.88 623 GLN B O 1
ATOM 10030 N N . ASP B 1 624 ? -5.809 -2.098 3.068 1 87.44 624 ASP B N 1
ATOM 10031 C CA . ASP B 1 624 ? -5.312 -0.879 3.701 1 87.44 624 ASP B CA 1
ATOM 10032 C C . ASP B 1 624 ? -5.805 -0.769 5.141 1 87.44 624 ASP B C 1
ATOM 10034 O O . ASP B 1 624 ? -5.055 -0.366 6.031 1 87.44 624 ASP B O 1
ATOM 10038 N N . TYR B 1 625 ? -7.023 -1.043 5.34 1 92.31 625 TYR B N 1
ATOM 10039 C CA . TYR B 1 625 ? -7.602 -1.008 6.676 1 92.31 625 TYR B CA 1
ATOM 10040 C C . TYR B 1 625 ? -6.875 -1.967 7.609 1 92.31 625 TYR B C 1
ATOM 10042 O O . TYR B 1 625 ? -6.5 -1.593 8.727 1 92.31 625 TYR B O 1
ATOM 10050 N N . CYS B 1 626 ? -6.715 -3.219 7.148 1 91.06 626 CYS B N 1
ATOM 10051 C CA . CYS B 1 626 ? -6.027 -4.219 7.957 1 91.06 626 CYS B CA 1
ATOM 10052 C C . CYS B 1 626 ? -4.613 -3.764 8.305 1 91.06 626 CYS B C 1
ATOM 10054 O O . CYS B 1 626 ? -4.164 -3.938 9.438 1 91.06 626 CYS B O 1
ATOM 10056 N N . ARG B 1 627 ? -3.984 -3.168 7.348 1 83.69 627 ARG B N 1
ATOM 10057 C CA . ARG B 1 627 ? -2.637 -2.654 7.566 1 83.69 627 ARG B CA 1
ATOM 10058 C C . ARG B 1 627 ? -2.633 -1.567 8.641 1 83.69 627 ARG B C 1
ATOM 10060 O O . ARG B 1 627 ? -1.783 -1.569 9.531 1 83.69 627 ARG B O 1
ATOM 10067 N N . LEU B 1 628 ? -3.531 -0.694 8.602 1 85.75 628 LEU B N 1
ATOM 10068 C CA . LEU B 1 628 ? -3.605 0.442 9.508 1 85.75 628 LEU B CA 1
ATOM 10069 C C . LEU B 1 628 ? -3.811 -0.026 10.945 1 85.75 628 LEU B C 1
ATOM 10071 O O . LEU B 1 628 ? -3.266 0.566 11.883 1 85.75 628 LEU B O 1
ATOM 10075 N N . ILE B 1 629 ? -4.582 -1.055 11.109 1 90.69 629 ILE B N 1
ATOM 10076 C CA . ILE B 1 629 ? -4.934 -1.447 12.469 1 90.69 629 ILE B CA 1
ATOM 10077 C C . ILE B 1 629 ? -4.059 -2.619 12.906 1 90.69 629 ILE B C 1
ATOM 10079 O O . ILE B 1 629 ? -4.25 -3.166 14 1 90.69 629 ILE B O 1
ATOM 10083 N N . GLY B 1 630 ? -3.225 -3.09 12.078 1 86.19 630 GLY B N 1
ATOM 10084 C CA . GLY B 1 630 ? -2.283 -4.137 12.438 1 86.19 630 GLY B CA 1
ATOM 10085 C C . GLY B 1 630 ? -2.904 -5.52 12.453 1 86.19 630 GLY B C 1
ATOM 10086 O O . GLY B 1 630 ? -2.623 -6.328 13.344 1 86.19 630 GLY B O 1
ATOM 10087 N N . VAL B 1 631 ? -3.799 -5.793 11.586 1 90.56 631 VAL B N 1
ATOM 10088 C CA . VAL B 1 631 ? -4.441 -7.094 11.445 1 90.56 631 VAL B CA 1
ATOM 10089 C C . VAL B 1 631 ? -3.953 -7.777 10.164 1 90.56 631 VAL B C 1
ATOM 10091 O O . VAL B 1 631 ? -3.76 -7.121 9.141 1 90.56 631 VAL B O 1
ATOM 10094 N N . ASP B 1 632 ? -3.707 -9.102 10.273 1 84.81 632 ASP B N 1
ATOM 10095 C CA . ASP B 1 632 ? -3.289 -9.875 9.109 1 84.81 632 ASP B CA 1
ATOM 10096 C C . ASP B 1 632 ? -4.426 -10.008 8.094 1 84.81 632 ASP B C 1
ATOM 10098 O O . ASP B 1 632 ? -5.457 -10.617 8.391 1 84.81 632 ASP B O 1
ATOM 10102 N N . PHE B 1 633 ? -4.242 -9.453 6.938 1 87.69 633 PHE B N 1
ATOM 10103 C CA . PHE B 1 633 ? -5.266 -9.398 5.902 1 87.69 633 PHE B CA 1
ATOM 10104 C C . PHE B 1 633 ? -5.688 -10.797 5.477 1 87.69 633 PHE B C 1
ATOM 10106 O O . PHE B 1 633 ? -6.883 -11.094 5.383 1 87.69 633 PHE B O 1
ATOM 10113 N N . ASP B 1 634 ? -4.805 -11.648 5.184 1 80.88 634 ASP B N 1
ATOM 10114 C CA . ASP B 1 634 ? -5.105 -13.008 4.719 1 80.88 634 ASP B CA 1
ATOM 10115 C C . ASP B 1 634 ? -5.898 -13.781 5.77 1 80.88 634 ASP B C 1
ATOM 10117 O O . ASP B 1 634 ? -6.852 -14.484 5.438 1 80.88 634 ASP B O 1
ATOM 10121 N N . LYS B 1 635 ? -5.461 -13.703 6.973 1 85.12 635 LYS B N 1
ATOM 10122 C CA . LYS B 1 635 ? -6.172 -14.375 8.055 1 85.12 635 LYS B CA 1
ATOM 10123 C C . LYS B 1 635 ? -7.605 -13.859 8.172 1 85.12 635 LYS B C 1
ATOM 10125 O O . LYS B 1 635 ? -8.539 -14.641 8.32 1 85.12 635 LYS B O 1
ATOM 10130 N N . ALA B 1 636 ? -7.734 -12.578 8.141 1 92.38 636 ALA B N 1
ATOM 10131 C CA . ALA B 1 636 ? -9.055 -11.977 8.266 1 92.38 636 ALA B CA 1
ATOM 10132 C C . ALA B 1 636 ? -9.992 -12.469 7.164 1 92.38 636 ALA B C 1
ATOM 10134 O O . ALA B 1 636 ? -11.117 -12.883 7.445 1 92.38 636 ALA B O 1
ATOM 10135 N N . MET B 1 637 ? -9.531 -12.438 5.93 1 88.56 637 MET B N 1
ATOM 10136 C CA . MET B 1 637 ? -10.352 -12.852 4.797 1 88.56 637 MET B CA 1
ATOM 10137 C C . MET B 1 637 ? -10.727 -14.32 4.902 1 88.56 637 MET B C 1
ATOM 10139 O O . MET B 1 637 ? -11.859 -14.703 4.625 1 88.56 637 MET B O 1
ATOM 10143 N N . ARG B 1 638 ? -9.82 -15.164 5.301 1 84.88 638 ARG B N 1
ATOM 10144 C CA . ARG B 1 638 ? -10.062 -16.594 5.449 1 84.88 638 ARG B CA 1
ATOM 10145 C C . ARG B 1 638 ? -11.133 -16.859 6.504 1 84.88 638 ARG B C 1
ATOM 10147 O O . ARG B 1 638 ? -12.039 -17.672 6.293 1 84.88 638 ARG B O 1
ATOM 10154 N N . VAL B 1 639 ? -10.969 -16.203 7.605 1 91.06 639 VAL B N 1
ATOM 10155 C CA . VAL B 1 639 ? -11.922 -16.391 8.695 1 91.06 639 VAL B CA 1
ATOM 10156 C C . VAL B 1 639 ? -13.305 -15.922 8.258 1 91.06 639 VAL B C 1
ATOM 10158 O O . VAL B 1 639 ? -14.297 -16.641 8.453 1 91.06 639 VAL B O 1
ATOM 10161 N N . ILE B 1 640 ? -13.391 -14.805 7.664 1 92.94 640 ILE B N 1
ATOM 10162 C CA . ILE B 1 640 ? -14.672 -14.25 7.238 1 92.94 640 ILE B CA 1
ATOM 10163 C C . ILE B 1 640 ? -15.336 -15.195 6.242 1 92.94 640 ILE B C 1
ATOM 10165 O O . ILE B 1 640 ? -16.531 -15.508 6.367 1 92.94 640 ILE B O 1
ATOM 10169 N N . ASN B 1 641 ? -14.594 -15.641 5.324 1 85.31 641 ASN B N 1
ATOM 10170 C CA . ASN B 1 641 ? -15.125 -16.5 4.277 1 85.31 641 ASN B CA 1
ATOM 10171 C C . ASN B 1 641 ? -15.539 -17.859 4.836 1 85.31 641 ASN B C 1
ATOM 10173 O O . ASN B 1 641 ? -16.375 -18.547 4.25 1 85.31 641 ASN B O 1
ATOM 10177 N N . SER B 1 642 ? -14.938 -18.234 5.941 1 86.12 642 SER B N 1
ATOM 10178 C CA . SER B 1 642 ? -15.227 -19.531 6.52 1 86.12 642 SER B CA 1
ATOM 10179 C C . SER B 1 642 ? -16.453 -19.484 7.43 1 86.12 642 SER B C 1
ATOM 10181 O O . SER B 1 642 ? -17 -20.516 7.809 1 86.12 642 SER B O 1
ATOM 10183 N N . ILE B 1 643 ? -16.922 -18.312 7.777 1 92.25 643 ILE B N 1
ATOM 10184 C CA . ILE B 1 643 ? -18.094 -18.172 8.633 1 92.25 643 ILE B CA 1
ATOM 10185 C C . ILE B 1 643 ? -19.312 -18.797 7.953 1 92.25 643 ILE B C 1
ATOM 10187 O O . ILE B 1 643 ? -19.547 -18.562 6.766 1 92.25 643 ILE B O 1
ATOM 10191 N N . PRO B 1 644 ? -20.031 -19.656 8.656 1 91.69 644 PRO B N 1
ATOM 10192 C CA . PRO B 1 644 ? -21.266 -20.172 8.07 1 91.69 644 PRO B CA 1
ATOM 10193 C C . PRO B 1 644 ? -22.219 -19.047 7.621 1 91.69 644 PRO B C 1
ATOM 10195 O O . PRO B 1 644 ? -22.453 -18.109 8.375 1 91.69 644 PRO B O 1
ATOM 10198 N N . LYS B 1 645 ? -22.641 -19.156 6.43 1 93.25 645 LYS B N 1
ATOM 10199 C CA . LYS B 1 645 ? -23.5 -18.125 5.863 1 93.25 645 LYS B CA 1
ATOM 10200 C C . LYS B 1 645 ? -24.922 -18.234 6.41 1 93.25 645 LYS B C 1
ATOM 10202 O O . LYS B 1 645 ? -25.375 -19.312 6.773 1 93.25 645 LYS B O 1
ATOM 10207 N N . LEU B 1 646 ? -25.594 -17.094 6.484 1 94.75 646 LEU B N 1
ATOM 10208 C CA . LEU B 1 646 ? -26.984 -17.078 6.934 1 94.75 646 LEU B CA 1
ATOM 10209 C C . LEU B 1 646 ? -27.922 -17.5 5.805 1 94.75 646 LEU B C 1
ATOM 10211 O O . LEU B 1 646 ? -29.109 -17.703 6.027 1 94.75 646 LEU B O 1
ATOM 10215 N N . TYR B 1 647 ? -27.453 -17.625 4.684 1 91.44 647 TYR B N 1
ATOM 10216 C CA . TYR B 1 647 ? -28.203 -18.047 3.51 1 91.44 647 TYR B CA 1
ATOM 10217 C C . TYR B 1 647 ? -27.688 -19.375 2.961 1 91.44 647 TYR B C 1
ATOM 10219 O O . TYR B 1 647 ? -26.547 -19.766 3.26 1 91.44 647 TYR B O 1
#

Nearest PDB structures (foldseek):
  8wex-assembly1_A  TM=6.279E-01  e=2.648E-14  Legionella pneumophila
  8wex-assembly1_B  TM=6.193E-01  e=1.496E-14  Legionella pneumophila
  1gph-assembly1_1  TM=5.084E-01  e=3.873E-12  Bacillus subtilis
  1ao0-assembly1_A  TM=4.903E-01  e=3.491E-12  Bacillus subtilis
  6lbp-assembly1_A  TM=4.551E-01  e=8.736E-11  Arabidopsis thaliana

Radius of gyration: 34.69 Å; Cα contacts (8 Å, |Δi|>4): 2687; chains: 2; bounding box: 97×104×74 Å

Organism: Bordetella avium (strain 197N) (NCBI:txid360910)

Foldseek 3Di:
DKKKKKKFFALPFPFDPVLVLVLVLLSQVVRLVVAAQKKWKWKDFDQAIEIEIARGGSVVLNVDPVSVVVSVVRSVRCNPFIMMMMMMHDHDDVQPSLPRCQDDQHDDPFKTKDKDWAFPCQVVLCVVCVVFDDDGDYSVVSLNRQLCVCVVVPDDNLVSLLVSVVPTDIWIWMWMGGQWAQKTKTATQAFQKKKWDFQVRQMIMMIRHQVSVVVSCVVSVVRTNTDHIDIQHHQWMWMAGNNRRDIDDIAGSPDPPTDDDDPGDPPPGDDIRHHHYHYPVVVLVVCLVPFQAAPQAGHGPLQFPWDADPVRHTPQLVQADAADAPADVVVLVVVVVQADPPLDAREEEEALLALQSLLVVVCQQPPSPGQYAYEYEALQFFDPLSVVSVCLSCVVSVHHYDYDYDPNLVSLQLLLLQLVLCLVPPALLSLCVSVLLVLCVQVVQVVVCVVVVHDAYEYRDALLLDDQSSLSSLVADRDHHPDDPLPDDPVSVVSSVVSVVVSCVVGVSNVDPCVVSNVVSVCSNNPHDDPHHHPCSHPPDAPVVSCCCSCVVRVRDDDPQAPDSPPPRGLCQLPSQLLCCLASSGGSLSSSRRSCSSNVNDGNVVSVVRRVRHSPRPLVSLVVSCVSSVHSSSSSSNSSNPHHHPD/DKKKKKKFFALPFPFDPVLVLVLVLLSQVVRLVVAAQKKWKWKDFDQAIEIEIARGGSVVLNVDPVSVVVSVVRSVRCNPQIMMMMMMHDHDDVLPSLPRCQDDQHDDPFKTKDKDWAFPCQVVLCVVVVVFDDDGPYSVVSLNRQLCVCVVVPDDNLVSLLVSVVPTDIWIWMWMGGQWAQKTKTATQAFQKKKWDFQVRQMIMMIRHQVSVVVSCVVSVVRTNTDHIDIQHHQWMWMAGNNRRDIADIAGSPDPPTDDDDPGDPPDGDDIRHHHYHYPVVVLVVCLVPFQAAPQAGHGPLQFPWDADPVRHTPQLVQADAADAPADVVVLVVVVVQADPPLDAREEEEALLALQSLLVVVCQQPPNPGQYAYEYEALQFFDPLSVVSVCLSCVVSVHHYDYDYDPNLVSLQLLLLQLVLCLVPPALLSLCVSVLLVLCVQVVVVVVCVVVVHDAYEYRDALLLDDQSSLSSLVADRDHHPDDPLPDDPVSVVSSVVSVVVSCVVGVSNVDPCVVSNVVSVCSNNPHDDPHHHPCSHPDDAPVVSCCCSCVVRVRDDDPQAPDSPPPRGLCQLPSQLLCCLASSGGSLSSSRRSCSSNVNDGNVVSVVRRVRHSPRRLVSLVVSCVSSVHSSSSSSNSSNPHHHPD

pLDDT: mean 89.03, std 10.17, range [37.81, 98.38]

Solvent-accessible surface area (backbone atoms only — not comparable to full-atom values): 66513 Å² total; per-residue (Å²): 87,36,21,37,36,34,39,20,34,13,31,82,33,75,68,50,70,68,55,52,53,50,52,52,52,49,54,41,55,63,26,26,58,31,7,63,36,19,19,18,32,34,37,37,20,57,57,33,29,40,35,43,67,47,56,36,25,32,73,58,47,71,68,34,65,66,48,50,51,53,52,50,53,34,62,70,28,16,67,71,44,4,25,34,36,41,33,34,12,29,43,60,85,82,52,56,43,32,40,63,72,53,43,41,49,40,76,31,90,50,27,36,33,34,69,30,47,43,48,70,46,42,70,58,50,48,67,74,36,72,87,59,79,84,87,52,90,40,49,64,49,55,57,31,48,51,48,35,58,44,46,73,72,65,50,54,68,66,58,45,49,25,51,52,60,66,68,58,41,23,24,45,29,39,44,34,43,42,27,54,40,56,40,39,37,38,39,19,36,19,27,41,35,23,33,36,48,14,77,90,46,15,32,26,36,39,26,44,40,63,61,56,46,53,48,50,47,63,74,37,47,90,83,42,71,53,50,75,74,40,72,43,48,25,14,26,30,35,40,26,35,20,44,59,25,47,72,52,64,65,40,54,36,77,44,97,68,25,58,82,68,63,89,58,80,81,72,78,81,73,72,75,39,72,28,48,73,43,32,64,67,55,48,51,50,46,48,56,71,62,52,56,47,24,68,65,41,62,48,42,70,58,42,61,90,60,44,65,50,96,81,32,38,32,49,67,67,73,61,51,65,77,84,77,61,67,28,64,69,56,48,50,59,56,46,61,76,47,54,53,90,80,72,47,71,26,29,38,30,54,36,67,32,34,57,49,26,45,48,42,53,48,41,38,48,73,73,66,68,41,36,51,33,38,35,31,69,38,46,59,43,63,28,72,66,10,52,46,34,40,19,28,47,27,23,73,67,35,27,24,70,46,66,45,46,50,63,35,71,60,42,25,48,32,37,22,48,43,51,56,30,36,67,75,61,72,53,76,42,56,52,66,60,69,53,28,66,56,34,40,47,50,46,51,48,53,50,46,28,64,65,71,66,37,85,40,46,37,38,32,64,53,84,46,69,57,65,57,60,51,47,21,60,52,71,38,77,58,66,66,83,82,64,55,78,79,68,57,50,73,66,52,50,50,48,49,51,51,45,53,50,51,50,38,68,77,37,57,54,55,74,49,92,33,46,64,51,42,48,49,14,50,46,24,53,66,67,45,83,72,92,54,47,47,55,45,50,26,41,89,84,52,69,70,62,48,50,48,49,40,40,73,74,48,62,46,76,72,55,93,80,41,86,51,70,71,68,66,21,39,44,58,46,49,45,54,36,44,45,32,32,66,30,48,60,45,41,68,57,40,47,27,44,28,40,32,32,73,67,64,74,45,50,55,68,56,39,52,58,49,44,62,57,58,64,51,76,41,60,70,54,33,46,50,37,23,59,68,25,70,40,64,51,35,59,52,36,42,48,54,70,64,46,79,49,69,106,86,36,20,37,36,35,40,21,34,13,32,81,34,74,69,50,70,68,54,52,53,51,52,52,52,48,54,39,55,64,26,26,57,31,6,63,36,19,18,18,31,35,36,36,19,56,57,33,29,40,35,44,65,48,58,36,25,32,74,56,46,70,68,34,66,66,48,51,51,53,51,50,54,33,62,70,29,15,68,71,45,4,23,33,35,42,32,32,12,30,42,60,86,84,50,56,44,32,41,64,72,52,44,42,51,40,76,32,90,50,26,37,33,34,67,30,49,42,48,70,46,42,69,59,51,46,69,75,36,72,88,59,80,83,86,51,89,38,51,64,48,54,57,31,47,53,48,35,56,43,46,73,72,63,50,52,68,68,57,45,50,24,50,53,61,66,68,57,42,25,24,48,29,38,44,34,42,42,27,54,39,55,39,39,38,39,39,20,35,19,28,39,35,23,32,34,47,14,75,92,45,16,33,26,35,38,27,44,40,62,59,58,43,53,48,49,47,64,74,39,46,91,82,43,72,52,52,74,72,39,73,44,48,25,14,25,29,34,41,25,34,19,44,58,26,47,71,51,66,66,39,52,35,78,43,97,67,26,58,82,66,61,92,60,77,82,72,76,81,74,70,76,37,73,30,48,72,43,32,64,67,55,48,50,50,45,50,58,72,61,52,56,48,24,68,65,43,61,49,42,70,58,43,60,90,59,45,64,49,96,82,32,38,31,48,68,69,72,60,52,66,79,83,78,62,66,29,65,69,56,47,51,58,56,47,60,76,46,54,54,91,80,71,46,72,26,30,38,29,55,36,68,31,34,56,48,25,46,48,43,52,49,40,37,48,74,73,66,68,42,35,52,34,37,35,30,69,37,44,56,42,63,29,69,66,10,51,46,34,39,18,28,48,28,24,72,66,36,26,24,70,47,66,45,46,52,63,33,72,59,42,24,46,33,36,22,48,44,50,57,31,35,68,74,61,72,52,78,43,57,53,66,61,69,52,28,67,57,34,40,46,50,47,51,48,53,50,47,29,64,66,70,66,40,86,41,46,37,37,33,64,52,84,48,68,57,65,56,58,50,48,20,60,52,72,39,75,59,67,67,84,81,62,56,77,80,67,58,51,72,65,53,48,49,48,49,52,50,46,52,50,52,52,38,68,76,37,56,54,55,73,48,90,34,45,62,50,43,48,51,14,50,46,23,52,66,67,45,82,73,90,53,46,46,51,45,51,27,42,89,84,52,69,69,60,49,50,49,49,40,40,72,75,48,63,46,76,72,53,92,81,44,86,51,69,72,67,66,22,39,44,57,44,48,46,57,39,45,45,33,32,65,29,48,62,45,42,67,58,41,47,27,43,28,41,32,33,75,68,62,74,46,51,54,69,55,38,52,60,50,44,62,57,58,64,51,75,41,61,70,54,32,45,50,37,23,58,68,25,70,41,62,51,36,59,52,37,42,48,54,69,65,47,78,50,70,106